Protein AF-A0A166TUG5-F1 (afdb_monomer_lite)

Sequence (1223 aa):
MSSGPMEVDVAVELSMPQHPARSSPQRRERKRQRLDSSEDNGPNDSEMSITVKRPPRLKFTTIPSIPPRRQSLILPLGNRSASSAAAESSRSRTREVFDCVELPQLDTLSWRSNSSGGGISSAASHPPSASESCSESVAQAKKRRHILSKKSDEGVSRGRSPGPQSTTAPGRGSRVGLRLRTVKAPAARDRSSPSRDASYRRTDASPTTDSDDSPGDVADSESEDSPKSTKKKKARSQGKGKKVTIEQPKTKTTRSVRPAFTLGDNLQRRHLPFPPESQSHGIELPFEFMDGYECPPRCEPHKCAVLSYFGMRFEPLLGCIVCCHHNGVVLPLGSFVGHAKGHTHEFHPHLTAELAKMCAHVSETSGFHIGQTVEDVNLPDHLPHPILVDRPTGDRALEYRFKCPLTDCSAWIYQDLPSWPKREIKHHIGANRKHPTKHEDDIRAAMGTVNSMVAVPIQKLAIANVGRGFRNHYVQLPQDFVLPKPDAPADPHALAPLPELSSSLSQVHLATDTASWMHGLGYTRYMEELGIEVSIPALQALIALASPVTISETTGEARDIESGLLLSHKDTPGYLKNANAYTGHYHATIRKAVTLSSTHRAVYGELASQRSYTKYAQALSRTEAMMVRYILAARTDKQDALGNFRLKGSEEQRMAALALYNLLIEYKGAPELTLLRQVKHHLYDALLRTTCLSDDAVACPTDQMLFLSSILPDGEYCMPSRLSSLYSFLTLSLRSIFMHTARLHVENVENYVPWVSPSPTHETEQDPDTDEGDEGDVDEDDEGDVDEDDEGDVDEDDETQSDTDSDTGAAIAVQGTYLTGSESIFLNPRPANGLSYPYSRVSRAKFLLKASTREQPSAKYFRMNKNGYEMEICHEGYTSPQILDMRQLAHQASVWNAEFKRAVKDLLPSPVLLEGFTAQTISDDNLSEGPHAQKQNSAVVEDLQDKLRKDFQSDPKHQLFSKDPKALKAWCKLDNHVLALLAVIFMLSCGFSFRRWQFGGLKFHATDGTRRNLWILADGRVLIANPKAKQQKPTVYETLLVFPLDIAAALIFYLFIIRPIACEAFDGTPGYDISVYQNEIWARGIPRKGRQVEPHRWTGTDVSRTVAKITGDALSISLTPFSTRQIAQAFLREKFPLLFEHGLCSRNTIIPPNISSELHAYSQQYQFDALQMPRTRAVGLLAISEIWQAALAIGPPCRAWEYLTLGLYACKKSGGSKIPGGI

Organism: NCBI:txid1759441

Foldseek 3Di:
DDDDDDDDDDDDDDDDDDDDDDDDDDYDDDDDDDDDDDDDDDDDDDDDDDDDDDDDDDDDDDDDDDDDDDDDDDDDDDDDDDDDDDDDDDDDDDDDDDDDDDDDDPDDDDDDDDDDDDDDDDDDDDDDDDDDDDDDDDDDDDDDDDDDDDDDDDDDDDDDDDDDDDDDDDDDDDDDDDDDDDDDDDDDDDDDDDDDDDDDDDDDDDDDDDDDDDDDDDDDDDDDDYDDDDDDDDDDDDDDDDDDDDDDDDDDDDDDDDDDDDDDDDPDDDDDDDDDDPDDPDPDAFDDADVGDTARPLDAQQRGVLQVVLCWGQDVQQLFIFHLVVPGATEQLLCQLVVSCVSPLLDDPVCSVRSVVSSVSSCVNSVHDNNGFPVNRPGDQAGQDDDDRPDCPPPPQKFFWFQQLDPPGRDTFGDPDPPPQLVRNVVVCVPDPVNPPPCVVSVVVSSVCSVVTDTFIWGWHWYDHDVPGTDIDIHTYDRPDDPPAPDDDDDPVPDDDDDDDDDPCVVVQVPQVPQVLCVVLPLVVVVVLLPDLAQLVVLLQQLDQQDPNQLVNDDDLSNLLSLLLNVVLVCQLVLLQLLQVLVVPDDVVLQVLLQVLDDPFDRLDDDPDSVVSSLLSSLLSSLLSNLLVVVVCVVVVVCSNRRSDDAAADPQLNVLSVVLSVQSNVCSSDHDPQVNQQSSLSNLCRQQPDFDFDPDSQHHSSSSSLSSVQADNVGTGDALLSSLVSLSSVLSSSSSSLSQVLVCVVVVNNTDDRDDPPDPPPPPPDPDDDDPDDPDDAPPPDPDPPPPPPPSPLDDDDDDDDDDDDDVCPVSVVVSCSSCVPSVLSCNLDHPPPTDGNSVSSSSSSVSSSVVCVVDQHQFHWADDPVLFWIFTDHNPDPGTDIFGLQLLLVVLVVLLVVLLVLLCVLALHCVLLVPFALLLFAFPLDQFFRLPDPVNVVVLVVLLVVRLVSCVPDPPQVLLDPDVVSVVVSLVSVVVSLLSVLLQQLQQFLQFDDQQQQLQAWNGDDDPGGHQWDAFNNSWIKGWQGPVQVPDPPRQTAITTGQNSNSSSLCCCLNRVQVSSLVSCPPPPQADSVSSNIHSAFTRHFQPSDPPRRGGDGSVNSQVSNQVVCCVRRSGRDGSVNSNSNSVNSCCVQAVLLVVQPLVHDPGDDDVVLVVLLVVVLVRGPCVSNVDPSSNNSSSVLSSQVSCVSSVSHDDDPNCVCVRCVVVVVVPVPDDDDDDDD

Secondary structure (DSSP, 8-state):
---PPPP----------------------------------------------------------------------------------------------PPPP-----PPP-------------------------------------------------------------------------------------------------------------------------------------------------------------PPPPPP-------PPPEEETTTEEEPTT--GGG-HHHHHTTEEEETTTTEEEETTTTTEEE-HHHHHHHHHHH-SS--TTHHHHHHHHHHHHHHHH---TT--TTT----SB-SS----SS--TT-SEEEEEEPSSTT--PEEE-SSTT-HHHHHHHHHHH-TTS-TT-HHHHHHHHHHGGGPPPEEEEEEEEE-TTS-EEEEEEEPPTT------PPPS-GGGSPPPP---SSTHHHHTTGGG-HHHHHTTHHHHHHHH-TT--HHHHHHHHSPP-HHHHHH--THHHHHHHHHHHHHHHHHHHHHHHHHHHHHS-HHHHHHHHHTS-SS---PPPSSHHHHHHHHHHHHHHHHHHHHHHHHHHTT--GGGTT----S-HHHHHHHHHHHHHHHHTTT---HHHHHHHHHHHHHHHHH--B--SSSS-SHHHHHHHHTTB-TTSPBPPHHHHHHHHHHHHHHHHHHHHHHHHHHHHT-SS--PPPPPP----------------PPP----------------------------STHHHHHHHHHHTTTTGGGGG-SS-GGG-B-HHHHHHHHHHHHHHHHHHSPPSEEEEE-TTSSEEEEEETT-SS-EEEEHHHHHHHHHHHHHHHHHHHHHTSS-THHHHT--GGGS-----SS-TTTSTTTHHHHHHHHHHHHHHHHH-TTT-TT-S-HHHHHHHHHHHHHHHHHHHHHHHHHSSSPPPGGGGGG-BSS--TT----EEE-TTS-EEEES-GGGSSSSS----EEE--HHHHHHHHHIIIIIHHHHHHHHTT-TT--HHHHTTBTTB-SS--TT--SSTTBPPHHHHHHHHHHHHHHHHSS---HHHHHHHHHHHHHHH-THHHHTTTTSSS----HHHHHHHHHHHTTT-GGGGTS-HHHHHHHHHHHHHHHHHTTSSPPPHHHHIIIIIHHHHHTTS--PPPP--

Radius of gyration: 41.52 Å; chains: 1; bounding box: 134×130×119 Å

pLDDT: mean 70.6, std 26.89, range [23.97, 98.69]

Structure (mmCIF, N/CA/C/O backbone):
data_AF-A0A166TUG5-F1
#
_entry.id   AF-A0A166TUG5-F1
#
loop_
_atom_site.group_PDB
_atom_site.id
_atom_site.type_symbol
_atom_site.label_atom_id
_atom_site.label_alt_id
_atom_site.label_comp_id
_atom_site.label_asym_id
_atom_site.label_entity_id
_atom_site.label_seq_id
_atom_site.pdbx_PDB_ins_code
_atom_site.Cartn_x
_atom_site.Cartn_y
_atom_site.Cartn_z
_atom_site.occupancy
_atom_site.B_iso_or_equiv
_atom_site.auth_seq_id
_atom_site.auth_comp_id
_atom_site.auth_asym_id
_atom_site.auth_atom_id
_atom_site.pdbx_PDB_model_num
ATOM 1 N N . MET A 1 1 ? -14.960 -13.153 -45.124 1.00 31.53 1 MET A N 1
ATOM 2 C CA . MET A 1 1 ? -14.706 -13.216 -46.586 1.00 31.53 1 MET A CA 1
ATOM 3 C C . MET A 1 1 ? -13.473 -14.082 -46.818 1.00 31.53 1 MET A C 1
ATOM 5 O O . MET A 1 1 ? -12.769 -14.343 -45.852 1.00 31.53 1 MET A O 1
ATOM 9 N N . SER A 1 2 ? -13.257 -14.593 -48.030 1.00 33.09 2 SER A N 1
ATOM 10 C CA . SER A 1 2 ? -12.315 -15.690 -48.309 1.00 33.09 2 SER A CA 1
ATOM 11 C C . SER A 1 2 ? -11.008 -15.253 -48.977 1.00 33.09 2 SER A C 1
ATOM 13 O O . SER A 1 2 ? -11.049 -14.550 -49.984 1.00 33.09 2 SER A O 1
ATOM 15 N N . SER A 1 3 ? -9.886 -15.806 -48.520 1.00 39.03 3 SER A N 1
ATOM 16 C CA . SER A 1 3 ? -8.640 -15.951 -49.286 1.00 39.03 3 SER A CA 1
ATOM 17 C C . SER A 1 3 ? -7.896 -17.206 -48.809 1.00 39.03 3 SER A C 1
ATOM 19 O O . SER A 1 3 ? -7.849 -17.475 -47.611 1.00 39.03 3 SER A O 1
ATOM 21 N N . GLY A 1 4 ? -7.385 -18.010 -49.746 1.00 28.36 4 GLY A N 1
ATOM 22 C CA . GLY A 1 4 ? -6.637 -19.242 -49.457 1.00 28.36 4 GLY A CA 1
ATOM 23 C C . GLY A 1 4 ? -5.117 -19.024 -49.403 1.00 28.36 4 GLY A C 1
ATOM 24 O O . GLY A 1 4 ? -4.653 -17.928 -49.727 1.00 28.36 4 GLY A O 1
ATOM 25 N N . PRO A 1 5 ? -4.338 -20.047 -49.009 1.00 40.53 5 PRO A N 1
ATOM 26 C CA . PRO A 1 5 ? -2.881 -19.976 -48.982 1.00 40.53 5 PRO A CA 1
ATOM 27 C C . PRO A 1 5 ? -2.269 -20.114 -50.386 1.00 40.53 5 PRO A C 1
ATOM 29 O O . PRO A 1 5 ? -2.803 -20.820 -51.240 1.00 40.53 5 PRO A O 1
ATOM 32 N N . MET A 1 6 ? -1.106 -19.492 -50.589 1.00 29.75 6 MET A N 1
ATOM 33 C CA . MET A 1 6 ? -0.145 -19.906 -51.614 1.00 29.75 6 MET A CA 1
ATOM 34 C C . MET A 1 6 ? 0.989 -20.656 -50.918 1.00 29.75 6 MET A C 1
ATOM 36 O O . MET A 1 6 ? 1.595 -20.124 -49.989 1.00 29.75 6 MET A O 1
ATOM 40 N N . GLU A 1 7 ? 1.276 -21.871 -51.371 1.00 28.20 7 GLU A N 1
ATOM 41 C CA . GLU A 1 7 ? 2.494 -22.592 -51.001 1.00 28.20 7 GLU A CA 1
ATOM 42 C C . GLU A 1 7 ? 3.656 -22.095 -51.875 1.00 28.20 7 GLU A C 1
ATOM 44 O O . GLU A 1 7 ? 3.473 -21.804 -53.060 1.00 28.20 7 GLU A O 1
ATOM 49 N N . VAL A 1 8 ? 4.847 -21.970 -51.287 1.00 29.38 8 VAL A N 1
ATOM 50 C CA . VAL A 1 8 ? 6.087 -21.629 -51.998 1.00 29.38 8 VAL A CA 1
ATOM 51 C C . VAL A 1 8 ? 7.193 -22.531 -51.466 1.00 29.38 8 VAL A C 1
ATOM 53 O O . VAL A 1 8 ? 7.701 -22.313 -50.366 1.00 29.38 8 VAL A O 1
ATOM 56 N N . ASP A 1 9 ? 7.561 -23.544 -52.247 1.00 27.95 9 ASP A N 1
ATOM 57 C CA . ASP A 1 9 ? 8.712 -24.393 -51.953 1.00 27.95 9 ASP A CA 1
ATOM 58 C C . ASP A 1 9 ? 10.016 -23.594 -52.054 1.00 27.95 9 ASP A C 1
ATOM 60 O O . ASP A 1 9 ? 10.299 -22.954 -53.070 1.00 27.95 9 ASP A O 1
ATOM 64 N N . VAL A 1 10 ? 10.853 -23.686 -51.019 1.00 28.89 10 VAL A N 1
ATOM 65 C CA . VAL A 1 10 ? 12.244 -23.218 -51.047 1.00 28.89 10 VAL A CA 1
ATOM 66 C C . VAL A 1 10 ? 13.134 -24.332 -50.509 1.00 28.89 10 VAL A C 1
ATOM 68 O O . VAL A 1 10 ? 13.124 -24.637 -49.317 1.00 28.89 10 VAL A O 1
ATOM 71 N N . ALA A 1 11 ? 13.908 -24.949 -51.400 1.00 27.58 11 ALA A N 1
ATOM 72 C CA . ALA A 1 11 ? 14.910 -25.937 -51.024 1.00 27.58 11 ALA A CA 1
ATOM 73 C C . ALA A 1 11 ? 16.089 -25.266 -50.298 1.00 27.58 11 ALA A C 1
ATOM 75 O O . ALA A 1 11 ? 16.539 -24.191 -50.694 1.00 27.58 11 ALA A O 1
ATOM 76 N N . VAL A 1 12 ? 16.610 -25.923 -49.260 1.00 28.98 12 VAL A N 1
ATOM 77 C CA . VAL A 1 12 ? 17.776 -25.462 -48.493 1.00 28.98 12 VAL A CA 1
ATOM 78 C C . VAL A 1 12 ? 18.894 -26.490 -48.623 1.00 28.98 12 VAL A C 1
ATOM 80 O O . VAL A 1 12 ? 18.776 -27.612 -48.129 1.00 28.98 12 VAL A O 1
ATOM 83 N N . GLU A 1 13 ? 19.990 -26.109 -49.277 1.00 25.89 13 GLU A N 1
ATOM 84 C CA . GLU A 1 13 ? 21.217 -26.906 -49.289 1.00 25.89 13 GLU A CA 1
ATOM 85 C C . GLU A 1 13 ? 21.951 -26.780 -47.946 1.00 25.89 13 GLU A C 1
ATOM 87 O O . GLU A 1 13 ? 22.139 -25.684 -47.416 1.00 25.89 13 GLU A O 1
ATOM 92 N N . LEU A 1 14 ? 22.395 -27.911 -47.394 1.00 27.28 14 LEU A N 1
ATOM 93 C CA . LEU A 1 14 ? 23.204 -27.958 -46.176 1.00 27.28 14 LEU A CA 1
ATOM 94 C C . LEU A 1 14 ? 24.690 -28.067 -46.529 1.00 27.28 14 LEU A C 1
ATOM 96 O O . LEU A 1 14 ? 25.094 -28.945 -47.288 1.00 27.28 14 LEU A O 1
ATOM 100 N N . SER A 1 15 ? 25.521 -27.219 -45.922 1.00 25.97 15 SER A N 1
ATOM 101 C CA . SER A 1 15 ? 26.984 -27.306 -45.992 1.00 25.97 15 SER A CA 1
ATOM 102 C C . SER A 1 15 ? 27.603 -27.039 -44.620 1.00 25.97 15 SER A C 1
ATOM 104 O O . SER A 1 15 ? 27.332 -26.016 -43.998 1.00 25.97 15 SER A O 1
ATOM 106 N N . MET A 1 16 ? 28.444 -27.965 -44.151 1.00 31.58 16 MET A N 1
ATOM 107 C CA . MET A 1 16 ? 29.173 -27.865 -42.880 1.00 31.58 16 MET A CA 1
ATOM 108 C C . MET A 1 16 ? 30.673 -27.628 -43.113 1.00 31.58 16 MET A C 1
ATOM 110 O O . MET A 1 16 ? 31.244 -28.251 -44.008 1.00 31.58 16 MET A O 1
ATOM 114 N N . PRO A 1 17 ? 31.347 -26.851 -42.247 1.00 37.97 17 PRO A N 1
ATOM 115 C CA . PRO A 1 17 ? 32.793 -26.942 -42.029 1.00 37.97 17 PRO A CA 1
ATOM 116 C C . PRO A 1 17 ? 33.151 -27.616 -40.686 1.00 37.97 17 PRO A C 1
ATOM 118 O O . PRO A 1 17 ? 32.289 -27.908 -39.860 1.00 37.97 17 PRO A O 1
ATOM 121 N N . GLN A 1 18 ? 34.443 -27.895 -40.482 1.00 28.25 18 GLN A N 1
ATOM 122 C CA . GLN A 1 18 ? 34.968 -28.802 -39.447 1.00 28.25 18 GLN A CA 1
ATOM 123 C C . GLN A 1 18 ? 35.805 -28.091 -38.359 1.00 28.25 18 GLN A C 1
ATOM 125 O O . GLN A 1 18 ? 36.337 -27.004 -38.572 1.00 28.25 18 GLN A O 1
ATOM 130 N N . HIS A 1 19 ? 35.992 -28.756 -37.211 1.00 32.16 19 HIS A N 1
ATOM 131 C CA . HIS A 1 19 ? 36.975 -28.386 -36.176 1.00 32.16 19 HIS A CA 1
ATOM 132 C C . HIS A 1 19 ? 38.436 -28.631 -36.607 1.00 32.16 19 HIS A C 1
ATOM 134 O O . HIS A 1 19 ? 38.722 -29.609 -37.298 1.00 32.16 19 HIS A O 1
ATOM 140 N N . PRO A 1 20 ? 39.383 -27.877 -36.018 1.00 45.88 20 PRO A N 1
ATOM 141 C CA . PRO A 1 20 ? 40.670 -28.421 -35.564 1.00 45.88 20 PRO A CA 1
ATOM 142 C C . PRO A 1 20 ? 40.923 -28.173 -34.053 1.00 45.88 20 PRO A C 1
ATOM 144 O O . PRO A 1 20 ? 40.107 -27.550 -33.374 1.00 45.88 20 PRO A O 1
ATOM 147 N N . ALA A 1 21 ? 42.023 -28.704 -33.489 1.00 29.23 21 ALA A N 1
ATOM 148 C CA . ALA A 1 21 ? 42.234 -28.783 -32.030 1.00 29.23 21 ALA A CA 1
ATOM 149 C C . ALA A 1 21 ? 43.714 -28.779 -31.563 1.00 29.23 21 ALA A C 1
ATOM 151 O O . ALA A 1 21 ? 44.600 -29.149 -32.328 1.00 29.23 21 ALA A O 1
ATOM 152 N N . ARG A 1 22 ? 43.924 -28.523 -30.249 1.00 33.19 22 ARG A N 1
ATOM 153 C CA . ARG A 1 22 ? 45.188 -28.617 -29.451 1.00 33.19 22 ARG A CA 1
ATOM 154 C C . ARG A 1 22 ? 46.269 -27.570 -29.828 1.00 33.19 22 ARG A C 1
ATOM 156 O O . ARG A 1 22 ? 46.369 -27.175 -30.974 1.00 33.19 22 ARG A O 1
ATOM 163 N N . SER A 1 23 ? 47.126 -27.068 -28.929 1.00 28.22 23 SER A N 1
ATOM 164 C CA . SER A 1 23 ? 47.954 -27.778 -27.931 1.00 28.22 23 SER A CA 1
ATOM 165 C C . SER A 1 23 ? 48.613 -26.826 -26.890 1.00 28.22 23 SER A C 1
ATOM 167 O O . SER A 1 23 ? 48.320 -25.635 -26.865 1.00 28.22 23 SER A O 1
ATOM 169 N N . SER A 1 24 ? 49.496 -27.343 -26.018 1.00 28.00 24 SER A N 1
ATOM 170 C CA . SER A 1 24 ? 50.317 -26.586 -25.042 1.00 28.00 24 SER A CA 1
ATOM 171 C C . SER A 1 24 ? 51.659 -27.296 -24.757 1.00 28.00 24 SER A C 1
ATOM 173 O O . SER A 1 24 ? 51.754 -28.503 -24.999 1.00 28.00 24 SER A O 1
ATOM 175 N N . PRO A 1 25 ? 52.711 -26.590 -24.273 1.00 45.84 25 PRO A N 1
ATOM 176 C CA . PRO A 1 25 ? 53.574 -27.172 -23.222 1.00 45.84 25 PRO A CA 1
ATOM 177 C C . PRO A 1 25 ? 54.220 -26.173 -22.211 1.00 45.84 25 PRO A C 1
ATOM 179 O O . PRO A 1 25 ? 53.920 -24.986 -22.175 1.00 45.84 25 PRO A O 1
ATOM 182 N N . GLN A 1 26 ? 55.086 -26.706 -21.334 1.00 30.31 26 GLN A N 1
ATOM 183 C CA . GLN A 1 26 ? 55.505 -26.199 -20.010 1.00 30.31 26 GLN A CA 1
ATOM 184 C C . GLN A 1 26 ? 56.902 -25.500 -19.913 1.00 30.31 26 GLN A C 1
ATOM 186 O O . GLN A 1 26 ? 57.803 -25.833 -20.675 1.00 30.31 26 GLN A O 1
ATOM 191 N N . ARG A 1 27 ? 57.128 -24.818 -18.759 1.00 29.81 27 ARG A N 1
ATOM 192 C CA . ARG A 1 27 ? 58.254 -24.986 -17.769 1.00 29.81 27 ARG A CA 1
ATOM 193 C C . ARG A 1 27 ? 59.522 -24.072 -17.732 1.00 29.81 27 ARG A C 1
ATOM 195 O O . ARG A 1 27 ? 60.209 -23.912 -18.727 1.00 29.81 27 ARG A O 1
ATOM 202 N N . ARG A 1 28 ? 59.947 -23.793 -16.467 1.00 29.66 28 ARG A N 1
ATOM 203 C CA . ARG A 1 28 ? 61.327 -23.565 -15.902 1.00 29.66 28 ARG A CA 1
ATOM 204 C C . ARG A 1 28 ? 62.047 -22.203 -16.111 1.00 29.66 28 ARG A C 1
ATOM 206 O O . ARG A 1 28 ? 61.796 -21.557 -17.108 1.00 29.66 28 ARG A O 1
ATOM 213 N N . GLU A 1 29 ? 63.019 -21.741 -15.282 1.00 27.44 29 GLU A N 1
ATOM 214 C CA . GLU A 1 29 ? 63.382 -21.891 -13.829 1.00 27.44 29 GLU A CA 1
ATOM 215 C C . GLU A 1 29 ? 64.585 -20.939 -13.450 1.00 27.44 29 GLU A C 1
ATOM 217 O O . GLU A 1 29 ? 65.446 -20.740 -14.296 1.00 27.44 29 GLU A O 1
ATOM 222 N N . ARG A 1 30 ? 64.735 -20.505 -12.167 1.00 28.55 30 ARG A N 1
ATOM 223 C CA . ARG A 1 30 ? 65.990 -20.098 -11.413 1.00 28.55 30 ARG A CA 1
ATOM 224 C C . ARG A 1 30 ? 66.549 -18.635 -11.285 1.00 28.55 30 ARG A C 1
ATOM 226 O O . ARG A 1 30 ? 67.179 -18.121 -12.191 1.00 28.55 30 ARG A O 1
ATOM 233 N N . LYS A 1 31 ? 66.627 -18.200 -9.998 1.00 28.42 31 LYS A N 1
ATOM 234 C CA . LYS A 1 31 ? 67.792 -17.690 -9.177 1.00 28.42 31 LYS A CA 1
ATOM 235 C C . LYS A 1 31 ? 68.446 -16.271 -9.306 1.00 28.42 31 LYS A C 1
ATOM 237 O O . LYS A 1 31 ? 69.200 -16.050 -10.238 1.00 28.42 31 LYS A O 1
ATOM 242 N N . ARG A 1 32 ? 68.482 -15.577 -8.132 1.00 27.70 32 ARG A N 1
ATOM 243 C CA . ARG A 1 32 ? 69.582 -14.755 -7.491 1.00 27.70 32 ARG A CA 1
ATOM 244 C C . ARG A 1 32 ? 70.043 -13.456 -8.211 1.00 27.70 32 ARG A C 1
ATOM 246 O O . ARG A 1 32 ? 69.749 -13.318 -9.382 1.00 27.70 32 ARG A O 1
ATOM 253 N N . GLN A 1 33 ? 70.723 -12.446 -7.622 1.00 26.56 33 GLN A N 1
ATOM 254 C CA . GLN A 1 33 ? 71.242 -12.033 -6.271 1.00 26.56 33 GLN A CA 1
ATOM 255 C C . GLN A 1 33 ? 70.791 -10.548 -6.028 1.00 26.56 33 GLN A C 1
ATOM 257 O O . GLN A 1 33 ? 70.396 -9.919 -6.999 1.00 26.56 33 GLN A O 1
ATOM 262 N N . ARG A 1 34 ? 70.635 -9.921 -4.841 1.00 26.31 34 ARG A N 1
ATOM 263 C CA . ARG A 1 34 ? 71.423 -9.693 -3.590 1.00 26.31 34 ARG A CA 1
ATOM 264 C C . ARG A 1 34 ? 72.540 -8.617 -3.679 1.00 26.31 34 ARG A C 1
ATOM 266 O O . ARG A 1 34 ? 73.524 -8.896 -4.350 1.00 26.31 34 ARG A O 1
ATOM 273 N N . LEU A 1 35 ? 72.358 -7.496 -2.948 1.00 27.00 35 LEU A N 1
ATOM 274 C CA . LEU A 1 35 ? 73.248 -6.446 -2.342 1.00 27.00 35 LEU A CA 1
ATOM 275 C C . LEU A 1 35 ? 72.299 -5.232 -2.038 1.00 27.00 35 LEU A C 1
ATOM 277 O O . LEU A 1 35 ? 71.347 -5.063 -2.798 1.00 27.00 35 LEU A O 1
ATOM 281 N N . ASP A 1 36 ? 72.248 -4.556 -0.875 1.00 26.22 36 ASP A N 1
ATOM 282 C CA . ASP A 1 36 ? 73.218 -3.696 -0.134 1.00 26.22 36 ASP A CA 1
ATOM 283 C C . ASP A 1 36 ? 73.468 -2.341 -0.869 1.00 26.22 36 ASP A C 1
ATOM 285 O O . ASP A 1 36 ? 73.594 -2.371 -2.090 1.00 26.22 36 ASP A O 1
ATOM 289 N N . SER A 1 37 ? 73.510 -1.128 -0.269 1.00 26.44 37 SER A N 1
ATOM 290 C CA . SER A 1 37 ? 73.571 -0.645 1.142 1.00 26.44 37 SER A CA 1
ATOM 291 C C . SER A 1 37 ? 72.978 0.807 1.310 1.00 26.44 37 SER A C 1
ATOM 293 O O . SER A 1 37 ? 72.691 1.441 0.303 1.00 26.44 37 SER A O 1
ATOM 295 N N . SER A 1 38 ? 72.521 1.263 2.500 1.00 26.83 38 SER A N 1
ATOM 296 C CA . SER A 1 38 ? 73.155 2.185 3.511 1.00 26.83 38 SER A CA 1
ATOM 297 C C . SER A 1 38 ? 72.924 3.721 3.386 1.00 26.83 38 SER A C 1
ATOM 299 O O . SER A 1 38 ? 73.237 4.274 2.342 1.00 26.83 38 SER A O 1
ATOM 301 N N . GLU A 1 39 ? 72.570 4.373 4.520 1.00 28.98 39 GLU A N 1
ATOM 302 C CA . GLU A 1 39 ? 72.978 5.753 4.956 1.00 28.98 39 GLU A CA 1
ATOM 303 C C . GLU A 1 39 ? 72.428 6.997 4.166 1.00 28.98 39 GLU A C 1
ATOM 305 O O . GLU A 1 39 ? 72.078 6.875 2.999 1.00 28.98 39 GLU A O 1
ATOM 310 N N . ASP A 1 40 ? 72.238 8.225 4.711 1.00 29.11 40 ASP A N 1
ATOM 311 C CA . ASP A 1 40 ? 72.437 8.781 6.077 1.00 29.11 40 ASP A CA 1
ATOM 312 C C . ASP A 1 40 ? 71.622 10.090 6.394 1.00 29.11 40 ASP A C 1
ATOM 314 O O . ASP A 1 40 ? 71.103 10.728 5.482 1.00 29.11 40 ASP A O 1
ATOM 318 N N . ASN A 1 41 ? 71.653 10.532 7.669 1.00 27.78 41 ASN A N 1
ATOM 319 C CA . ASN A 1 41 ? 71.484 11.901 8.246 1.00 27.78 41 ASN A CA 1
ATOM 320 C C . ASN A 1 41 ? 70.152 12.722 8.218 1.00 27.78 41 ASN A C 1
ATOM 322 O O . ASN A 1 41 ? 69.394 12.757 7.256 1.00 27.78 41 ASN A O 1
ATOM 326 N N . GLY A 1 42 ? 69.952 13.489 9.312 1.00 23.97 42 GLY A N 1
ATOM 327 C CA . GLY A 1 42 ? 69.065 14.674 9.483 1.00 23.97 42 GLY A CA 1
ATOM 328 C C . GLY A 1 42 ? 69.898 15.862 10.031 1.00 23.97 42 GLY A C 1
ATOM 329 O O . GLY A 1 42 ? 71.061 15.944 9.636 1.00 23.97 42 GLY A O 1
ATOM 330 N N . PRO A 1 43 ? 69.456 16.710 10.998 1.00 52.50 43 PRO A N 1
ATOM 331 C CA . PRO A 1 43 ? 68.110 17.079 11.494 1.00 52.50 43 PRO A CA 1
ATOM 332 C C . PRO A 1 43 ? 67.916 18.635 11.588 1.00 52.50 43 PRO A C 1
ATOM 334 O O . PRO A 1 43 ? 68.778 19.374 11.117 1.00 52.50 43 PRO A O 1
ATOM 337 N N . ASN A 1 44 ? 66.841 19.149 12.228 1.00 28.64 44 ASN A N 1
ATOM 338 C CA . ASN A 1 44 ? 66.876 20.345 13.121 1.00 28.64 44 ASN A CA 1
ATOM 339 C C . ASN A 1 44 ? 65.518 20.697 13.783 1.00 28.64 44 ASN A C 1
ATOM 341 O O . ASN A 1 44 ? 64.461 20.325 13.277 1.00 28.64 44 ASN A O 1
ATOM 345 N N . ASP A 1 45 ? 65.573 21.451 14.891 1.00 30.09 45 ASP A N 1
ATOM 346 C CA . ASP A 1 45 ? 64.444 21.832 15.767 1.00 30.09 45 ASP A CA 1
ATOM 347 C C . ASP A 1 45 ? 63.876 23.252 15.527 1.00 30.09 45 ASP A C 1
ATOM 349 O O . ASP A 1 45 ? 64.525 24.107 14.921 1.00 30.09 45 ASP A O 1
ATOM 353 N N . SER A 1 46 ? 62.704 23.558 16.111 1.00 27.83 46 SER A N 1
ATOM 354 C CA . SER A 1 46 ? 62.462 24.823 16.855 1.00 27.83 46 SER A CA 1
ATOM 355 C C . SER A 1 46 ? 61.115 24.845 17.605 1.00 27.83 46 SER A C 1
ATOM 357 O O . SER A 1 46 ? 60.085 24.433 17.078 1.00 27.83 46 SER A O 1
ATOM 359 N N . GLU A 1 47 ? 61.110 25.376 18.835 1.00 29.67 47 GLU A N 1
ATOM 360 C CA . GLU A 1 47 ? 59.900 25.671 19.626 1.00 29.67 47 GLU A CA 1
ATOM 361 C C . GLU A 1 47 ? 59.463 27.142 19.489 1.00 29.67 47 GLU A C 1
ATOM 363 O O . GLU A 1 47 ? 60.300 28.028 19.321 1.00 29.67 47 GLU A O 1
ATOM 368 N N . MET A 1 48 ? 58.176 27.436 19.724 1.00 24.95 48 MET A N 1
ATOM 369 C CA . MET A 1 48 ? 57.756 28.717 20.316 1.00 24.95 48 MET A CA 1
ATOM 370 C C . MET A 1 48 ? 56.394 28.612 21.028 1.00 24.95 48 MET A C 1
ATOM 372 O O . MET A 1 48 ? 55.623 27.687 20.791 1.00 24.95 48 MET A O 1
ATOM 376 N N . SER A 1 49 ? 56.096 29.556 21.928 1.00 27.38 49 SER A N 1
ATOM 377 C CA . SER A 1 49 ? 54.886 29.564 22.773 1.00 27.38 49 SER A CA 1
ATOM 378 C C . SER A 1 49 ? 54.410 30.992 23.088 1.00 27.38 49 SER A C 1
ATOM 380 O O . SER A 1 49 ? 55.211 31.915 22.960 1.00 27.38 49 SER A O 1
ATOM 382 N N . ILE A 1 50 ? 53.135 31.171 23.505 1.00 26.61 50 ILE A N 1
ATOM 383 C CA . ILE A 1 50 ? 52.635 32.085 24.578 1.00 26.61 50 ILE A CA 1
ATOM 384 C C . ILE A 1 50 ? 51.081 32.209 24.594 1.00 26.61 50 ILE A C 1
ATOM 386 O O . ILE A 1 50 ? 50.387 31.942 23.620 1.00 26.61 50 ILE A O 1
ATOM 390 N N . THR A 1 51 ? 50.543 32.562 25.769 1.00 26.53 51 THR A N 1
ATOM 391 C CA . THR A 1 51 ? 49.147 32.508 26.273 1.00 26.53 51 THR A CA 1
ATOM 392 C C . THR A 1 51 ? 48.106 33.509 25.728 1.00 26.53 51 THR A C 1
ATOM 394 O O . THR A 1 51 ? 48.456 34.660 25.469 1.00 26.53 51 THR A O 1
ATOM 397 N N . VAL A 1 52 ? 46.797 33.184 25.851 1.00 26.94 52 VAL A N 1
ATOM 398 C CA . VAL A 1 52 ? 45.695 34.176 26.019 1.00 26.94 52 VAL A CA 1
ATOM 399 C C . VAL A 1 52 ? 44.674 33.796 27.130 1.00 26.94 52 VAL A C 1
ATOM 401 O O . VAL A 1 52 ? 44.407 32.634 27.411 1.00 26.94 52 VAL A O 1
ATOM 404 N N . LYS A 1 53 ? 44.148 34.848 27.775 1.00 26.64 53 LYS A N 1
ATOM 405 C CA . LYS A 1 53 ? 43.346 35.036 29.012 1.00 26.64 53 LYS A CA 1
ATOM 406 C C . LYS A 1 53 ? 41.963 34.333 29.147 1.00 26.64 53 LYS A C 1
ATOM 408 O O . LYS A 1 53 ? 41.268 34.099 28.168 1.00 26.64 53 LYS A O 1
ATOM 413 N N . ARG A 1 54 ? 41.496 34.199 30.408 1.00 30.72 54 ARG A N 1
ATOM 414 C CA . ARG A 1 54 ? 40.072 34.140 30.876 1.00 30.72 54 ARG A CA 1
ATOM 415 C C . ARG A 1 54 ? 39.684 35.500 31.515 1.00 30.72 54 ARG A C 1
ATOM 417 O O . ARG A 1 54 ? 40.614 36.152 31.997 1.00 30.72 54 ARG A O 1
ATOM 424 N N . PRO A 1 55 ? 38.405 35.963 31.565 1.00 33.47 55 PRO A N 1
ATOM 425 C CA . PRO A 1 55 ? 37.406 35.587 32.613 1.00 33.47 55 PRO A CA 1
ATOM 426 C C . PRO A 1 55 ? 35.924 35.736 32.111 1.00 33.47 55 PRO A C 1
ATOM 428 O O . PRO A 1 55 ? 35.756 35.782 30.895 1.00 33.47 55 PRO A O 1
ATOM 431 N N . PRO A 1 56 ? 34.841 35.887 32.931 1.00 39.66 56 PRO A N 1
ATOM 432 C CA . PRO A 1 56 ? 34.581 35.595 34.357 1.00 39.66 56 PRO A CA 1
ATOM 433 C C . PRO A 1 56 ? 33.375 34.628 34.594 1.00 39.66 56 PRO A C 1
ATOM 435 O O . PRO A 1 56 ? 32.766 34.121 33.659 1.00 39.66 56 PRO A O 1
ATOM 438 N N . ARG A 1 57 ? 32.992 34.383 35.864 1.00 32.38 57 ARG A N 1
ATOM 439 C CA . ARG A 1 57 ? 31.756 33.667 36.282 1.00 32.38 57 ARG A CA 1
ATOM 440 C C . ARG A 1 57 ? 30.770 34.611 36.986 1.00 32.38 57 ARG A C 1
ATOM 442 O O . ARG A 1 57 ? 31.214 35.425 37.794 1.00 32.38 57 ARG A O 1
ATOM 449 N N . LEU A 1 58 ? 29.457 34.390 36.837 1.00 27.86 58 LEU A N 1
ATOM 450 C CA . LEU A 1 58 ? 28.432 34.930 37.748 1.00 27.86 58 LEU A CA 1
ATOM 451 C C . LEU A 1 58 ? 27.345 33.901 38.129 1.00 27.86 58 LEU A C 1
ATOM 453 O O . LEU A 1 58 ? 26.613 33.405 37.287 1.00 27.86 58 LEU A O 1
ATOM 457 N N . LYS A 1 59 ? 27.297 33.629 39.440 1.00 27.34 59 LYS A N 1
ATOM 458 C CA . LYS A 1 59 ? 26.143 33.402 40.340 1.00 27.34 59 LYS A CA 1
ATOM 459 C C . LYS A 1 59 ? 24.808 32.875 39.768 1.00 27.34 59 LYS A C 1
ATOM 461 O O . LYS A 1 59 ? 24.118 33.586 39.051 1.00 27.34 59 LYS A O 1
ATOM 466 N N . PHE A 1 60 ? 24.351 31.753 40.334 1.00 29.91 60 PHE A N 1
ATOM 467 C CA . PHE A 1 60 ? 22.926 31.451 40.553 1.00 29.91 60 PHE A CA 1
ATOM 468 C C . PHE A 1 60 ? 22.614 31.406 42.061 1.00 29.91 60 PHE A C 1
ATOM 470 O O . PHE A 1 60 ? 23.529 31.290 42.880 1.00 29.91 60 PHE A O 1
ATOM 477 N N . THR A 1 61 ? 21.342 31.577 42.426 1.00 30.62 61 THR A N 1
ATOM 478 C CA . THR A 1 61 ? 20.863 31.840 43.796 1.00 30.62 61 THR A CA 1
ATOM 479 C C . THR A 1 61 ? 20.329 30.608 44.530 1.00 30.62 61 THR A C 1
ATOM 481 O O . THR A 1 61 ? 19.801 29.677 43.930 1.00 30.62 61 THR A O 1
ATOM 484 N N . THR A 1 62 ? 20.439 30.633 45.861 1.00 30.08 62 THR A N 1
ATOM 485 C CA . THR A 1 62 ? 20.022 29.557 46.772 1.00 30.08 62 THR A CA 1
ATOM 486 C C . THR A 1 62 ? 18.605 29.771 47.313 1.00 30.08 62 THR A C 1
ATOM 488 O O . THR A 1 62 ? 18.310 30.837 47.849 1.00 30.08 62 THR A O 1
ATOM 491 N N . ILE A 1 63 ? 17.767 28.734 47.272 1.00 30.02 63 ILE A N 1
ATOM 492 C CA . ILE A 1 63 ? 16.572 28.552 48.126 1.00 30.02 63 ILE A CA 1
ATOM 493 C C . ILE A 1 63 ? 16.447 27.036 48.454 1.00 30.02 63 ILE A C 1
ATOM 495 O O . ILE A 1 63 ? 17.222 26.257 47.892 1.00 30.02 63 ILE A O 1
ATOM 499 N N . PRO A 1 64 ? 15.688 26.591 49.478 1.00 34.16 64 PRO A N 1
ATOM 500 C CA . PRO A 1 64 ? 16.341 25.905 50.593 1.00 34.16 64 PRO A CA 1
ATOM 501 C C . PRO A 1 64 ? 15.981 24.419 50.750 1.00 34.16 64 PRO A C 1
ATOM 503 O O . PRO A 1 64 ? 14.945 23.944 50.295 1.00 34.16 64 PRO A O 1
ATOM 506 N N . SER A 1 65 ? 16.839 23.693 51.469 1.00 29.97 65 SER A N 1
ATOM 507 C CA . SER A 1 65 ? 16.649 22.298 51.882 1.00 29.97 65 SER A CA 1
ATOM 508 C C . SER A 1 65 ? 16.172 22.190 53.336 1.00 29.97 65 SER A C 1
ATOM 510 O O . SER A 1 65 ? 16.541 23.039 54.142 1.00 29.97 65 SER A O 1
ATOM 512 N N . ILE A 1 66 ? 15.389 21.143 53.663 1.00 30.66 66 ILE A N 1
ATOM 513 C CA . ILE A 1 66 ? 15.132 20.540 55.003 1.00 30.66 66 ILE A CA 1
ATOM 514 C C . ILE A 1 66 ? 13.983 19.499 54.867 1.00 30.66 66 ILE A C 1
ATOM 516 O O . ILE A 1 66 ? 12.980 19.830 54.242 1.00 30.66 66 ILE A O 1
ATOM 520 N N . PRO A 1 67 ? 14.021 18.296 55.488 1.00 32.72 67 PRO A N 1
ATOM 521 C CA . PRO A 1 67 ? 15.170 17.418 55.753 1.00 32.72 67 PRO A CA 1
ATOM 522 C C . PRO A 1 67 ? 14.900 15.917 55.398 1.00 32.72 67 PRO A C 1
ATOM 524 O O . PRO A 1 67 ? 13.767 15.444 55.484 1.00 32.72 67 PRO A O 1
ATOM 527 N N . PRO A 1 68 ? 15.921 15.087 55.105 1.00 31.30 68 PRO A N 1
ATOM 528 C CA . PRO A 1 68 ? 15.731 13.638 54.969 1.00 31.30 68 PRO A CA 1
ATOM 529 C C . PRO A 1 68 ? 15.737 12.923 56.335 1.00 31.30 68 PRO A C 1
ATOM 531 O O . PRO A 1 68 ? 16.707 13.023 57.092 1.00 31.30 68 PRO A O 1
ATOM 534 N N . ARG A 1 69 ? 14.700 12.130 56.648 1.00 30.34 69 ARG A N 1
ATOM 535 C CA . ARG A 1 69 ? 14.710 11.228 57.818 1.00 30.34 69 ARG A CA 1
ATOM 536 C C . ARG A 1 69 ? 15.434 9.919 57.476 1.00 30.34 69 ARG A C 1
ATOM 538 O O . ARG A 1 69 ? 14.974 9.148 56.642 1.00 30.34 69 ARG A O 1
ATOM 545 N N . ARG A 1 70 ? 16.565 9.657 58.139 1.00 32.34 70 ARG A N 1
ATOM 546 C CA . ARG A 1 70 ? 17.269 8.360 58.104 1.00 32.34 70 ARG A CA 1
ATOM 547 C C . ARG A 1 70 ? 16.651 7.376 59.100 1.00 32.34 70 ARG A C 1
ATOM 549 O O . ARG A 1 70 ? 16.406 7.783 60.229 1.00 32.34 70 ARG A O 1
ATOM 556 N N . GLN A 1 71 ? 16.563 6.101 58.712 1.00 28.56 71 GLN A N 1
ATOM 557 C CA . GLN A 1 71 ? 17.117 4.903 59.391 1.00 28.56 71 GLN A CA 1
ATOM 558 C C . GLN A 1 71 ? 16.406 3.663 58.804 1.00 28.56 71 GLN A C 1
ATOM 560 O O . GLN A 1 71 ? 15.211 3.505 58.996 1.00 28.56 71 GLN A O 1
ATOM 565 N N . SER A 1 72 ? 16.987 2.873 57.895 1.00 27.80 72 SER A N 1
ATOM 566 C CA . SER A 1 72 ? 18.189 2.019 57.985 1.00 27.80 72 SER A CA 1
ATOM 567 C C . SER A 1 72 ? 18.007 0.752 58.831 1.00 27.80 72 SER A C 1
ATOM 569 O O . SER A 1 72 ? 18.138 0.802 60.051 1.00 27.80 72 SER A O 1
ATOM 571 N N . LEU A 1 73 ? 17.857 -0.397 58.167 1.00 25.81 73 LEU A N 1
ATOM 572 C CA . LEU A 1 73 ? 18.271 -1.700 58.694 1.00 25.81 73 LEU A CA 1
ATOM 573 C C . LEU A 1 73 ? 18.618 -2.634 57.524 1.00 25.81 73 LEU A C 1
ATOM 575 O O . LEU A 1 73 ? 17.771 -2.933 56.690 1.00 25.81 73 LEU A O 1
ATOM 579 N N . ILE A 1 74 ? 19.883 -3.056 57.451 1.00 29.19 74 ILE A N 1
ATOM 580 C CA . ILE A 1 74 ? 20.400 -4.026 56.475 1.00 29.19 74 ILE A CA 1
ATOM 581 C C . ILE A 1 74 ? 20.866 -5.246 57.266 1.00 29.19 74 ILE A C 1
ATOM 583 O O . ILE A 1 74 ? 21.751 -5.104 58.106 1.00 29.19 74 ILE A O 1
ATOM 587 N N . LEU A 1 75 ? 20.333 -6.432 56.963 1.00 29.50 75 LEU A N 1
ATOM 588 C CA . LEU A 1 75 ? 20.948 -7.724 57.294 1.00 29.50 75 LEU A CA 1
ATOM 589 C C . LEU A 1 75 ? 20.725 -8.730 56.137 1.00 29.50 75 LEU A C 1
ATOM 591 O O . LEU A 1 75 ? 19.845 -8.494 55.308 1.00 29.50 75 LEU A O 1
ATOM 595 N N . PRO A 1 76 ? 21.566 -9.778 55.995 1.00 38.91 76 PRO A N 1
ATOM 596 C CA . PRO A 1 76 ? 21.913 -10.287 54.665 1.00 38.91 76 PRO A CA 1
ATOM 597 C C . PRO A 1 76 ? 21.380 -11.684 54.295 1.00 38.91 76 PRO A C 1
ATOM 599 O O . PRO A 1 76 ? 21.033 -12.498 55.145 1.00 38.91 76 PRO A O 1
ATOM 602 N N . LEU A 1 77 ? 21.435 -11.942 52.982 1.00 29.61 77 LEU A N 1
ATOM 603 C CA . LEU A 1 77 ? 21.581 -13.222 52.263 1.00 29.61 77 LEU A CA 1
ATOM 604 C C . LEU A 1 77 ? 21.516 -14.535 53.076 1.00 29.61 77 LEU A C 1
ATOM 606 O O . LEU A 1 77 ? 22.431 -14.864 53.830 1.00 29.61 77 LEU A O 1
ATOM 610 N N . GLY A 1 78 ? 20.534 -15.381 52.741 1.00 26.25 78 GLY A N 1
ATOM 611 C CA . GLY A 1 78 ? 20.477 -16.790 53.145 1.00 26.25 78 GLY A CA 1
ATOM 612 C C . GLY A 1 78 ? 20.055 -17.710 51.994 1.00 26.25 78 GLY A C 1
ATOM 613 O O . GLY A 1 78 ? 18.870 -17.848 51.712 1.00 26.25 78 GLY A O 1
ATOM 614 N N . ASN A 1 79 ? 21.014 -18.376 51.343 1.00 31.14 79 ASN A N 1
ATOM 615 C CA . ASN A 1 79 ? 20.733 -19.398 50.325 1.00 31.14 79 ASN A CA 1
ATOM 616 C C . ASN A 1 79 ? 20.165 -20.681 50.955 1.00 31.14 79 ASN A C 1
ATOM 618 O O . ASN A 1 79 ? 20.827 -21.261 51.820 1.00 31.14 79 ASN A O 1
ATOM 622 N N . ARG A 1 80 ? 19.056 -21.219 50.418 1.00 29.55 80 ARG A N 1
ATOM 623 C CA . ARG A 1 80 ? 18.817 -22.678 50.324 1.00 29.55 80 ARG A CA 1
ATOM 624 C C . ARG A 1 80 ? 17.699 -23.054 49.348 1.00 29.55 80 ARG A C 1
ATOM 626 O O . ARG A 1 80 ? 16.892 -22.225 48.951 1.00 29.55 80 ARG A O 1
ATOM 633 N N . SER A 1 81 ? 17.715 -24.317 48.933 1.00 28.95 81 SER A N 1
ATOM 634 C CA . SER A 1 81 ? 16.973 -24.865 47.795 1.00 28.95 81 SER A CA 1
ATOM 635 C C . SER A 1 81 ? 15.854 -25.831 48.200 1.00 28.95 81 SER A C 1
ATOM 637 O O . SER A 1 81 ? 16.057 -26.634 49.104 1.00 28.95 81 SER A O 1
ATOM 639 N N . ALA A 1 82 ? 14.746 -25.782 47.450 1.00 32.12 82 ALA A N 1
ATOM 640 C CA . ALA A 1 82 ? 13.796 -26.855 47.107 1.00 32.12 82 ALA A CA 1
ATOM 641 C C . ALA A 1 82 ? 13.634 -28.081 48.044 1.00 32.12 82 ALA A C 1
ATOM 643 O O . ALA A 1 82 ? 14.556 -28.881 48.157 1.00 32.12 82 ALA A O 1
ATOM 644 N N . SER A 1 83 ? 12.399 -28.358 48.504 1.00 29.61 83 SER A N 1
ATOM 645 C CA . SER A 1 83 ? 11.506 -29.348 47.842 1.00 29.61 83 SER A CA 1
ATOM 646 C C . SER A 1 83 ? 10.281 -29.788 48.680 1.00 29.61 83 SER A C 1
ATOM 648 O O . SER A 1 83 ? 10.438 -30.221 49.814 1.00 29.61 83 SER A O 1
ATOM 650 N N . SER A 1 84 ? 9.107 -29.807 48.028 1.00 28.73 84 SER A N 1
ATOM 651 C CA . SER A 1 84 ? 7.931 -30.696 48.222 1.00 28.73 84 SER A CA 1
ATOM 652 C C . SER A 1 84 ? 7.152 -30.816 49.556 1.00 28.73 84 SER A C 1
ATOM 654 O O . SER A 1 84 ? 7.713 -31.124 50.598 1.00 28.73 84 SER A O 1
ATOM 656 N N . ALA A 1 85 ? 5.819 -30.860 49.374 1.00 29.84 85 ALA A N 1
ATOM 657 C CA . ALA A 1 85 ? 4.835 -31.771 49.999 1.00 29.84 85 ALA A CA 1
ATOM 658 C C . ALA A 1 85 ? 3.911 -31.282 51.151 1.00 29.84 85 ALA A C 1
ATOM 660 O O . ALA A 1 85 ? 4.288 -31.239 52.312 1.00 29.84 85 ALA A O 1
ATOM 661 N N . ALA A 1 86 ? 2.633 -31.131 50.767 1.00 30.30 86 ALA A N 1
ATOM 662 C CA . ALA A 1 86 ? 1.426 -31.681 51.410 1.00 30.30 86 ALA A CA 1
ATOM 663 C C . ALA A 1 86 ? 0.849 -31.114 52.739 1.00 30.30 86 ALA A C 1
ATOM 665 O O . ALA A 1 86 ? 1.373 -31.334 53.821 1.00 30.30 86 ALA A O 1
ATOM 666 N N . ALA A 1 87 ? -0.390 -30.615 52.591 1.00 31.16 87 ALA A N 1
ATOM 667 C CA . ALA A 1 87 ? -1.593 -30.957 53.374 1.00 31.16 87 ALA A CA 1
ATOM 668 C C . ALA A 1 87 ? -1.885 -30.341 54.773 1.00 31.16 87 ALA A C 1
ATOM 670 O O . ALA A 1 87 ? -1.182 -30.544 55.751 1.00 31.16 87 ALA A O 1
ATOM 671 N N . GLU A 1 88 ? -3.085 -29.738 54.825 1.00 29.23 88 GLU A N 1
ATOM 672 C CA . GLU A 1 88 ? -4.120 -29.825 55.879 1.00 29.23 88 GLU A CA 1
ATOM 673 C C . GLU A 1 88 ? -4.029 -29.092 57.250 1.00 29.23 88 GLU A C 1
ATOM 675 O O . GLU A 1 88 ? -3.207 -29.356 58.116 1.00 29.23 88 GLU A O 1
ATOM 680 N N . SER A 1 89 ? -5.109 -28.328 57.501 1.00 28.61 89 SER A N 1
ATOM 681 C CA . SER A 1 89 ? -5.893 -28.279 58.756 1.00 28.61 89 SER A CA 1
ATOM 682 C C . SER A 1 89 ? -5.534 -27.335 59.932 1.00 28.61 89 SER A C 1
ATOM 684 O O . SER A 1 89 ? -5.123 -27.755 61.011 1.00 28.61 89 SER A O 1
ATOM 686 N N . SER A 1 90 ? -6.072 -26.109 59.823 1.00 28.52 90 SER A N 1
ATOM 687 C CA . SER A 1 90 ? -7.024 -25.519 60.804 1.00 28.52 90 SER A CA 1
ATOM 688 C C . SER A 1 90 ? -6.561 -24.684 62.031 1.00 28.52 90 SER A C 1
ATOM 690 O O . SER A 1 90 ? -5.512 -24.887 62.624 1.00 28.52 90 SER A O 1
ATOM 692 N N . ARG A 1 91 ? -7.493 -23.800 62.457 1.00 29.33 91 ARG A N 1
ATOM 693 C CA . ARG A 1 91 ? -7.695 -23.182 63.798 1.00 29.33 91 ARG A CA 1
ATOM 694 C C . ARG A 1 91 ? -6.771 -22.049 64.311 1.00 29.33 91 ARG A C 1
ATOM 696 O O . ARG A 1 91 ? -5.966 -22.228 65.212 1.00 29.33 91 ARG A O 1
ATOM 703 N N . SER A 1 92 ? -7.146 -20.824 63.915 1.00 27.77 92 SER A N 1
ATOM 704 C CA . SER A 1 92 ? -7.560 -19.698 64.800 1.00 27.77 92 SER A CA 1
ATOM 705 C C . SER A 1 92 ? -6.664 -19.177 65.951 1.00 27.77 92 SER A C 1
ATOM 707 O O . SER A 1 92 ? -6.535 -19.859 66.968 1.00 27.77 92 SER A O 1
ATOM 709 N N . ARG A 1 93 ? -6.364 -17.858 65.944 1.00 28.00 93 ARG A N 1
ATOM 710 C CA . ARG A 1 93 ? -6.940 -16.875 66.912 1.00 28.00 93 ARG A CA 1
ATOM 711 C C . ARG A 1 93 ? -6.577 -15.386 66.655 1.00 28.00 93 ARG A C 1
ATOM 713 O O . ARG A 1 93 ? -5.424 -15.008 66.756 1.00 28.00 93 ARG A O 1
ATOM 720 N N . THR A 1 94 ? -7.621 -14.573 66.433 1.00 28.62 94 THR A N 1
ATOM 721 C CA . THR A 1 94 ? -7.883 -13.196 66.949 1.00 28.62 94 THR A CA 1
ATOM 722 C C . THR A 1 94 ? -6.818 -12.075 66.981 1.00 28.62 94 THR A C 1
ATOM 724 O O . THR A 1 94 ? -5.868 -12.178 67.749 1.00 28.62 94 THR A O 1
ATOM 727 N N . ARG A 1 95 ? -7.235 -10.901 66.443 1.00 28.58 95 ARG A N 1
ATOM 728 C CA . ARG A 1 95 ? -6.906 -9.503 66.860 1.00 28.58 95 ARG A CA 1
ATOM 729 C C . ARG A 1 95 ? -5.490 -8.969 66.495 1.00 28.58 95 ARG A C 1
ATOM 731 O O . ARG A 1 95 ? -4.554 -9.750 66.457 1.00 28.58 95 ARG A O 1
ATOM 738 N N . GLU A 1 96 ? -5.272 -7.682 66.159 1.00 28.03 96 GLU A N 1
ATOM 739 C CA . GLU A 1 96 ? -6.099 -6.451 66.276 1.00 28.03 96 GLU A CA 1
ATOM 740 C C . GLU A 1 96 ? -6.138 -5.548 65.010 1.00 28.03 96 GLU A C 1
ATOM 742 O O . GLU A 1 96 ? -5.144 -5.396 64.314 1.00 28.03 96 GLU A O 1
ATOM 747 N N . VAL A 1 97 ? -7.319 -4.951 64.775 1.00 26.92 97 VAL A N 1
ATOM 748 C CA . VAL A 1 97 ? -7.643 -3.550 64.384 1.00 26.92 97 VAL A CA 1
ATOM 749 C C . VAL A 1 97 ? -6.676 -2.714 63.512 1.00 26.92 97 VAL A C 1
ATOM 751 O O . VAL A 1 97 ? -5.624 -2.289 63.977 1.00 26.92 97 VAL A O 1
ATOM 754 N N . PHE A 1 98 ? -7.171 -2.287 62.339 1.00 27.78 98 PHE A N 1
ATOM 755 C CA . PHE A 1 98 ? -7.211 -0.875 61.896 1.00 27.78 98 PHE A CA 1
ATOM 756 C C . PHE A 1 98 ? -8.367 -0.686 60.886 1.00 27.78 98 PHE A C 1
ATOM 758 O O . PHE A 1 98 ? -8.715 -1.635 60.183 1.00 27.78 98 PHE A O 1
ATOM 765 N N . ASP A 1 99 ? -8.989 0.499 60.851 1.00 26.03 99 ASP A N 1
ATOM 766 C CA . ASP A 1 99 ? -10.327 0.698 60.262 1.00 26.03 99 ASP A CA 1
ATOM 767 C C . ASP A 1 99 ? -10.374 1.250 58.819 1.00 26.03 99 ASP A C 1
ATOM 769 O O . ASP A 1 99 ? -9.544 2.054 58.403 1.00 26.03 99 ASP A O 1
ATOM 773 N N . CYS A 1 100 ? -11.442 0.846 58.120 1.00 24.58 100 CYS A N 1
ATOM 774 C CA . CYS A 1 100 ? -12.211 1.541 57.074 1.00 24.58 100 CYS A CA 1
ATOM 775 C C . CYS A 1 100 ? -11.513 2.343 55.951 1.00 24.58 100 CYS A C 1
ATOM 777 O O . CYS A 1 100 ? -11.158 3.506 56.123 1.00 24.58 100 CYS A O 1
ATOM 779 N N . VAL A 1 101 ? -11.669 1.838 54.718 1.00 26.39 101 VAL A N 1
ATOM 780 C CA . VAL A 1 101 ? -12.596 2.471 53.750 1.00 26.39 101 VAL A CA 1
ATOM 781 C C . VAL A 1 101 ? -13.474 1.368 53.149 1.00 26.39 101 VAL A C 1
ATOM 783 O O . VAL A 1 101 ? -12.948 0.392 52.618 1.00 26.39 101 VAL A O 1
ATOM 786 N N . GLU A 1 102 ? -14.798 1.495 53.239 1.00 25.81 102 GLU A N 1
ATOM 787 C CA . GLU A 1 102 ? -15.735 0.534 52.639 1.00 25.81 102 GLU A CA 1
ATOM 788 C C . GLU A 1 102 ? -16.064 0.905 51.185 1.00 25.81 102 GLU A C 1
ATOM 790 O O . GLU A 1 102 ? -16.284 2.071 50.856 1.00 25.81 102 GLU A O 1
ATOM 795 N N . LEU A 1 103 ? -16.128 -0.105 50.312 1.00 30.70 103 LEU A N 1
ATOM 796 C CA . LEU A 1 103 ? -16.699 0.006 48.968 1.00 30.70 103 LEU A CA 1
ATOM 797 C C . LEU A 1 103 ? -18.175 -0.430 49.005 1.00 30.70 103 LEU A C 1
ATOM 799 O O . LEU A 1 103 ? -18.488 -1.379 49.729 1.00 30.70 103 LEU A O 1
ATOM 803 N N . PRO A 1 104 ? -19.073 0.172 48.199 1.00 31.31 104 PRO A N 1
ATOM 804 C CA . PRO A 1 104 ? -20.441 -0.319 48.062 1.00 31.31 104 PRO A CA 1
ATOM 805 C C . PRO A 1 104 ? -20.444 -1.766 47.554 1.00 31.31 104 PRO A C 1
ATOM 807 O O . PRO A 1 104 ? -19.934 -2.055 46.469 1.00 31.31 104 PRO A O 1
ATOM 810 N N . GLN A 1 105 ? -21.013 -2.685 48.334 1.00 29.08 105 GLN A N 1
ATOM 811 C CA . GLN A 1 105 ? -21.198 -4.067 47.899 1.00 29.08 105 GLN A CA 1
ATOM 812 C C . GLN A 1 105 ? -22.390 -4.135 46.938 1.00 29.08 105 GLN A C 1
ATOM 814 O O . GLN A 1 105 ? -23.510 -3.784 47.301 1.00 29.08 105 GLN A O 1
ATOM 819 N N . LEU A 1 106 ? -22.149 -4.591 45.706 1.00 31.02 106 LEU A N 1
ATOM 820 C CA . LEU A 1 106 ? -23.214 -4.927 44.760 1.00 31.02 106 LEU A CA 1
ATOM 821 C C . LEU A 1 106 ? -23.837 -6.262 45.178 1.00 31.02 106 LEU A C 1
ATOM 823 O O . LEU A 1 106 ? -23.254 -7.326 44.960 1.00 31.02 106 LEU A O 1
ATOM 827 N N . ASP A 1 107 ? -24.998 -6.180 45.821 1.00 27.31 107 ASP A N 1
ATOM 828 C CA . ASP A 1 107 ? -25.637 -7.318 46.476 1.00 27.31 107 ASP A CA 1
ATOM 829 C C . ASP A 1 107 ? -26.104 -8.398 45.485 1.00 27.31 107 ASP A C 1
ATOM 831 O O . ASP A 1 107 ? -26.723 -8.126 44.452 1.00 27.31 107 ASP A O 1
ATOM 835 N N . THR A 1 108 ? -25.837 -9.663 45.813 1.00 31.34 108 THR A N 1
ATOM 836 C CA . THR A 1 108 ? -26.178 -10.804 44.948 1.00 31.34 108 THR A CA 1
ATOM 837 C C . THR A 1 108 ? -27.554 -11.364 45.303 1.00 31.34 108 THR A C 1
ATOM 839 O O . THR A 1 108 ? -27.693 -12.294 46.099 1.00 31.34 108 THR A O 1
ATOM 842 N N . LEU A 1 109 ? -28.602 -10.808 44.685 1.00 27.69 109 LEU A N 1
ATOM 843 C CA . LEU A 1 109 ? -29.989 -11.243 44.886 1.00 27.69 109 LEU A CA 1
ATOM 844 C C . LEU A 1 109 ? -30.243 -12.683 44.401 1.00 27.69 109 LEU A C 1
ATOM 846 O O . LEU A 1 109 ? -30.654 -12.933 43.268 1.00 27.69 109 LEU A O 1
ATOM 850 N N . SER A 1 110 ? -30.057 -13.645 45.305 1.00 26.31 110 SER A N 1
ATOM 851 C CA . SER A 1 110 ? -30.438 -15.043 45.096 1.00 26.31 110 SER A CA 1
ATOM 852 C C . SER A 1 110 ? -31.961 -15.230 45.164 1.00 26.31 110 SER A C 1
ATOM 854 O O . SER A 1 110 ? -32.566 -15.251 46.236 1.00 26.31 110 SER A O 1
ATOM 856 N N . TRP A 1 111 ? -32.606 -15.404 44.009 1.00 25.80 111 TRP A N 1
ATOM 857 C CA . TRP A 1 111 ? -34.030 -15.744 43.956 1.00 25.80 111 TRP A CA 1
ATOM 858 C C . TRP A 1 111 ? -34.260 -17.252 44.086 1.00 25.80 111 TRP A C 1
ATOM 860 O O . TRP A 1 111 ? -33.747 -18.056 43.308 1.00 25.80 111 TRP A O 1
ATOM 870 N N . ARG A 1 112 ? -35.070 -17.641 45.077 1.00 26.41 112 ARG A N 1
ATOM 871 C CA . ARG A 1 112 ? -35.542 -19.021 45.248 1.00 26.41 112 ARG A CA 1
ATOM 872 C C . ARG A 1 112 ? -36.719 -19.287 44.314 1.00 26.41 112 ARG A C 1
ATOM 874 O O . ARG A 1 112 ? -37.739 -18.609 44.408 1.00 26.41 112 ARG A O 1
ATOM 881 N N . SER A 1 113 ? -36.626 -20.326 43.491 1.00 26.92 113 SER A N 1
ATOM 882 C CA . SER A 1 113 ? -37.780 -20.871 42.776 1.00 26.92 113 SER A CA 1
ATOM 883 C C . SER A 1 113 ? -38.712 -21.593 43.756 1.00 26.92 113 SER A C 1
ATOM 885 O O . SER A 1 113 ? -38.338 -22.587 44.375 1.00 26.92 113 SER A O 1
ATOM 887 N N . ASN A 1 114 ? -39.937 -21.085 43.904 1.00 28.67 114 ASN A N 1
ATOM 888 C CA . ASN A 1 114 ? -40.985 -21.693 44.723 1.00 28.67 114 ASN A CA 1
ATOM 889 C C . ASN A 1 114 ? -42.086 -22.252 43.808 1.00 28.67 114 ASN A C 1
ATOM 891 O O . ASN A 1 114 ? -42.435 -21.630 42.807 1.00 28.67 114 ASN A O 1
ATOM 895 N N . SER A 1 115 ? -42.612 -23.436 44.122 1.00 32.00 115 SER A N 1
ATOM 896 C CA . SER A 1 115 ? -43.443 -24.214 43.195 1.00 32.00 115 SER A CA 1
ATOM 897 C C . SER A 1 115 ? -44.950 -24.093 43.451 1.00 32.00 115 SER A C 1
ATOM 899 O O . SER A 1 115 ? -45.469 -24.685 44.398 1.00 32.00 115 SER A O 1
ATOM 901 N N . SER A 1 116 ? -45.660 -23.433 42.539 1.00 30.25 116 SER A N 1
ATOM 902 C CA . SER A 1 116 ? -47.099 -23.595 42.277 1.00 30.25 116 SER A CA 1
ATOM 903 C C . SER A 1 116 ? -47.422 -23.023 40.882 1.00 30.25 116 SER A C 1
ATOM 905 O O . SER A 1 116 ? -46.670 -22.209 40.361 1.00 30.25 116 SER A O 1
ATOM 907 N N . GLY A 1 117 ? -48.482 -23.426 40.180 1.00 29.09 117 GLY A N 1
ATOM 908 C CA . GLY A 1 117 ? -49.498 -24.421 40.534 1.00 29.09 117 GLY A CA 1
ATOM 909 C C . GLY A 1 117 ? -50.901 -23.957 40.142 1.00 29.09 117 GLY A C 1
ATOM 910 O O . GLY A 1 117 ? -51.712 -23.682 41.018 1.00 29.09 117 GLY A O 1
ATOM 911 N N . GLY A 1 118 ? -51.183 -23.858 38.840 1.00 26.95 118 GLY A N 1
ATOM 912 C CA . GLY A 1 118 ? -52.486 -23.451 38.309 1.00 26.95 118 GLY A CA 1
ATOM 913 C C . GLY A 1 118 ? -52.622 -23.816 36.830 1.00 26.95 118 GLY A C 1
ATOM 914 O O . GLY A 1 118 ? -51.674 -23.650 36.068 1.00 26.95 118 GLY A O 1
ATOM 915 N N . GLY A 1 119 ? -53.776 -24.365 36.447 1.00 29.31 119 GLY A N 1
ATOM 916 C CA . GLY A 1 119 ? -54.133 -24.692 35.060 1.00 29.31 119 GLY A CA 1
ATOM 917 C C . GLY A 1 119 ? -55.360 -23.900 34.600 1.00 29.31 119 GLY A C 1
ATOM 918 O O . GLY A 1 119 ? -55.603 -22.820 35.129 1.00 29.31 119 GLY A O 1
ATOM 919 N N . ILE A 1 120 ? -56.169 -24.502 33.710 1.00 29.33 120 ILE A N 1
ATOM 920 C CA . ILE A 1 120 ? -57.292 -23.897 32.949 1.00 29.33 120 ILE A CA 1
ATOM 921 C C . ILE A 1 120 ? -56.782 -23.109 31.719 1.00 29.33 120 ILE A C 1
ATOM 923 O O . ILE A 1 120 ? -55.812 -22.375 31.840 1.00 29.33 120 ILE A O 1
ATOM 927 N N . SER A 1 121 ? -57.399 -23.108 30.528 1.00 27.81 121 SER A N 1
ATOM 928 C CA . SER A 1 121 ? -58.141 -24.097 29.704 1.00 27.81 121 SER A CA 1
ATOM 929 C C . SER A 1 121 ? -58.799 -23.313 28.555 1.00 27.81 121 SER A C 1
ATOM 931 O O . SER A 1 121 ? -59.398 -22.282 28.842 1.00 27.81 121 SER A O 1
ATOM 933 N N . SER A 1 122 ? -58.864 -23.880 27.336 1.00 29.81 122 SER A N 1
ATOM 934 C CA . SER A 1 122 ? -59.820 -23.529 26.246 1.00 29.81 122 SER A CA 1
ATOM 935 C C . SER A 1 122 ? -59.796 -22.090 25.656 1.00 29.81 122 SER A C 1
ATOM 937 O O . SER A 1 122 ? -59.508 -21.131 26.351 1.00 29.81 122 SER A O 1
ATOM 939 N N . ALA A 1 123 ? -60.147 -21.841 24.383 1.00 28.58 123 ALA A N 1
ATOM 940 C CA . ALA A 1 123 ? -60.283 -22.727 23.214 1.00 28.58 123 ALA A CA 1
ATOM 941 C C . ALA A 1 123 ? -60.356 -21.933 21.879 1.00 28.58 123 ALA A C 1
ATOM 943 O O . ALA A 1 123 ? -60.794 -20.791 21.860 1.00 28.58 123 ALA A O 1
ATOM 944 N N . ALA A 1 124 ? -60.014 -22.629 20.785 1.00 29.00 124 ALA A N 1
ATOM 945 C CA . ALA A 1 124 ? -60.581 -22.567 19.423 1.00 29.00 124 ALA A CA 1
ATOM 946 C C . ALA A 1 124 ? -60.742 -21.238 18.636 1.00 29.00 124 ALA A C 1
ATOM 948 O O . ALA A 1 124 ? -61.550 -20.375 18.962 1.00 29.00 124 ALA A O 1
ATOM 949 N N . SER A 1 125 ? -60.190 -21.239 17.416 1.00 28.77 125 SER A N 1
ATOM 950 C CA . SER A 1 125 ? -60.966 -21.035 16.172 1.00 28.77 125 SER A CA 1
ATOM 951 C C . SER A 1 125 ? -60.255 -21.712 14.973 1.00 28.77 125 SER A C 1
ATOM 953 O O . SER A 1 125 ? -59.135 -22.201 15.125 1.00 28.77 125 SER A O 1
ATOM 955 N N . HIS A 1 126 ? -60.946 -21.890 13.836 1.00 30.16 126 HIS A N 1
ATOM 956 C CA . HIS A 1 126 ? -60.610 -22.885 12.792 1.00 30.16 126 HIS A CA 1
ATOM 957 C C . HIS A 1 126 ? -60.023 -22.309 11.478 1.00 30.16 126 HIS A C 1
ATOM 959 O O . HIS A 1 126 ? -60.291 -21.155 11.148 1.00 30.16 126 HIS A O 1
ATOM 965 N N . PRO A 1 127 ? -59.311 -23.137 10.678 1.00 54.03 127 PRO A N 1
ATOM 966 C CA . PRO A 1 127 ? -58.872 -22.829 9.313 1.00 54.03 127 PRO A CA 1
ATOM 967 C C . PRO A 1 127 ? -59.757 -23.482 8.223 1.00 54.03 127 PRO A C 1
ATOM 969 O O . PRO A 1 127 ? -60.532 -24.398 8.508 1.00 54.03 127 PRO A O 1
ATOM 972 N N . PRO A 1 128 ? -59.532 -23.111 6.952 1.00 45.62 128 PRO A N 1
ATOM 973 C CA . PRO A 1 128 ? -59.696 -23.983 5.781 1.00 45.62 128 PRO A CA 1
ATOM 974 C C . PRO A 1 128 ? -58.374 -24.069 4.967 1.00 45.62 128 PRO A C 1
ATOM 976 O O . PRO A 1 128 ? -57.576 -23.143 5.006 1.00 45.62 128 PRO A O 1
ATOM 979 N N . SER A 1 129 ? -58.034 -25.054 4.134 1.00 29.92 129 SER A N 1
ATOM 980 C CA . SER A 1 129 ? -58.482 -26.428 3.867 1.00 29.92 129 SER A CA 1
ATOM 981 C C . SER A 1 129 ? -57.773 -26.897 2.577 1.00 29.92 129 SER A C 1
ATOM 983 O O . SER A 1 129 ? -57.916 -26.209 1.573 1.00 29.92 129 SER A O 1
ATOM 985 N N . ALA A 1 130 ? -57.144 -28.083 2.602 1.00 32.38 130 ALA A N 1
ATOM 986 C CA . ALA A 1 130 ? -57.068 -29.080 1.507 1.00 32.38 130 ALA A CA 1
ATOM 987 C C . ALA A 1 130 ? -56.396 -28.695 0.150 1.00 32.38 130 ALA A C 1
ATOM 989 O O . ALA A 1 130 ? -56.248 -27.530 -0.186 1.00 32.38 130 ALA A O 1
ATOM 990 N N . SER A 1 131 ? -55.922 -29.621 -0.697 1.00 28.67 131 SER A N 1
ATOM 991 C CA . SER A 1 131 ? -56.061 -31.096 -0.776 1.00 28.67 131 SER A CA 1
ATOM 992 C C . SER A 1 131 ? -54.747 -31.716 -1.334 1.00 28.67 131 SER A C 1
ATOM 994 O O . SER A 1 131 ? -54.056 -31.052 -2.095 1.00 28.67 131 SER A O 1
ATOM 996 N N . GLU A 1 132 ? -54.229 -32.816 -0.761 1.00 31.81 132 GLU A N 1
ATOM 997 C CA . GLU A 1 132 ? -54.233 -34.210 -1.299 1.00 31.81 132 GLU A CA 1
ATOM 998 C C . GLU A 1 132 ? -53.114 -34.530 -2.332 1.00 31.81 132 GLU A C 1
ATOM 1000 O O . GLU A 1 132 ? -52.696 -33.658 -3.079 1.00 31.81 132 GLU A O 1
ATOM 1005 N N . SER A 1 133 ? -52.524 -35.739 -2.422 1.00 27.84 133 SER A N 1
ATOM 1006 C CA . SER A 1 133 ? -52.807 -37.051 -1.786 1.00 27.84 133 SER A CA 1
ATOM 1007 C C . SER A 1 133 ? -51.534 -37.916 -1.568 1.00 27.84 133 SER A C 1
ATOM 1009 O O . SER A 1 133 ? -50.557 -37.721 -2.277 1.00 27.84 133 SER A O 1
ATOM 1011 N N . CYS A 1 134 ? -51.600 -38.855 -0.597 1.00 26.80 134 CYS A N 1
ATOM 1012 C CA . CYS A 1 134 ? -51.017 -40.229 -0.499 1.00 26.80 134 CYS A CA 1
ATOM 1013 C C . CYS A 1 134 ? -49.602 -40.573 -1.061 1.00 26.80 134 CYS A C 1
ATOM 1015 O O . CYS A 1 134 ? -49.196 -40.083 -2.101 1.00 26.80 134 CYS A O 1
ATOM 1017 N N . SER A 1 135 ? -48.796 -41.513 -0.530 1.00 29.58 135 SER A N 1
ATOM 1018 C CA . SER A 1 135 ? -48.829 -42.488 0.603 1.00 29.58 135 SER A CA 1
ATOM 1019 C C . SER A 1 135 ? -47.450 -43.215 0.629 1.00 29.58 135 SER A C 1
ATOM 1021 O O . SER A 1 135 ? -46.816 -43.265 -0.420 1.00 29.58 135 SER A O 1
ATOM 1023 N N . GLU A 1 136 ? -46.890 -43.840 1.678 1.00 28.31 136 GLU A N 1
ATOM 1024 C CA . GLU A 1 136 ? -47.264 -44.134 3.082 1.00 28.31 136 GLU A CA 1
ATOM 1025 C C . GLU A 1 136 ? -45.954 -44.248 3.951 1.00 28.31 136 GLU A C 1
ATOM 1027 O O . GLU A 1 136 ? -44.886 -43.900 3.458 1.00 28.31 136 GLU A O 1
ATOM 1032 N N . SER A 1 137 ? -45.942 -44.424 5.289 1.00 30.89 137 SER A N 1
ATOM 1033 C CA . SER A 1 137 ? -45.826 -45.691 6.087 1.00 30.89 137 SER A CA 1
ATOM 1034 C C . SER A 1 137 ? -44.744 -46.720 5.631 1.00 30.89 137 SER A C 1
ATOM 1036 O O . SER A 1 137 ? -44.457 -46.810 4.445 1.00 30.89 137 SER A O 1
ATOM 1038 N N . VAL A 1 138 ? -44.066 -47.543 6.466 1.00 30.11 138 VAL A N 1
ATOM 1039 C CA . VAL A 1 138 ? -43.949 -47.751 7.945 1.00 30.11 138 VAL A CA 1
ATOM 1040 C C . VAL A 1 138 ? -42.730 -48.708 8.204 1.00 30.11 138 VAL A C 1
ATOM 1042 O O . VAL A 1 138 ? -42.358 -49.419 7.279 1.00 30.11 138 VAL A O 1
ATOM 1045 N N . ALA A 1 139 ? -42.021 -48.877 9.345 1.00 29.31 139 ALA A N 1
ATOM 1046 C CA . ALA A 1 139 ? -41.966 -48.274 10.694 1.00 29.31 139 ALA A CA 1
ATOM 1047 C C . ALA A 1 139 ? -40.615 -48.601 11.428 1.00 29.31 139 ALA A C 1
ATOM 1049 O O . ALA A 1 139 ? -39.774 -49.325 10.915 1.00 29.31 139 ALA A O 1
ATOM 1050 N N . GLN A 1 140 ? -40.508 -48.180 12.704 1.00 27.73 140 GLN A N 1
ATOM 1051 C CA . GLN A 1 140 ? -39.749 -48.787 13.834 1.00 27.73 140 GLN A CA 1
ATOM 1052 C C . GLN A 1 140 ? -38.190 -48.737 13.955 1.00 27.73 140 GLN A C 1
ATOM 1054 O O . GLN A 1 140 ? -37.462 -49.608 13.505 1.00 27.73 140 GLN A O 1
ATOM 1059 N N . ALA A 1 141 ? -37.752 -47.864 14.885 1.00 28.17 141 ALA A N 1
ATOM 1060 C CA . ALA A 1 141 ? -37.175 -48.233 16.205 1.00 28.17 141 ALA A CA 1
ATOM 1061 C C . ALA A 1 141 ? -35.639 -48.237 16.501 1.00 28.17 141 ALA A C 1
ATOM 1063 O O . ALA A 1 141 ? -34.944 -49.235 16.379 1.00 28.17 141 ALA A O 1
ATOM 1064 N N . LYS A 1 142 ? -35.239 -47.183 17.243 1.00 29.86 142 LYS A N 1
ATOM 1065 C CA . LYS A 1 142 ? -34.503 -47.192 18.543 1.00 29.86 142 LYS A CA 1
ATOM 1066 C C . LYS A 1 142 ? -33.018 -47.640 18.669 1.00 29.86 142 LYS A C 1
ATOM 1068 O O . LYS A 1 142 ? -32.691 -48.816 18.672 1.00 29.86 142 LYS A O 1
ATOM 1073 N N . LYS A 1 143 ? -32.265 -46.675 19.240 1.00 29.41 143 LYS A N 1
ATOM 1074 C CA . LYS A 1 143 ? -31.290 -46.753 20.369 1.00 29.41 143 LYS A CA 1
ATOM 1075 C C . LYS A 1 143 ? -29.786 -47.026 20.122 1.00 29.41 143 LYS A C 1
ATOM 1077 O O . LYS A 1 143 ? -29.368 -48.142 19.866 1.00 29.41 143 LYS A O 1
ATOM 1082 N N . ARG A 1 144 ? -29.012 -46.026 20.587 1.00 30.97 144 ARG A N 1
ATOM 1083 C CA . ARG A 1 144 ? -27.760 -46.088 21.386 1.00 30.97 144 ARG A CA 1
ATOM 1084 C C . ARG A 1 144 ? -26.511 -46.771 20.797 1.00 30.97 144 ARG A C 1
ATOM 1086 O O . ARG A 1 144 ? -26.444 -47.988 20.689 1.00 30.97 144 ARG A O 1
ATOM 1093 N N . ARG A 1 145 ? -25.408 -46.009 20.800 1.00 28.17 145 ARG A N 1
ATOM 1094 C CA . ARG A 1 145 ? -24.113 -46.486 21.325 1.00 28.17 145 ARG A CA 1
ATOM 1095 C C . ARG A 1 145 ? -23.522 -45.482 22.313 1.00 28.17 145 ARG A C 1
ATOM 1097 O O . ARG A 1 145 ? -23.625 -44.278 22.113 1.00 28.17 145 ARG A O 1
ATOM 1104 N N . HIS A 1 146 ? -22.926 -46.002 23.381 1.00 28.08 146 HIS A N 1
ATOM 1105 C CA . HIS A 1 146 ? -22.246 -45.236 24.422 1.00 28.08 146 HIS A CA 1
ATOM 1106 C C . HIS A 1 146 ? -21.183 -46.161 25.053 1.00 28.08 146 HIS A C 1
ATOM 1108 O O . HIS A 1 146 ? -21.562 -47.184 25.609 1.00 28.08 146 HIS A O 1
ATOM 1114 N N . ILE A 1 147 ? -19.905 -45.759 24.980 1.00 30.67 147 ILE A N 1
ATOM 1115 C CA . ILE A 1 147 ? -18.882 -45.901 26.046 1.00 30.67 147 ILE A CA 1
ATOM 1116 C C . ILE A 1 147 ? -18.285 -47.308 26.396 1.00 30.67 147 ILE A C 1
ATOM 1118 O O . ILE A 1 147 ? -18.998 -48.293 26.525 1.00 30.67 147 ILE A O 1
ATOM 1122 N N . LEU A 1 148 ? -16.953 -47.314 26.651 1.00 28.94 148 LEU A N 1
ATOM 1123 C CA . LEU A 1 148 ? -16.030 -48.380 27.160 1.00 28.94 148 LEU A CA 1
ATOM 1124 C C . LEU A 1 148 ? -15.780 -49.618 26.244 1.00 28.94 148 LEU A C 1
ATOM 1126 O O . LEU A 1 148 ? -16.693 -50.054 25.560 1.00 28.94 148 LEU A O 1
ATOM 1130 N N . SER A 1 149 ? -14.585 -50.227 26.073 1.00 29.27 149 SER A N 1
ATOM 1131 C CA . SER A 1 149 ? -13.249 -50.284 26.744 1.00 29.27 149 SER A CA 1
ATOM 1132 C C . SER A 1 149 ? -12.991 -51.520 27.640 1.00 29.27 149 SER A C 1
ATOM 1134 O O . SER A 1 149 ? -13.874 -51.908 28.396 1.00 29.27 149 SER A O 1
ATOM 1136 N N . LYS A 1 150 ? -11.731 -52.026 27.614 1.00 29.55 150 LYS A N 1
ATOM 1137 C CA . LYS A 1 150 ? -11.117 -53.197 28.324 1.00 29.55 150 LYS A CA 1
ATOM 1138 C C . LYS A 1 150 ? -11.407 -54.582 27.680 1.00 29.55 150 LYS A C 1
ATOM 1140 O O . LYS A 1 150 ? -12.495 -54.787 27.168 1.00 29.55 150 LYS A O 1
ATOM 1145 N N . LYS A 1 151 ? -10.368 -55.390 27.362 1.00 33.06 151 LYS A N 1
ATOM 1146 C CA . LYS A 1 151 ? -9.655 -56.454 28.150 1.00 33.06 151 LYS A CA 1
ATOM 1147 C C . LYS A 1 151 ? -10.576 -57.611 28.593 1.00 33.06 151 LYS A C 1
ATOM 1149 O O . LYS A 1 151 ? -11.660 -57.306 29.067 1.00 33.06 151 LYS A O 1
ATOM 1154 N N . SER A 1 152 ? -10.192 -58.894 28.555 1.00 34.69 152 SER A N 1
ATOM 1155 C CA . SER A 1 152 ? -8.984 -59.626 28.074 1.00 34.69 152 SER A CA 1
ATOM 1156 C C . SER A 1 152 ? -9.342 -61.122 27.883 1.00 34.69 152 SER A C 1
ATOM 1158 O O . SER A 1 152 ? -10.510 -61.445 28.070 1.00 34.69 152 SER A O 1
ATOM 1160 N N . ASP A 1 153 ? -8.398 -62.001 27.482 1.00 27.89 153 ASP A N 1
ATOM 1161 C CA . ASP A 1 153 ? -8.090 -63.318 28.120 1.00 27.89 153 ASP A CA 1
ATOM 1162 C C . ASP A 1 153 ? -7.149 -64.202 27.246 1.00 27.89 153 ASP A C 1
ATOM 1164 O O . ASP A 1 153 ? -6.553 -63.700 26.290 1.00 27.89 153 ASP A O 1
ATOM 1168 N N . GLU A 1 154 ? -6.884 -65.455 27.649 1.00 32.97 154 GLU A N 1
ATOM 1169 C CA . GLU A 1 154 ? -5.630 -66.209 27.401 1.00 32.97 154 GLU A CA 1
ATOM 1170 C C . GLU A 1 154 ? -5.757 -67.448 26.468 1.00 32.97 154 GLU A C 1
ATOM 1172 O O . GLU A 1 154 ? -6.861 -67.927 26.225 1.00 32.97 154 GLU A O 1
ATOM 1177 N N . GLY A 1 155 ? -4.626 -68.059 26.039 1.00 29.53 155 GLY A N 1
ATOM 1178 C CA . GLY A 1 155 ? -4.597 -69.525 25.781 1.00 29.53 155 GLY A CA 1
ATOM 1179 C C . GLY A 1 155 ? -3.788 -70.137 24.606 1.00 29.53 155 GLY A C 1
ATOM 1180 O O . GLY A 1 155 ? -4.370 -70.564 23.622 1.00 29.53 155 GLY A O 1
ATOM 1181 N N . VAL A 1 156 ? -2.471 -70.346 24.783 1.00 32.56 156 VAL A N 1
ATOM 1182 C CA . VAL A 1 156 ? -1.730 -71.612 24.471 1.00 32.56 156 VAL A CA 1
ATOM 1183 C C . VAL A 1 156 ? -1.817 -72.281 23.057 1.00 32.56 156 VAL A C 1
ATOM 1185 O O . VAL A 1 156 ? -2.736 -73.046 22.785 1.00 32.56 156 VAL A O 1
ATOM 1188 N N . SER A 1 157 ? -0.736 -72.227 22.237 1.00 31.31 157 SER A N 1
ATOM 1189 C CA . SER A 1 157 ? 0.200 -73.377 21.971 1.00 31.31 157 SER A CA 1
ATOM 1190 C C . SER A 1 157 ? 1.115 -73.327 20.701 1.00 31.31 157 SER A C 1
ATOM 1192 O O . SER A 1 157 ? 0.674 -73.003 19.611 1.00 31.31 157 SER A O 1
ATOM 1194 N N . ARG A 1 158 ? 2.384 -73.775 20.879 1.00 32.81 158 ARG A N 1
ATOM 1195 C CA . ARG A 1 158 ? 3.340 -74.501 19.968 1.00 32.81 158 ARG A CA 1
ATOM 1196 C C . ARG A 1 158 ? 3.596 -74.056 18.496 1.00 32.81 158 ARG A C 1
ATOM 1198 O O . ARG A 1 158 ? 2.681 -74.089 17.689 1.00 32.81 158 ARG A O 1
ATOM 1205 N N . GLY A 1 159 ? 4.879 -73.906 18.074 1.00 27.25 159 GLY A N 1
ATOM 1206 C CA . GLY A 1 159 ? 5.178 -73.730 16.624 1.00 27.25 159 GLY A CA 1
ATOM 1207 C C . GLY A 1 159 ? 6.596 -73.693 15.975 1.00 27.25 159 GLY A C 1
ATOM 1208 O O . GLY A 1 159 ? 6.641 -73.272 14.831 1.00 27.25 159 GLY A O 1
ATOM 1209 N N . ARG A 1 160 ? 7.709 -74.174 16.573 1.00 30.06 160 ARG A N 1
ATOM 1210 C CA . ARG A 1 160 ? 9.056 -74.410 15.930 1.00 30.06 160 ARG A CA 1
ATOM 1211 C C . ARG A 1 160 ? 9.930 -73.224 15.412 1.00 30.06 160 ARG A C 1
ATOM 1213 O O . ARG A 1 160 ? 9.462 -72.189 14.964 1.00 30.06 160 ARG A O 1
ATOM 1220 N N . SER A 1 161 ? 11.249 -73.466 15.479 1.00 33.22 161 SER A N 1
ATOM 1221 C CA . SER A 1 161 ? 12.427 -72.665 15.046 1.00 33.22 161 SER A CA 1
ATOM 1222 C C . SER A 1 161 ? 12.835 -72.956 13.565 1.00 33.22 161 SER A C 1
ATOM 1224 O O . SER A 1 161 ? 12.177 -73.832 12.995 1.00 33.22 161 SER A O 1
ATOM 1226 N N . PRO A 1 162 ? 13.873 -72.337 12.914 1.00 51.69 162 PRO A N 1
ATOM 1227 C CA . PRO A 1 162 ? 15.233 -72.014 13.426 1.00 51.69 162 PRO A CA 1
ATOM 1228 C C . PRO A 1 162 ? 15.844 -70.624 13.062 1.00 51.69 162 PRO A C 1
ATOM 1230 O O . PRO A 1 162 ? 15.256 -69.842 12.325 1.00 51.69 162 PRO A O 1
ATOM 1233 N N . GLY A 1 163 ? 17.044 -70.332 13.607 1.00 31.28 163 GLY A N 1
ATOM 1234 C CA . GLY A 1 163 ? 17.922 -69.183 13.261 1.00 31.28 163 GLY A CA 1
ATOM 1235 C C . GLY A 1 163 ? 19.011 -69.534 12.217 1.00 31.28 163 GLY A C 1
ATOM 1236 O O . GLY A 1 163 ? 18.780 -70.498 11.483 1.00 31.28 163 GLY A O 1
ATOM 1237 N N . PRO A 1 164 ? 20.189 -68.847 12.147 1.00 54.44 164 PRO A N 1
ATOM 1238 C CA . PRO A 1 164 ? 21.073 -68.601 13.315 1.00 54.44 164 PRO A CA 1
ATOM 1239 C C . PRO A 1 164 ? 21.921 -67.279 13.353 1.00 54.44 164 PRO A C 1
ATOM 1241 O O . PRO A 1 164 ? 22.006 -66.570 12.363 1.00 54.44 164 PRO A O 1
ATOM 1244 N N . GLN A 1 165 ? 22.624 -67.056 14.490 1.00 32.56 165 GLN A N 1
ATOM 1245 C CA . GLN A 1 165 ? 23.843 -66.216 14.742 1.00 32.56 165 GLN A CA 1
ATOM 1246 C C . GLN A 1 165 ? 23.759 -64.669 14.506 1.00 32.56 165 GLN A C 1
ATOM 1248 O O . GLN A 1 165 ? 23.275 -64.239 13.473 1.00 32.56 165 GLN A O 1
ATOM 1253 N N . SER A 1 166 ? 24.101 -63.710 15.402 1.00 34.25 166 SER A N 1
ATOM 1254 C CA . SER A 1 166 ? 25.118 -63.510 16.487 1.00 34.25 166 SER A CA 1
ATOM 1255 C C . SER A 1 166 ? 26.521 -63.101 15.978 1.00 34.25 166 SER A C 1
ATOM 1257 O O . SER A 1 166 ? 26.971 -63.736 15.035 1.00 34.25 166 SER A O 1
ATOM 1259 N N . THR A 1 167 ? 27.299 -62.142 16.527 1.00 30.02 167 THR A N 1
ATOM 1260 C CA . THR A 1 167 ? 27.401 -61.463 17.865 1.00 30.02 167 THR A CA 1
ATOM 1261 C C . THR A 1 167 ? 27.798 -59.947 17.711 1.00 30.02 167 THR A C 1
ATOM 1263 O O . THR A 1 167 ? 27.733 -59.470 16.586 1.00 30.02 167 THR A O 1
ATOM 1266 N N . THR A 1 168 ? 28.189 -59.058 18.667 1.00 30.59 168 THR A N 1
ATOM 1267 C CA . THR A 1 168 ? 28.463 -59.021 20.145 1.00 30.59 168 THR A CA 1
ATOM 1268 C C . THR A 1 168 ? 28.380 -57.559 20.706 1.00 30.59 168 THR A C 1
ATOM 1270 O O . THR A 1 168 ? 28.263 -56.622 19.926 1.00 30.59 168 THR A O 1
ATOM 1273 N N . ALA A 1 169 ? 28.530 -57.344 22.031 1.00 33.41 169 ALA A N 1
ATOM 1274 C CA . ALA A 1 169 ? 28.929 -56.068 22.705 1.00 33.41 169 ALA A CA 1
ATOM 1275 C C . ALA A 1 169 ? 30.273 -56.281 23.488 1.00 33.41 169 ALA A C 1
ATOM 1277 O O . ALA A 1 169 ? 30.757 -57.414 23.390 1.00 33.41 169 ALA A O 1
ATOM 1278 N N . PRO A 1 170 ? 30.934 -55.328 24.221 1.00 50.25 170 PRO A N 1
ATOM 1279 C CA . PRO A 1 170 ? 30.429 -54.526 25.371 1.00 50.25 170 PRO A CA 1
ATOM 1280 C C . PRO A 1 170 ? 31.013 -53.064 25.407 1.00 50.25 170 PRO A C 1
ATOM 1282 O O . PRO A 1 170 ? 31.481 -52.595 24.379 1.00 50.25 170 PRO A O 1
ATOM 1285 N N . GLY A 1 171 ? 31.028 -52.242 26.480 1.00 26.98 171 GLY A N 1
ATOM 1286 C CA . GLY A 1 171 ? 30.702 -52.419 27.910 1.00 26.98 171 GLY A CA 1
ATOM 1287 C C . GLY A 1 171 ? 30.743 -51.116 28.751 1.00 26.98 171 GLY A C 1
ATOM 1288 O O . GLY A 1 171 ? 30.887 -50.023 28.214 1.00 26.98 171 GLY A O 1
ATOM 1289 N N . ARG A 1 172 ? 30.595 -51.229 30.086 1.00 37.88 172 ARG A N 1
ATOM 1290 C CA . ARG A 1 172 ? 30.563 -50.104 31.061 1.00 37.88 172 ARG A CA 1
ATOM 1291 C C . ARG A 1 172 ? 31.950 -49.759 31.641 1.00 37.88 172 ARG A C 1
ATOM 1293 O O . ARG A 1 172 ? 32.769 -50.651 31.822 1.00 37.88 172 ARG A O 1
ATOM 1300 N N . GLY A 1 173 ? 32.134 -48.511 32.091 1.00 26.19 173 GLY A N 1
ATOM 1301 C CA . GLY A 1 173 ? 33.241 -48.057 32.956 1.00 26.19 173 GLY A CA 1
ATOM 1302 C C . GLY A 1 173 ? 32.790 -46.934 33.910 1.00 26.19 173 GLY A C 1
ATOM 1303 O O . GLY A 1 173 ? 31.747 -46.325 33.681 1.00 26.19 173 GLY A O 1
ATOM 1304 N N . SER A 1 174 ? 33.491 -46.679 35.024 1.00 30.45 174 SER A N 1
ATOM 1305 C CA . SER A 1 174 ? 33.039 -45.720 36.057 1.00 30.45 174 SER A CA 1
ATOM 1306 C C . SER A 1 174 ? 34.167 -45.056 36.860 1.00 30.45 174 SER A C 1
ATOM 1308 O O . SER A 1 174 ? 35.186 -45.687 37.108 1.00 30.45 174 SER A O 1
ATOM 1310 N N . ARG A 1 175 ? 33.842 -43.871 37.418 1.00 28.89 175 ARG A N 1
ATOM 1311 C CA . ARG A 1 175 ? 34.390 -43.219 38.639 1.00 28.89 175 ARG A CA 1
ATOM 1312 C C . ARG A 1 175 ? 35.765 -42.503 38.622 1.00 28.89 175 ARG A C 1
ATOM 1314 O O . ARG A 1 175 ? 36.784 -43.102 38.332 1.00 28.89 175 ARG A O 1
ATOM 1321 N N . VAL A 1 176 ? 35.732 -41.299 39.232 1.00 27.44 176 VAL A N 1
ATOM 1322 C CA . VAL A 1 176 ? 36.768 -40.626 40.072 1.00 27.44 176 VAL A CA 1
ATOM 1323 C C . VAL A 1 176 ? 38.029 -40.066 39.378 1.00 27.44 176 VAL A C 1
ATOM 1325 O O . VAL A 1 176 ? 38.694 -40.768 38.634 1.00 27.44 176 VAL A O 1
ATOM 1328 N N . GLY A 1 177 ? 38.423 -38.813 39.699 1.00 26.50 177 GLY A N 1
ATOM 1329 C CA . GLY A 1 177 ? 39.680 -38.228 39.175 1.00 26.50 177 GLY A CA 1
ATOM 1330 C C . GLY A 1 177 ? 40.022 -36.752 39.490 1.00 26.50 177 GLY A C 1
ATOM 1331 O O . GLY A 1 177 ? 40.382 -36.020 38.585 1.00 26.50 177 GLY A O 1
ATOM 1332 N N . LEU A 1 178 ? 39.889 -36.313 40.747 1.00 26.19 178 LEU A N 1
ATOM 1333 C CA . LEU A 1 178 ? 40.441 -35.090 41.391 1.00 26.19 178 LEU A CA 1
ATOM 1334 C C . LEU A 1 178 ? 41.440 -34.124 40.668 1.00 26.19 178 LEU A C 1
ATOM 1336 O O . LEU A 1 178 ? 42.423 -34.546 40.074 1.00 26.19 178 LEU A O 1
ATOM 1340 N N . ARG A 1 179 ? 41.330 -32.840 41.081 1.00 25.42 179 ARG A N 1
ATOM 1341 C CA . ARG A 1 179 ? 42.368 -31.773 41.247 1.00 25.42 179 ARG A CA 1
ATOM 1342 C C . ARG A 1 179 ? 42.714 -30.796 40.103 1.00 25.42 179 ARG A C 1
ATOM 1344 O O . ARG A 1 179 ? 43.562 -31.036 39.257 1.00 25.42 179 ARG A O 1
ATOM 1351 N N . LEU A 1 180 ? 42.214 -29.572 40.311 1.00 32.12 180 LEU A N 1
ATOM 1352 C CA . LEU A 1 180 ? 42.903 -28.279 40.144 1.00 32.12 180 LEU A CA 1
ATOM 1353 C C . LEU A 1 180 ? 44.447 -28.322 40.198 1.00 32.12 180 LEU A C 1
ATOM 1355 O O . LEU A 1 180 ? 45.009 -28.794 41.191 1.00 32.12 180 LEU A O 1
ATOM 1359 N N . ARG A 1 181 ? 45.098 -27.579 39.289 1.00 26.22 181 ARG A N 1
ATOM 1360 C CA . ARG A 1 181 ? 46.113 -26.573 39.668 1.00 26.22 181 ARG A CA 1
ATOM 1361 C C . ARG A 1 181 ? 46.300 -25.480 38.607 1.00 26.22 181 ARG A C 1
ATOM 1363 O O . ARG A 1 181 ? 46.068 -25.693 37.425 1.00 26.22 181 ARG A O 1
ATOM 1370 N N . THR A 1 182 ? 46.688 -24.303 39.085 1.00 32.84 182 THR A N 1
ATOM 1371 C CA . THR A 1 182 ? 46.992 -23.076 38.334 1.00 32.84 182 THR A CA 1
ATOM 1372 C C . THR A 1 182 ? 48.364 -23.117 37.655 1.00 32.84 182 THR A C 1
ATOM 1374 O O . THR A 1 182 ? 49.262 -23.785 38.162 1.00 32.84 182 THR A O 1
ATOM 1377 N N . VAL A 1 183 ? 48.570 -22.292 36.615 1.00 26.61 183 VAL A N 1
ATOM 1378 C CA . VAL A 1 183 ? 49.793 -21.474 36.425 1.00 26.61 183 VAL A CA 1
ATOM 1379 C C . VAL A 1 183 ? 49.552 -20.345 35.398 1.00 26.61 183 VAL A C 1
ATOM 1381 O O . VAL A 1 183 ? 48.531 -20.326 34.718 1.00 26.61 183 VAL A O 1
ATOM 1384 N N . LYS A 1 184 ? 50.446 -19.345 35.389 1.00 26.94 184 LYS A N 1
ATOM 1385 C CA . LYS A 1 184 ? 50.383 -18.077 34.633 1.00 26.94 184 LYS A CA 1
ATOM 1386 C C . LYS A 1 184 ? 50.657 -18.223 33.123 1.00 26.94 184 LYS A C 1
ATOM 1388 O O . LYS A 1 184 ? 51.275 -19.190 32.692 1.00 26.94 184 LYS A O 1
ATOM 1393 N N . ALA A 1 185 ? 50.315 -17.174 32.367 1.00 32.88 185 ALA A N 1
ATOM 1394 C CA . ALA A 1 185 ? 50.874 -16.883 31.040 1.00 32.88 185 ALA A CA 1
ATOM 1395 C C . ALA A 1 185 ? 52.403 -16.640 31.081 1.00 32.88 185 ALA A C 1
ATOM 1397 O O . ALA A 1 185 ? 52.957 -16.345 32.148 1.00 32.88 185 ALA A O 1
ATOM 1398 N N . PRO A 1 186 ? 53.078 -16.711 29.920 1.00 40.72 186 PRO A N 1
ATOM 1399 C CA . PRO A 1 186 ? 53.577 -15.465 29.317 1.00 40.72 186 PRO A CA 1
ATOM 1400 C C . PRO A 1 186 ? 53.342 -15.378 27.792 1.00 40.72 186 PRO A C 1
ATOM 1402 O O . PRO A 1 186 ? 52.832 -16.308 27.174 1.00 40.72 186 PRO A O 1
ATOM 1405 N N . ALA A 1 187 ? 53.717 -14.247 27.186 1.00 33.88 187 ALA A N 1
ATOM 1406 C CA . ALA A 1 187 ? 53.562 -13.974 25.755 1.00 33.88 187 ALA A CA 1
ATOM 1407 C C . ALA A 1 187 ? 54.856 -14.197 24.947 1.00 33.88 187 ALA A C 1
ATOM 1409 O O . ALA A 1 187 ? 55.950 -13.936 25.443 1.00 33.88 187 ALA A O 1
ATOM 1410 N N . ALA A 1 188 ? 54.710 -14.572 23.671 1.00 27.22 188 ALA A N 1
ATOM 1411 C CA . ALA A 1 188 ? 55.715 -14.407 22.618 1.00 27.22 188 ALA A CA 1
ATOM 1412 C C . ALA A 1 188 ? 55.034 -14.369 21.233 1.00 27.22 188 ALA A C 1
ATOM 1414 O O . ALA A 1 188 ? 53.981 -14.975 21.041 1.00 27.22 188 ALA A O 1
ATOM 1415 N N . ARG A 1 189 ? 55.635 -13.660 20.270 1.00 33.62 189 ARG A N 1
ATOM 1416 C CA . ARG A 1 189 ? 55.287 -13.721 18.836 1.00 33.62 189 ARG A CA 1
ATOM 1417 C C . ARG A 1 189 ? 56.135 -14.809 18.164 1.00 33.62 189 ARG A C 1
ATOM 1419 O O . ARG A 1 189 ? 57.287 -14.942 18.555 1.00 33.62 189 ARG A O 1
ATOM 1426 N N . ASP A 1 190 ? 55.652 -15.425 17.081 1.00 25.38 190 ASP A N 1
ATOM 1427 C CA . ASP A 1 190 ? 56.275 -15.182 15.765 1.00 25.38 190 ASP A CA 1
ATOM 1428 C C . ASP A 1 190 ? 55.367 -15.551 14.567 1.00 25.38 190 ASP A C 1
ATOM 1430 O O . ASP A 1 190 ? 54.229 -15.990 14.729 1.00 25.38 190 ASP A O 1
ATOM 1434 N N . ARG A 1 191 ? 55.860 -15.256 13.360 1.00 30.19 191 ARG A N 1
ATOM 1435 C CA . ARG A 1 191 ? 55.159 -15.156 12.071 1.00 30.19 191 ARG A CA 1
ATOM 1436 C C . ARG A 1 191 ? 55.119 -16.468 11.275 1.00 30.19 191 ARG A C 1
ATOM 1438 O O . ARG A 1 191 ? 56.063 -17.251 11.316 1.00 30.19 191 ARG A O 1
ATOM 1445 N N . SER A 1 192 ? 54.165 -16.578 10.344 1.00 26.08 192 SER A N 1
ATOM 1446 C CA . SER A 1 192 ? 54.501 -16.659 8.900 1.00 26.08 192 SER A CA 1
ATOM 1447 C C . SER A 1 192 ? 53.274 -16.574 7.975 1.00 26.08 192 SER A C 1
ATOM 1449 O O . SER A 1 192 ? 52.289 -17.281 8.149 1.00 26.08 192 SER A O 1
ATOM 1451 N N . SER A 1 193 ? 53.380 -15.728 6.946 1.00 39.75 193 SER A N 1
ATOM 1452 C CA . SER A 1 193 ? 52.522 -15.700 5.748 1.00 39.75 193 SER A CA 1
ATOM 1453 C C . SER A 1 193 ? 53.390 -15.973 4.511 1.00 39.75 193 SER A C 1
ATOM 1455 O O . SER A 1 193 ? 54.609 -15.786 4.569 1.00 39.75 193 SER A O 1
ATOM 1457 N N . PRO A 1 194 ? 52.790 -16.389 3.387 1.00 37.25 194 PRO A N 1
ATOM 1458 C CA . PRO A 1 194 ? 52.739 -15.514 2.200 1.00 37.25 194 PRO A CA 1
ATOM 1459 C C . PRO A 1 194 ? 51.324 -15.513 1.568 1.00 37.25 194 PRO A C 1
ATOM 1461 O O . PRO A 1 194 ? 50.606 -16.495 1.706 1.00 37.25 194 PRO A O 1
ATOM 1464 N N . SER A 1 195 ? 50.771 -14.435 0.994 1.00 32.94 195 SER A N 1
ATOM 1465 C CA . SER A 1 195 ? 51.281 -13.469 -0.009 1.00 32.94 195 SER A CA 1
ATOM 1466 C C . SER A 1 195 ? 51.462 -14.094 -1.415 1.00 32.94 195 SER A C 1
ATOM 1468 O O . SER A 1 195 ? 51.789 -15.271 -1.521 1.00 32.94 195 SER A O 1
ATOM 1470 N N . ARG A 1 196 ? 51.230 -13.386 -2.536 1.00 31.97 196 ARG A N 1
ATOM 1471 C CA . ARG A 1 196 ? 51.257 -11.923 -2.755 1.00 31.97 196 ARG A CA 1
ATOM 1472 C C . ARG A 1 196 ? 50.599 -11.511 -4.089 1.00 31.97 196 ARG A C 1
ATOM 1474 O O . ARG A 1 196 ? 50.569 -12.317 -5.014 1.00 31.97 196 ARG A O 1
ATOM 1481 N N . ASP A 1 197 ? 50.230 -10.239 -4.225 1.00 32.53 197 ASP A N 1
ATOM 1482 C CA . ASP A 1 197 ? 50.025 -9.546 -5.511 1.00 32.53 197 ASP A CA 1
ATOM 1483 C C . ASP A 1 197 ? 51.337 -9.338 -6.298 1.00 32.53 197 ASP A C 1
ATOM 1485 O O . ASP A 1 197 ? 52.419 -9.332 -5.700 1.00 32.53 197 ASP A O 1
ATOM 1489 N N . ALA A 1 198 ? 51.231 -9.050 -7.606 1.00 30.58 198 ALA A N 1
ATOM 1490 C CA . ALA A 1 198 ? 51.835 -7.856 -8.236 1.00 30.58 198 ALA A CA 1
ATOM 1491 C C . ALA A 1 198 ? 51.522 -7.738 -9.748 1.00 30.58 198 ALA A C 1
ATOM 1493 O O . ALA A 1 198 ? 51.380 -8.730 -10.460 1.00 30.58 198 ALA A O 1
ATOM 1494 N N . SER A 1 199 ? 51.473 -6.494 -10.231 1.00 33.75 199 SER A N 1
ATOM 1495 C CA . SER A 1 199 ? 51.321 -6.064 -11.632 1.00 33.75 199 SER A CA 1
ATOM 1496 C C . SER A 1 199 ? 52.645 -6.053 -12.420 1.00 33.75 199 SER A C 1
ATOM 1498 O O . SER A 1 199 ? 53.710 -6.174 -11.816 1.00 33.75 199 SER A O 1
ATOM 1500 N N . TYR A 1 200 ? 52.609 -5.803 -13.746 1.00 26.09 200 TYR A N 1
ATOM 1501 C CA . TYR A 1 200 ? 53.666 -5.021 -14.424 1.00 26.09 200 TYR A CA 1
ATOM 1502 C C . TYR A 1 200 ? 53.237 -4.336 -15.748 1.00 26.09 200 TYR A C 1
ATOM 1504 O O . TYR A 1 200 ? 52.136 -4.549 -16.246 1.00 26.09 200 TYR A O 1
ATOM 1512 N N . ARG A 1 201 ? 54.121 -3.466 -16.267 1.00 28.89 201 ARG A N 1
ATOM 1513 C CA . ARG A 1 201 ? 53.984 -2.498 -17.387 1.00 28.89 201 ARG A CA 1
ATOM 1514 C C . ARG A 1 201 ? 54.826 -2.865 -18.635 1.00 28.89 201 ARG A C 1
ATOM 1516 O O . ARG A 1 201 ? 55.733 -3.684 -18.510 1.00 28.89 201 ARG A O 1
ATOM 1523 N N . ARG A 1 202 ? 54.658 -2.052 -19.705 1.00 29.86 202 ARG A N 1
ATOM 1524 C CA . ARG A 1 202 ? 55.534 -1.754 -20.888 1.00 29.86 202 ARG A CA 1
ATOM 1525 C C . ARG A 1 202 ? 55.035 -2.330 -22.230 1.00 29.86 202 ARG A C 1
ATOM 1527 O O . ARG A 1 202 ? 54.308 -3.311 -22.214 1.00 29.86 202 ARG A O 1
ATOM 1534 N N . THR A 1 203 ? 55.332 -1.735 -23.396 1.00 28.56 203 THR A N 1
ATOM 1535 C CA . THR A 1 203 ? 56.480 -0.871 -23.797 1.00 28.56 203 THR A CA 1
ATOM 1536 C C . THR A 1 203 ? 56.135 0.361 -24.645 1.00 28.56 203 THR A C 1
ATOM 1538 O O . THR A 1 203 ? 55.230 0.307 -25.471 1.00 28.56 203 THR A O 1
ATOM 1541 N N . ASP A 1 204 ? 56.960 1.404 -24.530 1.00 37.38 204 ASP A N 1
ATOM 1542 C CA . ASP A 1 204 ? 57.071 2.528 -25.473 1.00 37.38 204 ASP A CA 1
ATOM 1543 C C . ASP A 1 204 ? 57.920 2.166 -26.712 1.00 37.38 204 ASP A C 1
ATOM 1545 O O . ASP A 1 204 ? 58.778 1.281 -26.637 1.00 37.38 204 ASP A O 1
ATOM 1549 N N . ALA A 1 205 ? 57.747 2.893 -27.823 1.00 30.11 205 ALA A N 1
ATOM 1550 C CA . ALA A 1 205 ? 58.679 2.893 -28.956 1.00 30.11 205 ALA A CA 1
ATOM 1551 C C . ALA A 1 205 ? 58.626 4.226 -29.729 1.00 30.11 205 ALA A C 1
ATOM 1553 O O . ALA A 1 205 ? 57.564 4.626 -30.201 1.00 30.11 205 ALA A O 1
ATOM 1554 N N . SER A 1 206 ? 59.786 4.863 -29.910 1.00 37.88 206 SER A N 1
ATOM 1555 C CA . SER A 1 206 ? 59.984 6.059 -30.746 1.00 37.88 206 SER A CA 1
ATOM 1556 C C . SER A 1 206 ? 61.130 5.822 -31.732 1.00 37.88 206 SER A C 1
ATOM 1558 O O . SER A 1 206 ? 62.039 5.043 -31.433 1.00 37.88 206 SER A O 1
ATOM 1560 N N . PRO A 1 207 ? 61.152 6.554 -32.854 1.00 50.50 207 PRO A N 1
ATOM 1561 C CA . PRO A 1 207 ? 62.418 7.080 -33.363 1.00 50.50 207 PRO A CA 1
ATOM 1562 C C . PRO A 1 207 ? 62.384 8.603 -33.606 1.00 50.50 207 PRO A C 1
ATOM 1564 O O . PRO A 1 207 ? 61.329 9.230 -33.680 1.00 50.50 207 PRO A O 1
ATOM 1567 N N . THR A 1 208 ? 63.578 9.183 -33.695 1.00 39.12 208 THR A N 1
ATOM 1568 C CA . THR A 1 208 ? 63.901 10.608 -33.901 1.00 39.12 208 THR A CA 1
ATOM 1569 C C . THR A 1 208 ? 64.030 10.988 -35.381 1.00 39.12 208 THR A C 1
ATOM 1571 O O . THR A 1 208 ? 64.369 10.105 -36.162 1.00 39.12 208 THR A O 1
ATOM 1574 N N . THR A 1 209 ? 63.891 12.284 -35.720 1.00 35.31 209 THR A N 1
ATOM 1575 C CA . THR A 1 209 ? 64.937 13.134 -36.371 1.00 35.31 209 THR A CA 1
ATOM 1576 C C . THR A 1 209 ? 64.428 14.556 -36.695 1.00 35.31 209 THR A C 1
ATOM 1578 O O . THR A 1 209 ? 63.548 14.696 -37.537 1.00 35.31 209 THR A O 1
ATOM 1581 N N . ASP A 1 210 ? 65.034 15.556 -36.044 1.00 30.62 210 ASP A N 1
ATOM 1582 C CA . ASP A 1 210 ? 65.755 16.732 -36.594 1.00 30.62 210 ASP A CA 1
ATOM 1583 C C . ASP A 1 210 ? 65.109 17.788 -37.538 1.00 30.62 210 ASP A C 1
ATOM 1585 O O . ASP A 1 210 ? 64.096 17.574 -38.197 1.00 30.62 210 ASP A O 1
ATOM 1589 N N . SER A 1 211 ? 65.808 18.938 -37.623 1.00 31.91 211 SER A N 1
ATOM 1590 C CA . SER A 1 211 ? 65.522 20.229 -38.302 1.00 31.91 211 SER A CA 1
ATOM 1591 C C . SER A 1 211 ? 64.329 21.027 -37.742 1.00 31.91 211 SER A C 1
ATOM 1593 O O . SER A 1 211 ? 63.210 20.531 -37.687 1.00 31.91 211 SER A O 1
ATOM 1595 N N . ASP A 1 212 ? 64.499 22.220 -37.157 1.00 33.16 212 ASP A N 1
ATOM 1596 C CA . ASP A 1 212 ? 65.185 23.462 -37.593 1.00 33.16 212 ASP A CA 1
ATOM 1597 C C . ASP A 1 212 ? 64.524 24.146 -38.799 1.00 33.16 212 ASP A C 1
ATOM 1599 O O . ASP A 1 212 ? 64.741 23.744 -39.938 1.00 33.16 212 ASP A O 1
ATOM 1603 N N . ASP A 1 213 ? 63.792 25.238 -38.540 1.00 32.62 213 ASP A N 1
ATOM 1604 C CA . ASP A 1 213 ? 64.276 26.564 -38.956 1.00 32.62 213 ASP A CA 1
ATOM 1605 C C . ASP A 1 213 ? 63.631 27.705 -38.130 1.00 32.62 213 ASP A C 1
ATOM 1607 O O . ASP A 1 213 ? 62.640 27.512 -37.423 1.00 32.62 213 ASP A O 1
ATOM 1611 N N . SER A 1 214 ? 64.222 28.898 -38.174 1.00 34.66 214 SER A N 1
ATOM 1612 C CA . SER A 1 214 ? 63.798 30.140 -37.480 1.00 34.66 214 SER A CA 1
ATOM 1613 C C . SER A 1 214 ? 64.035 31.351 -38.416 1.00 34.66 214 SER A C 1
ATOM 1615 O O . SER A 1 214 ? 64.413 31.128 -39.564 1.00 34.66 214 SER A O 1
ATOM 1617 N N . PRO A 1 215 ? 63.946 32.638 -38.004 1.00 55.56 215 PRO A N 1
ATOM 1618 C CA . PRO A 1 215 ? 63.160 33.309 -36.955 1.00 55.56 215 PRO A CA 1
ATOM 1619 C C . PRO A 1 215 ? 62.292 34.473 -37.526 1.00 55.56 215 PRO A C 1
ATOM 1621 O O . PRO A 1 215 ? 62.269 34.726 -38.729 1.00 55.56 215 PRO A O 1
ATOM 1624 N N . GLY A 1 216 ? 61.673 35.264 -36.635 1.00 28.06 216 GLY A N 1
ATOM 1625 C CA . GLY A 1 216 ? 61.587 36.726 -36.810 1.00 28.06 216 GLY A CA 1
ATOM 1626 C C . GLY A 1 216 ? 60.182 37.361 -36.807 1.00 28.06 216 GLY A C 1
ATOM 1627 O O . GLY A 1 216 ? 59.220 36.766 -37.279 1.00 28.06 216 GLY A O 1
ATOM 1628 N N . ASP A 1 217 ? 60.007 38.596 -36.321 1.00 31.97 217 ASP A N 1
ATOM 1629 C CA . ASP A 1 217 ? 60.914 39.402 -35.478 1.00 31.97 217 ASP A CA 1
ATOM 1630 C C . ASP A 1 217 ? 60.181 40.639 -34.904 1.00 31.97 217 ASP A C 1
ATOM 1632 O O . ASP A 1 217 ? 59.284 41.132 -35.581 1.00 31.97 217 ASP A O 1
ATOM 1636 N N . VAL A 1 218 ? 60.633 41.173 -33.748 1.00 33.06 218 VAL A N 1
ATOM 1637 C CA . VAL A 1 218 ? 60.501 42.601 -33.305 1.00 33.06 218 VAL A CA 1
ATOM 1638 C C . VAL A 1 218 ? 59.055 43.166 -33.109 1.00 33.06 218 VAL A C 1
ATOM 1640 O O . VAL A 1 218 ? 58.192 43.033 -33.965 1.00 33.06 218 VAL A O 1
ATOM 1643 N N . ALA A 1 219 ? 58.670 43.878 -32.036 1.00 31.05 219 ALA A N 1
ATOM 1644 C CA . ALA A 1 219 ? 59.357 44.390 -30.838 1.00 31.05 219 ALA A CA 1
ATOM 1645 C C . ALA A 1 219 ? 58.357 44.761 -29.701 1.00 31.05 219 ALA A C 1
ATOM 1647 O O . ALA A 1 219 ? 57.153 44.803 -29.938 1.00 31.05 219 ALA A O 1
ATOM 1648 N N . ASP A 1 220 ? 58.899 45.014 -28.498 1.00 30.95 220 ASP A N 1
ATOM 1649 C CA . ASP A 1 220 ? 58.673 46.139 -27.550 1.00 30.95 220 ASP A CA 1
ATOM 1650 C C . ASP A 1 220 ? 57.268 46.782 -27.354 1.00 30.95 220 ASP A C 1
ATOM 1652 O O . ASP A 1 220 ? 56.531 47.024 -28.303 1.00 30.95 220 ASP A O 1
ATOM 1656 N N . SER A 1 221 ? 56.872 47.233 -26.151 1.00 33.94 221 SER A N 1
ATOM 1657 C CA . SER A 1 221 ? 57.444 47.077 -24.795 1.00 33.94 221 SER A CA 1
ATOM 1658 C C . SER A 1 221 ? 56.445 47.506 -23.691 1.00 33.94 221 SER A C 1
ATOM 1660 O O . SER A 1 221 ? 55.503 48.243 -23.952 1.00 33.94 221 SER A O 1
ATOM 1662 N N . GLU A 1 222 ? 56.698 47.008 -22.472 1.00 34.03 222 GLU A N 1
ATOM 1663 C CA . GLU A 1 222 ? 56.449 47.563 -21.116 1.00 34.03 222 GLU A CA 1
ATOM 1664 C C . GLU A 1 222 ? 55.135 48.272 -20.662 1.00 34.03 222 GLU A C 1
ATOM 1666 O O . GLU A 1 222 ? 54.515 49.071 -21.348 1.00 34.03 222 GLU A O 1
ATOM 1671 N N . SER A 1 223 ? 54.862 48.019 -19.367 1.00 32.69 223 SER A N 1
ATOM 1672 C CA . SER A 1 223 ? 54.271 48.876 -18.310 1.00 32.69 223 SER A CA 1
ATOM 1673 C C . SER A 1 223 ? 52.746 49.114 -18.133 1.00 32.69 223 SER A C 1
ATOM 1675 O O . SER A 1 223 ? 52.051 49.756 -18.908 1.00 32.69 223 SER A O 1
ATOM 1677 N N . GLU A 1 224 ? 52.304 48.646 -16.953 1.00 34.59 224 GLU A N 1
ATOM 1678 C CA . GLU A 1 224 ? 51.460 49.299 -15.926 1.00 34.59 224 GLU A CA 1
ATOM 1679 C C . GLU A 1 224 ? 49.948 49.624 -16.109 1.00 34.59 224 GLU A C 1
ATOM 1681 O O . GLU A 1 224 ? 49.499 50.362 -16.975 1.00 34.59 224 GLU A O 1
ATOM 1686 N N . ASP A 1 225 ? 49.205 49.114 -15.113 1.00 32.66 225 ASP A N 1
ATOM 1687 C CA . ASP A 1 225 ? 48.003 49.616 -14.417 1.00 32.66 225 ASP A CA 1
ATOM 1688 C C . ASP A 1 225 ? 46.622 49.882 -15.090 1.00 32.66 225 ASP A C 1
ATOM 1690 O O . ASP A 1 225 ? 46.453 50.597 -16.068 1.00 32.66 225 ASP A O 1
ATOM 1694 N N . SER A 1 226 ? 45.594 49.318 -14.428 1.00 28.64 226 SER A N 1
ATOM 1695 C CA . SER A 1 226 ? 44.339 49.922 -13.910 1.00 28.64 226 SER A CA 1
ATOM 1696 C C . SER A 1 226 ? 43.641 51.149 -14.564 1.00 28.64 226 SER A C 1
ATOM 1698 O O . SER A 1 226 ? 44.299 52.081 -15.006 1.00 28.64 226 SER A O 1
ATOM 1700 N N . PRO A 1 227 ? 42.303 51.348 -14.365 1.00 48.25 227 PRO A N 1
ATOM 1701 C CA . PRO A 1 227 ? 41.237 50.397 -13.992 1.00 48.25 227 PRO A CA 1
ATOM 1702 C C . PRO A 1 227 ? 39.858 50.613 -14.700 1.00 48.25 227 PRO A C 1
ATOM 1704 O O . PRO A 1 227 ? 39.607 51.592 -15.389 1.00 48.25 227 PRO A O 1
ATOM 1707 N N . LYS A 1 228 ? 38.901 49.707 -14.421 1.00 31.91 228 LYS A N 1
ATOM 1708 C CA . LYS A 1 228 ? 37.423 49.900 -14.290 1.00 31.91 228 LYS A CA 1
ATOM 1709 C C . LYS A 1 228 ? 36.740 51.104 -15.013 1.00 31.91 228 LYS A C 1
ATOM 1711 O O . LYS A 1 228 ? 36.870 52.235 -14.558 1.00 31.91 228 LYS A O 1
ATOM 1716 N N . SER A 1 229 ? 35.711 50.847 -15.850 1.00 28.92 229 SER A N 1
ATOM 1717 C CA . SER A 1 229 ? 34.277 50.961 -15.426 1.00 28.92 229 SER A CA 1
ATOM 1718 C C . SER A 1 229 ? 33.175 51.044 -16.527 1.00 28.92 229 SER A C 1
ATOM 1720 O O . SER A 1 229 ? 33.291 51.695 -17.554 1.00 28.92 229 SER A O 1
ATOM 1722 N N . THR A 1 230 ? 32.020 50.436 -16.210 1.00 28.95 230 THR A N 1
ATOM 1723 C CA . THR A 1 230 ? 30.615 50.809 -16.550 1.00 28.95 230 THR A CA 1
ATOM 1724 C C . THR A 1 230 ? 30.096 51.106 -17.982 1.00 28.95 230 THR A C 1
ATOM 1726 O O . THR A 1 230 ? 30.231 52.198 -18.514 1.00 28.95 230 THR A O 1
ATOM 1729 N N . LYS A 1 231 ? 29.158 50.234 -18.406 1.00 36.47 231 LYS A N 1
ATOM 1730 C CA . LYS A 1 231 ? 27.782 50.533 -18.904 1.00 36.47 231 LYS A CA 1
ATOM 1731 C C . LYS A 1 231 ? 27.568 51.578 -20.033 1.00 36.47 231 LYS A C 1
ATOM 1733 O O . LYS A 1 231 ? 27.427 52.767 -19.743 1.00 36.47 231 LYS A O 1
ATOM 1738 N N . LYS A 1 232 ? 27.108 51.120 -21.217 1.00 29.89 232 LYS A N 1
ATOM 1739 C CA . LYS A 1 232 ? 25.880 51.678 -21.856 1.00 29.89 232 LYS A CA 1
ATOM 1740 C C . LYS A 1 232 ? 25.225 50.796 -22.936 1.00 29.89 232 LYS A C 1
ATOM 1742 O O . LYS A 1 232 ? 25.814 49.860 -23.454 1.00 29.89 232 LYS A O 1
ATOM 1747 N N . LYS A 1 233 ? 23.953 51.113 -23.221 1.00 37.22 233 LYS A N 1
ATOM 1748 C CA . LYS A 1 233 ? 23.019 50.429 -24.143 1.00 37.22 233 LYS A CA 1
ATOM 1749 C C . LYS A 1 233 ? 23.335 50.684 -25.628 1.00 37.22 233 LYS A C 1
ATOM 1751 O O . LYS A 1 233 ? 23.573 51.842 -25.964 1.00 37.22 233 LYS A O 1
ATOM 1756 N N . LYS A 1 234 ? 23.118 49.676 -26.493 1.00 29.52 234 LYS A N 1
ATOM 1757 C CA . LYS A 1 234 ? 22.478 49.694 -27.847 1.00 29.52 234 LYS A CA 1
ATOM 1758 C C . LYS A 1 234 ? 22.752 48.342 -28.561 1.00 29.52 234 LYS A C 1
ATOM 1760 O O . LYS A 1 234 ? 23.598 47.604 -28.084 1.00 29.52 234 LYS A O 1
ATOM 1765 N N . ALA A 1 235 ? 22.184 47.982 -29.720 1.00 31.36 235 ALA A N 1
ATOM 1766 C CA . ALA A 1 235 ? 20.783 47.964 -30.184 1.00 31.36 235 ALA A CA 1
ATOM 1767 C C . ALA A 1 235 ? 20.711 47.393 -31.630 1.00 31.36 235 ALA A C 1
ATOM 1769 O O . ALA A 1 235 ? 21.484 47.822 -32.475 1.00 31.36 235 ALA A O 1
ATOM 1770 N N . ARG A 1 236 ? 19.677 46.587 -31.937 1.00 34.81 236 ARG A N 1
ATOM 1771 C CA . ARG A 1 236 ? 18.990 46.493 -33.255 1.00 34.81 236 ARG A CA 1
ATOM 1772 C C . ARG A 1 236 ? 19.744 45.960 -34.507 1.00 34.81 236 ARG A C 1
ATOM 1774 O O . ARG A 1 236 ? 20.243 46.736 -35.313 1.00 34.81 236 ARG A O 1
ATOM 1781 N N . SER A 1 237 ? 19.497 44.688 -34.824 1.00 30.34 237 SER A N 1
ATOM 1782 C CA . SER A 1 237 ? 19.154 44.160 -36.170 1.00 30.34 237 SER A CA 1
ATOM 1783 C C . SER A 1 237 ? 18.187 42.974 -35.942 1.00 30.34 237 SER A C 1
ATOM 1785 O O . SER A 1 237 ? 18.310 42.292 -34.932 1.00 30.34 237 SER A O 1
ATOM 1787 N N . GLN A 1 238 ? 17.043 42.774 -36.610 1.00 37.34 238 GLN A N 1
ATOM 1788 C CA . GLN A 1 238 ? 16.640 42.778 -38.029 1.00 37.34 238 GLN A CA 1
ATOM 1789 C C . GLN A 1 238 ? 17.159 41.595 -38.869 1.00 37.34 238 GLN A C 1
ATOM 1791 O O . GLN A 1 238 ? 18.161 41.701 -39.560 1.00 37.34 238 GLN A O 1
ATOM 1796 N N . GLY A 1 239 ? 16.355 40.525 -38.892 1.00 29.70 239 GLY A N 1
ATOM 1797 C CA . GLY A 1 239 ? 16.253 39.527 -39.962 1.00 29.70 239 GLY A CA 1
ATOM 1798 C C . GLY A 1 239 ? 14.764 39.269 -40.253 1.00 29.70 239 GLY A C 1
ATOM 1799 O O . GLY A 1 239 ? 13.945 39.370 -39.339 1.00 29.70 239 GLY A O 1
ATOM 1800 N N . LYS A 1 240 ? 14.378 39.025 -41.514 1.00 38.28 240 LYS A N 1
ATOM 1801 C CA . LYS A 1 240 ? 12.965 38.911 -41.943 1.00 38.28 240 LYS A CA 1
ATOM 1802 C C . LYS A 1 240 ? 12.598 37.471 -42.313 1.00 38.28 240 LYS A C 1
ATOM 1804 O O . LYS A 1 240 ? 13.329 36.838 -43.063 1.00 38.28 240 LYS A O 1
ATOM 1809 N N . GLY A 1 241 ? 11.406 37.025 -41.914 1.00 30.09 241 GLY A N 1
ATOM 1810 C CA . GLY A 1 241 ? 10.747 35.821 -42.434 1.00 30.09 241 GLY A CA 1
ATOM 1811 C C . GLY A 1 241 ? 9.238 36.053 -42.547 1.00 30.09 241 GLY A C 1
ATOM 1812 O O . GLY A 1 241 ? 8.616 36.501 -41.586 1.00 30.09 241 GLY A O 1
ATOM 1813 N N . LYS A 1 242 ? 8.646 35.817 -43.726 1.00 36.72 242 LYS A N 1
ATOM 1814 C CA . LYS A 1 242 ? 7.198 35.987 -43.958 1.00 36.72 242 LYS A CA 1
ATOM 1815 C C . LYS A 1 242 ? 6.403 34.849 -43.305 1.00 36.72 242 LYS A C 1
ATOM 1817 O O . LYS A 1 242 ? 6.735 33.685 -43.508 1.00 36.72 242 LYS A O 1
ATOM 1822 N N . LYS A 1 243 ? 5.267 35.172 -42.681 1.00 32.50 243 LYS A N 1
ATOM 1823 C CA . LYS A 1 243 ? 4.106 34.268 -42.607 1.00 32.50 243 LYS A CA 1
ATOM 1824 C C . LYS A 1 243 ? 2.811 35.079 -42.747 1.00 32.50 243 LYS A C 1
ATOM 1826 O O . LYS A 1 243 ? 2.827 36.287 -42.529 1.00 32.50 243 LYS A O 1
ATOM 1831 N N . VAL A 1 244 ? 1.751 34.434 -43.228 1.00 29.84 244 VAL A N 1
ATOM 1832 C CA . VAL A 1 244 ? 0.520 35.083 -43.714 1.00 29.84 244 VAL A CA 1
ATOM 1833 C C . VAL A 1 244 ? -0.419 35.460 -42.564 1.00 29.84 244 VAL A C 1
ATOM 1835 O O . VAL A 1 244 ? -0.550 34.710 -41.599 1.00 29.84 244 VAL A O 1
ATOM 1838 N N . THR A 1 245 ? -1.075 36.614 -42.692 1.00 28.78 245 THR A N 1
ATOM 1839 C CA . THR A 1 245 ? -2.089 37.123 -41.759 1.00 28.78 245 THR A CA 1
ATOM 1840 C C . THR A 1 245 ? -3.485 36.638 -42.149 1.00 28.78 245 THR A C 1
ATOM 1842 O O . THR A 1 245 ? -3.853 36.716 -43.318 1.00 28.78 245 THR A O 1
ATOM 1845 N N . ILE A 1 246 ? -4.287 36.241 -41.161 1.00 31.19 246 ILE A N 1
ATOM 1846 C CA . ILE A 1 246 ? -5.752 36.355 -41.200 1.00 31.19 246 ILE A CA 1
ATOM 1847 C C . ILE A 1 246 ? -6.141 37.167 -39.960 1.00 31.19 246 ILE A C 1
ATOM 1849 O O . ILE A 1 246 ? -5.599 36.942 -38.876 1.00 31.19 246 ILE A O 1
ATOM 1853 N N . GLU A 1 247 ? -7.003 38.165 -40.134 1.00 31.70 247 GLU A N 1
ATOM 1854 C CA . GLU A 1 247 ? -7.312 39.166 -39.111 1.00 31.70 247 GLU A CA 1
ATOM 1855 C C . GLU A 1 247 ? -8.613 38.847 -38.368 1.00 31.70 247 GLU A C 1
ATOM 1857 O O . GLU A 1 247 ? -9.616 38.530 -39.000 1.00 31.70 247 GLU A O 1
ATOM 1862 N N . GLN A 1 248 ? -8.625 39.048 -37.046 1.00 30.70 248 GLN A N 1
ATOM 1863 C CA . GLN A 1 248 ? -9.814 39.485 -36.303 1.00 30.70 248 GLN A CA 1
ATOM 1864 C C . GLN A 1 248 ? -9.404 40.452 -35.167 1.00 30.70 248 GLN A C 1
ATOM 1866 O O . GLN A 1 248 ? -8.267 40.384 -34.682 1.00 30.70 248 GLN A O 1
ATOM 1871 N N . PRO A 1 249 ? -10.268 41.415 -34.787 1.00 34.16 249 PRO A N 1
ATOM 1872 C CA . PRO A 1 249 ? -9.845 42.619 -34.071 1.00 34.16 249 PRO A CA 1
ATOM 1873 C C . PRO A 1 249 ? -9.741 42.448 -32.549 1.00 34.16 249 PRO A C 1
ATOM 1875 O O . PRO A 1 249 ? -10.501 41.715 -31.924 1.00 34.16 249 PRO A O 1
ATOM 1878 N N . LYS A 1 250 ? -8.841 43.223 -31.927 1.00 28.23 250 LYS A N 1
ATOM 1879 C CA . LYS A 1 250 ? -8.762 43.391 -30.466 1.00 28.23 250 LYS A CA 1
ATOM 1880 C C . LYS A 1 250 ? -9.254 44.776 -30.056 1.00 28.23 250 LYS A C 1
ATOM 1882 O O . LYS A 1 250 ? -8.531 45.759 -30.219 1.00 28.23 250 LYS A O 1
ATOM 1887 N N . THR A 1 251 ? -10.441 44.853 -29.464 1.00 30.53 251 THR A N 1
ATOM 1888 C CA . THR A 1 251 ? -10.871 46.035 -28.709 1.00 30.53 251 THR A CA 1
ATOM 1889 C C . THR A 1 251 ? -10.079 46.133 -27.399 1.00 30.53 251 THR A C 1
ATOM 1891 O O . THR A 1 251 ? -9.811 45.136 -26.731 1.00 30.53 251 THR A O 1
ATOM 1894 N N . LYS A 1 252 ? -9.659 47.350 -27.033 1.00 32.97 252 LYS A N 1
ATOM 1895 C CA . LYS A 1 252 ? -9.062 47.653 -25.723 1.00 32.97 252 LYS A CA 1
ATOM 1896 C C . LYS A 1 252 ? -10.096 48.383 -24.878 1.00 32.97 252 LYS A C 1
ATOM 1898 O O . LYS A 1 252 ? -10.497 49.478 -25.260 1.00 32.97 252 LYS A O 1
ATOM 1903 N N . THR A 1 253 ? -10.429 47.850 -23.708 1.00 30.19 253 THR A N 1
ATOM 1904 C CA . THR A 1 253 ? -11.214 48.579 -22.703 1.00 30.19 253 THR A CA 1
ATOM 1905 C C . THR A 1 253 ? -10.279 49.106 -21.620 1.00 30.19 253 THR A C 1
ATOM 1907 O O . THR A 1 253 ? -9.480 48.362 -21.052 1.00 30.19 253 THR A O 1
ATOM 1910 N N . THR A 1 254 ? -10.328 50.411 -21.362 1.00 27.80 254 THR A N 1
ATOM 1911 C CA . THR A 1 254 ? -9.495 51.085 -20.360 1.00 27.80 254 THR A CA 1
ATOM 1912 C C . THR A 1 254 ? -10.033 50.869 -18.945 1.00 27.80 254 THR A C 1
ATOM 1914 O O . THR A 1 254 ? -11.231 50.960 -18.690 1.00 27.80 254 THR A O 1
ATOM 1917 N N . ARG A 1 255 ? -9.128 50.607 -17.995 1.00 28.94 255 ARG A N 1
ATOM 1918 C CA . ARG A 1 255 ? -9.461 50.406 -16.578 1.00 28.94 255 ARG A CA 1
ATOM 1919 C C . ARG A 1 255 ? -9.802 51.750 -15.925 1.00 28.94 255 ARG A C 1
ATOM 1921 O O . ARG A 1 255 ? -8.903 52.519 -15.601 1.00 28.94 255 ARG A O 1
ATOM 1928 N N . SER A 1 256 ? -11.093 52.026 -15.754 1.00 25.73 256 SER A N 1
ATOM 1929 C CA . SER A 1 256 ? -11.580 53.210 -15.035 1.00 25.73 256 SER A CA 1
ATOM 1930 C C . SER A 1 256 ? -11.485 53.017 -13.516 1.00 25.73 256 SER A C 1
ATOM 1932 O O . SER A 1 256 ? -11.659 51.905 -13.018 1.00 25.73 256 SER A O 1
ATOM 1934 N N . VAL A 1 257 ? -11.220 54.099 -12.780 1.00 35.59 257 VAL A N 1
ATOM 1935 C CA . VAL A 1 257 ? -11.169 54.137 -11.308 1.00 35.59 257 VAL A CA 1
ATOM 1936 C C . VAL A 1 257 ? -12.186 55.164 -10.825 1.00 35.59 257 VAL A C 1
ATOM 1938 O O . VAL A 1 257 ? -12.077 56.329 -11.199 1.00 35.59 257 VAL A O 1
ATOM 1941 N N . ARG A 1 258 ? -13.149 54.750 -9.992 1.00 29.64 258 ARG A N 1
ATOM 1942 C CA . ARG A 1 258 ? -14.102 55.605 -9.251 1.00 29.64 258 ARG A CA 1
ATOM 1943 C C . ARG A 1 258 ? -14.564 54.884 -7.958 1.00 29.64 258 ARG A C 1
ATOM 1945 O O . ARG A 1 258 ? -14.156 53.739 -7.770 1.00 29.64 258 ARG A O 1
ATOM 1952 N N . PRO A 1 259 ? -15.210 55.574 -6.996 1.00 30.89 259 PRO A N 1
ATOM 1953 C CA . PRO A 1 259 ? -14.690 55.586 -5.628 1.00 30.89 259 PRO A CA 1
ATOM 1954 C C . PRO A 1 259 ? -15.554 54.823 -4.614 1.00 30.89 259 PRO A C 1
ATOM 1956 O O . PRO A 1 259 ? -16.624 54.315 -4.936 1.00 30.89 259 PRO A O 1
ATOM 1959 N N . ALA A 1 260 ? -15.081 54.800 -3.366 1.00 33.97 260 ALA A N 1
ATOM 1960 C CA . ALA A 1 260 ? -15.816 54.271 -2.225 1.00 33.97 260 ALA A CA 1
ATOM 1961 C C . ALA A 1 260 ? -17.153 55.000 -1.990 1.00 33.97 260 ALA A C 1
ATOM 1963 O O . ALA A 1 260 ? -17.248 56.220 -2.142 1.00 33.97 260 ALA A O 1
ATOM 1964 N N . PHE A 1 261 ? -18.145 54.233 -1.545 1.00 25.72 261 PHE A N 1
ATOM 1965 C CA . PHE A 1 261 ? -19.397 54.701 -0.954 1.00 25.72 261 PHE A CA 1
ATOM 1966 C C . PHE A 1 261 ? -19.553 54.061 0.430 1.00 25.72 261 PHE A C 1
ATOM 1968 O O . PHE A 1 261 ? -19.092 52.943 0.656 1.00 25.72 261 PHE A O 1
ATOM 1975 N N . THR A 1 262 ? -20.195 54.779 1.346 1.00 36.75 262 THR A N 1
ATOM 1976 C CA . THR A 1 262 ? -20.551 54.325 2.698 1.00 36.75 262 THR A CA 1
ATOM 1977 C C . THR A 1 262 ? -22.067 54.427 2.907 1.00 36.75 262 THR A C 1
ATOM 1979 O O . THR A 1 262 ? -22.767 54.976 2.056 1.00 36.75 262 THR A O 1
ATOM 1982 N N . LEU A 1 263 ? -22.548 53.914 4.052 1.00 31.05 263 LEU A N 1
ATOM 1983 C CA . LEU A 1 263 ? -23.944 53.538 4.343 1.00 31.05 263 LEU A CA 1
ATOM 1984 C C . LEU A 1 263 ? -24.403 52.300 3.537 1.00 31.05 263 LEU A C 1
ATOM 1986 O O . LEU A 1 263 ? -23.966 52.080 2.413 1.00 31.05 263 LEU A O 1
ATOM 1990 N N . GLY A 1 264 ? -25.279 51.445 4.065 1.00 27.98 264 GLY A N 1
ATOM 1991 C CA . GLY A 1 264 ? -25.904 51.424 5.397 1.00 27.98 264 GLY A CA 1
ATOM 1992 C C . GLY A 1 264 ? -26.906 50.265 5.496 1.00 27.98 264 GLY A C 1
ATOM 1993 O O . GLY A 1 264 ? -27.148 49.586 4.497 1.00 27.98 264 GLY A O 1
ATOM 1994 N N . ASP A 1 265 ? -27.478 50.023 6.676 1.00 38.81 265 ASP A N 1
ATOM 1995 C CA . ASP A 1 265 ? -28.390 48.894 6.909 1.00 38.81 265 ASP A CA 1
ATOM 1996 C C . ASP A 1 265 ? -29.605 48.886 5.971 1.00 38.81 265 ASP A C 1
ATOM 1998 O O . ASP A 1 265 ? -30.325 49.881 5.887 1.00 38.81 265 ASP A O 1
ATOM 2002 N N . ASN A 1 266 ? -29.866 47.741 5.321 1.00 29.52 266 ASN A N 1
ATOM 2003 C CA . ASN A 1 266 ? -31.209 47.226 5.004 1.00 29.52 266 ASN A CA 1
ATOM 2004 C C . ASN A 1 266 ? -31.137 45.826 4.353 1.00 29.52 266 ASN A C 1
ATOM 2006 O O . ASN A 1 266 ? -30.836 45.689 3.166 1.00 29.52 266 ASN A O 1
ATOM 2010 N N . LEU A 1 267 ? -31.484 44.777 5.106 1.00 36.19 267 LEU A N 1
ATOM 2011 C CA . LEU A 1 267 ? -31.682 43.422 4.574 1.00 36.19 267 LEU A CA 1
ATOM 2012 C C . LEU A 1 267 ? -33.078 43.289 3.936 1.00 36.19 267 LEU A C 1
ATOM 2014 O O . LEU A 1 267 ? -34.003 42.733 4.526 1.00 36.19 267 LEU A O 1
ATOM 2018 N N . GLN A 1 268 ? -33.235 43.785 2.706 1.00 32.09 268 GLN A N 1
ATOM 2019 C CA . GLN A 1 268 ? -34.389 43.458 1.859 1.00 32.09 268 GLN A CA 1
ATOM 2020 C C . GLN A 1 268 ? -34.017 42.425 0.789 1.00 32.09 268 GLN A C 1
ATOM 2022 O O . GLN A 1 268 ? -32.976 42.519 0.137 1.00 32.09 268 GLN A O 1
ATOM 2027 N N . ARG A 1 269 ? -34.892 41.425 0.609 1.00 39.81 269 ARG A N 1
ATOM 2028 C CA . ARG A 1 269 ? -34.698 40.303 -0.322 1.00 39.81 269 ARG A CA 1
ATOM 2029 C C . ARG A 1 269 ? -34.571 40.801 -1.764 1.00 39.81 269 ARG A C 1
ATOM 2031 O O . ARG A 1 269 ? -35.567 41.170 -2.383 1.00 39.81 269 ARG A O 1
ATOM 2038 N N . ARG A 1 270 ? -33.368 40.726 -2.336 1.00 31.73 270 ARG A N 1
ATOM 2039 C CA . ARG A 1 270 ? -33.185 40.819 -3.790 1.00 31.73 270 ARG A CA 1
ATOM 2040 C C . ARG A 1 270 ? -33.568 39.488 -4.429 1.00 31.73 270 ARG A C 1
ATOM 2042 O O . ARG A 1 270 ? -32.727 38.606 -4.566 1.00 31.73 270 ARG A O 1
ATOM 2049 N N . HIS A 1 271 ? -34.826 39.358 -4.846 1.00 34.75 271 HIS A N 1
ATOM 2050 C CA . HIS A 1 271 ? -35.140 38.416 -5.919 1.00 34.75 271 HIS A CA 1
ATOM 2051 C C . HIS A 1 271 ? -34.354 38.842 -7.164 1.00 34.75 271 HIS A C 1
ATOM 2053 O O . HIS A 1 271 ? -34.414 40.007 -7.566 1.00 34.75 271 HIS A O 1
ATOM 2059 N N . LEU A 1 272 ? -33.609 37.913 -7.762 1.00 39.44 272 LEU A N 1
ATOM 2060 C CA . LEU A 1 272 ? -33.084 38.111 -9.109 1.00 39.44 272 LEU A CA 1
ATOM 2061 C C . LEU A 1 272 ? -34.277 38.150 -10.079 1.00 39.44 272 LEU A C 1
ATOM 2063 O O . LEU A 1 272 ? -35.189 37.330 -9.935 1.00 39.44 272 LEU A O 1
ATOM 2067 N N . PRO A 1 273 ? -34.319 39.090 -11.038 1.00 35.44 273 PRO A N 1
ATOM 2068 C CA . PRO A 1 273 ? -35.367 39.099 -12.044 1.00 35.44 273 PRO A CA 1
ATOM 2069 C C . PRO A 1 273 ? -35.173 37.898 -12.975 1.00 35.44 273 PRO A C 1
ATOM 2071 O O . PRO A 1 273 ? -34.158 37.802 -13.666 1.00 35.44 273 PRO A O 1
ATOM 2074 N N . PHE A 1 274 ? -36.154 36.996 -13.002 1.00 41.75 274 PHE A N 1
ATOM 2075 C CA . PHE A 1 274 ? -36.246 35.980 -14.049 1.00 41.75 274 PHE A CA 1
ATOM 2076 C C . PHE A 1 274 ? -36.362 36.658 -15.430 1.00 41.75 274 PHE A C 1
ATOM 2078 O O . PHE A 1 274 ? -36.922 37.758 -15.523 1.00 41.75 274 PHE A O 1
ATOM 2085 N N . PRO A 1 275 ? -35.846 36.036 -16.508 1.00 40.00 275 PRO A N 1
ATOM 2086 C CA . PRO A 1 275 ? -36.062 36.539 -17.860 1.00 40.00 275 PRO A CA 1
ATOM 2087 C C . PRO A 1 275 ? -37.567 36.566 -18.192 1.00 40.00 275 PRO A C 1
ATOM 2089 O O . PRO A 1 275 ? -38.319 35.729 -17.686 1.00 40.00 275 PRO A O 1
ATOM 2092 N N . PRO A 1 276 ? -38.033 37.517 -19.022 1.00 38.53 276 PRO A N 1
ATOM 2093 C CA . PRO A 1 276 ? -39.449 37.633 -19.359 1.00 38.53 276 PRO A CA 1
ATOM 2094 C C . PRO A 1 276 ? -39.941 36.399 -20.124 1.00 38.53 276 PRO A C 1
ATOM 2096 O O . PRO A 1 276 ? -39.264 35.912 -21.029 1.00 38.53 276 PRO A O 1
ATOM 2099 N N . GLU A 1 277 ? -41.139 35.920 -19.786 1.00 40.53 277 GLU A N 1
ATOM 2100 C CA . GLU A 1 277 ? -41.743 34.739 -20.407 1.00 40.53 277 GLU A CA 1
ATOM 2101 C C . GLU A 1 277 ? -41.986 34.947 -21.911 1.00 40.53 277 GLU A C 1
ATOM 2103 O O . GLU A 1 277 ? -42.949 35.601 -22.321 1.00 40.53 277 GLU A O 1
ATOM 2108 N N . SER A 1 278 ? -41.161 34.338 -22.766 1.00 40.12 278 SER A N 1
ATOM 2109 C CA . SER A 1 278 ? -41.509 34.169 -24.176 1.00 40.12 278 SER A CA 1
ATOM 2110 C C . SER A 1 278 ? -42.563 33.069 -24.298 1.00 40.12 278 SER A C 1
ATOM 2112 O O . SER A 1 278 ? -42.247 31.880 -24.256 1.00 40.12 278 SER A O 1
ATOM 2114 N N . GLN A 1 279 ? -43.826 33.474 -24.427 1.00 43.38 279 GLN A N 1
ATOM 2115 C CA . GLN A 1 279 ? -44.965 32.570 -24.580 1.00 43.38 279 GLN A CA 1
ATOM 2116 C C . GLN A 1 279 ? -44.984 31.916 -25.972 1.00 43.38 279 GLN A C 1
ATOM 2118 O O . GLN A 1 279 ? -45.633 32.398 -26.900 1.00 43.38 279 GLN A O 1
ATOM 2123 N N . SER A 1 280 ? -44.302 30.780 -26.110 1.00 43.12 280 SER A N 1
ATOM 2124 C CA . SER A 1 280 ? -44.567 29.795 -27.159 1.00 43.12 280 SER A CA 1
ATOM 2125 C C . SER A 1 280 ? -45.092 28.510 -26.515 1.00 43.12 280 SER A C 1
ATOM 2127 O O . SER A 1 280 ? -44.420 27.885 -25.702 1.00 43.12 280 SER A O 1
ATOM 2129 N N . HIS A 1 281 ? -46.308 28.093 -26.877 1.00 46.81 281 HIS A N 1
ATOM 2130 C CA . HIS A 1 281 ? -46.928 26.860 -26.369 1.00 46.81 281 HIS A CA 1
ATOM 2131 C C . HIS A 1 281 ? -46.389 25.600 -27.075 1.00 46.81 281 HIS A C 1
ATOM 2133 O O . HIS A 1 281 ? -47.151 24.759 -27.549 1.00 46.81 281 HIS A O 1
ATOM 2139 N N . GLY A 1 282 ? -45.063 25.485 -27.176 1.00 59.78 282 GLY A N 1
ATOM 2140 C CA . GLY A 1 282 ? -44.415 24.218 -27.493 1.00 59.78 282 GLY A CA 1
ATOM 2141 C C . GLY A 1 282 ? -44.483 23.287 -26.284 1.00 59.78 282 GLY A C 1
ATOM 2142 O O . GLY A 1 282 ? -44.366 23.739 -25.146 1.00 59.78 282 GLY A O 1
ATOM 2143 N N . ILE A 1 283 ? -44.660 21.988 -26.523 1.00 69.50 283 ILE A N 1
ATOM 2144 C CA . ILE A 1 283 ? -44.415 20.981 -25.487 1.00 69.50 283 ILE A CA 1
ATOM 2145 C C . ILE A 1 283 ? -42.895 20.876 -25.356 1.00 69.50 283 ILE A C 1
ATOM 2147 O O . ILE A 1 283 ? -42.236 20.309 -26.226 1.00 69.50 283 ILE A O 1
ATOM 2151 N N . GLU A 1 284 ? -42.339 21.480 -24.309 1.00 81.00 284 GLU A N 1
ATOM 2152 C CA . GLU A 1 284 ? -40.928 21.312 -23.973 1.00 81.00 284 GLU A CA 1
ATOM 2153 C C . GLU A 1 284 ? -40.701 19.864 -23.530 1.00 81.00 284 GLU A C 1
ATOM 2155 O O . GLU A 1 284 ? -41.353 19.372 -22.608 1.00 81.00 284 GLU A O 1
ATOM 2160 N N . LEU A 1 285 ? -39.808 19.170 -24.233 1.00 87.81 285 LEU A N 1
ATOM 2161 C CA . LEU A 1 285 ? -39.393 17.814 -23.889 1.00 87.81 285 LEU A CA 1
ATOM 2162 C C . LEU A 1 285 ? -38.416 17.853 -22.699 1.00 87.81 285 LEU A C 1
ATOM 2164 O O . LEU A 1 285 ? -37.725 18.862 -22.516 1.00 87.81 285 LEU A O 1
ATOM 2168 N N . PRO A 1 286 ? -38.334 16.780 -21.892 1.00 92.00 286 PRO A N 1
ATOM 2169 C CA . PRO A 1 286 ? -37.286 16.649 -20.888 1.00 92.00 286 PRO A CA 1
ATOM 2170 C C . PRO A 1 286 ? -35.894 16.711 -21.526 1.00 92.00 286 PRO A C 1
ATOM 2172 O O . PRO A 1 286 ? -35.683 16.339 -22.681 1.00 92.00 286 PRO A O 1
ATOM 2175 N N . PHE A 1 287 ? -34.923 17.187 -20.753 1.00 95.75 287 PHE A N 1
ATOM 2176 C CA . PHE A 1 287 ? -33.521 17.140 -21.134 1.00 95.75 287 PHE A CA 1
ATOM 2177 C C . PHE A 1 287 ? -32.981 15.731 -20.856 1.00 95.75 287 PHE A C 1
ATOM 2179 O O . PHE A 1 287 ? -32.706 15.387 -19.707 1.00 95.75 287 PHE A O 1
ATOM 2186 N N . GLU A 1 288 ? -32.864 14.921 -21.907 1.00 93.75 288 GLU A N 1
ATOM 2187 C CA . GLU A 1 288 ? -32.249 13.589 -21.878 1.00 93.75 288 GLU A CA 1
ATOM 2188 C C . GLU A 1 288 ? -30.714 13.674 -21.732 1.00 93.75 288 GLU A C 1
ATOM 2190 O O . GLU A 1 288 ? -30.057 14.489 -22.392 1.00 93.75 288 GLU A O 1
ATOM 2195 N N . PHE A 1 289 ? -30.135 12.818 -20.884 1.00 91.75 289 PHE A N 1
ATOM 2196 C CA . PHE A 1 289 ? -28.691 12.698 -20.657 1.00 91.75 289 PHE A CA 1
ATOM 2197 C C . PHE A 1 289 ? -28.262 11.283 -20.226 1.00 91.75 289 PHE A C 1
ATOM 2199 O O . PHE A 1 289 ? -29.044 10.526 -19.652 1.00 91.75 289 PHE A O 1
ATOM 2206 N N . MET A 1 290 ? -26.987 10.952 -20.460 1.00 81.69 290 MET A N 1
ATOM 2207 C CA . MET A 1 290 ? -26.288 9.751 -19.973 1.00 81.69 290 MET A CA 1
ATOM 2208 C C . MET A 1 290 ? -27.052 8.442 -20.261 1.00 81.69 290 MET A C 1
ATOM 2210 O O . MET A 1 290 ? -27.298 7.648 -19.355 1.00 81.69 290 MET A O 1
ATOM 2214 N N . ASP A 1 291 ? -27.450 8.249 -21.524 1.00 76.06 291 ASP A N 1
ATOM 2215 C CA . ASP A 1 291 ? -28.115 7.042 -22.051 1.00 76.06 291 ASP A CA 1
ATOM 2216 C C . ASP A 1 291 ? -29.363 6.561 -21.268 1.00 76.06 291 ASP A C 1
ATOM 2218 O O . ASP A 1 291 ? -29.633 5.362 -21.174 1.00 76.06 291 ASP A O 1
ATOM 2222 N N . GLY A 1 292 ? -30.173 7.495 -20.751 1.00 79.25 292 GLY A N 1
ATOM 2223 C CA . GLY A 1 292 ? -31.530 7.187 -20.268 1.00 79.25 292 GLY A CA 1
ATOM 2224 C C . GLY A 1 292 ? -32.033 7.973 -19.056 1.00 79.25 292 GLY A C 1
ATOM 2225 O O . GLY A 1 292 ? -33.092 7.640 -18.529 1.00 79.25 292 GLY A O 1
ATOM 2226 N N . TYR A 1 293 ? -31.308 8.993 -18.592 1.00 87.50 293 TYR A N 1
ATOM 2227 C CA . TYR A 1 293 ? -31.783 9.883 -17.532 1.00 87.50 293 TYR A CA 1
ATOM 2228 C C . TYR A 1 293 ? -32.478 11.108 -18.127 1.00 87.50 293 TYR A C 1
ATOM 2230 O O . TYR A 1 293 ? -32.012 11.695 -19.100 1.00 87.50 293 TYR A O 1
ATOM 2238 N N . GLU A 1 294 ? -33.575 11.532 -17.506 1.00 94.81 294 GLU A N 1
ATOM 2239 C CA . GLU A 1 294 ? -34.344 12.710 -17.907 1.00 94.81 294 GLU A CA 1
ATOM 2240 C C . GLU A 1 294 ? -34.298 13.779 -16.811 1.00 94.81 294 GLU A C 1
ATOM 2242 O O . GLU A 1 294 ? -34.552 13.503 -15.636 1.00 94.81 294 GLU A O 1
ATOM 2247 N N . CYS A 1 295 ? -34.015 15.026 -17.188 1.00 94.69 295 CYS A N 1
ATOM 2248 C CA . CYS A 1 295 ? -34.245 16.187 -16.335 1.00 94.69 295 CYS A CA 1
ATOM 2249 C C . CYS A 1 295 ? -35.511 16.924 -16.805 1.00 94.69 295 CYS A C 1
ATOM 2251 O O . CYS A 1 295 ? -35.586 17.274 -17.988 1.00 94.69 295 CYS A O 1
ATOM 2253 N N . PRO A 1 296 ? -36.501 17.198 -15.932 1.00 91.00 296 PRO A N 1
ATOM 2254 C CA . PRO A 1 296 ? -37.709 17.918 -16.329 1.00 91.00 296 PRO A CA 1
ATOM 2255 C C . PRO A 1 296 ? -37.402 19.287 -16.966 1.00 91.00 296 PRO A C 1
ATOM 2257 O O . PRO A 1 296 ? -36.500 19.992 -16.494 1.00 91.00 296 PRO A O 1
ATOM 2260 N N . PRO A 1 297 ? -38.154 19.708 -18.001 1.00 86.19 297 PRO A N 1
ATOM 2261 C CA . PRO A 1 297 ? -37.972 21.024 -18.601 1.00 86.19 297 PRO A CA 1
ATOM 2262 C C . PRO A 1 297 ? -38.221 22.113 -17.550 1.00 86.19 297 PRO A C 1
ATOM 2264 O O . PRO A 1 297 ? -39.141 22.010 -16.736 1.00 86.19 297 PRO A O 1
ATOM 2267 N N . ARG A 1 298 ? -37.375 23.151 -17.550 1.00 85.00 298 ARG A N 1
ATOM 2268 C CA . ARG A 1 298 ? -37.403 24.257 -16.572 1.00 85.00 298 ARG A CA 1
ATOM 2269 C C . ARG A 1 298 ? -37.376 23.803 -15.101 1.00 85.00 298 ARG A C 1
ATOM 2271 O O . ARG A 1 298 ? -37.971 24.460 -14.246 1.00 85.00 298 ARG A O 1
ATOM 2278 N N . CYS A 1 299 ? -36.695 22.696 -14.781 1.00 90.12 299 CYS A N 1
ATOM 2279 C CA . CYS A 1 299 ? -36.527 22.265 -13.393 1.00 90.12 299 CYS A CA 1
ATOM 2280 C C . CYS A 1 299 ? -35.910 23.382 -12.527 1.00 90.12 299 CYS A C 1
ATOM 2282 O O . CYS A 1 299 ? -34.979 24.075 -12.948 1.00 90.12 299 CYS A O 1
ATOM 2284 N N . GLU A 1 300 ? -36.382 23.533 -11.289 1.00 91.12 300 GLU A N 1
ATOM 2285 C CA . GLU A 1 300 ? -35.765 24.471 -10.348 1.00 91.12 300 GLU A CA 1
ATOM 2286 C C . GLU A 1 300 ? -34.306 24.058 -10.056 1.00 91.12 300 GLU A C 1
ATOM 2288 O O . GLU A 1 300 ? -34.019 22.859 -10.000 1.00 91.12 300 GLU A O 1
ATOM 2293 N N . PRO A 1 301 ? -33.374 25.000 -9.799 1.00 90.12 301 PRO A N 1
ATOM 2294 C CA . PRO A 1 301 ? -31.944 24.690 -9.673 1.00 90.12 301 PRO A CA 1
ATOM 2295 C C . PRO A 1 301 ? -31.623 23.600 -8.636 1.00 90.12 301 PRO A C 1
ATOM 2297 O O . PRO A 1 301 ? -30.719 22.790 -8.822 1.00 90.12 301 PRO A O 1
ATOM 2300 N N . HIS A 1 302 ? -32.394 23.567 -7.546 1.00 89.12 302 HIS A N 1
ATOM 2301 C CA . HIS A 1 302 ? -32.258 22.621 -6.436 1.00 89.12 302 HIS A CA 1
ATOM 2302 C C . HIS A 1 302 ? -32.934 21.253 -6.688 1.00 89.12 302 HIS A C 1
ATOM 2304 O O . HIS A 1 302 ? -32.870 20.378 -5.831 1.00 89.12 302 HIS A O 1
ATOM 2310 N N . LYS A 1 303 ? -33.572 21.070 -7.854 1.00 90.00 303 LYS A N 1
ATOM 2311 C CA . LYS A 1 303 ? -34.232 19.839 -8.334 1.00 90.00 303 LYS A CA 1
ATOM 2312 C C . LYS A 1 303 ? -33.662 19.352 -9.676 1.00 90.00 303 LYS A C 1
ATOM 2314 O O . LYS A 1 303 ? -34.247 18.485 -10.319 1.00 90.00 303 LYS A O 1
ATOM 2319 N N . CYS A 1 304 ? -32.545 19.923 -10.126 1.00 95.31 304 CYS A N 1
ATOM 2320 C CA . CYS A 1 304 ? -31.921 19.571 -11.396 1.00 95.31 304 CYS A CA 1
ATOM 2321 C C . CYS A 1 304 ? -31.293 18.169 -11.317 1.00 95.31 304 CYS A C 1
ATOM 2323 O O . CYS A 1 304 ? -30.261 17.983 -10.669 1.00 95.31 304 CYS A O 1
ATOM 2325 N N . ALA A 1 305 ? -31.897 17.191 -12.001 1.00 91.25 305 ALA A N 1
ATOM 2326 C CA . ALA A 1 305 ? -31.464 15.792 -11.998 1.00 91.25 305 ALA A CA 1
ATOM 2327 C C . ALA A 1 305 ? -30.004 15.619 -12.456 1.00 91.25 305 ALA A C 1
ATOM 2329 O O . ALA A 1 305 ? -29.291 14.770 -11.929 1.00 91.25 305 ALA A O 1
ATOM 2330 N N . VAL A 1 306 ? -29.530 16.482 -13.364 1.00 94.50 306 VAL A N 1
ATOM 2331 C CA . VAL A 1 306 ? -28.125 16.555 -13.807 1.00 94.50 306 VAL A CA 1
ATOM 2332 C C . VAL A 1 306 ? -27.153 16.835 -12.653 1.00 94.50 306 VAL A C 1
ATOM 2334 O O . VAL A 1 306 ? -26.040 16.312 -12.653 1.00 94.50 306 VAL A O 1
ATOM 2337 N N . LEU A 1 307 ? -27.547 17.646 -11.663 1.00 94.19 307 LEU A N 1
ATOM 2338 C CA . LEU A 1 307 ? -26.731 17.881 -10.467 1.00 94.19 307 LEU A CA 1
ATOM 2339 C C . LEU A 1 307 ? -26.805 16.676 -9.523 1.00 94.19 307 LEU A C 1
ATOM 2341 O O . LEU A 1 307 ? -25.765 16.161 -9.108 1.00 94.19 307 LEU A O 1
ATOM 2345 N N . SER A 1 308 ? -28.018 16.190 -9.244 1.00 88.75 308 SER A N 1
ATOM 2346 C CA . SER A 1 308 ? -28.250 15.052 -8.345 1.00 88.75 308 SER A CA 1
ATOM 2347 C C . SER A 1 308 ? -27.531 13.777 -8.798 1.00 88.75 308 SER A C 1
ATOM 2349 O O . SER A 1 308 ? -26.988 13.063 -7.959 1.00 88.75 308 SER A O 1
ATOM 2351 N N . TYR A 1 309 ? -27.457 13.532 -10.110 1.00 88.69 309 TYR A N 1
ATOM 2352 C CA . TYR A 1 309 ? -26.744 12.404 -10.721 1.00 88.69 309 TYR A CA 1
ATOM 2353 C C . TYR A 1 309 ? -25.252 12.349 -10.339 1.00 88.69 309 TYR A C 1
ATOM 2355 O O . TYR A 1 309 ? -24.720 11.272 -10.090 1.00 88.69 309 TYR A O 1
ATOM 2363 N N . PHE A 1 310 ? -24.586 13.502 -10.215 1.00 87.62 310 PHE A N 1
ATOM 2364 C CA . PHE A 1 310 ? -23.184 13.600 -9.781 1.00 87.62 310 PHE A CA 1
ATOM 2365 C C . PHE A 1 310 ? -23.027 13.881 -8.274 1.00 87.62 310 PHE A C 1
ATOM 2367 O O . PHE A 1 310 ? -22.006 14.423 -7.845 1.00 87.62 310 PHE A O 1
ATOM 2374 N N . GLY A 1 311 ? -24.054 13.623 -7.455 1.00 85.50 311 GLY A N 1
ATOM 2375 C CA . GLY A 1 311 ? -24.013 13.956 -6.027 1.00 85.50 311 GLY A CA 1
ATOM 2376 C C . GLY A 1 311 ? -23.737 15.444 -5.767 1.00 85.50 311 GLY A C 1
ATOM 2377 O O . GLY A 1 311 ? -23.037 15.793 -4.812 1.00 85.50 311 GLY A O 1
ATOM 2378 N N . MET A 1 312 ? -24.219 16.319 -6.654 1.00 94.00 312 MET A N 1
ATOM 2379 C CA . MET A 1 312 ? -24.148 17.773 -6.530 1.00 94.00 312 MET A CA 1
ATOM 2380 C C . MET A 1 312 ? -25.537 18.344 -6.235 1.00 94.00 312 MET A C 1
ATOM 2382 O O . MET A 1 312 ? -26.560 17.770 -6.608 1.00 94.00 312 MET A O 1
ATOM 2386 N N . ARG A 1 313 ? -25.585 19.529 -5.627 1.00 93.56 313 ARG A N 1
ATOM 2387 C CA . ARG A 1 313 ? -26.816 20.314 -5.490 1.00 93.56 313 ARG A CA 1
ATOM 2388 C C . ARG A 1 313 ? -26.546 21.802 -5.665 1.00 93.56 313 ARG A C 1
ATOM 2390 O O . ARG A 1 313 ? -25.446 22.281 -5.396 1.00 93.56 313 ARG A O 1
ATOM 2397 N N . PHE A 1 314 ? -27.556 22.546 -6.095 1.00 94.44 314 PHE A N 1
ATOM 2398 C CA . PHE A 1 314 ? -27.557 24.000 -5.967 1.00 94.44 314 PHE A CA 1
ATOM 2399 C C . PHE A 1 314 ? -27.797 24.365 -4.497 1.00 94.44 314 PHE A C 1
ATOM 2401 O O . PHE A 1 314 ? -28.730 23.842 -3.891 1.00 94.44 314 PHE A O 1
ATOM 2408 N N . GLU A 1 315 ? -26.982 25.255 -3.933 1.00 94.00 315 GLU A N 1
ATOM 2409 C CA . GLU A 1 315 ? -27.090 25.703 -2.542 1.00 94.00 315 GLU A CA 1
ATOM 2410 C C . GLU A 1 315 ? -27.602 27.157 -2.489 1.00 94.00 315 GLU A C 1
ATOM 2412 O O . GLU A 1 315 ? -26.824 28.089 -2.737 1.00 94.00 315 GLU A O 1
ATOM 2417 N N . PRO A 1 316 ? -28.898 27.396 -2.188 1.00 90.00 316 PRO A N 1
ATOM 2418 C CA . PRO A 1 316 ? -29.497 28.728 -2.268 1.00 90.00 316 PRO A CA 1
ATOM 2419 C C . PRO A 1 316 ? -28.873 29.764 -1.330 1.00 90.00 316 PRO A C 1
ATOM 2421 O O . PRO A 1 316 ? -28.900 30.950 -1.652 1.00 90.00 316 PRO A O 1
ATOM 2424 N N . LEU A 1 317 ? -28.301 29.342 -0.195 1.00 86.88 317 LEU A N 1
ATOM 2425 C CA . LEU A 1 317 ? -27.647 30.254 0.751 1.00 86.88 317 LEU A CA 1
ATOM 2426 C C . LEU A 1 317 ? -26.288 30.770 0.253 1.00 86.88 317 LEU A C 1
ATOM 2428 O O . LEU A 1 317 ? -25.848 31.838 0.675 1.00 86.88 317 LEU A O 1
ATOM 2432 N N . LEU A 1 318 ? -25.628 30.027 -0.641 1.00 89.44 318 LEU A N 1
ATOM 2433 C CA . LEU A 1 318 ? -24.359 30.421 -1.259 1.00 89.44 318 LEU A CA 1
ATOM 2434 C C . LEU A 1 318 ? -24.529 31.012 -2.662 1.00 89.44 318 LEU A C 1
ATOM 2436 O O . LEU A 1 318 ? -23.622 31.689 -3.142 1.00 89.44 318 LEU A O 1
ATOM 2440 N N . GLY A 1 319 ? -25.646 30.725 -3.338 1.00 89.81 319 GLY A N 1
ATOM 2441 C CA . GLY A 1 319 ? -25.831 31.078 -4.745 1.00 89.81 319 GLY A CA 1
ATOM 2442 C C . GLY A 1 319 ? -24.810 30.383 -5.649 1.00 89.81 319 GLY A C 1
ATOM 2443 O O . GLY A 1 319 ? -24.247 31.018 -6.538 1.00 89.81 319 GLY A O 1
ATOM 2444 N N . CYS A 1 320 ? -24.532 29.097 -5.407 1.00 93.94 320 CYS A N 1
ATOM 2445 C CA . CYS A 1 320 ? -23.568 28.304 -6.176 1.00 93.94 320 CYS A CA 1
ATOM 2446 C C . CYS A 1 320 ? -23.952 26.813 -6.241 1.00 93.94 320 CYS A C 1
ATOM 2448 O O . CYS A 1 320 ? -24.929 26.378 -5.628 1.00 93.94 320 CYS A O 1
ATOM 2450 N N . ILE A 1 321 ? -23.171 26.022 -6.983 1.00 95.31 321 ILE A N 1
ATOM 2451 C CA . ILE A 1 321 ? -23.266 24.555 -6.998 1.00 95.31 321 ILE A CA 1
ATOM 2452 C C . ILE A 1 321 ? -22.280 23.990 -5.967 1.00 95.31 321 ILE A C 1
ATOM 2454 O O . ILE A 1 321 ? -21.114 24.389 -5.935 1.00 95.31 321 ILE A O 1
ATOM 2458 N N . VAL A 1 322 ? -22.739 23.042 -5.152 1.00 93.31 322 VAL A N 1
ATOM 2459 C CA . VAL A 1 322 ? -21.963 22.345 -4.119 1.00 93.31 322 VAL A CA 1
ATOM 2460 C C . VAL A 1 322 ? -21.919 20.850 -4.435 1.00 93.31 322 VAL A C 1
ATOM 2462 O O . VAL A 1 322 ? -22.939 20.237 -4.740 1.00 93.31 322 VAL A O 1
ATOM 2465 N N . CYS A 1 323 ? -20.731 20.254 -4.356 1.00 92.56 323 CYS A N 1
ATOM 2466 C CA . CYS A 1 323 ? -20.493 18.828 -4.540 1.00 92.56 323 CYS A CA 1
ATOM 2467 C C . CYS A 1 323 ? -20.422 18.100 -3.189 1.00 92.56 323 CYS A C 1
ATOM 2469 O O . CYS A 1 323 ? -19.507 18.333 -2.395 1.00 92.56 323 CYS A O 1
ATOM 2471 N N . CYS A 1 324 ? -21.338 17.162 -2.950 1.00 83.81 324 CYS A N 1
ATOM 2472 C CA . CYS A 1 324 ? -21.424 16.440 -1.681 1.00 83.81 324 CYS A CA 1
ATOM 2473 C C . CYS A 1 324 ? -20.424 15.276 -1.572 1.00 83.81 324 CYS A C 1
ATOM 2475 O O . CYS A 1 324 ? -20.029 14.915 -0.467 1.00 83.81 324 CYS A O 1
ATOM 2477 N N . HIS A 1 325 ? -19.967 14.708 -2.695 1.00 77.81 325 HIS A N 1
ATOM 2478 C CA . HIS A 1 325 ? -18.940 13.651 -2.700 1.00 77.81 325 HIS A CA 1
ATOM 2479 C C . HIS A 1 325 ? -17.541 14.169 -2.332 1.00 77.81 325 HIS A C 1
ATOM 2481 O O . HIS A 1 325 ? -16.798 13.475 -1.645 1.00 77.81 325 HIS A O 1
ATOM 2487 N N . HIS A 1 326 ? -17.206 15.400 -2.732 1.00 79.56 326 HIS A N 1
ATOM 2488 C CA . HIS A 1 326 ? -15.936 16.063 -2.424 1.00 79.56 326 HIS A CA 1
ATOM 2489 C C . HIS A 1 326 ? -16.101 17.068 -1.270 1.00 79.56 326 HIS A C 1
ATOM 2491 O O . HIS A 1 326 ? -15.763 18.240 -1.402 1.00 79.56 326 HIS A O 1
ATOM 2497 N N . ASN A 1 327 ? -16.650 16.616 -0.140 1.00 75.88 327 ASN A N 1
ATOM 2498 C CA . ASN A 1 327 ? -16.688 17.341 1.141 1.00 75.88 327 ASN A CA 1
ATOM 2499 C C . ASN A 1 327 ? -17.290 18.768 1.078 1.00 75.88 327 ASN A C 1
ATOM 2501 O O . ASN A 1 327 ? -16.845 19.661 1.798 1.00 75.88 327 ASN A O 1
ATOM 2505 N N . GLY A 1 328 ? -18.282 19.010 0.214 1.00 77.69 328 GLY A N 1
ATOM 2506 C CA . GLY A 1 328 ? -18.905 20.330 0.066 1.00 77.69 328 GLY A CA 1
ATOM 2507 C C . GLY A 1 328 ? -18.116 21.300 -0.820 1.00 77.69 328 GLY A C 1
ATOM 2508 O O . GLY A 1 328 ? -18.228 22.515 -0.654 1.00 77.69 328 GLY A O 1
ATOM 2509 N N . VAL A 1 329 ? -17.304 20.788 -1.753 1.00 86.00 329 VAL A N 1
ATOM 2510 C CA . VAL A 1 329 ? -16.589 21.606 -2.743 1.00 86.00 329 VAL A CA 1
ATOM 2511 C C . VAL A 1 329 ? -17.564 22.482 -3.534 1.00 86.00 329 VAL A C 1
ATOM 2513 O O . VAL A 1 329 ? -18.529 21.995 -4.121 1.00 86.00 329 VAL A O 1
ATOM 2516 N N . VAL A 1 330 ? -17.271 23.779 -3.591 1.00 88.62 330 VAL A N 1
ATOM 2517 C CA . VAL A 1 330 ? -17.993 24.768 -4.395 1.00 88.62 330 VAL A CA 1
ATOM 2518 C C . VAL A 1 330 ? -17.484 24.728 -5.833 1.00 88.62 330 VAL A C 1
ATOM 2520 O O . VAL A 1 330 ? -16.277 24.779 -6.086 1.00 88.62 330 VAL A O 1
ATOM 2523 N N . LEU A 1 331 ? -18.411 24.689 -6.786 1.00 89.44 331 LEU A N 1
ATOM 2524 C CA . LEU A 1 331 ? -18.127 24.604 -8.212 1.00 89.44 331 LEU A CA 1
ATOM 2525 C C . LEU A 1 331 ? -18.547 25.894 -8.934 1.00 89.44 331 LEU A C 1
ATOM 2527 O O . LEU A 1 331 ? -19.745 26.150 -9.069 1.00 89.44 331 LEU A O 1
ATOM 2531 N N . PRO A 1 332 ? -17.589 26.683 -9.457 1.00 92.94 332 PRO A N 1
ATOM 2532 C CA . PRO A 1 332 ? -17.862 27.581 -10.574 1.00 92.94 332 PRO A CA 1
ATOM 2533 C C . PRO A 1 332 ? -18.363 26.755 -11.764 1.00 92.94 332 PRO A C 1
ATOM 2535 O O . PRO A 1 332 ? -17.814 25.682 -12.031 1.00 92.94 332 PRO A O 1
ATOM 2538 N N . LEU A 1 333 ? -19.351 27.239 -12.521 1.00 93.31 333 LEU A N 1
ATOM 2539 C CA . LEU A 1 333 ? -19.899 26.465 -13.641 1.00 93.31 333 LEU A CA 1
ATOM 2540 C C . LEU A 1 333 ? -18.847 26.178 -14.735 1.00 93.31 333 LEU A C 1
ATOM 2542 O O . LEU A 1 333 ? -18.848 25.091 -15.311 1.00 93.31 333 LEU A O 1
ATOM 2546 N N . GLY A 1 334 ? -17.857 27.059 -14.926 1.00 91.12 334 GLY A N 1
ATOM 2547 C CA . GLY A 1 334 ? -16.708 26.801 -15.807 1.00 91.12 334 GLY A CA 1
ATOM 2548 C C . GLY A 1 334 ? -15.811 25.638 -15.356 1.00 91.12 334 GLY A C 1
ATOM 2549 O O . GLY A 1 334 ? -15.098 25.055 -16.175 1.00 91.12 334 GLY A O 1
ATOM 2550 N N . SER A 1 335 ? -15.879 25.247 -14.079 1.00 92.12 335 SER A N 1
ATOM 2551 C CA . SER A 1 335 ? -15.222 24.050 -13.539 1.00 92.12 335 SER A CA 1
ATOM 2552 C C . SER A 1 335 ? -16.076 22.780 -13.663 1.00 92.12 335 SER A C 1
ATOM 2554 O O . SER A 1 335 ? -15.518 21.693 -13.526 1.00 92.12 335 SER A O 1
ATOM 2556 N N . PHE A 1 336 ? -17.387 22.864 -13.943 1.00 93.81 336 PHE A N 1
ATOM 2557 C CA . PHE A 1 336 ? -18.316 21.720 -13.891 1.00 93.81 336 PHE A CA 1
ATOM 2558 C C . PHE A 1 336 ? -17.871 20.545 -14.768 1.00 93.81 336 PHE A C 1
ATOM 2560 O O . PHE A 1 336 ? -17.689 19.442 -14.262 1.00 93.81 336 PHE A O 1
ATOM 2567 N N . VAL A 1 337 ? -17.600 20.780 -16.058 1.00 92.75 337 VAL A N 1
ATOM 2568 C CA . VAL A 1 337 ? -17.168 19.717 -16.992 1.00 92.75 337 VAL A CA 1
ATOM 2569 C C . VAL A 1 337 ? -15.829 19.104 -16.566 1.00 92.75 337 VAL A C 1
ATOM 2571 O O . VAL A 1 337 ? -15.619 17.907 -16.737 1.00 92.75 337 VAL A O 1
ATOM 2574 N N . GLY A 1 338 ? -14.924 19.904 -15.993 1.00 89.25 338 GLY A N 1
ATOM 2575 C CA . GLY A 1 338 ? -13.643 19.428 -15.463 1.00 89.25 338 GLY A CA 1
ATOM 2576 C C . GLY A 1 338 ? -13.782 18.615 -14.173 1.00 89.25 338 GLY A C 1
ATOM 2577 O O . GLY A 1 338 ? -13.009 17.690 -13.954 1.00 89.25 338 GLY A O 1
ATOM 2578 N N . HIS A 1 339 ? -14.773 18.939 -13.341 1.00 89.62 339 HIS A N 1
ATOM 2579 C CA . HIS A 1 339 ? -15.016 18.285 -12.059 1.00 89.62 339 HIS A CA 1
ATOM 2580 C C . HIS A 1 339 ? -15.879 17.021 -12.192 1.00 89.62 339 HIS A C 1
ATOM 2582 O O . HIS A 1 339 ? -15.544 16.008 -11.591 1.00 89.62 339 HIS A O 1
ATOM 2588 N N . ALA A 1 340 ? -16.930 17.026 -13.020 1.00 89.62 340 ALA A N 1
ATOM 2589 C CA . ALA A 1 340 ? -17.780 15.856 -13.276 1.00 89.62 340 ALA A CA 1
ATOM 2590 C C . ALA A 1 340 ? -16.995 14.678 -13.897 1.00 89.62 340 ALA A C 1
ATOM 2592 O O . ALA A 1 340 ? -17.226 13.522 -13.541 1.00 89.62 340 ALA A O 1
ATOM 2593 N N . LYS A 1 341 ? -15.973 14.972 -14.720 1.00 86.00 341 LYS A N 1
ATOM 2594 C CA . LYS A 1 341 ? -14.947 14.004 -15.173 1.00 86.00 341 LYS A CA 1
ATOM 2595 C C . LYS A 1 341 ? -14.214 13.283 -14.029 1.00 86.00 341 LYS A C 1
ATOM 2597 O O . LYS A 1 341 ? -13.654 12.224 -14.257 1.00 86.00 341 LYS A O 1
ATOM 2602 N N . GLY A 1 342 ? -14.168 13.870 -12.832 1.00 81.62 342 GLY A N 1
ATOM 2603 C CA . GLY A 1 342 ? -13.556 13.284 -11.635 1.00 81.62 342 GLY A CA 1
ATOM 2604 C C . GLY A 1 342 ? -14.512 12.453 -10.774 1.00 81.62 342 GLY A C 1
ATOM 2605 O O . GLY A 1 342 ? -14.046 11.693 -9.937 1.00 81.62 342 GLY A O 1
ATOM 2606 N N . HIS A 1 343 ? -15.830 12.566 -10.982 1.00 75.62 343 HIS A N 1
ATOM 2607 C CA . HIS A 1 343 ? -16.825 11.655 -10.387 1.00 75.62 343 HIS A CA 1
ATOM 2608 C C . HIS A 1 343 ? -16.980 10.371 -11.204 1.00 75.62 343 HIS A C 1
ATOM 2610 O O . HIS A 1 343 ? -17.257 9.303 -10.669 1.00 75.62 343 HIS A O 1
ATOM 2616 N N . THR A 1 344 ? -16.800 10.480 -12.519 1.00 62.41 344 THR A N 1
ATOM 2617 C CA . THR A 1 344 ? -16.897 9.375 -13.475 1.00 62.41 344 THR A CA 1
ATOM 2618 C C . THR A 1 344 ? -15.520 8.750 -13.686 1.00 62.41 344 THR A C 1
ATOM 2620 O O . THR A 1 344 ? -14.754 9.191 -14.536 1.00 62.41 344 THR A O 1
ATOM 2623 N N . HIS A 1 345 ? -15.187 7.713 -12.910 1.00 41.00 345 HIS A N 1
ATOM 2624 C CA . HIS A 1 345 ? -13.885 7.039 -13.030 1.00 41.00 345 HIS A CA 1
ATOM 2625 C C . HIS A 1 345 ? -13.622 6.460 -14.436 1.00 41.00 345 HIS A C 1
ATOM 2627 O O . HIS A 1 345 ? -12.474 6.432 -14.871 1.00 41.00 345 HIS A O 1
ATOM 2633 N N . GLU A 1 346 ? -14.671 6.071 -15.168 1.00 43.78 346 GLU A N 1
ATOM 2634 C CA . GLU A 1 346 ? -14.604 5.589 -16.554 1.00 43.78 346 GLU A CA 1
ATOM 2635 C C . GLU A 1 346 ? -15.024 6.698 -17.538 1.00 43.78 346 GLU A C 1
ATOM 2637 O O . GLU A 1 346 ? -16.082 6.663 -18.165 1.00 43.78 346 GLU A O 1
ATOM 2642 N N . PHE A 1 347 ? -14.204 7.746 -17.656 1.00 51.25 347 PHE A N 1
ATOM 2643 C CA . PHE A 1 347 ? -14.545 8.888 -18.505 1.00 51.25 347 PHE A CA 1
ATOM 2644 C C . PHE A 1 347 ? -14.231 8.652 -19.999 1.00 51.25 347 PHE A C 1
ATOM 2646 O O . PHE A 1 347 ? -13.114 8.887 -20.471 1.00 51.25 347 PHE A O 1
ATOM 2653 N N . HIS A 1 348 ? -15.233 8.253 -20.785 1.00 59.53 348 HIS A N 1
ATOM 2654 C CA . HIS A 1 348 ? -15.106 8.142 -22.242 1.00 59.53 348 HIS A CA 1
ATOM 2655 C C . HIS A 1 348 ? -15.087 9.511 -22.964 1.00 59.53 348 HIS A C 1
ATOM 2657 O O . HIS A 1 348 ? -15.810 10.432 -22.579 1.00 59.53 348 HIS A O 1
ATOM 2663 N N . PRO A 1 349 ? -14.351 9.671 -24.088 1.00 65.19 349 PRO A N 1
ATOM 2664 C CA . PRO A 1 349 ? -14.263 10.949 -24.804 1.00 65.19 349 PRO A CA 1
ATOM 2665 C C . PRO A 1 349 ? -15.609 11.545 -25.247 1.00 65.19 349 PRO A C 1
ATOM 2667 O O . PRO A 1 349 ? -15.777 12.766 -25.159 1.00 65.19 349 PRO A O 1
ATOM 2670 N N . HIS A 1 350 ? -16.565 10.708 -25.679 1.00 71.06 350 HIS A N 1
ATOM 2671 C CA . HIS A 1 350 ? -17.886 11.144 -26.156 1.00 71.06 350 HIS A CA 1
ATOM 2672 C C . HIS A 1 350 ? -18.692 11.872 -25.067 1.00 71.06 350 HIS A C 1
ATOM 2674 O O . HIS A 1 350 ? -19.313 12.898 -25.355 1.00 71.06 350 HIS A O 1
ATOM 2680 N N . LEU A 1 351 ? -18.544 11.456 -23.802 1.00 78.50 351 LEU A N 1
ATOM 2681 C CA . LEU A 1 351 ? -19.155 12.104 -22.640 1.00 78.50 351 LEU A CA 1
ATOM 2682 C C . LEU A 1 351 ? -18.689 13.562 -22.464 1.00 78.50 351 LEU A C 1
ATOM 2684 O O . LEU A 1 351 ? -19.286 14.309 -21.701 1.00 78.50 351 LEU A O 1
ATOM 2688 N N . THR A 1 352 ? -17.647 14.035 -23.166 1.00 84.38 352 THR A N 1
ATOM 2689 C CA . THR A 1 352 ? -17.245 15.457 -23.092 1.00 84.38 352 THR A CA 1
ATOM 2690 C C . THR A 1 352 ? -18.244 16.357 -23.810 1.00 84.38 352 THR A C 1
ATOM 2692 O O . THR A 1 352 ? -18.513 17.460 -23.340 1.00 84.38 352 THR A O 1
ATOM 2695 N N . ALA A 1 353 ? -18.804 15.894 -24.932 1.00 87.25 353 ALA A N 1
ATOM 2696 C CA . ALA A 1 353 ? -19.852 16.623 -25.639 1.00 87.25 353 ALA A CA 1
ATOM 2697 C C . ALA A 1 353 ? -21.158 16.614 -24.832 1.00 87.25 353 ALA A C 1
ATOM 2699 O O . ALA A 1 353 ? -21.881 17.606 -24.811 1.00 87.25 353 ALA A O 1
ATOM 2700 N N . GLU A 1 354 ? -21.429 15.520 -24.124 1.00 91.69 354 GLU A N 1
ATOM 2701 C CA . GLU A 1 354 ? -22.600 15.376 -23.266 1.00 91.69 354 GLU A CA 1
ATOM 2702 C C . GLU A 1 354 ? -22.499 16.189 -21.974 1.00 91.69 354 GLU A C 1
ATOM 2704 O O . GLU A 1 354 ? -23.377 17.008 -21.721 1.00 91.69 354 GLU A O 1
ATOM 2709 N N . LEU A 1 355 ? -21.386 16.111 -21.237 1.00 93.31 355 LEU A N 1
ATOM 2710 C CA . LEU A 1 355 ? -21.117 16.998 -20.100 1.00 93.31 355 LEU A CA 1
ATOM 2711 C C . LEU A 1 355 ? -21.204 18.482 -20.489 1.00 93.31 355 LEU A C 1
ATOM 2713 O O . LEU A 1 355 ? -21.599 19.299 -19.662 1.00 93.31 355 LEU A O 1
ATOM 2717 N N . ALA A 1 356 ? -20.862 18.851 -21.729 1.00 93.75 356 ALA A N 1
ATOM 2718 C CA . ALA A 1 356 ? -21.043 20.216 -22.220 1.00 93.75 356 ALA A CA 1
ATOM 2719 C C . ALA A 1 356 ? -22.529 20.584 -22.414 1.00 93.75 356 ALA A C 1
ATOM 2721 O O . ALA A 1 356 ? -22.916 21.691 -22.036 1.00 93.75 356 ALA A O 1
ATOM 2722 N N . LYS A 1 357 ? -23.377 19.668 -22.915 1.00 94.62 357 LYS A N 1
ATOM 2723 C CA . LYS A 1 357 ? -24.845 19.845 -22.927 1.00 94.62 357 LYS A CA 1
ATOM 2724 C C . LYS A 1 357 ? -25.401 19.949 -21.504 1.00 94.62 357 LYS A C 1
ATOM 2726 O O . LYS A 1 357 ? -26.165 20.859 -21.220 1.00 94.62 357 LYS A O 1
ATOM 2731 N N . MET A 1 358 ? -24.983 19.055 -20.605 1.00 95.44 358 MET A N 1
ATOM 2732 C CA . MET A 1 358 ? -25.397 19.028 -19.196 1.00 95.44 358 MET A CA 1
ATOM 2733 C C . MET A 1 358 ? -25.006 20.328 -18.479 1.00 95.44 358 MET A C 1
ATOM 2735 O O . MET A 1 358 ? -25.815 20.907 -17.763 1.00 95.44 358 MET A O 1
ATOM 2739 N N . CYS A 1 359 ? -23.802 20.844 -18.738 1.00 96.00 359 CYS A N 1
ATOM 2740 C CA . CYS A 1 359 ? -23.343 22.145 -18.253 1.00 96.00 359 CYS A CA 1
ATOM 2741 C C . CYS A 1 359 ? -24.194 23.307 -18.799 1.00 96.00 359 CYS A C 1
ATOM 2743 O O . CYS A 1 359 ? -24.510 24.234 -18.059 1.00 96.00 359 CYS A O 1
ATOM 2745 N N . ALA A 1 360 ? -24.605 23.251 -20.072 1.00 95.69 360 ALA A N 1
ATOM 2746 C CA . ALA A 1 360 ? -25.499 24.245 -20.667 1.00 95.69 360 ALA A CA 1
ATOM 2747 C C . ALA A 1 360 ? -26.928 24.174 -20.095 1.00 95.69 360 ALA A C 1
ATOM 2749 O O . ALA A 1 360 ? -27.492 25.214 -19.774 1.00 95.69 360 ALA A O 1
ATOM 2750 N N . HIS A 1 361 ? -27.474 22.977 -19.873 1.00 95.56 361 HIS A N 1
ATOM 2751 C CA . HIS A 1 361 ? -28.752 22.791 -19.182 1.00 95.56 361 HIS A CA 1
ATOM 2752 C C . HIS A 1 361 ? -28.693 23.341 -17.748 1.00 95.56 361 HIS A C 1
ATOM 2754 O O . HIS A 1 361 ? -29.550 24.124 -17.355 1.00 95.56 361 HIS A O 1
ATOM 2760 N N . VAL A 1 362 ? -27.627 23.037 -16.996 1.00 95.38 362 VAL A N 1
ATOM 2761 C CA . VAL A 1 362 ? -27.390 23.623 -15.666 1.00 95.38 362 VAL A CA 1
ATOM 2762 C C . VAL A 1 362 ? -27.236 25.147 -15.742 1.00 95.38 362 VAL A C 1
ATOM 2764 O O . VAL A 1 362 ? -27.733 25.842 -14.861 1.00 95.38 362 VAL A O 1
ATOM 2767 N N . SER A 1 363 ? -26.594 25.693 -16.780 1.00 95.12 363 SER A N 1
ATOM 2768 C CA . SER A 1 363 ? -26.494 27.144 -17.018 1.00 95.12 363 SER A CA 1
ATOM 2769 C C . SER A 1 363 ? -27.869 27.794 -17.166 1.00 95.12 363 SER A C 1
ATOM 2771 O O . SER A 1 363 ? -28.151 28.798 -16.516 1.00 95.12 363 SER A O 1
ATOM 2773 N N . GLU A 1 364 ? -28.733 27.188 -17.978 1.00 93.75 364 GLU A N 1
ATOM 2774 C CA . GLU A 1 364 ? -30.089 27.651 -18.260 1.00 93.75 364 GLU A CA 1
ATOM 2775 C C . GLU A 1 364 ? -31.001 27.557 -17.028 1.00 93.75 364 GLU A C 1
ATOM 2777 O O . GLU A 1 364 ? -31.682 28.525 -16.692 1.00 93.75 364 GLU A O 1
ATOM 2782 N N . THR A 1 365 ? -30.966 26.439 -16.295 1.00 91.88 365 THR A N 1
ATOM 2783 C CA . THR A 1 365 ? -31.832 26.223 -15.125 1.00 91.88 365 THR A CA 1
ATOM 2784 C C . THR A 1 365 ? -31.364 26.964 -13.873 1.00 91.88 365 THR A C 1
ATOM 2786 O O . THR A 1 365 ? -32.195 27.342 -13.053 1.00 91.88 365 THR A O 1
ATOM 2789 N N . SER A 1 366 ? -30.053 27.182 -13.693 1.00 89.25 366 SER A N 1
ATOM 2790 C CA . SER A 1 366 ? -29.493 27.911 -12.535 1.00 89.25 366 SER A CA 1
ATOM 2791 C C . SER A 1 366 ? -29.283 29.410 -12.764 1.00 89.25 366 SER A C 1
ATOM 2793 O O . SER A 1 366 ? -29.122 30.155 -11.797 1.00 89.25 366 SER A O 1
ATOM 2795 N N . GLY A 1 367 ? -29.246 29.859 -14.021 1.00 90.75 367 GLY A N 1
ATOM 2796 C CA . GLY A 1 367 ? -28.880 31.226 -14.395 1.00 90.75 367 GLY A CA 1
ATOM 2797 C C . GLY A 1 367 ? -27.379 31.543 -14.293 1.00 90.75 367 GLY A C 1
ATOM 2798 O O . GLY A 1 367 ? -26.986 32.684 -14.545 1.00 90.75 367 GLY A O 1
ATOM 2799 N N . PHE A 1 368 ? -26.516 30.581 -13.935 1.00 91.69 368 PHE A N 1
ATOM 2800 C CA . PHE A 1 368 ? -25.064 30.787 -13.946 1.00 91.69 368 PHE A CA 1
ATOM 2801 C C . PHE A 1 368 ? -24.512 30.763 -15.370 1.00 91.69 368 PHE A C 1
ATOM 2803 O O . PHE A 1 368 ? -24.871 29.912 -16.174 1.00 91.69 368 PHE A O 1
ATOM 2810 N N . HIS A 1 369 ? -23.573 31.652 -15.683 1.00 92.19 369 HIS A N 1
ATOM 2811 C CA . HIS A 1 369 ? -22.901 31.676 -16.982 1.00 92.19 369 HIS A CA 1
ATOM 2812 C C . HIS A 1 369 ? -21.889 30.519 -17.111 1.00 92.19 369 HIS A C 1
ATOM 2814 O O . HIS A 1 369 ? -21.047 30.352 -16.232 1.00 92.19 369 HIS A O 1
ATOM 2820 N N . ILE A 1 370 ? -21.898 29.769 -18.224 1.00 91.06 370 ILE A N 1
ATOM 2821 C CA . ILE A 1 370 ? -20.976 28.630 -18.467 1.00 91.06 370 ILE A CA 1
ATOM 2822 C C . ILE A 1 370 ? -19.498 29.013 -18.257 1.00 91.06 370 ILE A C 1
ATOM 2824 O O . ILE A 1 370 ? -18.702 28.204 -17.797 1.00 91.06 370 ILE A O 1
ATOM 2828 N N . GLY A 1 371 ? -19.118 30.257 -18.565 1.00 89.00 371 GLY A N 1
ATOM 2829 C CA . GLY A 1 371 ? -17.750 30.755 -18.388 1.00 89.00 371 GLY A CA 1
ATOM 2830 C C . GLY A 1 371 ? -17.359 31.186 -16.966 1.00 89.00 371 GLY A C 1
ATOM 2831 O O . GLY A 1 371 ? -16.282 31.754 -16.824 1.00 89.00 371 GLY A O 1
ATOM 2832 N N . GLN A 1 372 ? -18.209 30.985 -15.949 1.00 92.19 372 GLN A N 1
ATOM 2833 C CA . GLN A 1 372 ? -17.978 31.433 -14.566 1.00 92.19 372 GLN A CA 1
ATOM 2834 C C . GLN A 1 372 ? -16.668 30.866 -13.989 1.00 92.19 372 GLN A C 1
ATOM 2836 O O . GLN A 1 372 ? -16.517 29.645 -13.877 1.00 92.19 372 GLN A O 1
ATOM 2841 N N . THR A 1 373 ? -15.744 31.741 -13.583 1.00 91.19 373 THR A N 1
ATOM 2842 C CA . THR A 1 373 ? -14.469 31.368 -12.944 1.00 91.19 373 THR A CA 1
ATOM 2843 C C . THR A 1 373 ? -14.547 31.419 -11.413 1.00 91.19 373 THR A C 1
ATOM 2845 O O . THR A 1 373 ? -15.552 31.820 -10.830 1.00 91.19 373 THR A O 1
ATOM 2848 N N . VAL A 1 374 ? -13.459 31.040 -10.732 1.00 88.69 374 VAL A N 1
ATOM 2849 C CA . VAL A 1 374 ? -13.313 31.147 -9.264 1.00 88.69 374 VAL A CA 1
ATOM 2850 C C . VAL A 1 374 ? -13.425 32.597 -8.765 1.00 88.69 374 VAL A C 1
ATOM 2852 O O . VAL A 1 374 ? -13.748 32.829 -7.603 1.00 88.69 374 VAL A O 1
ATOM 2855 N N . GLU A 1 375 ? -13.159 33.578 -9.625 1.00 90.56 375 GLU A N 1
ATOM 2856 C CA . GLU A 1 375 ? -13.279 35.008 -9.337 1.00 90.56 375 GLU A CA 1
ATOM 2857 C C . GLU A 1 375 ? -14.723 35.524 -9.466 1.00 90.56 375 GLU A C 1
ATOM 2859 O O . GLU A 1 375 ? -15.062 36.517 -8.826 1.00 90.56 375 GLU A O 1
ATOM 2864 N N . ASP A 1 376 ? -15.575 34.838 -10.236 1.00 88.81 376 ASP A N 1
ATOM 2865 C CA . ASP A 1 376 ? -16.989 35.190 -10.429 1.00 88.81 376 ASP A CA 1
ATOM 2866 C C . ASP A 1 376 ? -17.909 34.613 -9.329 1.00 88.81 376 ASP A C 1
ATOM 2868 O O . ASP A 1 376 ? -19.058 35.044 -9.176 1.00 88.81 376 ASP A O 1
ATOM 2872 N N . VAL A 1 377 ? -17.432 33.629 -8.552 1.00 89.94 377 VAL A N 1
ATOM 2873 C CA . VAL A 1 377 ? -18.194 33.018 -7.449 1.00 89.94 377 VAL A CA 1
ATOM 2874 C C . VAL A 1 377 ? -18.138 33.916 -6.208 1.00 89.94 377 VAL A C 1
ATOM 2876 O O . VAL A 1 377 ? -17.245 33.817 -5.365 1.00 89.94 377 VAL A O 1
ATOM 2879 N N . ASN A 1 378 ? -19.133 34.792 -6.090 1.00 90.62 378 ASN A N 1
ATOM 2880 C CA . ASN A 1 378 ? -19.308 35.707 -4.963 1.00 90.62 378 ASN A CA 1
ATOM 2881 C C . ASN A 1 378 ? -19.950 34.989 -3.762 1.00 90.62 378 ASN A C 1
ATOM 2883 O O . ASN A 1 378 ? -21.134 35.170 -3.485 1.00 90.62 378 ASN A O 1
ATOM 2887 N N . LEU A 1 379 ? -19.170 34.162 -3.057 1.00 92.56 379 LEU A N 1
ATOM 2888 C CA . LEU A 1 379 ? -19.606 33.561 -1.791 1.00 92.56 379 LEU A CA 1
ATOM 2889 C C . LEU A 1 379 ? -19.750 34.633 -0.695 1.00 92.56 379 LEU A C 1
ATOM 2891 O O . LEU A 1 379 ? -18.942 35.564 -0.652 1.00 92.56 379 LEU A O 1
ATOM 2895 N N . PRO A 1 380 ? -20.723 34.502 0.222 1.00 93.94 380 PRO A N 1
ATOM 2896 C CA . PRO A 1 380 ? -20.854 35.425 1.339 1.00 93.94 380 PRO A CA 1
ATOM 2897 C C . PRO A 1 380 ? -19.710 35.247 2.352 1.00 93.94 380 PRO A C 1
ATOM 2899 O O . PRO A 1 380 ? -19.184 34.149 2.542 1.00 93.94 380 PRO A O 1
ATOM 2902 N N . ASP A 1 381 ? -19.358 36.328 3.053 1.00 92.75 381 ASP A N 1
ATOM 2903 C CA . ASP A 1 381 ? -18.451 36.280 4.213 1.00 92.75 381 ASP A CA 1
ATOM 2904 C C . ASP A 1 381 ? -19.147 35.739 5.477 1.00 92.75 381 ASP A C 1
ATOM 2906 O O . ASP A 1 381 ? -18.471 35.319 6.414 1.00 92.75 381 ASP A O 1
ATOM 2910 N N . HIS A 1 382 ? -20.487 35.720 5.498 1.00 94.06 382 HIS A N 1
ATOM 2911 C CA . HIS A 1 382 ? -21.311 35.271 6.623 1.00 94.06 382 HIS A CA 1
ATOM 2912 C C . HIS A 1 382 ? -22.438 34.330 6.169 1.00 94.06 382 HIS A C 1
ATOM 2914 O O . HIS A 1 382 ? -23.115 34.608 5.181 1.00 94.06 382 HIS A O 1
ATOM 2920 N N . LEU A 1 383 ? -22.694 33.265 6.928 1.00 93.06 383 LEU A N 1
ATOM 2921 C CA . LEU A 1 383 ? -23.857 32.381 6.775 1.00 93.06 383 LEU A CA 1
ATOM 2922 C C . LEU A 1 383 ? -24.695 32.403 8.065 1.00 93.06 383 LEU A C 1
ATOM 2924 O O . LEU A 1 383 ? -24.114 32.519 9.141 1.00 93.06 383 LEU A O 1
ATOM 2928 N N . PRO A 1 384 ? -26.033 32.253 8.001 1.00 90.25 384 PRO A N 1
ATOM 2929 C CA . PRO A 1 384 ? -26.875 32.153 9.198 1.00 90.25 384 PRO A CA 1
ATOM 2930 C C . PRO A 1 384 ? -26.773 30.780 9.885 1.00 90.25 384 PRO A C 1
ATOM 2932 O O . PRO A 1 384 ? -27.014 30.664 11.081 1.00 90.25 384 PRO A O 1
ATOM 2935 N N . HIS A 1 385 ? -26.418 29.736 9.136 1.00 88.00 385 HIS A N 1
ATOM 2936 C CA . HIS A 1 385 ? -26.196 28.366 9.603 1.00 88.00 385 HIS A CA 1
ATOM 2937 C C . HIS A 1 385 ? -25.295 27.648 8.581 1.00 88.00 385 HIS A C 1
ATOM 2939 O O . HIS A 1 385 ? -25.276 28.053 7.413 1.00 88.00 385 HIS A O 1
ATOM 2945 N N . PRO A 1 386 ? -24.530 26.616 8.982 1.00 89.06 386 PRO A N 1
ATOM 2946 C CA . PRO A 1 386 ? -23.615 25.930 8.081 1.00 89.06 386 PRO A CA 1
ATOM 2947 C C . PRO A 1 386 ? -24.353 25.151 6.992 1.00 89.06 386 PRO A C 1
ATOM 2949 O O . PRO A 1 386 ? -25.439 24.611 7.199 1.00 89.06 386 PRO A O 1
ATOM 2952 N N . ILE A 1 387 ? -23.705 25.037 5.838 1.00 87.06 387 ILE A N 1
ATOM 2953 C CA . ILE A 1 387 ? -24.139 24.182 4.740 1.00 87.06 387 ILE A CA 1
ATOM 2954 C C . ILE A 1 387 ? -23.890 22.727 5.138 1.00 87.06 387 ILE A C 1
ATOM 2956 O O . ILE A 1 387 ? -22.740 22.292 5.223 1.00 87.06 387 ILE A O 1
ATOM 2960 N N . LEU A 1 388 ? -24.962 21.979 5.394 1.00 80.94 388 LEU A N 1
ATOM 2961 C CA . LEU A 1 388 ? -24.890 20.547 5.687 1.00 80.94 388 LEU A CA 1
ATOM 2962 C C . LEU A 1 388 ? -24.438 19.782 4.437 1.00 80.94 388 LEU A C 1
ATOM 2964 O O . LEU A 1 388 ? -25.000 19.985 3.360 1.00 80.94 388 LEU A O 1
ATOM 2968 N N . VAL A 1 389 ? -23.442 18.907 4.579 1.00 75.81 389 VAL A N 1
ATOM 2969 C CA . VAL A 1 389 ? -22.914 18.059 3.500 1.00 75.81 389 VAL A CA 1
ATOM 2970 C C . VAL A 1 389 ? -23.235 16.606 3.830 1.00 75.81 389 VAL A C 1
ATOM 2972 O O . VAL A 1 389 ? -22.951 16.147 4.933 1.00 75.81 389 VAL A O 1
ATOM 2975 N N . ASP A 1 390 ? -23.800 15.879 2.867 1.00 58.28 390 ASP A N 1
ATOM 2976 C CA . ASP A 1 390 ? -24.499 14.605 3.113 1.00 58.28 390 ASP A CA 1
ATOM 2977 C C . ASP A 1 390 ? -23.568 13.430 3.489 1.00 58.28 390 ASP A C 1
ATOM 2979 O O . ASP A 1 390 ? -24.024 12.345 3.845 1.00 58.28 390 ASP A O 1
ATOM 2983 N N . ARG A 1 391 ? -22.246 13.649 3.459 1.00 54.84 391 ARG A N 1
ATOM 2984 C CA . ARG A 1 391 ? -21.246 12.815 4.137 1.00 54.84 391 ARG A CA 1
ATOM 2985 C C . ARG A 1 391 ? -20.550 13.652 5.220 1.00 54.84 391 ARG A C 1
ATOM 2987 O O . ARG A 1 391 ? -19.816 14.576 4.861 1.00 54.84 391 ARG A O 1
ATOM 2994 N N . PRO A 1 392 ? -20.700 13.328 6.521 1.00 41.75 392 PRO A N 1
ATOM 2995 C CA . PRO A 1 392 ? -19.990 14.013 7.597 1.00 41.75 392 PRO A CA 1
ATOM 2996 C C . PRO A 1 392 ? -18.509 13.606 7.601 1.00 41.75 392 PRO A C 1
ATOM 2998 O O . PRO A 1 392 ? -18.076 12.707 8.320 1.00 41.75 392 PRO A O 1
ATOM 3001 N N . THR A 1 393 ? -17.706 14.266 6.768 1.00 41.22 393 THR A N 1
ATOM 3002 C CA . THR A 1 393 ? -16.249 14.093 6.757 1.00 41.22 393 THR A CA 1
ATOM 3003 C C . THR A 1 393 ? -15.671 14.702 8.033 1.00 41.22 393 THR A C 1
ATOM 3005 O O . THR A 1 393 ? -15.640 15.927 8.169 1.00 41.22 393 THR A O 1
ATOM 3008 N N . GLY A 1 394 ? -15.270 13.832 8.967 1.00 45.97 394 GLY A N 1
ATOM 3009 C CA . GLY A 1 394 ? -15.088 14.147 10.388 1.00 45.97 394 GLY A CA 1
ATOM 3010 C C . GLY A 1 394 ? -14.361 15.458 10.702 1.00 45.97 394 GLY A C 1
ATOM 3011 O O . GLY A 1 394 ? -13.274 15.719 10.184 1.00 45.97 394 GLY A O 1
ATOM 3012 N N . ASP A 1 395 ? -14.986 16.246 11.578 1.00 49.47 395 ASP A N 1
ATOM 3013 C CA . ASP A 1 395 ? -14.487 17.397 12.350 1.00 49.47 395 ASP A CA 1
ATOM 3014 C C . ASP A 1 395 ? -13.785 18.548 11.590 1.00 49.47 395 ASP A C 1
ATOM 3016 O O . ASP A 1 395 ? -13.355 19.511 12.215 1.00 49.47 395 ASP A O 1
ATOM 3020 N N . ARG A 1 396 ? -13.646 18.492 10.256 1.00 54.69 396 ARG A N 1
ATOM 3021 C CA . ARG A 1 396 ? -12.762 19.401 9.484 1.00 54.69 396 ARG A CA 1
ATOM 3022 C C . ARG A 1 396 ? -13.459 20.391 8.545 1.00 54.69 396 ARG A C 1
ATOM 3024 O O . ARG A 1 396 ? -12.780 21.192 7.906 1.00 54.69 396 ARG A O 1
ATOM 3031 N N . ALA A 1 397 ? -14.786 20.340 8.431 1.00 69.50 397 ALA A N 1
ATOM 3032 C CA . ALA A 1 397 ? -15.558 21.320 7.655 1.00 69.50 397 ALA A CA 1
ATOM 3033 C C . ALA A 1 397 ? -15.909 22.578 8.474 1.00 69.50 397 ALA A C 1
ATOM 3035 O O . ALA A 1 397 ? -16.013 23.673 7.916 1.00 69.50 397 ALA A O 1
ATOM 3036 N N . LEU A 1 398 ? -16.072 22.412 9.790 1.00 81.44 398 LEU A N 1
ATOM 3037 C CA . LEU A 1 398 ? -16.352 23.466 10.760 1.00 81.44 398 LEU A CA 1
ATOM 3038 C C . LEU A 1 398 ? -15.129 23.626 11.660 1.00 81.44 398 LEU A C 1
ATOM 3040 O O . LEU A 1 398 ? -14.702 22.674 12.304 1.00 81.44 398 LEU A O 1
ATOM 3044 N N . GLU A 1 399 ? -14.554 24.821 11.686 1.00 86.50 399 GLU A N 1
ATOM 3045 C CA . GLU A 1 399 ? -13.331 25.121 12.429 1.00 86.50 399 GLU A CA 1
ATOM 3046 C C . GLU A 1 399 ? -13.553 26.391 13.270 1.00 86.50 399 GLU A C 1
ATOM 3048 O O . GLU A 1 399 ? -14.241 27.312 12.832 1.00 86.50 399 GLU A O 1
ATOM 3053 N N . TYR A 1 400 ? -12.945 26.492 14.454 1.00 86.12 400 TYR A N 1
ATOM 3054 C CA . TYR A 1 400 ? -12.863 27.766 15.178 1.00 86.12 400 TYR A CA 1
ATOM 3055 C C . TYR A 1 400 ? -11.578 28.488 14.765 1.00 86.12 400 TYR A C 1
ATOM 3057 O O . TYR A 1 400 ? -10.487 27.914 14.824 1.00 86.12 400 TYR A O 1
ATOM 3065 N N . ARG A 1 401 ? -11.693 29.741 14.307 1.00 88.56 401 ARG A N 1
ATOM 3066 C CA . ARG A 1 401 ? -10.545 30.535 13.839 1.00 88.56 401 ARG A CA 1
ATOM 3067 C C . ARG A 1 401 ? -10.571 31.975 14.332 1.00 88.56 401 ARG A C 1
ATOM 3069 O O . ARG A 1 401 ? -11.621 32.558 14.597 1.00 88.56 401 ARG A O 1
ATOM 3076 N N . PHE A 1 402 ? -9.385 32.573 14.371 1.00 88.88 402 PHE A N 1
ATOM 3077 C CA . PHE A 1 402 ? -9.195 34.005 14.575 1.00 88.88 402 PHE A CA 1
ATOM 3078 C C . PHE A 1 402 ? -8.940 34.677 13.226 1.00 88.88 402 PHE A C 1
ATOM 3080 O O . PHE A 1 402 ? -8.048 34.263 12.484 1.00 88.88 402 PHE A O 1
ATOM 3087 N N . LYS A 1 403 ? -9.678 35.738 12.900 1.00 88.81 403 LYS A N 1
ATOM 3088 C CA . LYS A 1 403 ? -9.288 36.641 11.808 1.00 88.81 403 LYS A CA 1
ATOM 3089 C C . LYS A 1 403 ? -8.000 37.363 12.217 1.00 88.81 403 LYS A C 1
ATOM 3091 O O . LYS A 1 403 ? -7.842 37.682 13.394 1.00 88.81 403 LYS A O 1
ATOM 3096 N N . CYS A 1 404 ? -7.068 37.604 11.296 1.00 87.88 404 CYS A N 1
ATOM 3097 C CA . CYS A 1 404 ? -5.845 38.332 11.636 1.00 87.88 404 CYS A CA 1
ATOM 3098 C C . CYS A 1 404 ? -6.189 39.746 12.167 1.00 87.88 404 CYS A C 1
ATOM 3100 O O . CYS A 1 404 ? -7.009 40.429 11.555 1.00 87.88 404 CYS A O 1
ATOM 3102 N N . PRO A 1 405 ? -5.593 40.206 13.286 1.00 86.25 405 PRO A N 1
ATOM 3103 C CA . PRO A 1 405 ? -5.856 41.544 13.834 1.00 86.25 405 PRO A CA 1
ATOM 3104 C C . PRO A 1 405 ? -5.251 42.703 13.020 1.00 86.25 405 PRO A C 1
ATOM 3106 O O . PRO A 1 405 ? -5.557 43.859 13.304 1.00 86.25 405 PRO A O 1
ATOM 3109 N N . LEU A 1 406 ? -4.392 42.419 12.035 1.00 86.56 406 LEU A N 1
ATOM 3110 C CA . LEU A 1 406 ? -3.815 43.423 11.136 1.00 86.56 406 LEU A CA 1
ATOM 3111 C C . LEU A 1 406 ? -4.799 43.727 9.997 1.00 86.56 406 LEU A C 1
ATOM 3113 O O . LEU A 1 406 ? -5.293 42.815 9.334 1.00 86.56 406 LEU A O 1
ATOM 3117 N N . THR A 1 407 ? -5.104 45.008 9.782 1.00 82.19 407 THR A N 1
ATOM 3118 C CA . THR A 1 407 ? -6.229 45.468 8.941 1.00 82.19 407 THR A CA 1
ATOM 3119 C C . THR A 1 407 ? -6.056 45.215 7.442 1.00 82.19 407 THR A C 1
ATOM 3121 O O . THR A 1 407 ? -7.042 45.229 6.706 1.00 82.19 407 THR A O 1
ATOM 3124 N N . ASP A 1 408 ? -4.832 44.954 6.988 1.00 83.56 408 ASP A N 1
ATOM 3125 C CA . ASP A 1 408 ? -4.480 44.563 5.622 1.00 83.56 408 ASP A CA 1
ATOM 3126 C C . ASP A 1 408 ? -4.449 43.034 5.412 1.00 83.56 408 ASP A C 1
ATOM 3128 O O . ASP A 1 408 ? -4.393 42.567 4.270 1.00 83.56 408 ASP A O 1
ATOM 3132 N N . CYS A 1 409 ? -4.540 42.238 6.483 1.00 84.62 409 CYS A N 1
ATOM 3133 C CA . CYS A 1 409 ? -4.462 40.783 6.427 1.00 84.62 409 CYS A CA 1
ATOM 3134 C C . CYS A 1 409 ? -5.837 40.108 6.568 1.00 84.62 409 CYS A C 1
ATOM 3136 O O . CYS A 1 409 ? -6.389 39.963 7.656 1.00 84.62 409 CYS A O 1
ATOM 3138 N N . SER A 1 410 ? -6.364 39.575 5.465 1.00 84.25 410 SER A N 1
ATOM 3139 C CA . SER A 1 410 ? -7.608 38.788 5.448 1.00 84.25 410 SER A CA 1
ATOM 3140 C C . SER A 1 410 ? -7.447 37.316 5.873 1.00 84.25 410 SER A C 1
ATOM 3142 O O . SER A 1 410 ? -8.365 36.518 5.686 1.00 84.25 410 SER A O 1
ATOM 3144 N N . ALA A 1 411 ? -6.293 36.919 6.422 1.00 86.88 411 ALA A N 1
ATOM 3145 C CA . ALA A 1 411 ? -6.030 35.527 6.776 1.00 86.88 411 ALA A CA 1
ATOM 3146 C C . ALA A 1 411 ? -6.803 35.075 8.026 1.00 86.88 411 ALA A C 1
ATOM 3148 O O . ALA A 1 411 ? -6.849 35.776 9.039 1.00 86.88 411 ALA A O 1
ATOM 3149 N N . TRP A 1 412 ? -7.333 33.852 7.971 1.00 89.69 412 TRP A N 1
ATOM 3150 C CA . TRP A 1 412 ? -7.937 33.164 9.109 1.00 89.69 412 TRP A CA 1
ATOM 3151 C C . TRP A 1 412 ? -6.942 32.182 9.731 1.00 89.69 412 TRP A C 1
ATOM 3153 O O . TRP A 1 412 ? -6.487 31.238 9.081 1.00 89.69 412 TRP A O 1
ATOM 3163 N N . ILE A 1 413 ? -6.617 32.400 10.998 1.00 86.25 413 ILE A N 1
ATOM 3164 C CA . ILE A 1 413 ? -5.590 31.698 11.769 1.00 86.25 413 ILE A CA 1
ATOM 3165 C C . ILE A 1 413 ? -6.270 30.581 12.570 1.00 86.25 413 ILE A C 1
ATOM 3167 O O . ILE A 1 413 ? -7.277 30.817 13.239 1.00 86.25 413 ILE A O 1
ATOM 3171 N N . TYR A 1 414 ? -5.756 29.359 12.431 1.00 81.25 414 TYR A N 1
ATOM 3172 C CA . TYR A 1 414 ? -6.338 28.144 13.007 1.00 81.25 414 TYR A CA 1
ATOM 3173 C C . TYR A 1 414 ? -6.152 28.072 14.532 1.00 81.25 414 TYR A C 1
ATOM 3175 O O . TYR A 1 414 ? -5.212 28.660 15.071 1.00 81.25 414 TYR A O 1
ATOM 3183 N N . GLN A 1 415 ? -7.045 27.356 15.220 1.00 75.12 415 GLN A N 1
ATOM 3184 C CA . GLN A 1 415 ? -6.986 27.146 16.665 1.00 75.12 415 GLN A CA 1
ATOM 3185 C C . GLN A 1 415 ? -6.882 25.652 17.012 1.00 75.12 415 GLN A C 1
ATOM 3187 O O . GLN A 1 415 ? -7.889 24.988 17.232 1.00 75.12 415 GLN A O 1
ATOM 3192 N N . ASP A 1 416 ? -5.656 25.142 17.152 1.00 59.06 416 ASP A N 1
ATOM 3193 C CA . ASP A 1 416 ? -5.412 23.770 17.635 1.00 59.06 416 ASP A CA 1
ATOM 3194 C C . ASP A 1 416 ? -5.840 23.542 19.096 1.00 59.06 416 ASP A C 1
ATOM 3196 O O . ASP A 1 416 ? -6.156 22.419 19.488 1.00 59.06 416 ASP A O 1
ATOM 3200 N N . LEU A 1 417 ? -5.820 24.592 19.931 1.00 58.75 417 LEU A N 1
ATOM 3201 C CA . LEU A 1 417 ? -6.127 24.504 21.363 1.00 58.75 417 LEU A CA 1
ATOM 3202 C C . LEU A 1 417 ? -6.918 25.729 21.869 1.00 58.75 417 LEU A C 1
ATOM 3204 O O . LEU A 1 417 ? -6.565 26.864 21.528 1.00 58.75 417 LEU A O 1
ATOM 3208 N N . PRO A 1 418 ? -7.915 25.546 22.764 1.00 56.53 418 PRO A N 1
ATOM 3209 C CA . PRO A 1 418 ? -8.766 26.630 23.275 1.00 56.53 418 PRO A CA 1
ATOM 3210 C C . PRO A 1 418 ? -8.048 27.835 23.911 1.00 56.53 418 PRO A C 1
ATOM 3212 O O . PRO A 1 418 ? -8.626 28.914 23.980 1.00 56.53 418 PRO A O 1
ATOM 3215 N N . SER A 1 419 ? -6.809 27.678 24.388 1.00 55.06 419 SER A N 1
ATOM 3216 C CA . SER A 1 419 ? -6.172 28.613 25.330 1.00 55.06 419 SER A CA 1
ATOM 3217 C C . SER A 1 419 ? -4.948 29.396 24.817 1.00 55.06 419 SER A C 1
ATOM 3219 O O . SER A 1 419 ? -4.409 30.199 25.577 1.00 55.06 419 SER A O 1
ATOM 3221 N N . TRP A 1 420 ? -4.497 29.220 23.563 1.00 66.88 420 TRP A N 1
ATOM 3222 C CA . TRP A 1 420 ? -3.207 29.781 23.086 1.00 66.88 420 TRP A CA 1
ATOM 3223 C C . TRP A 1 420 ? -3.235 30.624 21.779 1.00 66.88 420 TRP A C 1
ATOM 3225 O O . TRP A 1 420 ? -2.288 30.534 20.992 1.00 66.88 420 TRP A O 1
ATOM 3235 N N . PRO A 1 421 ? -4.211 31.531 21.537 1.00 73.69 421 PRO A N 1
ATOM 3236 C CA . PRO A 1 421 ? -4.250 32.354 20.312 1.00 73.69 421 PRO A CA 1
ATOM 3237 C C . PRO A 1 421 ? -2.970 33.167 20.057 1.00 73.69 421 PRO A C 1
ATOM 3239 O O . PRO A 1 421 ? -2.563 33.368 18.914 1.00 73.69 421 PRO A O 1
ATOM 3242 N N . LYS A 1 422 ? -2.278 33.597 21.123 1.00 77.81 422 LYS A N 1
ATOM 3243 C CA . LYS A 1 422 ? -1.010 34.339 21.029 1.00 77.81 422 LYS A CA 1
ATOM 3244 C C . LYS A 1 422 ? 0.119 33.568 20.351 1.00 77.81 422 LYS A C 1
ATOM 3246 O O . LYS A 1 422 ? 0.995 34.217 19.782 1.00 77.81 422 LYS A O 1
ATOM 3251 N N . ARG A 1 423 ? 0.134 32.231 20.413 1.00 79.38 423 ARG A N 1
ATOM 3252 C CA . ARG A 1 423 ? 1.171 31.429 19.750 1.00 79.38 423 ARG A CA 1
ATOM 3253 C C . ARG A 1 423 ? 0.955 31.450 18.241 1.00 79.38 423 ARG A C 1
ATOM 3255 O O . ARG A 1 423 ? 1.843 31.897 17.521 1.00 79.38 423 ARG A O 1
ATOM 3262 N N . GLU A 1 424 ? -0.243 31.089 17.794 1.00 79.50 424 GLU A N 1
ATOM 3263 C CA . GLU A 1 424 ? -0.544 30.958 16.365 1.00 79.50 424 GLU A CA 1
ATOM 3264 C C . GLU A 1 424 ? -0.623 32.305 15.647 1.00 79.50 424 GLU A C 1
ATOM 3266 O O . GLU A 1 424 ? -0.169 32.419 14.511 1.00 79.50 424 GLU A O 1
ATOM 3271 N N . ILE A 1 425 ? -1.080 33.367 16.320 1.00 80.38 425 ILE A N 1
ATOM 3272 C CA . ILE A 1 425 ? -1.039 34.721 15.750 1.00 80.38 425 ILE A CA 1
ATOM 3273 C C . ILE A 1 425 ? 0.408 35.227 15.640 1.00 80.38 425 ILE A C 1
ATOM 3275 O O . ILE A 1 425 ? 0.784 35.754 14.592 1.00 80.38 425 ILE A O 1
ATOM 3279 N N . LYS A 1 426 ? 1.263 34.999 16.651 1.00 80.44 426 LYS A N 1
ATOM 3280 C CA . LYS A 1 426 ? 2.694 35.344 16.559 1.00 80.44 426 LYS A CA 1
ATOM 3281 C C . LYS A 1 426 ? 3.409 34.522 15.481 1.00 80.44 426 LYS A C 1
ATOM 3283 O O . LYS A 1 426 ? 4.229 35.077 14.754 1.00 80.44 426 LYS A O 1
ATOM 3288 N N . HIS A 1 427 ? 3.096 33.232 15.360 1.00 81.12 427 HIS A N 1
ATOM 3289 C CA . HIS A 1 427 ? 3.657 32.360 14.330 1.00 81.12 427 HIS A CA 1
ATOM 3290 C C . HIS A 1 427 ? 3.222 32.803 12.928 1.00 81.12 427 HIS A C 1
ATOM 3292 O O . HIS A 1 427 ? 4.071 33.024 12.070 1.00 81.12 427 HIS A O 1
ATOM 3298 N N . HIS A 1 428 ? 1.926 33.056 12.717 1.00 83.88 428 HIS A N 1
ATOM 3299 C CA . HIS A 1 428 ? 1.400 33.582 11.459 1.00 83.88 428 HIS A CA 1
ATOM 3300 C C . HIS A 1 428 ? 2.073 34.901 11.048 1.00 83.88 428 HIS A C 1
ATOM 3302 O O . HIS A 1 428 ? 2.467 35.038 9.889 1.00 83.88 428 HIS A O 1
ATOM 3308 N N . ILE A 1 429 ? 2.214 35.852 11.982 1.00 81.56 429 ILE A N 1
ATOM 3309 C CA . ILE A 1 429 ? 2.852 37.153 11.726 1.00 81.56 429 ILE A CA 1
ATOM 3310 C C . ILE A 1 429 ? 4.349 36.986 11.418 1.00 81.56 429 ILE A C 1
ATOM 3312 O O . ILE A 1 429 ? 4.846 37.615 10.489 1.00 81.56 429 ILE A O 1
ATOM 3316 N N . GLY A 1 430 ? 5.060 36.118 12.146 1.00 77.69 430 GLY A N 1
ATOM 3317 C CA . GLY A 1 430 ? 6.492 35.873 11.936 1.00 77.69 430 GLY A CA 1
ATOM 3318 C C . GLY A 1 430 ? 6.825 35.093 10.657 1.00 77.69 430 GLY A C 1
ATOM 3319 O O . GLY A 1 430 ? 7.824 35.388 10.008 1.00 77.69 430 GLY A O 1
ATOM 3320 N N . ALA A 1 431 ? 5.993 34.119 10.275 1.00 75.56 431 ALA A N 1
ATOM 3321 C CA . ALA A 1 431 ? 6.234 33.258 9.116 1.00 75.56 431 ALA A CA 1
ATOM 3322 C C . ALA A 1 431 ? 5.792 33.894 7.783 1.00 75.56 431 ALA A C 1
ATOM 3324 O O . ALA A 1 431 ? 6.434 33.695 6.747 1.00 75.56 431 ALA A O 1
ATOM 3325 N N . ASN A 1 432 ? 4.709 34.685 7.765 1.00 70.19 432 ASN A N 1
ATOM 3326 C CA . ASN A 1 432 ? 4.261 35.325 6.527 1.00 70.19 432 ASN A CA 1
ATOM 3327 C C . ASN A 1 432 ? 5.137 36.529 6.160 1.00 70.19 432 ASN A C 1
ATOM 3329 O O . ASN A 1 432 ? 4.863 37.655 6.566 1.00 70.19 432 ASN A O 1
ATOM 3333 N N . ARG A 1 433 ? 6.054 36.326 5.203 1.00 61.38 433 ARG A N 1
ATOM 3334 C CA . ARG A 1 433 ? 6.770 37.390 4.455 1.00 61.38 433 ARG A CA 1
ATOM 3335 C C . ARG A 1 433 ? 5.853 38.418 3.750 1.00 61.38 433 ARG A C 1
ATOM 3337 O O . ARG A 1 433 ? 6.350 39.327 3.092 1.00 61.38 433 ARG A O 1
ATOM 3344 N N . LYS A 1 434 ? 4.528 38.244 3.829 1.00 64.31 434 LYS A N 1
ATOM 3345 C CA . LYS A 1 434 ? 3.499 39.176 3.345 1.00 64.31 434 LYS A CA 1
ATOM 3346 C C . LYS A 1 434 ? 3.208 40.314 4.325 1.00 64.31 434 LYS A C 1
ATOM 3348 O O . LYS A 1 434 ? 2.757 41.353 3.863 1.00 64.31 434 LYS A O 1
ATOM 3353 N N . HIS A 1 435 ? 3.490 40.143 5.619 1.00 74.19 435 HIS A N 1
ATOM 3354 C CA . HIS A 1 435 ? 3.460 41.236 6.593 1.00 74.19 435 HIS A CA 1
ATOM 3355 C C . HIS A 1 435 ? 4.712 42.098 6.384 1.00 74.19 435 HIS A C 1
ATOM 3357 O O . HIS A 1 435 ? 5.823 41.609 6.612 1.00 74.19 435 HIS A O 1
ATOM 3363 N N . PRO A 1 436 ? 4.601 43.350 5.905 1.00 59.34 436 PRO A N 1
ATOM 3364 C CA . PRO A 1 436 ? 5.776 44.180 5.687 1.00 59.34 436 PRO A CA 1
ATOM 3365 C C . PRO A 1 436 ? 6.408 44.551 7.033 1.00 59.34 436 PRO A C 1
ATOM 3367 O O . PRO A 1 436 ? 5.744 45.084 7.919 1.00 59.34 436 PRO A O 1
ATOM 3370 N N . THR A 1 437 ? 7.723 44.361 7.163 1.00 58.62 437 THR A N 1
ATOM 3371 C CA . THR A 1 437 ? 8.527 44.586 8.387 1.00 58.62 437 THR A CA 1
ATOM 3372 C C . THR A 1 437 ? 8.648 46.055 8.836 1.00 58.62 437 THR A C 1
ATOM 3374 O O . THR A 1 437 ? 9.577 46.426 9.545 1.00 58.62 437 THR A O 1
ATOM 3377 N N . LYS A 1 438 ? 7.722 46.921 8.413 1.00 54.81 438 LYS A N 1
ATOM 3378 C CA . LYS A 1 438 ? 7.688 48.364 8.700 1.00 54.81 438 LYS A CA 1
ATOM 3379 C C . LYS A 1 438 ? 6.763 48.745 9.860 1.00 54.81 438 LYS A C 1
ATOM 3381 O O . LYS A 1 438 ? 6.700 49.918 10.204 1.00 54.81 438 LYS A O 1
ATOM 3386 N N . HIS A 1 439 ? 6.052 47.773 10.430 1.00 69.19 439 HIS A N 1
ATOM 3387 C CA . HIS A 1 439 ? 4.915 47.988 11.327 1.00 69.19 439 HIS A CA 1
ATOM 3388 C C . HIS A 1 439 ? 5.051 47.203 12.646 1.00 69.19 439 HIS A C 1
ATOM 3390 O O . HIS A 1 439 ? 4.114 46.546 13.095 1.00 69.19 439 HIS A O 1
ATOM 3396 N N . GLU A 1 440 ? 6.226 47.258 13.292 1.00 72.00 440 GLU A N 1
ATOM 3397 C CA . GLU A 1 440 ? 6.407 46.659 14.628 1.00 72.00 440 GLU A CA 1
ATOM 3398 C C . GLU A 1 440 ? 5.406 47.201 15.656 1.00 72.00 440 GLU A C 1
ATOM 3400 O O . GLU A 1 440 ? 4.962 46.454 16.525 1.00 72.00 440 GLU A O 1
ATOM 3405 N N . ASP A 1 441 ? 5.042 48.482 15.561 1.00 77.50 441 ASP A N 1
ATOM 3406 C CA . ASP A 1 441 ? 4.109 49.118 16.490 1.00 77.50 441 ASP A CA 1
ATOM 3407 C C . ASP A 1 441 ? 2.669 48.620 16.290 1.00 77.50 441 ASP A C 1
ATOM 3409 O O . ASP A 1 441 ? 1.999 48.323 17.280 1.00 77.50 441 ASP A O 1
ATOM 3413 N N . ASP A 1 442 ? 2.220 48.410 15.046 1.00 76.25 442 ASP A N 1
ATOM 3414 C CA . ASP A 1 442 ? 0.908 47.809 14.766 1.00 76.25 442 ASP A CA 1
ATOM 3415 C C . ASP A 1 442 ? 0.881 46.321 15.146 1.00 76.25 442 ASP A C 1
ATOM 3417 O O . ASP A 1 442 ? -0.100 45.852 15.719 1.00 76.25 442 ASP A O 1
ATOM 3421 N N . ILE A 1 443 ? 1.982 45.584 14.939 1.00 74.56 443 ILE A N 1
ATOM 3422 C CA . ILE A 1 443 ? 2.141 44.214 15.455 1.00 74.56 443 ILE A CA 1
ATOM 3423 C C . ILE A 1 443 ? 2.079 44.209 16.992 1.00 74.56 443 ILE A C 1
ATOM 3425 O O . ILE A 1 443 ? 1.443 43.333 17.580 1.00 74.56 443 ILE A O 1
ATOM 3429 N N . ARG A 1 444 ? 2.693 45.188 17.669 1.00 81.00 444 ARG A N 1
ATOM 3430 C CA . ARG A 1 444 ? 2.669 45.306 19.137 1.00 81.00 444 ARG A CA 1
ATOM 3431 C C . ARG A 1 444 ? 1.273 45.664 19.655 1.00 81.00 444 ARG A C 1
ATOM 3433 O O . ARG A 1 444 ? 0.838 45.077 20.645 1.00 81.00 444 ARG A O 1
ATOM 3440 N N . ALA A 1 445 ? 0.560 46.561 18.974 1.00 81.06 445 ALA A N 1
ATOM 3441 C CA . ALA A 1 445 ? -0.825 46.917 19.277 1.00 81.06 445 ALA A CA 1
ATOM 3442 C C . ALA A 1 445 ? -1.773 45.722 19.070 1.00 81.06 445 ALA A C 1
ATOM 3444 O O . ALA A 1 445 ? -2.533 45.369 19.974 1.00 81.06 445 ALA A O 1
ATOM 3445 N N . ALA A 1 446 ? -1.654 45.033 17.933 1.00 77.88 446 ALA A N 1
ATOM 3446 C CA . ALA A 1 446 ? -2.395 43.819 17.614 1.00 77.88 446 ALA A CA 1
ATOM 3447 C C . ALA A 1 446 ? -2.142 42.698 18.637 1.00 77.88 446 ALA A C 1
ATOM 3449 O O . ALA A 1 446 ? -3.083 42.111 19.163 1.00 77.88 446 ALA A O 1
ATOM 3450 N N . MET A 1 447 ? -0.885 42.439 19.016 1.00 79.44 447 MET A N 1
ATOM 3451 C CA . MET A 1 447 ? -0.551 41.461 20.065 1.00 79.44 447 MET A CA 1
ATOM 3452 C C . MET A 1 447 ? -1.081 41.847 21.459 1.00 79.44 447 MET A C 1
ATOM 3454 O O . MET A 1 447 ? -1.223 40.973 22.324 1.00 79.44 447 MET A O 1
ATOM 3458 N N . GLY A 1 448 ? -1.410 43.126 21.674 1.00 82.19 448 GLY A N 1
ATOM 3459 C CA . GLY A 1 448 ? -2.180 43.603 22.821 1.00 82.19 448 GLY A CA 1
ATOM 3460 C C . GLY A 1 448 ? -3.645 43.157 22.775 1.00 82.19 448 GLY A C 1
ATOM 3461 O O . GLY A 1 448 ? -4.147 42.625 23.767 1.00 82.19 448 GLY A O 1
ATOM 3462 N N . THR A 1 449 ? -4.314 43.295 21.624 1.00 81.25 449 THR A N 1
ATOM 3463 C CA . THR A 1 449 ? -5.735 42.933 21.459 1.00 81.25 449 THR A CA 1
ATOM 3464 C C . THR A 1 449 ? -5.991 41.430 21.339 1.00 81.25 449 THR A C 1
ATOM 3466 O O . THR A 1 449 ? -7.109 41.004 21.616 1.00 81.25 449 THR A O 1
ATOM 3469 N N . VAL A 1 450 ? -4.983 40.593 21.039 1.00 80.69 450 VAL A N 1
ATOM 3470 C CA . VAL A 1 450 ? -5.145 39.118 20.980 1.00 80.69 450 VAL A CA 1
ATOM 3471 C C . VAL A 1 450 ? -5.800 38.528 22.240 1.00 80.69 450 VAL A C 1
ATOM 3473 O O . VAL A 1 450 ? -6.569 37.577 22.135 1.00 80.69 450 VAL A O 1
ATOM 3476 N N . ASN A 1 451 ? -5.551 39.092 23.428 1.00 77.62 451 ASN A N 1
ATOM 3477 C CA . ASN A 1 451 ? -6.175 38.622 24.678 1.00 77.62 451 ASN A CA 1
ATOM 3478 C C . ASN A 1 451 ? -7.710 38.768 24.709 1.00 77.62 451 ASN A C 1
ATOM 3480 O O . ASN A 1 451 ? -8.351 38.103 25.516 1.00 77.62 451 ASN A O 1
ATOM 3484 N N . SER A 1 452 ? -8.283 39.644 23.882 1.00 79.06 452 SER A N 1
ATOM 3485 C CA . SER A 1 452 ? -9.725 39.892 23.776 1.00 79.06 452 SER A CA 1
ATOM 3486 C C . SER A 1 452 ? -10.312 39.437 22.436 1.00 79.06 452 SER A C 1
ATOM 3488 O O . SER A 1 452 ? -11.459 39.757 22.134 1.00 79.06 452 SER A O 1
ATOM 3490 N N . MET A 1 453 ? -9.546 38.718 21.609 1.00 84.06 453 MET A N 1
ATOM 3491 C CA . MET A 1 453 ? -10.074 38.120 20.384 1.00 84.06 453 MET A CA 1
ATOM 3492 C C . MET A 1 453 ? -10.822 36.836 20.733 1.00 84.06 453 MET A C 1
ATOM 3494 O O . MET A 1 453 ? -10.251 35.914 21.312 1.00 84.06 453 MET A O 1
ATOM 3498 N N . VAL A 1 454 ? -12.098 36.771 20.361 1.00 82.69 454 VAL A N 1
ATOM 3499 C CA . VAL A 1 454 ? -12.904 35.551 20.458 1.00 82.69 454 VAL A CA 1
ATOM 3500 C C . VAL A 1 454 ? -12.723 34.759 19.164 1.00 82.69 454 VAL A C 1
ATOM 3502 O O . VAL A 1 454 ? -12.768 35.339 18.079 1.00 82.69 454 VAL A O 1
ATOM 3505 N N . ALA A 1 455 ? -12.502 33.448 19.269 1.00 85.38 455 ALA A N 1
ATOM 3506 C CA . ALA A 1 455 ? -12.503 32.575 18.101 1.00 85.38 455 ALA A CA 1
ATOM 3507 C C . ALA A 1 455 ? -13.925 32.485 17.551 1.00 85.38 455 ALA A C 1
ATOM 3509 O O . ALA A 1 455 ? -14.865 32.251 18.311 1.00 85.38 455 ALA A O 1
ATOM 3510 N N . VAL A 1 456 ? -14.089 32.665 16.245 1.00 89.62 456 VAL A N 1
ATOM 3511 C CA . VAL A 1 456 ? -15.408 32.610 15.613 1.00 89.62 456 VAL A CA 1
ATOM 3512 C C . VAL A 1 456 ? -15.566 31.243 14.945 1.00 89.62 456 VAL A C 1
ATOM 3514 O O . VAL A 1 456 ? -14.605 30.788 14.313 1.00 89.62 456 VAL A O 1
ATOM 3517 N N . PRO A 1 457 ? -16.725 30.567 15.073 1.00 89.31 457 PRO A N 1
ATOM 3518 C CA . PRO A 1 457 ? -17.008 29.397 14.256 1.00 89.31 457 PRO A CA 1
ATOM 3519 C C . PRO A 1 457 ? -17.032 29.813 12.782 1.00 89.31 457 PRO A C 1
ATOM 3521 O O . PRO A 1 457 ? -17.690 30.786 12.401 1.00 89.31 457 PRO A O 1
ATOM 3524 N N . ILE A 1 458 ? -16.305 29.078 11.949 1.00 91.50 458 ILE A N 1
ATOM 3525 C CA . ILE A 1 458 ? -16.289 29.266 10.502 1.00 91.50 458 ILE A CA 1
ATOM 3526 C C . ILE A 1 458 ? -16.553 27.941 9.788 1.00 91.50 458 ILE A C 1
ATOM 3528 O O . ILE A 1 458 ? -16.159 26.874 10.261 1.00 91.50 458 ILE A O 1
ATOM 3532 N N . GLN A 1 459 ? -17.169 28.013 8.610 1.00 90.56 459 GLN A N 1
ATOM 3533 C CA . GLN A 1 459 ? -17.201 26.906 7.664 1.00 90.56 459 GLN A CA 1
ATOM 3534 C C . GLN A 1 459 ? -16.159 27.123 6.566 1.00 90.56 459 GLN A C 1
ATOM 3536 O O . GLN A 1 459 ? -16.064 28.196 5.966 1.00 90.56 459 GLN A O 1
ATOM 3541 N N . LYS A 1 460 ? -15.377 26.083 6.290 1.00 90.31 460 LYS A N 1
ATOM 3542 C CA . LYS A 1 460 ? -14.364 26.069 5.237 1.00 90.31 460 LYS A CA 1
ATOM 3543 C C . LYS A 1 460 ? -14.952 25.472 3.963 1.00 90.31 460 LYS A C 1
ATOM 3545 O O . LYS A 1 460 ? -15.299 24.296 3.932 1.00 90.31 460 LYS A O 1
ATOM 3550 N N . LEU A 1 461 ? -15.032 26.279 2.908 1.00 90.44 461 LEU A N 1
ATOM 3551 C CA . LEU A 1 461 ? -15.556 25.878 1.602 1.00 90.44 461 LEU A CA 1
ATOM 3552 C C . LEU A 1 461 ? -14.414 25.826 0.583 1.00 90.44 461 LEU A C 1
ATOM 3554 O O . LEU A 1 461 ? -13.740 26.826 0.338 1.00 90.44 461 LEU A O 1
ATOM 3558 N N . ALA A 1 462 ? -14.185 24.665 -0.025 1.00 90.88 462 ALA A N 1
ATOM 3559 C CA . ALA A 1 462 ? -13.144 24.487 -1.034 1.00 90.88 462 ALA A CA 1
ATOM 3560 C C . ALA A 1 462 ? -13.701 24.785 -2.438 1.00 90.88 462 ALA A C 1
ATOM 3562 O O . ALA A 1 462 ? -14.521 24.033 -2.949 1.00 90.88 462 ALA A O 1
ATOM 3563 N N . ILE A 1 463 ? -13.264 25.868 -3.084 1.00 92.00 463 ILE A N 1
ATOM 3564 C CA . ILE A 1 463 ? -13.692 26.229 -4.445 1.00 92.00 463 ILE A CA 1
ATOM 3565 C C . ILE A 1 463 ? -12.792 25.528 -5.474 1.00 92.00 463 ILE A C 1
ATOM 3567 O O . ILE A 1 463 ? -11.569 25.695 -5.437 1.00 92.00 463 ILE A O 1
ATOM 3571 N N . ALA A 1 464 ? -13.373 24.774 -6.409 1.00 89.31 464 ALA A N 1
ATOM 3572 C CA . ALA A 1 464 ? -12.632 24.058 -7.451 1.00 89.31 464 ALA A CA 1
ATOM 3573 C C . ALA A 1 464 ? -12.102 24.995 -8.554 1.00 89.31 464 ALA A C 1
ATOM 3575 O O . ALA A 1 464 ? -12.884 25.636 -9.263 1.00 89.31 464 ALA A O 1
ATOM 3576 N N . ASN A 1 465 ? -10.778 25.029 -8.748 1.00 86.25 465 ASN A N 1
ATOM 3577 C CA . ASN A 1 465 ? -10.119 25.823 -9.788 1.00 86.25 465 ASN A CA 1
ATOM 3578 C C . ASN A 1 465 ? -9.639 24.944 -10.955 1.00 86.25 465 ASN A C 1
ATOM 3580 O O . ASN A 1 465 ? -8.957 23.938 -10.745 1.00 86.25 465 ASN A O 1
ATOM 3584 N N . VAL A 1 466 ? -9.948 25.343 -12.193 1.00 76.12 466 VAL A N 1
ATOM 3585 C CA . VAL A 1 466 ? -9.627 24.585 -13.414 1.00 76.12 466 VAL A CA 1
ATOM 3586 C C . VAL A 1 466 ? -8.111 24.385 -13.547 1.00 76.12 466 VAL A C 1
ATOM 3588 O O . VAL A 1 466 ? -7.365 25.297 -13.905 1.00 76.12 466 VAL A O 1
ATOM 3591 N N . GLY A 1 467 ? -7.649 23.168 -13.247 1.00 68.69 467 GLY A N 1
ATOM 3592 C CA . GLY A 1 467 ? -6.241 22.773 -13.347 1.00 68.69 467 GLY A CA 1
ATOM 3593 C C . GLY A 1 467 ? -5.296 23.429 -12.330 1.00 68.69 467 GLY A C 1
ATOM 3594 O O . GLY A 1 467 ? -4.095 23.479 -12.589 1.00 68.69 467 GLY A O 1
ATOM 3595 N N . ARG A 1 468 ? -5.803 23.969 -11.207 1.00 62.53 468 ARG A N 1
ATOM 3596 C CA . ARG A 1 468 ? -4.986 24.658 -10.177 1.00 62.53 468 ARG A CA 1
ATOM 3597 C C . ARG A 1 468 ? -5.385 24.340 -8.726 1.00 62.53 468 ARG A C 1
ATOM 3599 O O . ARG A 1 468 ? -5.221 25.180 -7.844 1.00 62.53 468 ARG A O 1
ATOM 3606 N N . GLY A 1 469 ? -5.905 23.138 -8.479 1.00 78.81 469 GLY A N 1
ATOM 3607 C CA . GLY A 1 469 ? -6.307 22.689 -7.141 1.00 78.81 469 GLY A CA 1
ATOM 3608 C C . GLY A 1 469 ? -7.516 23.447 -6.581 1.00 78.81 469 GLY A C 1
ATOM 3609 O O . GLY A 1 469 ? -8.368 23.928 -7.331 1.00 78.81 469 GLY A O 1
ATOM 3610 N N . PHE A 1 470 ? -7.596 23.551 -5.253 1.00 83.12 470 PHE A N 1
ATOM 3611 C CA . PHE A 1 470 ? -8.717 24.179 -4.550 1.00 83.12 470 PHE A CA 1
ATOM 3612 C C . PHE A 1 470 ? -8.323 25.512 -3.905 1.00 83.12 470 PHE A C 1
ATOM 3614 O O . PHE A 1 470 ? -7.293 25.616 -3.239 1.00 83.12 470 PHE A O 1
ATOM 3621 N N . ARG A 1 471 ? -9.185 26.526 -4.034 1.00 87.88 471 ARG A N 1
ATOM 3622 C CA . ARG A 1 471 ? -9.098 27.773 -3.261 1.00 87.88 471 ARG A CA 1
ATOM 3623 C C . ARG A 1 471 ? -10.039 27.675 -2.064 1.00 87.88 471 ARG A C 1
ATOM 3625 O O . ARG A 1 471 ? -11.249 27.647 -2.247 1.00 87.88 471 ARG A O 1
ATOM 3632 N N . ASN A 1 472 ? -9.502 27.679 -0.847 1.00 89.62 472 ASN A N 1
ATOM 3633 C CA . ASN A 1 472 ? -10.333 27.759 0.356 1.00 89.62 472 ASN A CA 1
ATOM 3634 C C . ASN A 1 472 ? -10.958 29.160 0.488 1.00 89.62 472 ASN A C 1
ATOM 3636 O O . ASN A 1 472 ? -10.240 30.164 0.472 1.00 89.62 472 ASN A O 1
ATOM 3640 N N . HIS A 1 473 ? -12.277 29.206 0.655 1.00 90.69 473 HIS A N 1
ATOM 3641 C CA . HIS A 1 473 ? -13.023 30.321 1.235 1.00 90.69 473 HIS A CA 1
ATOM 3642 C C . HIS A 1 473 ? -13.432 29.954 2.665 1.00 90.69 473 HIS A C 1
ATOM 3644 O O . HIS A 1 473 ? -13.566 28.776 3.001 1.00 90.69 473 HIS A O 1
ATOM 3650 N N . TYR A 1 474 ? -13.604 30.961 3.512 1.00 91.81 474 TYR A N 1
ATOM 3651 C CA . TYR A 1 474 ? -13.873 30.791 4.936 1.00 91.81 474 TYR A CA 1
ATOM 3652 C C . TYR A 1 474 ? -15.060 31.673 5.306 1.00 91.81 474 TYR A C 1
ATOM 3654 O O . TYR A 1 474 ? -14.933 32.896 5.325 1.00 91.81 474 TYR A O 1
ATOM 3662 N N . VAL A 1 475 ? -16.206 31.046 5.563 1.00 91.94 475 VAL A N 1
ATOM 3663 C CA . VAL A 1 475 ? -17.465 31.736 5.850 1.00 91.94 475 VAL A CA 1
ATOM 3664 C C . VAL A 1 475 ? -17.691 31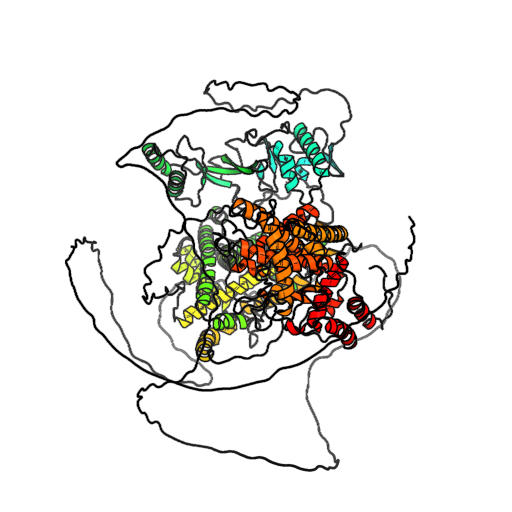.777 7.351 1.00 91.94 475 VAL A C 1
ATOM 3666 O O . VAL A 1 475 ? -17.641 30.744 8.015 1.00 91.94 475 VAL A O 1
ATOM 3669 N N . GLN A 1 476 ? -17.953 32.959 7.892 1.00 93.50 476 GLN A N 1
ATOM 3670 C CA . GLN A 1 476 ? -18.212 33.153 9.308 1.00 93.50 476 GLN A CA 1
ATOM 3671 C C . GLN A 1 476 ? -19.646 32.736 9.667 1.00 93.50 476 GLN A C 1
ATOM 3673 O O . GLN A 1 476 ? -20.605 33.152 9.018 1.00 93.50 476 GLN A O 1
ATOM 3678 N N . LEU A 1 477 ? -19.796 31.938 10.721 1.00 92.88 477 LEU A N 1
ATOM 3679 C CA . LEU A 1 477 ? -21.093 31.570 11.293 1.00 92.88 477 LEU A CA 1
ATOM 3680 C C . LEU A 1 477 ? -21.470 32.550 12.428 1.00 92.88 477 LEU A C 1
ATOM 3682 O O . LEU A 1 477 ? -20.625 33.353 12.848 1.00 92.88 477 LEU A O 1
ATOM 3686 N N . PRO A 1 478 ? -22.725 32.544 12.920 1.00 92.69 478 PRO A N 1
ATOM 3687 C CA . PRO A 1 478 ? -23.125 33.385 14.047 1.00 92.69 478 PRO A CA 1
ATOM 3688 C C . PRO A 1 478 ? -22.253 33.124 15.282 1.00 92.69 478 PRO A C 1
ATOM 3690 O O . PRO A 1 478 ? -21.779 32.011 15.497 1.00 92.69 478 PRO A O 1
ATOM 3693 N N . GLN A 1 479 ? -22.011 34.138 16.114 1.00 85.94 479 GLN A N 1
ATOM 3694 C CA . GLN A 1 479 ? -21.138 33.972 17.287 1.00 85.94 479 GLN A CA 1
ATOM 3695 C C . GLN A 1 479 ? -21.805 33.142 18.402 1.00 85.94 479 GLN A C 1
ATOM 3697 O O . GLN A 1 479 ? -21.127 32.542 19.232 1.00 85.94 479 GLN A O 1
ATOM 3702 N N . ASP A 1 480 ? -23.133 33.086 18.374 1.00 85.75 480 ASP A N 1
ATOM 3703 C CA . ASP A 1 480 ? -24.034 32.221 19.130 1.00 85.75 480 ASP A CA 1
ATOM 3704 C C . ASP A 1 480 ? -24.272 30.850 18.462 1.00 85.75 480 ASP A C 1
ATOM 3706 O O . ASP A 1 480 ? -24.990 30.020 19.020 1.00 85.75 480 ASP A O 1
ATOM 3710 N N . PHE A 1 481 ? -23.641 30.564 17.312 1.00 82.00 481 PHE A N 1
ATOM 3711 C CA . PHE A 1 481 ? -23.669 29.233 16.706 1.00 82.00 481 PHE A CA 1
ATOM 3712 C C . PHE A 1 481 ? -22.846 28.240 17.534 1.00 82.00 481 PHE A C 1
ATOM 3714 O O . PHE A 1 481 ? -21.647 28.025 17.332 1.00 82.00 481 PHE A O 1
ATOM 3721 N N . VAL A 1 482 ? -23.538 27.599 18.469 1.00 71.50 482 VAL A N 1
ATOM 3722 C CA . VAL A 1 482 ? -23.167 26.281 18.974 1.00 71.50 482 VAL A CA 1
ATOM 3723 C C . VAL A 1 482 ? -23.325 25.303 17.808 1.00 71.50 482 VAL A C 1
ATOM 3725 O O . VAL A 1 482 ? -24.364 25.320 17.145 1.00 71.50 482 VAL A O 1
ATOM 3728 N N . LEU A 1 483 ? -22.330 24.441 17.552 1.00 65.06 483 LEU A N 1
ATOM 3729 C CA . LEU A 1 483 ? -22.556 23.297 16.663 1.00 65.06 483 LEU A CA 1
ATOM 3730 C C . LEU A 1 483 ? -23.790 22.536 17.176 1.00 65.06 483 LEU A C 1
ATOM 3732 O O . LEU A 1 483 ? -23.855 22.283 18.384 1.00 65.06 483 LEU A O 1
ATOM 3736 N N . PRO A 1 484 ? -24.759 22.167 16.316 1.00 53.78 484 PRO A N 1
ATOM 3737 C CA . PRO A 1 484 ? -25.845 21.304 16.743 1.00 53.78 484 PRO A CA 1
ATOM 3738 C C . PRO A 1 484 ? -25.213 20.016 17.262 1.00 53.78 484 PRO A C 1
ATOM 3740 O O . PRO A 1 484 ? -24.530 19.308 16.519 1.00 53.78 484 PRO A O 1
ATOM 3743 N N . LYS A 1 485 ? -25.394 19.757 18.557 1.00 45.28 485 LYS A N 1
ATOM 3744 C CA . LYS A 1 485 ? -24.969 18.500 19.161 1.00 45.28 485 LYS A CA 1
ATOM 3745 C C . LYS A 1 485 ? -25.640 17.347 18.410 1.00 45.28 485 LYS A C 1
ATOM 3747 O O . LYS A 1 485 ? -26.790 17.509 17.990 1.00 45.28 485 LYS A O 1
ATOM 3752 N N . PRO A 1 486 ? -25.004 16.170 18.315 1.00 44.16 486 PRO A N 1
ATOM 3753 C CA . PRO A 1 486 ? -25.670 14.931 17.934 1.00 44.16 486 PRO A CA 1
ATOM 3754 C C . PRO A 1 486 ? -26.567 14.427 19.084 1.00 44.16 486 PRO A C 1
ATOM 3756 O O . PRO A 1 486 ? -26.471 13.281 19.520 1.00 44.16 486 PRO A O 1
ATOM 3759 N N . ASP A 1 487 ? -27.439 15.304 19.592 1.00 35.53 487 ASP A N 1
ATOM 3760 C CA . ASP A 1 487 ? -28.568 14.915 20.427 1.00 35.53 487 ASP A CA 1
ATOM 3761 C C . ASP A 1 487 ? -29.525 14.053 19.571 1.00 35.53 487 ASP A C 1
ATOM 3763 O O . ASP A 1 487 ? -29.579 14.182 18.345 1.00 35.53 487 ASP A O 1
ATOM 3767 N N . ALA A 1 488 ? -30.230 13.116 20.212 1.00 39.28 488 ALA A N 1
ATOM 3768 C CA . ALA A 1 488 ? -30.920 12.009 19.541 1.00 39.28 488 ALA A CA 1
ATOM 3769 C C . ALA A 1 488 ? -31.900 12.451 18.424 1.00 39.28 488 ALA A C 1
ATOM 3771 O O . ALA A 1 488 ? -32.546 13.494 18.556 1.00 39.28 488 ALA A O 1
ATOM 3772 N N . PRO A 1 489 ? -32.063 11.651 17.345 1.00 39.59 489 PRO A N 1
ATOM 3773 C CA . PRO A 1 489 ? -32.889 12.021 16.199 1.00 39.59 489 PRO A CA 1
ATOM 3774 C C . PRO A 1 489 ? -34.336 12.315 16.609 1.00 39.59 489 PRO A C 1
ATOM 3776 O O . PRO A 1 489 ? -35.035 11.461 17.157 1.00 39.59 489 PRO A O 1
ATOM 3779 N N . ALA A 1 490 ? -34.789 13.531 16.304 1.00 39.66 490 ALA A N 1
ATOM 3780 C CA . ALA A 1 490 ? -36.173 13.935 16.483 1.00 39.66 490 ALA A CA 1
ATOM 3781 C C . ALA A 1 490 ? -37.062 13.231 15.443 1.00 39.66 490 ALA A C 1
ATOM 3783 O O . ALA A 1 490 ? -37.000 13.563 14.265 1.00 39.66 490 ALA A O 1
ATOM 3784 N N . ASP A 1 491 ? -37.867 12.279 15.922 1.00 37.03 491 ASP A N 1
ATOM 3785 C CA . ASP A 1 491 ? -38.902 11.515 15.207 1.00 37.03 491 ASP A CA 1
ATOM 3786 C C . ASP A 1 491 ? -38.495 10.937 13.822 1.00 37.03 491 ASP A C 1
ATOM 3788 O O . ASP A 1 491 ? -38.592 11.621 12.796 1.00 37.03 491 ASP A O 1
ATOM 3792 N N . PRO A 1 492 ? -38.113 9.644 13.739 1.00 40.38 492 PRO A N 1
ATOM 3793 C CA . PRO A 1 492 ? -37.725 9.016 12.474 1.00 40.38 492 PRO A CA 1
ATOM 3794 C C . PRO A 1 492 ? -38.866 8.906 11.443 1.00 40.38 492 PRO A C 1
ATOM 3796 O O . PRO A 1 492 ? -38.603 8.523 10.304 1.00 40.38 492 PRO A O 1
ATOM 3799 N N . HIS A 1 493 ? -40.114 9.248 11.786 1.00 36.19 493 HIS A N 1
ATOM 3800 C CA . HIS A 1 493 ? -41.248 9.217 10.856 1.00 36.19 493 HIS A CA 1
ATOM 3801 C C . HIS A 1 493 ? -41.428 10.501 10.021 1.00 36.19 493 HIS A C 1
ATOM 3803 O O . HIS A 1 493 ? -42.322 10.551 9.176 1.00 36.19 493 HIS A O 1
ATOM 3809 N N . ALA A 1 494 ? -40.593 11.530 10.217 1.00 31.00 494 ALA A N 1
ATOM 3810 C CA . ALA A 1 494 ? -40.734 12.831 9.548 1.00 31.00 494 ALA A CA 1
ATOM 3811 C C . ALA A 1 494 ? -39.965 12.987 8.212 1.00 31.00 494 ALA A C 1
ATOM 3813 O O . ALA A 1 494 ? -40.084 14.027 7.559 1.00 31.00 494 ALA A O 1
ATOM 3814 N N . LEU A 1 495 ? -39.181 11.991 7.781 1.00 33.62 495 LEU A N 1
ATOM 3815 C CA . LEU A 1 495 ? -38.486 12.026 6.486 1.00 33.62 495 LEU A CA 1
ATOM 3816 C C . LEU A 1 495 ? -39.405 11.558 5.348 1.00 33.62 495 LEU A C 1
ATOM 3818 O O . LEU A 1 495 ? -39.988 10.476 5.402 1.00 33.62 495 LEU A O 1
ATOM 3822 N N . ALA A 1 496 ? -39.505 12.366 4.289 1.00 31.75 496 ALA A N 1
ATOM 3823 C CA . ALA A 1 496 ? -40.220 11.988 3.072 1.00 31.75 496 ALA A CA 1
ATOM 3824 C C . ALA A 1 496 ? -39.551 10.767 2.401 1.00 31.75 496 ALA A C 1
ATOM 3826 O O . ALA A 1 496 ? -38.319 10.679 2.407 1.00 31.75 496 ALA A O 1
ATOM 3827 N N . PRO A 1 497 ? -40.324 9.835 1.810 1.00 29.91 497 PRO A N 1
ATOM 3828 C CA . PRO A 1 497 ? -39.776 8.598 1.265 1.00 29.91 497 PRO A CA 1
ATOM 3829 C C . PRO A 1 497 ? -38.811 8.875 0.107 1.00 29.91 497 PRO A C 1
ATOM 3831 O O . PRO A 1 497 ? -39.170 9.511 -0.886 1.00 29.91 497 PRO A O 1
ATOM 3834 N N . LEU A 1 498 ? -37.585 8.365 0.236 1.00 28.41 498 LEU A N 1
ATOM 3835 C CA . LEU A 1 498 ? -36.625 8.305 -0.864 1.00 28.41 498 LEU A CA 1
ATOM 3836 C C . LEU A 1 498 ? -37.114 7.307 -1.934 1.00 28.41 498 LEU A C 1
ATOM 3838 O O . LEU A 1 498 ? -37.741 6.308 -1.577 1.00 28.41 498 LEU A O 1
ATOM 3842 N N . PRO A 1 499 ? -36.825 7.533 -3.231 1.00 29.88 499 PRO A N 1
ATOM 3843 C CA . PRO A 1 499 ? -37.175 6.582 -4.284 1.00 29.88 499 PRO A CA 1
ATOM 3844 C C . PRO A 1 499 ? -36.491 5.224 -4.083 1.00 29.88 499 PRO A C 1
ATOM 3846 O O . PRO A 1 499 ? -35.319 5.163 -3.707 1.00 29.88 499 PRO A O 1
ATOM 3849 N N . GLU A 1 500 ? -37.206 4.138 -4.378 1.00 29.39 500 GLU A N 1
ATOM 3850 C CA . GLU A 1 500 ? -36.701 2.767 -4.255 1.00 29.39 500 GLU A CA 1
ATOM 3851 C C . GLU A 1 500 ? -35.562 2.498 -5.257 1.00 29.39 500 GLU A C 1
ATOM 3853 O O . GLU A 1 500 ? -35.786 2.223 -6.436 1.00 29.39 500 GLU A O 1
ATOM 3858 N N . LEU A 1 501 ? -34.313 2.564 -4.786 1.00 30.48 501 LEU A N 1
ATOM 3859 C CA . LEU A 1 501 ? -33.136 2.175 -5.566 1.00 30.48 501 LEU A CA 1
ATOM 3860 C C . LEU A 1 501 ? -33.049 0.643 -5.681 1.00 30.48 501 LEU A C 1
ATOM 3862 O O . LEU A 1 501 ? -33.142 -0.098 -4.703 1.00 30.48 501 LEU A O 1
ATOM 3866 N N . SER A 1 502 ? -32.910 0.164 -6.914 1.00 31.91 502 SER A N 1
ATOM 3867 C CA . SER A 1 502 ? -33.372 -1.167 -7.309 1.00 31.91 502 SER A CA 1
ATOM 3868 C C . SER A 1 502 ? -32.411 -2.323 -6.999 1.00 31.91 502 SER A C 1
ATOM 3870 O O . SER A 1 502 ? -31.386 -2.472 -7.663 1.00 31.91 502 SER A O 1
ATOM 3872 N N . SER A 1 503 ? -32.838 -3.223 -6.105 1.00 29.70 503 SER A N 1
ATOM 3873 C CA . SER A 1 503 ? -32.686 -4.701 -6.141 1.00 29.70 503 SER A CA 1
ATOM 3874 C C . SER A 1 503 ? -31.310 -5.389 -6.300 1.00 29.70 503 SER A C 1
ATOM 3876 O O . SER A 1 503 ? -31.244 -6.606 -6.132 1.00 29.70 503 SER A O 1
ATOM 3878 N N . SER A 1 504 ? -30.215 -4.697 -6.620 1.00 35.03 504 SER A N 1
ATOM 3879 C CA . SER A 1 504 ? -28.890 -5.308 -6.835 1.00 35.03 504 SER A CA 1
ATOM 3880 C C . SER A 1 504 ? -28.117 -5.506 -5.527 1.00 35.03 504 SER A C 1
ATOM 3882 O O . SER A 1 504 ? -27.600 -6.594 -5.270 1.00 35.03 504 SER A O 1
ATOM 3884 N N . LEU A 1 505 ? -28.110 -4.488 -4.658 1.00 37.97 505 LEU A N 1
ATOM 3885 C CA . LEU A 1 505 ? -27.483 -4.525 -3.328 1.00 37.97 505 LEU A CA 1
ATOM 3886 C C . LEU A 1 505 ? -28.058 -5.639 -2.436 1.00 37.97 505 LEU A C 1
ATOM 3888 O O . LEU A 1 505 ? -27.335 -6.234 -1.638 1.00 37.97 505 LEU A O 1
ATOM 3892 N N . SER A 1 506 ? -29.336 -5.983 -2.622 1.00 32.84 506 SER A N 1
ATOM 3893 C CA . SER A 1 506 ? -30.055 -7.002 -1.848 1.00 32.84 506 SER A CA 1
ATOM 3894 C C . SER A 1 506 ? -29.379 -8.381 -1.844 1.00 32.84 506 SER A C 1
ATOM 3896 O O . SER A 1 506 ? -29.570 -9.140 -0.899 1.00 32.84 506 SER A O 1
ATOM 3898 N N . GLN A 1 507 ? -28.571 -8.720 -2.858 1.00 35.78 507 GLN A N 1
ATOM 3899 C CA . GLN A 1 507 ? -27.854 -10.004 -2.906 1.00 35.78 507 GLN A CA 1
ATOM 3900 C C . GLN A 1 507 ? -26.580 -10.050 -2.045 1.00 35.78 507 GLN A C 1
ATOM 3902 O O . GLN A 1 507 ? -26.068 -11.140 -1.801 1.00 35.78 507 GLN A O 1
ATOM 3907 N N . VAL A 1 508 ? -26.081 -8.907 -1.560 1.00 42.84 508 VAL A N 1
ATOM 3908 C CA . VAL A 1 508 ? -24.959 -8.853 -0.604 1.00 42.84 508 VAL A CA 1
ATOM 3909 C C . VAL A 1 508 ? -25.483 -8.894 0.836 1.00 42.84 508 VAL A C 1
ATOM 3911 O O . VAL A 1 508 ? -25.006 -9.700 1.633 1.00 42.84 508 VAL A O 1
ATOM 3914 N N . HIS A 1 509 ? -26.518 -8.105 1.144 1.00 40.53 509 HIS A N 1
ATOM 3915 C CA . HIS A 1 509 ? -27.109 -8.015 2.490 1.00 40.53 509 HIS A CA 1
ATOM 3916 C C . HIS A 1 509 ? -27.786 -9.313 2.976 1.00 40.53 509 HIS A C 1
ATOM 3918 O O . HIS A 1 509 ? -27.892 -9.541 4.172 1.00 40.53 509 HIS A O 1
ATOM 3924 N N . LEU A 1 510 ? -28.204 -10.213 2.078 1.00 37.50 510 LEU A N 1
ATOM 3925 C CA . LEU A 1 510 ? -28.809 -11.505 2.450 1.00 37.50 510 LEU A CA 1
ATOM 3926 C C . LEU A 1 510 ? -27.796 -12.613 2.817 1.00 37.50 510 LEU A C 1
ATOM 3928 O O . LEU A 1 510 ? -28.201 -13.746 3.076 1.00 37.50 510 LEU A O 1
ATOM 3932 N N . ALA A 1 511 ? -26.489 -12.321 2.831 1.00 41.31 511 ALA A N 1
ATOM 3933 C CA . ALA A 1 511 ? -25.435 -13.302 3.121 1.00 41.31 511 ALA A CA 1
ATOM 3934 C C . ALA A 1 511 ? -24.822 -13.191 4.534 1.00 41.31 511 ALA A C 1
ATOM 3936 O O . ALA A 1 511 ? -24.133 -14.114 4.975 1.00 41.31 511 ALA A O 1
ATOM 3937 N N . THR A 1 512 ? -25.041 -12.084 5.248 1.00 50.00 512 THR A N 1
ATOM 3938 C CA . THR A 1 512 ? -24.369 -11.758 6.520 1.00 50.00 512 THR A CA 1
ATOM 3939 C C . THR A 1 512 ? -24.810 -12.652 7.681 1.00 50.00 512 THR A C 1
ATOM 3941 O O . THR A 1 512 ? -23.944 -13.197 8.365 1.00 50.00 512 THR A O 1
ATOM 3944 N N . ASP A 1 513 ? -26.111 -12.910 7.849 1.00 48.69 513 ASP A N 1
ATOM 3945 C CA . ASP A 1 513 ? -26.687 -13.670 8.981 1.00 48.69 513 ASP A CA 1
ATOM 3946 C C . ASP A 1 513 ? -26.176 -15.117 9.149 1.00 48.69 513 ASP A C 1
ATOM 3948 O O . ASP A 1 513 ? -26.357 -15.727 10.203 1.00 48.69 513 ASP A O 1
ATOM 3952 N N . THR A 1 514 ? -25.531 -15.693 8.129 1.00 57.69 514 THR A N 1
ATOM 3953 C CA . THR A 1 514 ? -25.104 -17.109 8.119 1.00 57.69 514 THR A CA 1
ATOM 3954 C C . THR A 1 514 ? -23.590 -17.308 8.004 1.00 57.69 514 THR A C 1
ATOM 3956 O O . THR A 1 514 ? -23.115 -18.433 7.827 1.00 57.69 514 THR A O 1
ATOM 3959 N N . ALA A 1 515 ? -22.799 -16.236 8.118 1.00 69.38 515 ALA A N 1
ATOM 3960 C CA . ALA A 1 515 ? -21.356 -16.303 7.914 1.00 69.38 515 ALA A CA 1
ATOM 3961 C C . ALA A 1 515 ? -20.650 -17.176 8.980 1.00 69.38 515 ALA A C 1
ATOM 3963 O O . ALA A 1 515 ? -20.562 -16.834 10.161 1.00 69.38 515 ALA A O 1
ATOM 3964 N N . SER A 1 516 ? -20.103 -18.315 8.541 1.00 81.62 516 SER A N 1
ATOM 3965 C CA . SER A 1 516 ? -19.605 -19.417 9.388 1.00 81.62 516 SER A CA 1
ATOM 3966 C C . SER A 1 516 ? -18.564 -19.012 10.442 1.00 81.62 516 SER A C 1
ATOM 3968 O O . SER A 1 516 ? -18.537 -19.573 11.543 1.00 81.62 516 SER A O 1
ATOM 3970 N N . TRP A 1 517 ? -17.730 -18.013 10.142 1.00 87.62 517 TRP A N 1
ATOM 3971 C CA . TRP A 1 517 ? -16.747 -17.464 11.076 1.00 87.62 517 TRP A CA 1
ATOM 3972 C C . TRP A 1 517 ? -17.396 -16.864 12.330 1.00 87.62 517 TRP A C 1
ATOM 3974 O O . TRP A 1 517 ? -16.818 -16.990 13.406 1.00 87.62 517 TRP A O 1
ATOM 3984 N N . MET A 1 518 ? -18.597 -16.280 12.240 1.00 90.12 518 MET A N 1
ATOM 3985 C CA . MET A 1 518 ? -19.284 -15.662 13.384 1.00 90.12 518 MET A CA 1
ATOM 3986 C C . MET A 1 518 ? -19.656 -16.710 14.429 1.00 90.12 518 MET A C 1
ATOM 3988 O O . MET A 1 518 ? -19.390 -16.529 15.617 1.00 90.12 518 MET A O 1
ATOM 3992 N N . HIS A 1 519 ? -20.187 -17.852 13.986 1.00 89.94 519 HIS A N 1
ATOM 3993 C CA . HIS A 1 519 ? -20.424 -19.008 14.848 1.00 89.94 519 HIS A CA 1
ATOM 3994 C C . HIS A 1 519 ? -19.101 -19.595 15.375 1.00 89.94 519 HIS A C 1
ATOM 3996 O O . HIS A 1 519 ? -19.012 -19.960 16.546 1.00 89.94 519 HIS A O 1
ATOM 4002 N N . GLY A 1 520 ? -18.044 -19.624 14.552 1.00 89.81 520 GLY A N 1
ATOM 4003 C CA . GLY A 1 520 ? -16.699 -20.063 14.952 1.00 89.81 520 GLY A CA 1
ATOM 4004 C C . GLY A 1 520 ? -16.028 -19.184 16.022 1.00 89.81 520 GLY A C 1
ATOM 4005 O O . GLY A 1 520 ? -15.261 -19.700 16.839 1.00 89.81 520 GLY A O 1
ATOM 4006 N N . LEU A 1 521 ? -16.344 -17.884 16.047 1.00 93.31 521 LEU A N 1
ATOM 4007 C CA . LEU A 1 521 ? -15.982 -16.927 17.102 1.00 93.31 521 LEU A CA 1
ATOM 4008 C C . LEU A 1 521 ? -17.039 -16.833 18.221 1.00 93.31 521 LEU A C 1
ATOM 4010 O O . LEU A 1 521 ? -16.854 -16.078 19.171 1.00 93.31 521 LEU A O 1
ATOM 4014 N N . GLY A 1 522 ? -18.152 -17.567 18.119 1.00 94.88 522 GLY A N 1
ATOM 4015 C CA . GLY A 1 522 ? -19.290 -17.507 19.044 1.00 94.88 522 GLY A CA 1
ATOM 4016 C C . GLY A 1 522 ? -19.979 -16.141 19.139 1.00 94.88 522 GLY A C 1
ATOM 4017 O O . GLY A 1 522 ? -20.688 -15.890 20.112 1.00 94.88 522 GLY A O 1
ATOM 4018 N N . TYR A 1 523 ? -19.790 -15.265 18.149 1.00 95.19 523 TYR A N 1
ATOM 4019 C CA . TYR A 1 523 ? -20.319 -13.899 18.138 1.00 95.19 523 TYR A CA 1
ATOM 4020 C C . TYR A 1 523 ? -21.851 -13.872 18.124 1.00 95.19 523 TYR A C 1
ATOM 4022 O O . TYR A 1 523 ? -22.432 -13.087 18.863 1.00 95.19 523 TYR A O 1
ATOM 4030 N N . THR A 1 524 ? -22.505 -14.776 17.388 1.00 92.56 524 THR A N 1
ATOM 4031 C CA . THR A 1 524 ? -23.975 -14.902 17.371 1.00 92.56 524 THR A CA 1
ATOM 4032 C C . THR A 1 524 ? -24.531 -15.166 18.774 1.00 92.56 524 THR A C 1
ATOM 4034 O O . THR A 1 524 ? -25.345 -14.394 19.270 1.00 92.56 524 THR A O 1
ATOM 4037 N N . ARG A 1 525 ? -23.991 -16.176 19.477 1.00 94.56 525 ARG A N 1
ATOM 4038 C CA . ARG A 1 525 ? -24.358 -16.471 20.872 1.00 94.56 525 ARG A CA 1
ATOM 4039 C C . ARG A 1 525 ? -24.039 -15.298 21.801 1.00 94.56 525 ARG A C 1
ATOM 4041 O O . ARG A 1 525 ? -24.795 -15.037 22.727 1.00 94.56 525 ARG A O 1
ATOM 4048 N N . TYR A 1 526 ? -22.923 -14.596 21.599 1.00 96.00 526 TYR A N 1
ATOM 4049 C CA . TYR A 1 526 ? -22.616 -13.449 22.453 1.00 96.00 526 TYR A CA 1
ATOM 4050 C C . TYR A 1 526 ? -23.567 -12.267 22.209 1.00 96.00 526 TYR A C 1
ATOM 4052 O O . TYR A 1 526 ? -23.909 -11.581 23.162 1.00 96.00 526 TYR A O 1
ATOM 4060 N N . MET A 1 527 ? -24.068 -12.078 20.985 1.00 94.19 527 MET A N 1
ATOM 4061 C CA . MET A 1 527 ? -25.133 -11.116 20.688 1.00 94.19 527 MET A CA 1
ATOM 4062 C C . MET A 1 527 ? -26.461 -11.513 21.356 1.00 94.19 527 MET A C 1
ATOM 4064 O O . MET A 1 527 ? -27.102 -10.674 21.983 1.00 94.19 527 MET A O 1
ATOM 4068 N N . GLU A 1 528 ? -26.830 -12.799 21.323 1.00 94.12 528 GLU A N 1
ATOM 4069 C CA . GLU A 1 528 ? -27.973 -13.338 22.083 1.00 94.12 528 GLU A CA 1
ATOM 4070 C C . GLU A 1 528 ? -27.819 -13.097 23.601 1.00 94.12 528 GLU A C 1
ATOM 4072 O O . GLU A 1 528 ? -28.780 -12.708 24.266 1.00 94.12 528 GLU A O 1
ATOM 4077 N N . GLU A 1 529 ? -26.606 -13.260 24.152 1.00 95.50 529 GLU A N 1
ATOM 4078 C CA . GLU A 1 529 ? -26.283 -12.980 25.563 1.00 95.50 529 GLU A CA 1
ATOM 4079 C C . GLU A 1 529 ? -26.453 -11.497 25.954 1.00 95.50 529 GLU A C 1
ATOM 4081 O O . GLU A 1 529 ? -26.599 -11.219 27.145 1.00 95.50 529 GLU A O 1
ATOM 4086 N N . LEU A 1 530 ? -26.467 -10.547 25.005 1.00 95.44 530 LEU A N 1
ATOM 4087 C CA . LEU A 1 530 ? -26.733 -9.124 25.284 1.00 95.44 530 LEU A CA 1
ATOM 4088 C C . LEU A 1 530 ? -28.231 -8.804 25.429 1.00 95.44 530 LEU A C 1
ATOM 4090 O O . LEU A 1 530 ? -28.584 -7.838 26.109 1.00 95.44 530 LEU A O 1
ATOM 4094 N N . GLY A 1 531 ? -29.116 -9.647 24.894 1.00 94.06 531 GLY A N 1
ATOM 4095 C CA . GLY A 1 531 ? -30.568 -9.457 24.937 1.00 94.06 531 GLY A CA 1
ATOM 4096 C C . GLY A 1 531 ? -31.108 -8.459 23.904 1.00 94.06 531 GLY A C 1
ATOM 4097 O O . GLY A 1 531 ? -30.367 -7.738 23.247 1.00 94.06 531 GLY A O 1
ATOM 4098 N N . ILE A 1 532 ? -32.436 -8.436 23.759 1.00 90.06 532 ILE A N 1
ATOM 4099 C CA . ILE A 1 532 ? -33.150 -7.725 22.678 1.00 90.06 532 ILE A CA 1
ATOM 4100 C C . ILE A 1 532 ? -33.153 -6.195 22.874 1.00 90.06 532 ILE A C 1
ATOM 4102 O O . ILE A 1 532 ? -33.272 -5.446 21.912 1.00 90.06 532 ILE A O 1
ATOM 4106 N N . GLU A 1 533 ? -33.000 -5.722 24.111 1.00 91.88 533 GLU A N 1
ATOM 4107 C CA . GLU A 1 533 ? -33.115 -4.302 24.491 1.00 91.88 533 GLU A CA 1
ATOM 4108 C C . GLU A 1 533 ? -31.820 -3.492 24.259 1.00 91.88 533 GLU A C 1
ATOM 4110 O O . GLU A 1 533 ? -31.758 -2.306 24.581 1.00 91.88 533 GLU A O 1
ATOM 4115 N N . VAL A 1 534 ? -30.766 -4.112 23.714 1.00 94.44 534 VAL A N 1
ATOM 4116 C CA . VAL A 1 534 ? -29.445 -3.486 23.581 1.00 94.44 534 VAL A CA 1
ATOM 4117 C C . VAL A 1 534 ? -29.368 -2.474 22.430 1.00 94.44 534 VAL A C 1
ATOM 4119 O O . VAL A 1 534 ? -29.675 -2.776 21.278 1.00 94.44 534 VAL A O 1
ATOM 4122 N N . SER A 1 535 ? -28.885 -1.263 22.718 1.00 96.12 535 SER A N 1
ATOM 4123 C CA . SER A 1 535 ? -28.682 -0.220 21.710 1.00 96.12 535 SER A CA 1
ATOM 4124 C C . SER A 1 535 ? -27.318 -0.369 21.029 1.00 96.12 535 SER A C 1
ATOM 4126 O O . SER A 1 535 ? -26.274 -0.120 21.638 1.00 96.12 535 SER A O 1
ATOM 4128 N N . ILE A 1 536 ? -27.312 -0.737 19.741 1.00 94.88 536 ILE A N 1
ATOM 4129 C CA . ILE A 1 536 ? -26.081 -0.858 18.936 1.00 94.88 536 ILE A CA 1
ATOM 4130 C C . ILE A 1 536 ? -25.253 0.446 18.937 1.00 94.88 536 ILE A C 1
ATOM 4132 O O . ILE A 1 536 ? -24.047 0.362 19.195 1.00 94.88 536 ILE A O 1
ATOM 4136 N N . PRO A 1 537 ? -25.838 1.654 18.771 1.00 95.94 537 PRO A N 1
ATOM 4137 C CA . PRO A 1 537 ? -25.094 2.905 18.925 1.00 95.94 537 PRO A CA 1
ATOM 4138 C C . PRO A 1 537 ? -24.460 3.087 20.312 1.00 95.94 537 PRO A C 1
ATOM 4140 O O . PRO A 1 537 ? -23.334 3.575 20.405 1.00 95.94 537 PRO A O 1
ATOM 4143 N N . ALA A 1 538 ? -25.126 2.664 21.395 1.00 96.12 538 ALA A N 1
ATOM 4144 C CA . ALA A 1 538 ? -24.570 2.763 22.748 1.00 96.12 538 ALA A CA 1
ATOM 4145 C C . ALA A 1 538 ? -23.395 1.791 22.962 1.00 96.12 538 ALA A C 1
ATOM 4147 O O . ALA A 1 538 ? -22.381 2.166 23.555 1.00 96.12 538 ALA A O 1
ATOM 4148 N N . LEU A 1 539 ? -23.478 0.574 22.414 1.00 96.69 539 LEU A N 1
ATOM 4149 C CA . LEU A 1 539 ? -22.353 -0.364 22.384 1.00 96.69 539 LEU A CA 1
ATOM 4150 C C . LEU A 1 539 ? -21.168 0.182 21.571 1.00 96.69 539 LEU A C 1
ATOM 4152 O O . LEU A 1 539 ? -20.023 0.108 22.019 1.00 96.69 539 LEU A O 1
ATOM 4156 N N . GLN A 1 540 ? -21.418 0.763 20.394 1.00 96.44 540 GLN A N 1
ATOM 4157 C CA . GLN A 1 540 ? -20.368 1.394 19.588 1.00 96.44 540 GLN A CA 1
ATOM 4158 C C . GLN A 1 540 ? -19.746 2.607 20.297 1.00 96.44 540 GLN A C 1
ATOM 4160 O O . GLN A 1 540 ? -18.531 2.797 20.227 1.00 96.44 540 GLN A O 1
ATOM 4165 N N . ALA A 1 541 ? -20.532 3.379 21.053 1.00 96.06 541 ALA A N 1
ATOM 4166 C CA . ALA A 1 541 ? -20.025 4.476 21.875 1.00 96.06 541 ALA A CA 1
ATOM 4167 C C . ALA A 1 541 ? -19.046 4.003 22.970 1.00 96.06 541 ALA A C 1
ATOM 4169 O O . ALA A 1 541 ? -18.144 4.756 23.335 1.00 96.06 541 ALA A O 1
ATOM 4170 N N . LEU A 1 542 ? -19.119 2.750 23.445 1.00 98.00 542 LEU A N 1
ATOM 4171 C CA . LEU A 1 542 ? -18.085 2.198 24.332 1.00 98.00 542 LEU A CA 1
ATOM 4172 C C . LEU A 1 542 ? -16.718 2.126 23.628 1.00 98.00 542 LEU A C 1
ATOM 4174 O O . LEU A 1 542 ? -15.724 2.578 24.189 1.00 98.00 542 LEU A O 1
ATOM 4178 N N . ILE A 1 543 ? -16.660 1.620 22.391 1.00 97.81 543 ILE A N 1
ATOM 4179 C CA . ILE A 1 543 ? -15.405 1.420 21.635 1.00 97.81 543 ILE A CA 1
ATOM 4180 C C . ILE A 1 543 ? -14.986 2.598 20.740 1.00 97.81 543 ILE A C 1
ATOM 4182 O O . ILE A 1 543 ? -13.950 2.512 20.081 1.00 97.81 543 ILE A O 1
ATOM 4186 N N . ALA A 1 544 ? -15.750 3.690 20.674 1.00 96.12 544 ALA A N 1
ATOM 4187 C CA . ALA A 1 544 ? -15.374 4.871 19.895 1.00 96.12 544 ALA A CA 1
ATOM 4188 C C . ALA A 1 544 ? -14.012 5.441 20.351 1.00 96.12 544 ALA A C 1
ATOM 4190 O O . ALA A 1 544 ? -13.685 5.421 21.538 1.00 96.12 544 ALA A O 1
ATOM 4191 N N . LEU A 1 545 ? -13.204 5.990 19.443 1.00 96.38 545 LEU A N 1
ATOM 4192 C CA . LEU A 1 545 ? -12.003 6.724 19.859 1.00 96.38 545 LEU A CA 1
ATOM 4193 C C . LEU A 1 545 ? -12.431 8.090 20.413 1.00 96.38 545 LEU A C 1
ATOM 4195 O O . LEU A 1 545 ? -13.198 8.793 19.761 1.00 96.38 545 LEU A O 1
ATOM 4199 N N . ALA A 1 546 ? -11.954 8.453 21.607 1.00 95.44 546 ALA A N 1
ATOM 4200 C CA . ALA A 1 546 ? -12.217 9.769 22.191 1.00 95.44 546 ALA A CA 1
ATOM 4201 C C . ALA A 1 546 ? -11.685 10.885 21.274 1.00 95.44 546 ALA A C 1
ATOM 4203 O O . ALA A 1 546 ? -10.598 10.755 20.701 1.00 95.44 546 ALA A O 1
ATOM 4204 N N . SER A 1 547 ? -12.437 11.978 21.142 1.00 95.25 547 SER A N 1
ATOM 4205 C CA . SER A 1 547 ? -12.132 13.093 20.240 1.00 95.25 547 SER A CA 1
ATOM 4206 C C . SER A 1 547 ? -12.375 14.449 20.923 1.00 95.25 547 SER A C 1
ATOM 4208 O O . SER A 1 547 ? -12.994 14.509 21.986 1.00 95.25 547 SER A O 1
ATOM 4210 N N . PRO A 1 548 ? -11.916 15.575 20.342 1.00 90.00 548 PRO A N 1
ATOM 4211 C CA . PRO A 1 548 ? -12.284 16.905 20.834 1.00 90.00 548 PRO A CA 1
ATOM 4212 C C . PRO A 1 548 ? -13.805 17.133 20.869 1.00 90.00 548 PRO A C 1
ATOM 4214 O O . PRO A 1 548 ? -14.289 17.863 21.732 1.00 90.00 548 PRO A O 1
ATOM 4217 N N . VAL A 1 549 ? -14.545 16.480 19.966 1.00 87.81 549 VAL A N 1
ATOM 4218 C CA . VAL A 1 549 ? -16.008 16.547 19.876 1.00 87.81 549 VAL A CA 1
ATOM 4219 C C . VAL A 1 549 ? -16.666 15.783 21.030 1.00 87.81 549 VAL A C 1
ATOM 4221 O O . VAL A 1 549 ? -17.433 16.405 21.768 1.00 87.81 549 VAL A O 1
ATOM 4224 N N . THR A 1 550 ? -16.270 14.532 21.319 1.00 86.56 550 THR A N 1
ATOM 4225 C CA . THR A 1 550 ? -16.837 13.778 22.463 1.00 86.56 550 THR A CA 1
ATOM 4226 C C . THR A 1 550 ? -16.556 14.459 23.810 1.00 86.56 550 THR A C 1
ATOM 4228 O O . THR A 1 550 ? -17.397 14.443 24.709 1.00 86.56 550 THR A O 1
ATOM 4231 N N . ILE A 1 551 ? -15.418 15.152 23.943 1.00 91.38 551 ILE A N 1
ATOM 4232 C CA . ILE A 1 551 ? -15.077 16.001 25.105 1.00 91.38 551 ILE A CA 1
ATOM 4233 C C . ILE A 1 551 ? -15.966 17.255 25.205 1.00 91.38 551 ILE A C 1
ATOM 4235 O O . ILE A 1 551 ? -16.200 17.760 26.303 1.00 91.38 551 ILE A O 1
ATOM 4239 N N . SER A 1 552 ? -16.430 17.799 24.077 1.00 90.31 552 SER A N 1
ATOM 4240 C CA . SER A 1 552 ? -17.276 19.002 24.045 1.00 90.31 552 SER A CA 1
ATOM 4241 C C . SER A 1 552 ? -18.754 18.710 24.330 1.00 90.31 552 SER A C 1
ATOM 4243 O O . SER A 1 552 ? -19.458 19.552 24.888 1.00 90.31 552 SER A O 1
ATOM 4245 N N . GLU A 1 553 ? -19.207 17.503 23.990 1.00 91.00 553 GLU A N 1
ATOM 4246 C CA . GLU A 1 553 ? -20.574 17.021 24.203 1.00 91.00 553 GLU A CA 1
ATOM 4247 C C . GLU A 1 553 ? -20.805 16.550 25.645 1.00 91.00 553 GLU A C 1
ATOM 4249 O O . GLU A 1 553 ? -21.895 16.729 26.196 1.00 91.00 553 GLU A O 1
ATOM 4254 N N . THR A 1 554 ? -19.769 15.980 26.269 1.00 92.88 554 THR A N 1
ATOM 4255 C CA . THR A 1 554 ? -19.808 15.437 27.632 1.00 92.88 554 THR A CA 1
ATOM 4256 C C . THR A 1 554 ? -19.593 16.498 28.720 1.00 92.88 554 THR A C 1
ATOM 4258 O O . THR A 1 554 ? -19.009 17.563 28.515 1.00 92.88 554 THR A O 1
ATOM 4261 N N . THR A 1 555 ? -20.071 16.204 29.934 1.00 96.25 555 THR A N 1
ATOM 4262 C CA . THR A 1 555 ? -19.999 17.103 31.102 1.00 96.25 555 THR A CA 1
ATOM 4263 C C . THR A 1 555 ? -19.718 16.335 32.393 1.00 96.25 555 THR A C 1
ATOM 4265 O O . THR A 1 555 ? -20.163 15.196 32.534 1.00 96.25 555 THR A O 1
ATOM 4268 N N . GLY A 1 556 ? -19.054 16.969 33.366 1.00 96.69 556 GLY A N 1
ATOM 4269 C CA . GLY A 1 556 ? -18.702 16.331 34.644 1.00 96.69 556 GLY A CA 1
ATOM 4270 C C . GLY A 1 556 ? -17.704 15.185 34.456 1.00 96.69 556 GLY A C 1
ATOM 4271 O O . GLY A 1 556 ? -16.881 15.248 33.545 1.00 96.69 556 GLY A O 1
ATOM 4272 N N . GLU A 1 557 ? -17.821 14.121 35.260 1.00 97.06 557 GLU A N 1
ATOM 4273 C CA . GLU A 1 557 ? -16.937 12.940 35.188 1.00 97.06 557 GLU A CA 1
ATOM 4274 C C . GLU A 1 557 ? -16.795 12.387 33.759 1.00 97.06 557 GLU A C 1
ATOM 4276 O O . GLU A 1 557 ? -15.699 12.020 33.353 1.00 97.06 557 GLU A O 1
ATOM 4281 N N . ALA A 1 558 ? -17.861 12.407 32.949 1.00 97.38 558 ALA A N 1
ATOM 4282 C CA . ALA A 1 558 ? -17.804 11.957 31.557 1.00 97.38 558 ALA A CA 1
ATOM 4283 C C . ALA A 1 558 ? -16.797 12.748 30.703 1.00 97.38 558 ALA A C 1
ATOM 4285 O O . ALA A 1 558 ? -16.083 12.163 29.893 1.00 97.38 558 ALA A O 1
ATOM 4286 N N . ARG A 1 559 ? -16.698 14.065 30.915 1.00 97.31 559 ARG A N 1
ATOM 4287 C CA . ARG A 1 559 ? -15.757 14.932 30.195 1.00 97.31 559 ARG A CA 1
ATOM 4288 C C . ARG A 1 559 ? -14.319 14.721 30.645 1.00 97.31 559 ARG A C 1
ATOM 4290 O O . ARG A 1 559 ? -13.404 14.776 29.821 1.00 97.31 559 ARG A O 1
ATOM 4297 N N . ASP A 1 560 ? -14.130 14.471 31.934 1.00 97.94 560 ASP A N 1
ATOM 4298 C CA . ASP A 1 560 ? -12.826 14.165 32.516 1.00 97.94 560 ASP A CA 1
ATOM 4299 C C . ASP A 1 560 ? -12.326 12.802 31.991 1.00 97.94 560 ASP A C 1
ATOM 4301 O O . ASP A 1 560 ? -11.188 12.696 31.526 1.00 97.94 560 ASP A O 1
ATOM 4305 N N . ILE A 1 561 ? -13.205 11.793 31.919 1.00 98.44 561 ILE A N 1
ATOM 4306 C CA . ILE A 1 561 ? -12.929 10.505 31.264 1.00 98.44 561 ILE A CA 1
ATOM 4307 C C . ILE A 1 561 ? -12.573 10.685 29.779 1.00 98.44 561 ILE A C 1
ATOM 4309 O O . ILE A 1 561 ? -11.509 10.225 29.367 1.00 98.44 561 ILE A O 1
ATOM 4313 N N . GLU A 1 562 ? -13.389 11.376 28.974 1.00 98.31 562 GLU A N 1
ATOM 4314 C CA . GLU A 1 562 ? -13.095 11.569 27.541 1.00 98.31 562 GLU A CA 1
ATOM 4315 C C . GLU A 1 562 ? -11.780 12.329 27.305 1.00 98.31 562 GLU A C 1
ATOM 4317 O O . GLU A 1 562 ? -11.004 11.979 26.411 1.00 98.31 562 GLU A O 1
ATOM 4322 N N . SER A 1 563 ? -11.479 13.328 28.140 1.00 97.38 563 SER A N 1
ATOM 4323 C CA . SER A 1 563 ? -10.231 14.098 28.059 1.00 97.38 563 SER A CA 1
ATOM 4324 C C . SER A 1 563 ? -9.011 13.222 28.361 1.00 97.38 563 SER A C 1
ATOM 4326 O O . SER A 1 563 ? -8.022 13.251 27.621 1.00 97.38 563 SER A O 1
ATOM 4328 N N . GLY A 1 564 ? -9.112 12.376 29.389 1.00 98.31 564 GLY A N 1
ATOM 4329 C CA . GLY A 1 564 ? -8.074 11.416 29.749 1.00 98.31 564 GLY A CA 1
ATOM 4330 C C . GLY A 1 564 ? -7.894 10.291 28.727 1.00 98.31 564 GLY A C 1
ATOM 4331 O O . GLY A 1 564 ? -6.763 9.897 28.438 1.00 98.31 564 GLY A O 1
ATOM 4332 N N . LEU A 1 565 ? -8.981 9.815 28.112 1.00 98.44 565 LEU A N 1
ATOM 4333 C CA . LEU A 1 565 ? -8.939 8.834 27.024 1.00 98.44 565 LEU A CA 1
ATOM 4334 C C . LEU A 1 565 ? -8.314 9.419 25.747 1.00 98.44 565 LEU A C 1
ATOM 4336 O O . LEU A 1 565 ? -7.514 8.738 25.105 1.00 98.44 565 LEU A O 1
ATOM 4340 N N . LEU A 1 566 ? -8.584 10.685 25.402 1.00 98.00 566 LEU A N 1
ATOM 4341 C CA . LEU A 1 566 ? -7.907 11.363 24.287 1.00 98.00 566 LEU A CA 1
ATOM 4342 C C . LEU A 1 566 ? -6.403 11.535 24.557 1.00 98.00 566 LEU A C 1
ATOM 4344 O O . LEU A 1 566 ? -5.587 11.343 23.650 1.00 98.00 566 LEU A O 1
ATOM 4348 N N . LEU A 1 567 ? -6.020 11.870 25.795 1.00 98.00 567 LEU A N 1
ATOM 4349 C CA . LEU A 1 567 ? -4.615 11.944 26.205 1.00 98.00 567 LEU A CA 1
ATOM 4350 C C . LEU A 1 567 ? -3.940 10.565 26.126 1.00 98.00 567 LEU A C 1
ATOM 4352 O O . LEU A 1 567 ? -2.846 10.451 25.569 1.00 98.00 567 LEU A O 1
ATOM 4356 N N . SER A 1 568 ? -4.617 9.509 26.594 1.00 98.12 568 SER A N 1
ATOM 4357 C CA . SER A 1 568 ? -4.141 8.129 26.460 1.00 98.12 568 SER A CA 1
ATOM 4358 C C . SER A 1 568 ? -3.936 7.740 24.996 1.00 98.12 568 SER A C 1
ATOM 4360 O O . SER A 1 568 ? -2.857 7.261 24.634 1.00 98.12 568 SER A O 1
ATOM 4362 N N . HIS A 1 569 ? -4.933 7.992 24.142 1.00 97.19 569 HIS A N 1
ATOM 4363 C CA . HIS A 1 569 ? -4.894 7.641 22.726 1.00 97.19 569 HIS A CA 1
ATOM 4364 C C . HIS A 1 569 ? -3.730 8.320 21.991 1.00 97.19 569 HIS A C 1
ATOM 4366 O O . HIS A 1 569 ? -3.033 7.661 21.220 1.00 97.19 569 HIS A O 1
ATOM 4372 N N . LYS A 1 570 ? -3.457 9.600 22.278 1.00 96.50 570 LYS A N 1
ATOM 4373 C CA . LYS A 1 570 ? -2.314 10.340 21.709 1.00 96.50 570 LYS A CA 1
ATOM 4374 C C . LYS A 1 570 ? -0.950 9.788 22.146 1.00 96.50 570 LYS A C 1
ATOM 4376 O O . LYS A 1 570 ? 0.011 9.879 21.387 1.00 96.50 570 LYS A O 1
ATOM 4381 N N . ASP A 1 571 ? -0.858 9.202 23.338 1.00 97.81 571 ASP A N 1
ATOM 4382 C CA . ASP A 1 571 ? 0.379 8.636 23.889 1.00 97.81 571 ASP A CA 1
ATOM 4383 C C . ASP A 1 571 ? 0.670 7.193 23.414 1.00 97.81 571 ASP A C 1
ATOM 4385 O O . ASP A 1 571 ? 1.828 6.820 23.209 1.00 97.81 571 ASP A O 1
ATOM 4389 N N . THR A 1 572 ? -0.362 6.377 23.173 1.00 97.81 572 THR A N 1
ATOM 4390 C CA . THR A 1 572 ? -0.214 4.950 22.815 1.00 97.81 572 THR A CA 1
ATOM 4391 C C . THR A 1 572 ? 0.655 4.662 21.569 1.00 97.81 572 THR A C 1
ATOM 4393 O O . THR A 1 572 ? 1.431 3.703 21.618 1.00 97.81 572 THR A O 1
ATOM 4396 N N . PRO A 1 573 ? 0.654 5.466 20.483 1.00 97.81 573 PRO A N 1
ATOM 4397 C CA . PRO A 1 573 ? 1.608 5.306 19.380 1.00 97.81 573 PRO A CA 1
ATOM 4398 C C . PRO A 1 573 ? 3.074 5.418 19.831 1.00 97.81 573 PRO A C 1
ATOM 4400 O O . PRO A 1 573 ? 3.934 4.702 19.318 1.00 97.81 573 PRO A O 1
ATOM 4403 N N . GLY A 1 574 ? 3.361 6.276 20.817 1.00 96.75 574 GLY A N 1
ATOM 4404 C CA . GLY A 1 574 ? 4.684 6.416 21.427 1.00 96.75 574 GLY A CA 1
ATOM 4405 C C . GLY A 1 574 ? 5.088 5.183 22.237 1.00 96.75 574 GLY A C 1
ATOM 4406 O O . GLY A 1 574 ? 6.214 4.712 22.104 1.00 96.75 574 GLY A O 1
ATOM 4407 N N . TYR A 1 575 ? 4.157 4.605 23.002 1.00 97.81 575 TYR A N 1
ATOM 4408 C CA . TYR A 1 575 ? 4.359 3.344 23.730 1.00 97.81 575 TYR A CA 1
ATOM 4409 C C . TYR A 1 575 ? 4.715 2.175 22.787 1.00 97.81 575 TYR A C 1
ATOM 4411 O O . TYR A 1 575 ? 5.686 1.452 23.033 1.00 97.81 575 TYR A O 1
ATOM 4419 N N . LEU A 1 576 ? 3.994 2.029 21.665 1.00 96.75 576 LEU A N 1
ATOM 4420 C CA . LEU A 1 576 ? 4.281 1.004 20.649 1.00 96.75 576 LEU A CA 1
ATOM 4421 C C . LEU A 1 576 ? 5.625 1.250 19.935 1.00 96.75 576 LEU A C 1
ATOM 4423 O O . LEU A 1 576 ? 6.416 0.321 19.765 1.00 96.75 576 LEU A O 1
ATOM 4427 N N . LYS A 1 577 ? 5.927 2.505 19.570 1.00 95.69 577 LYS A N 1
ATOM 4428 C CA . LYS A 1 577 ? 7.221 2.884 18.977 1.00 95.69 577 LYS A CA 1
ATOM 4429 C C . LYS A 1 577 ? 8.388 2.613 19.929 1.00 95.69 577 LYS A C 1
ATOM 4431 O O . LYS A 1 577 ? 9.433 2.146 19.489 1.00 95.69 577 LYS A O 1
ATOM 4436 N N . ASN A 1 578 ? 8.201 2.832 21.231 1.00 95.50 578 ASN A N 1
ATOM 4437 C CA . ASN A 1 578 ? 9.222 2.576 22.244 1.00 95.50 578 ASN A CA 1
ATOM 4438 C C . ASN A 1 578 ? 9.543 1.077 22.398 1.00 95.50 578 ASN A C 1
ATOM 4440 O O . ASN A 1 578 ? 10.712 0.727 22.537 1.00 95.50 578 ASN A O 1
ATOM 4444 N N . ALA A 1 579 ? 8.546 0.190 22.269 1.00 94.00 579 ALA A N 1
ATOM 4445 C CA . ALA A 1 579 ? 8.789 -1.255 22.211 1.00 94.00 579 ALA A CA 1
ATOM 4446 C C . ALA A 1 579 ? 9.635 -1.633 20.983 1.00 94.00 579 ALA A C 1
ATOM 4448 O O . ALA A 1 579 ? 10.590 -2.397 21.097 1.00 94.00 579 ALA A O 1
ATOM 4449 N N . ASN A 1 580 ? 9.318 -1.082 19.805 1.00 91.75 580 ASN A N 1
ATOM 4450 C CA . ASN A 1 580 ? 10.087 -1.346 18.585 1.00 91.75 580 ASN A CA 1
ATOM 4451 C C . ASN A 1 580 ? 11.519 -0.805 18.644 1.00 91.75 580 ASN A C 1
ATOM 4453 O O . ASN A 1 580 ? 12.433 -1.522 18.242 1.00 91.75 580 ASN A O 1
ATOM 4457 N N . ALA A 1 581 ? 11.722 0.389 19.204 1.00 91.38 581 ALA A N 1
ATOM 4458 C CA . ALA A 1 581 ? 13.051 0.952 19.429 1.00 91.38 581 ALA A CA 1
ATOM 4459 C C . ALA A 1 581 ? 13.896 0.043 20.345 1.00 91.38 581 ALA A C 1
ATOM 4461 O O . ALA A 1 581 ? 15.009 -0.333 19.978 1.00 91.38 581 ALA A O 1
ATOM 4462 N N . TYR A 1 582 ? 13.321 -0.420 21.463 1.00 89.88 582 TYR A N 1
ATOM 4463 C CA . TYR A 1 582 ? 13.959 -1.399 22.348 1.00 89.88 582 TYR A CA 1
ATOM 4464 C C . TYR A 1 582 ? 14.315 -2.702 21.608 1.00 89.88 582 TYR A C 1
ATOM 4466 O O . TYR A 1 582 ? 15.451 -3.161 21.697 1.00 89.88 582 TYR A O 1
ATOM 4474 N N . THR A 1 583 ? 13.412 -3.278 20.796 1.00 86.06 583 THR A N 1
ATOM 4475 C CA . THR A 1 583 ? 13.747 -4.492 20.011 1.00 86.06 583 THR A CA 1
ATOM 4476 C C . THR A 1 583 ? 14.741 -4.258 18.873 1.00 86.06 583 THR A C 1
ATOM 4478 O O . THR A 1 583 ? 15.274 -5.234 18.346 1.00 86.06 583 THR A O 1
ATOM 4481 N N . GLY A 1 584 ? 14.968 -3.008 18.461 1.00 83.75 584 GLY A N 1
ATOM 4482 C CA . GLY A 1 584 ? 15.986 -2.632 17.476 1.00 83.75 584 GLY A CA 1
ATOM 4483 C C . GLY A 1 584 ? 17.402 -2.631 18.049 1.00 83.75 584 GLY A C 1
ATOM 4484 O O . GLY A 1 584 ? 18.355 -2.865 17.313 1.00 83.75 584 GLY A O 1
ATOM 4485 N N . HIS A 1 585 ? 17.539 -2.445 19.364 1.00 83.12 585 HIS A N 1
ATOM 4486 C CA . HIS A 1 585 ? 18.826 -2.460 20.061 1.00 83.12 585 HIS A CA 1
ATOM 4487 C C . HIS A 1 585 ? 19.413 -3.875 20.240 1.00 83.12 585 HIS A C 1
ATOM 4489 O O . HIS A 1 585 ? 20.619 -4.029 20.422 1.00 83.12 585 HIS A O 1
ATOM 4495 N N . TYR A 1 586 ? 18.587 -4.927 20.180 1.00 77.38 586 TYR A N 1
ATOM 4496 C CA . TYR A 1 586 ? 19.044 -6.308 20.371 1.00 77.38 586 TYR A CA 1
ATOM 4497 C C . TYR A 1 586 ? 19.429 -7.011 19.073 1.00 77.38 586 TYR A C 1
ATOM 4499 O O . TYR A 1 586 ? 18.817 -6.834 18.020 1.00 77.38 586 TYR A O 1
ATOM 4507 N N . HIS A 1 587 ? 20.393 -7.929 19.192 1.00 66.50 587 HIS A N 1
ATOM 4508 C CA . HIS A 1 587 ? 20.792 -8.821 18.109 1.00 66.50 587 HIS A CA 1
ATOM 4509 C C . HIS A 1 587 ? 19.588 -9.553 17.492 1.00 66.50 587 HIS A C 1
ATOM 4511 O O . HIS A 1 587 ? 18.680 -10.002 18.200 1.00 66.50 587 HIS A O 1
ATOM 4517 N N . ALA A 1 588 ? 19.623 -9.754 16.171 1.00 67.81 588 ALA A N 1
ATOM 4518 C CA . ALA A 1 588 ? 18.510 -10.295 15.388 1.00 67.81 588 ALA A CA 1
ATOM 4519 C C . ALA A 1 588 ? 17.959 -11.642 15.903 1.00 67.81 588 ALA A C 1
ATOM 4521 O O . ALA A 1 588 ? 16.798 -11.958 15.658 1.00 67.81 588 ALA A O 1
ATOM 4522 N N . THR A 1 589 ? 18.747 -12.428 16.646 1.00 64.50 589 THR A N 1
ATOM 4523 C CA . THR A 1 589 ? 18.300 -13.662 17.322 1.00 64.50 589 THR A CA 1
ATOM 4524 C C . THR A 1 589 ? 17.188 -13.419 18.350 1.00 64.50 589 THR A C 1
ATOM 4526 O O . THR A 1 589 ? 16.278 -14.235 18.447 1.00 64.50 589 THR A O 1
ATOM 4529 N N . ILE A 1 590 ? 17.205 -12.302 19.085 1.00 67.88 590 ILE A N 1
ATOM 4530 C CA . ILE A 1 590 ? 16.174 -11.978 20.088 1.00 67.88 590 ILE A CA 1
ATOM 4531 C C . ILE A 1 590 ? 14.893 -11.498 19.386 1.00 67.88 590 ILE A C 1
ATOM 4533 O O . ILE A 1 590 ? 13.813 -12.016 19.665 1.00 67.88 590 ILE A O 1
ATOM 4537 N N . ARG A 1 591 ? 15.009 -10.623 18.373 1.00 68.81 591 ARG A N 1
ATOM 4538 C CA . ARG A 1 591 ? 13.882 -10.231 17.495 1.00 68.81 591 ARG A CA 1
ATOM 4539 C C . ARG A 1 591 ? 13.277 -11.450 16.762 1.00 68.81 591 ARG A C 1
ATOM 4541 O O . ARG A 1 591 ? 12.058 -11.525 16.585 1.00 68.81 591 ARG A O 1
ATOM 4548 N N . LYS A 1 592 ? 14.100 -12.454 16.413 1.00 67.94 592 LYS A N 1
ATOM 4549 C CA . LYS A 1 592 ? 13.652 -13.781 15.946 1.00 67.94 592 LYS A CA 1
ATOM 4550 C C . LYS A 1 592 ? 12.934 -14.570 17.044 1.00 67.94 592 LYS A C 1
ATOM 4552 O O . LYS A 1 592 ? 11.843 -15.043 16.770 1.00 67.94 592 LYS A O 1
ATOM 4557 N N . ALA A 1 593 ? 13.463 -14.692 18.263 1.00 68.88 593 ALA A N 1
ATOM 4558 C CA . ALA A 1 593 ? 12.821 -15.450 19.349 1.00 68.88 593 ALA A CA 1
ATOM 4559 C C . ALA A 1 593 ? 11.399 -14.940 19.670 1.00 68.88 593 ALA A C 1
ATOM 4561 O O . ALA A 1 593 ? 10.459 -15.728 19.732 1.00 68.88 593 ALA A O 1
ATOM 4562 N N . VAL A 1 594 ? 11.226 -13.615 19.743 1.00 66.31 594 VAL A N 1
ATOM 4563 C CA . VAL A 1 594 ? 9.926 -12.930 19.930 1.00 66.31 594 VAL A CA 1
ATOM 4564 C C . VAL A 1 594 ? 8.959 -13.163 18.754 1.00 66.31 594 VAL A C 1
ATOM 4566 O O . VAL A 1 594 ? 7.743 -13.080 18.906 1.00 66.31 594 VAL A O 1
ATOM 4569 N N . THR A 1 595 ? 9.488 -13.478 17.569 1.00 64.31 595 THR A N 1
ATOM 4570 C CA . THR A 1 595 ? 8.708 -13.828 16.373 1.00 64.31 595 THR A CA 1
ATOM 4571 C C . THR A 1 595 ? 8.370 -15.327 16.310 1.00 64.31 595 THR A C 1
ATOM 4573 O O . THR A 1 595 ? 7.256 -15.685 15.924 1.00 64.31 595 THR A O 1
ATOM 4576 N N . LEU A 1 596 ? 9.314 -16.197 16.685 1.00 53.00 596 LEU A N 1
ATOM 4577 C CA . LEU A 1 596 ? 9.281 -17.658 16.511 1.00 53.00 596 LEU A CA 1
ATOM 4578 C C . LEU A 1 596 ? 8.273 -18.380 17.415 1.00 53.00 596 LEU A C 1
ATOM 4580 O O . LEU A 1 596 ? 7.841 -19.476 17.069 1.00 53.00 596 LEU A O 1
ATOM 4584 N N . SER A 1 597 ? 7.857 -17.775 18.532 1.00 52.41 597 SER A N 1
ATOM 4585 C CA . SER A 1 597 ? 6.728 -18.277 19.335 1.00 52.41 597 SER A CA 1
ATOM 4586 C C . SER A 1 597 ? 5.406 -18.276 18.557 1.00 52.41 597 SER A C 1
ATOM 4588 O O . SER A 1 597 ? 4.499 -19.046 18.867 1.00 52.41 597 SER A O 1
ATOM 4590 N N . SER A 1 598 ? 5.297 -17.448 17.512 1.00 46.69 598 SER A N 1
ATOM 4591 C CA . SER A 1 598 ? 4.181 -17.460 16.570 1.00 46.69 598 SER A CA 1
ATOM 4592 C C . SER A 1 598 ? 4.500 -18.276 15.318 1.00 46.69 598 SER A C 1
ATOM 4594 O O . SER A 1 598 ? 5.627 -18.290 14.830 1.00 46.69 598 SER A O 1
ATOM 4596 N N . THR A 1 599 ? 3.486 -18.930 14.750 1.00 46.34 599 THR A N 1
ATOM 4597 C CA . THR A 1 599 ? 3.626 -19.823 13.590 1.00 46.34 599 THR A CA 1
ATOM 4598 C C . THR A 1 599 ? 3.993 -19.067 12.301 1.00 46.34 599 THR A C 1
ATOM 4600 O O . THR A 1 599 ? 3.114 -18.730 11.508 1.00 46.34 599 THR A O 1
ATOM 4603 N N . HIS A 1 600 ? 5.294 -18.814 12.107 1.00 45.94 600 HIS A N 1
ATOM 4604 C CA . HIS A 1 600 ? 6.033 -18.377 10.900 1.00 45.94 600 HIS A CA 1
ATOM 4605 C C . HIS A 1 600 ? 5.590 -17.110 10.129 1.00 45.94 600 HIS A C 1
ATOM 4607 O O . HIS A 1 600 ? 6.340 -16.654 9.262 1.00 45.94 600 HIS A O 1
ATOM 4613 N N . ARG A 1 601 ? 4.403 -16.549 10.389 1.00 50.28 601 ARG A N 1
ATOM 4614 C CA . ARG A 1 601 ? 3.706 -15.660 9.435 1.00 50.28 601 ARG A CA 1
ATOM 4615 C C . ARG A 1 601 ? 3.699 -14.186 9.849 1.00 50.28 601 ARG A C 1
ATOM 4617 O O . ARG A 1 601 ? 4.078 -13.334 9.057 1.00 50.28 601 ARG A O 1
ATOM 4624 N N . ALA A 1 602 ? 3.406 -13.880 11.113 1.00 55.53 602 ALA A N 1
ATOM 4625 C CA . ALA A 1 602 ? 3.508 -12.516 11.636 1.00 55.53 602 ALA A CA 1
ATOM 4626 C C . ALA A 1 602 ? 4.892 -12.267 12.262 1.00 55.53 602 ALA A C 1
ATOM 4628 O O . ALA A 1 602 ? 5.133 -12.655 13.407 1.00 55.53 602 ALA A O 1
ATOM 4629 N N . VAL A 1 603 ? 5.794 -11.593 11.544 1.00 63.44 603 VAL A N 1
ATOM 4630 C CA . VAL A 1 603 ? 7.060 -11.090 12.115 1.00 63.44 603 VAL A CA 1
ATOM 4631 C C . VAL A 1 603 ? 6.766 -9.920 13.056 1.00 63.44 603 VAL A C 1
ATOM 4633 O O . VAL A 1 603 ? 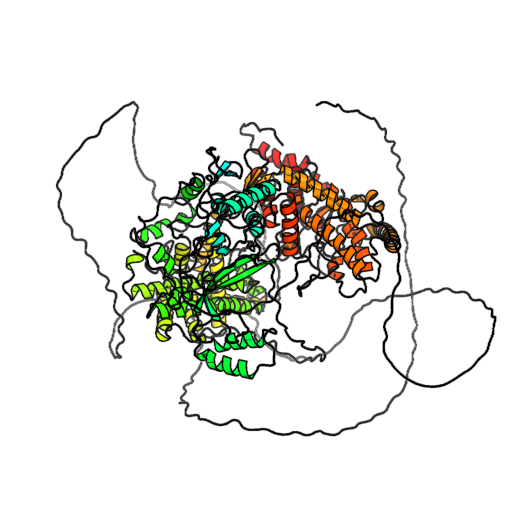5.948 -9.064 12.726 1.00 63.44 603 VAL A O 1
ATOM 4636 N N . TYR A 1 604 ? 7.418 -9.852 14.223 1.00 77.12 604 TYR A N 1
ATOM 4637 C CA . TYR A 1 604 ? 7.404 -8.622 15.027 1.00 77.12 604 TYR A CA 1
ATOM 4638 C C . TYR A 1 604 ? 8.358 -7.603 14.385 1.00 77.12 604 TYR A C 1
ATOM 4640 O O . TYR A 1 604 ? 9.544 -7.531 14.709 1.00 77.12 604 TYR A O 1
ATOM 4648 N N . GLY A 1 605 ? 7.839 -6.923 13.363 1.00 74.75 605 GLY A N 1
ATOM 4649 C CA . GLY A 1 605 ? 8.565 -5.972 12.534 1.00 74.75 605 GLY A CA 1
ATOM 4650 C C . GLY A 1 605 ? 8.479 -4.540 13.049 1.00 74.75 605 GLY A C 1
ATOM 4651 O O . GLY A 1 605 ? 7.543 -4.141 13.743 1.00 74.75 605 GLY A O 1
ATOM 4652 N N . GLU A 1 606 ? 9.464 -3.749 12.650 1.00 81.69 606 GLU A N 1
ATOM 4653 C CA . GLU A 1 606 ? 9.447 -2.308 12.841 1.00 81.69 606 GLU A CA 1
ATOM 4654 C C . GLU A 1 606 ? 8.464 -1.663 11.856 1.00 81.69 606 GLU A C 1
ATOM 4656 O O . GLU A 1 606 ? 8.520 -1.930 10.655 1.00 81.69 606 GLU A O 1
ATOM 4661 N N . LEU A 1 607 ? 7.531 -0.845 12.353 1.00 83.06 607 LEU A N 1
ATOM 4662 C CA . LEU A 1 607 ? 6.564 -0.166 11.491 1.00 83.06 607 LEU A CA 1
ATOM 4663 C C . LEU A 1 607 ? 7.230 1.048 10.835 1.00 83.06 607 LEU A C 1
ATOM 4665 O O . LEU A 1 607 ? 7.733 1.930 11.528 1.00 83.06 607 LEU A O 1
ATOM 4669 N N . ALA A 1 608 ? 7.181 1.105 9.503 1.00 76.31 608 ALA A N 1
ATOM 4670 C CA . ALA A 1 608 ? 7.932 2.067 8.695 1.00 76.31 608 ALA A CA 1
ATOM 4671 C C . ALA A 1 608 ? 7.490 3.542 8.822 1.00 76.31 608 ALA A C 1
ATOM 4673 O O . ALA A 1 608 ? 8.165 4.418 8.291 1.00 76.31 608 ALA A O 1
ATOM 4674 N N . SER A 1 609 ? 6.365 3.848 9.481 1.00 83.00 609 SER A N 1
ATOM 4675 C CA . SER A 1 609 ? 5.866 5.225 9.603 1.00 83.00 609 SER A CA 1
ATOM 4676 C C . SER A 1 609 ? 5.104 5.481 10.904 1.00 83.00 609 SER A C 1
ATOM 4678 O O . SER A 1 609 ? 4.506 4.580 11.501 1.00 83.00 609 SER A O 1
ATOM 4680 N N . GLN A 1 610 ? 5.062 6.750 11.325 1.00 86.00 610 GLN A N 1
ATOM 4681 C CA . GLN A 1 610 ? 4.268 7.187 12.478 1.00 86.00 610 GLN A CA 1
ATOM 4682 C C . GLN A 1 610 ? 2.759 6.957 12.254 1.00 86.00 610 GLN A C 1
ATOM 4684 O O . GLN A 1 610 ? 2.062 6.557 13.185 1.00 86.00 610 GLN A O 1
ATOM 4689 N N . ARG A 1 611 ? 2.271 7.109 11.009 1.00 84.69 611 ARG A N 1
ATOM 4690 C CA . ARG A 1 611 ? 0.888 6.796 10.590 1.00 84.69 611 ARG A CA 1
ATOM 4691 C C . ARG A 1 611 ? 0.536 5.334 10.891 1.00 84.69 611 ARG A C 1
ATOM 4693 O O . ARG A 1 611 ? -0.557 5.066 11.387 1.00 84.69 611 ARG A O 1
ATOM 4700 N N . SER A 1 612 ? 1.473 4.404 10.689 1.00 87.12 612 SER A N 1
ATOM 4701 C CA . SER A 1 612 ? 1.295 2.991 11.045 1.00 87.12 612 SER A CA 1
ATOM 4702 C C . SER A 1 612 ? 1.231 2.768 12.560 1.00 87.12 612 SER A C 1
ATOM 4704 O O . SER A 1 612 ? 0.307 2.100 13.016 1.00 87.12 612 SER A O 1
ATOM 4706 N N . TYR A 1 613 ? 2.113 3.371 13.369 1.00 92.75 613 TYR A N 1
ATOM 4707 C CA . TYR A 1 613 ? 1.984 3.289 14.837 1.00 92.75 613 TYR A CA 1
ATOM 4708 C C . TYR A 1 613 ? 0.629 3.827 15.329 1.00 92.75 613 TYR A C 1
ATOM 4710 O O . TYR A 1 613 ? 0.022 3.227 16.216 1.00 92.75 613 TYR A O 1
ATOM 4718 N N . THR A 1 614 ? 0.108 4.894 14.714 1.00 93.56 614 THR A N 1
ATOM 4719 C CA . THR A 1 614 ? -1.222 5.444 15.025 1.00 93.56 614 THR A CA 1
ATOM 4720 C C . THR A 1 614 ? -2.371 4.522 14.598 1.00 93.56 614 THR A C 1
ATOM 4722 O O . THR A 1 614 ? -3.299 4.343 15.384 1.00 93.56 614 THR A O 1
ATOM 4725 N N . LYS A 1 615 ? -2.310 3.877 13.418 1.00 91.38 615 LYS A N 1
ATOM 4726 C CA . LYS A 1 615 ? -3.275 2.828 13.008 1.00 91.38 615 LYS A CA 1
ATOM 4727 C C . LYS A 1 615 ? -3.320 1.690 14.038 1.00 91.38 615 LYS A C 1
ATOM 4729 O O . LYS A 1 615 ? -4.388 1.337 14.531 1.00 91.38 615 LYS A O 1
ATOM 4734 N N . TYR A 1 616 ? -2.155 1.154 14.401 1.00 93.50 616 TYR A N 1
ATOM 4735 C CA . TYR A 1 616 ? -2.040 -0.002 15.295 1.00 93.50 616 TYR A CA 1
ATOM 4736 C C . TYR A 1 616 ? -2.435 0.320 16.750 1.00 93.50 616 TYR A C 1
ATOM 4738 O O . TYR A 1 616 ? -3.037 -0.516 17.422 1.00 93.50 616 TYR A O 1
ATOM 4746 N N . ALA A 1 617 ? -2.177 1.543 17.226 1.00 95.69 617 ALA A N 1
ATOM 4747 C CA . ALA A 1 617 ? -2.573 2.004 18.561 1.00 95.69 617 ALA A CA 1
ATOM 4748 C C . ALA A 1 617 ? -4.093 1.985 18.808 1.00 95.69 617 ALA A C 1
ATOM 4750 O O . ALA A 1 617 ? -4.514 1.882 19.962 1.00 95.69 617 ALA A O 1
ATOM 4751 N N . GLN A 1 618 ? -4.919 2.046 17.754 1.00 96.00 618 GLN A N 1
ATOM 4752 C CA . GLN A 1 618 ? -6.377 2.086 17.895 1.00 96.00 618 GLN A CA 1
ATOM 4753 C C . GLN A 1 618 ? -6.931 0.869 18.647 1.00 96.00 618 GLN A C 1
ATOM 4755 O O . GLN A 1 618 ? -7.816 1.040 19.475 1.00 96.00 618 GLN A O 1
ATOM 4760 N N . ALA A 1 619 ? -6.402 -0.340 18.419 1.00 95.88 619 ALA A N 1
ATOM 4761 C CA . ALA A 1 619 ? -6.909 -1.555 19.065 1.00 95.88 619 ALA A CA 1
ATOM 4762 C C . ALA A 1 619 ? -6.826 -1.486 20.604 1.00 95.88 619 ALA A C 1
ATOM 4764 O O . ALA A 1 619 ? -7.790 -1.813 21.298 1.00 95.88 619 ALA A O 1
ATOM 4765 N N . LEU A 1 620 ? -5.703 -0.995 21.144 1.00 97.44 620 LEU A N 1
ATOM 4766 C CA . LEU A 1 620 ? -5.568 -0.760 22.583 1.00 97.44 620 LEU A CA 1
ATOM 4767 C C . LEU A 1 620 ? -6.4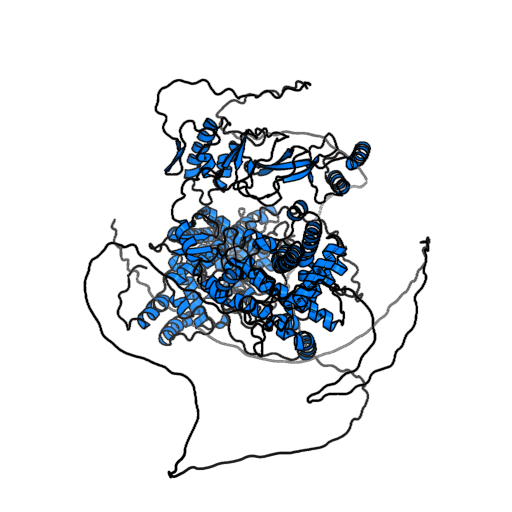73 0.384 23.042 1.00 97.44 620 LEU A C 1
ATOM 4769 O O . LEU A 1 620 ? -7.245 0.191 23.974 1.00 97.44 620 LEU A O 1
ATOM 4773 N N . SER A 1 621 ? -6.458 1.532 22.356 1.00 98.12 621 SER A N 1
ATOM 4774 C CA . SER A 1 621 ? -7.254 2.704 22.753 1.00 98.12 621 SER A CA 1
ATOM 4775 C C . SER A 1 621 ? -8.767 2.449 22.769 1.00 98.12 621 SER A C 1
ATOM 4777 O O . SER A 1 621 ? -9.454 2.965 23.645 1.00 98.12 621 SER A O 1
ATOM 4779 N N . ARG A 1 622 ? -9.298 1.618 21.860 1.00 98.25 622 ARG A N 1
ATOM 4780 C CA . ARG A 1 622 ? -10.706 1.179 21.905 1.00 98.25 622 ARG A CA 1
ATOM 4781 C C . ARG A 1 622 ? -10.987 0.227 23.068 1.00 98.25 622 ARG A C 1
ATOM 4783 O O . ARG A 1 622 ? -12.075 0.270 23.629 1.00 98.25 622 ARG A O 1
ATOM 4790 N N . THR A 1 623 ? -10.017 -0.612 23.439 1.00 98.56 623 THR A N 1
ATOM 4791 C CA . THR A 1 623 ? -10.142 -1.516 24.595 1.00 98.56 623 THR A CA 1
ATOM 4792 C C . THR A 1 623 ? -10.130 -0.715 25.903 1.00 98.56 623 THR A C 1
ATOM 4794 O O . THR A 1 623 ? -11.003 -0.921 26.740 1.00 98.56 623 THR A O 1
ATOM 4797 N N . GLU A 1 624 ? -9.216 0.255 26.046 1.00 98.38 624 GLU A N 1
ATOM 4798 C CA . GLU A 1 624 ? -9.196 1.216 27.163 1.00 98.38 624 GLU A CA 1
ATOM 4799 C C . GLU A 1 624 ? -10.532 1.963 27.279 1.00 98.38 624 GLU A C 1
ATOM 4801 O O . GLU A 1 624 ? -11.162 1.940 28.337 1.00 98.38 624 GLU A O 1
ATOM 4806 N N . ALA A 1 625 ? -10.985 2.584 26.183 1.00 98.50 625 ALA A N 1
ATOM 4807 C CA . ALA A 1 625 ? -12.218 3.366 26.157 1.00 98.50 625 ALA A CA 1
ATOM 4808 C C . ALA A 1 625 ? -13.440 2.527 26.555 1.00 98.50 625 ALA A C 1
ATOM 4810 O O . ALA A 1 625 ? -14.208 2.947 27.417 1.00 98.50 625 ALA A O 1
ATOM 4811 N N . MET A 1 626 ? -13.566 1.308 26.021 1.00 98.69 626 MET A N 1
ATOM 4812 C CA . MET A 1 626 ? -14.662 0.396 26.351 1.00 98.69 626 MET A CA 1
ATOM 4813 C C . MET A 1 626 ? -14.693 0.048 27.843 1.00 98.69 626 MET A C 1
ATOM 4815 O O . MET A 1 626 ? -15.755 0.091 28.461 1.00 98.69 626 MET A O 1
ATOM 4819 N N . MET A 1 627 ? -13.537 -0.266 28.438 1.00 98.69 627 MET A N 1
ATOM 4820 C CA . MET A 1 627 ? -13.452 -0.608 29.861 1.00 98.69 627 MET A CA 1
ATOM 4821 C C . MET A 1 627 ? -13.782 0.592 30.756 1.00 98.69 627 MET A C 1
ATOM 4823 O O . MET A 1 627 ? -14.584 0.467 31.680 1.00 98.69 627 MET A O 1
ATOM 4827 N N . VAL A 1 628 ? -13.204 1.762 30.473 1.00 98.69 628 VAL A N 1
ATOM 4828 C CA . VAL A 1 628 ? -13.377 2.964 31.304 1.00 98.69 628 VAL A CA 1
ATOM 4829 C C . VAL A 1 628 ? -14.787 3.555 31.157 1.00 98.69 628 VAL A C 1
ATOM 4831 O O . VAL A 1 628 ? -15.400 3.909 32.164 1.00 98.69 628 VAL A O 1
ATOM 4834 N N . ARG A 1 629 ? -15.359 3.593 29.943 1.00 98.56 629 ARG A N 1
ATOM 4835 C CA . ARG A 1 629 ? -16.751 4.034 29.722 1.00 98.56 629 ARG A CA 1
ATOM 4836 C C . ARG A 1 629 ? -17.775 3.069 30.312 1.00 98.56 629 ARG A C 1
ATOM 4838 O O . ARG A 1 629 ? -18.788 3.528 30.829 1.00 98.56 629 ARG A O 1
ATOM 4845 N N . TYR A 1 630 ? -17.514 1.760 30.304 1.00 98.44 630 TYR A N 1
ATOM 4846 C CA . TYR A 1 630 ? -18.380 0.807 31.004 1.00 98.44 630 TYR A CA 1
ATOM 4847 C C . TYR A 1 630 ? -18.381 1.051 32.523 1.00 98.44 630 TYR A C 1
ATOM 4849 O O . TYR A 1 630 ? -19.445 1.034 33.139 1.00 98.44 630 TYR A O 1
ATOM 4857 N N . ILE A 1 631 ? -17.221 1.346 33.128 1.00 98.50 631 ILE A N 1
ATOM 4858 C CA . ILE A 1 631 ? -17.137 1.720 34.554 1.00 98.50 631 ILE A CA 1
ATOM 4859 C C . ILE A 1 631 ? -17.904 3.027 34.822 1.00 98.50 631 ILE A C 1
ATOM 4861 O O . ILE A 1 631 ? -18.638 3.101 35.804 1.00 98.50 631 ILE A O 1
ATOM 4865 N N . LEU A 1 632 ? -17.808 4.024 33.935 1.00 98.00 632 LEU A N 1
ATOM 4866 C CA . LEU A 1 632 ? -18.593 5.263 34.027 1.00 98.00 632 LEU A CA 1
ATOM 4867 C C . LEU A 1 632 ? -20.107 4.995 33.967 1.00 98.00 632 LEU A C 1
ATOM 4869 O O . LEU A 1 632 ? -20.855 5.500 34.803 1.00 98.00 632 LEU A O 1
ATOM 4873 N N . ALA A 1 633 ? -20.565 4.184 33.010 1.00 97.38 633 ALA A N 1
ATOM 4874 C CA . ALA A 1 633 ? -21.974 3.821 32.864 1.00 97.38 633 ALA A CA 1
ATOM 4875 C C . ALA A 1 633 ? -22.498 3.051 34.090 1.00 97.38 633 ALA A C 1
ATOM 4877 O O . ALA A 1 633 ? -23.589 3.342 34.575 1.00 97.38 633 ALA A O 1
ATOM 4878 N N . ALA A 1 634 ? -21.691 2.135 34.638 1.00 96.88 634 ALA A N 1
ATOM 4879 C CA . ALA A 1 634 ? -21.996 1.386 35.858 1.00 96.88 634 ALA A CA 1
ATOM 4880 C C . ALA A 1 634 ? -22.031 2.254 37.130 1.00 96.88 634 ALA A C 1
ATOM 4882 O O . ALA A 1 634 ? -22.729 1.913 38.076 1.00 96.88 634 ALA A O 1
ATOM 4883 N N . ARG A 1 635 ? -21.284 3.366 37.174 1.00 97.00 635 ARG A N 1
ATOM 4884 C CA . ARG A 1 635 ? -21.266 4.314 38.307 1.00 97.00 635 ARG A CA 1
ATOM 4885 C C . ARG A 1 635 ? -22.290 5.446 38.199 1.00 97.00 635 ARG A C 1
ATOM 4887 O O . ARG A 1 635 ? -22.399 6.241 39.128 1.00 97.00 635 ARG A O 1
ATOM 4894 N N . THR A 1 636 ? -22.994 5.553 37.074 1.00 96.44 636 THR A N 1
ATOM 4895 C CA . THR A 1 636 ? -23.979 6.616 36.805 1.00 96.44 636 THR A CA 1
ATOM 4896 C C . THR A 1 636 ? -25.374 6.075 36.487 1.00 96.44 636 THR A C 1
ATOM 4898 O O . THR A 1 636 ? -26.217 6.836 36.019 1.00 96.44 636 THR A O 1
ATOM 4901 N N . ASP A 1 637 ? -25.602 4.778 36.727 1.00 95.00 637 ASP A N 1
ATOM 4902 C CA . ASP A 1 637 ? -26.842 4.044 36.439 1.00 95.00 637 ASP A CA 1
ATOM 4903 C C . ASP A 1 637 ? -27.320 4.191 34.980 1.00 95.00 637 ASP A C 1
ATOM 4905 O O . ASP A 1 637 ? -28.508 4.242 34.681 1.00 95.00 637 ASP A O 1
ATOM 4909 N N . LYS A 1 638 ? -26.368 4.249 34.036 1.00 94.19 638 LYS A N 1
ATOM 4910 C CA . LYS A 1 638 ? -26.615 4.353 32.583 1.00 94.19 638 LYS A CA 1
ATOM 4911 C C . LYS A 1 638 ? -26.366 3.034 31.853 1.00 94.19 638 LYS A C 1
ATOM 4913 O O . LYS A 1 638 ? -25.888 3.028 30.719 1.00 94.19 638 LYS A O 1
ATOM 4918 N N . GLN A 1 639 ? -26.633 1.911 32.518 1.00 95.38 639 GLN A N 1
ATOM 4919 C CA . GLN A 1 639 ? -26.405 0.583 31.942 1.00 95.38 639 GLN A CA 1
ATOM 4920 C C . GLN A 1 639 ? -27.545 0.116 31.030 1.00 95.38 639 GLN A C 1
ATOM 4922 O O . GLN A 1 639 ? -27.278 -0.665 30.126 1.00 95.38 639 GLN A O 1
ATOM 4927 N N . ASP A 1 640 ? -28.767 0.628 31.204 1.00 94.69 640 ASP A N 1
ATOM 4928 C CA . ASP A 1 640 ? -29.983 0.167 30.511 1.00 94.69 640 ASP A CA 1
ATOM 4929 C C . ASP A 1 640 ? -29.821 0.096 28.982 1.00 94.69 640 ASP A C 1
ATOM 4931 O O . ASP A 1 640 ? -30.110 -0.923 28.361 1.00 94.69 640 ASP A O 1
ATOM 4935 N N . ALA A 1 641 ? -29.252 1.141 28.367 1.00 94.12 641 ALA A N 1
ATOM 4936 C CA . ALA A 1 641 ? -29.008 1.194 26.921 1.00 94.12 641 ALA A CA 1
ATOM 4937 C C . ALA A 1 641 ? -27.967 0.168 26.418 1.00 94.12 641 ALA A C 1
ATOM 4939 O O . ALA A 1 641 ? -27.854 -0.060 25.214 1.00 94.12 641 ALA A O 1
ATOM 4940 N N . LEU A 1 642 ? -27.198 -0.447 27.319 1.00 96.44 642 LEU A N 1
ATOM 4941 C CA . LEU A 1 642 ? -26.218 -1.496 27.027 1.00 96.44 642 LEU A CA 1
ATOM 4942 C C . LEU A 1 642 ? -26.811 -2.912 27.200 1.00 96.44 642 LEU A C 1
ATOM 4944 O O . LEU A 1 642 ? -26.103 -3.895 26.968 1.00 96.44 642 LEU A O 1
ATOM 4948 N N . GLY A 1 643 ? -28.087 -3.037 27.586 1.00 95.44 643 GLY A N 1
ATOM 4949 C CA . GLY A 1 643 ? -28.753 -4.319 27.812 1.00 95.44 643 GLY A CA 1
ATOM 4950 C C . GLY A 1 643 ? -28.009 -5.187 28.832 1.00 95.44 643 GLY A C 1
ATOM 4951 O O . GLY A 1 643 ? -27.551 -4.715 29.871 1.00 95.44 643 GLY A O 1
ATOM 4952 N N . ASN A 1 644 ? -27.823 -6.471 28.521 1.00 96.81 644 ASN A N 1
ATOM 4953 C CA . ASN A 1 644 ? -27.060 -7.393 29.369 1.00 96.81 644 ASN A CA 1
ATOM 4954 C C . ASN A 1 644 ? -25.530 -7.286 29.196 1.00 96.81 644 ASN A C 1
ATOM 4956 O O . ASN A 1 644 ? -24.806 -8.161 29.686 1.00 96.81 644 ASN A O 1
ATOM 4960 N N . PHE A 1 645 ? -24.999 -6.250 28.530 1.00 97.62 645 PHE A N 1
ATOM 4961 C CA . PHE A 1 645 ? -23.550 -6.081 28.399 1.00 97.62 645 PHE A CA 1
ATOM 4962 C C . PHE A 1 645 ? -22.887 -5.959 29.773 1.00 97.62 645 PHE A C 1
ATOM 4964 O O . PHE A 1 645 ? -23.144 -5.040 30.547 1.00 97.62 645 PHE A O 1
ATOM 4971 N N . ARG A 1 646 ? -21.966 -6.882 30.052 1.00 96.81 646 ARG A N 1
ATOM 4972 C CA . ARG A 1 646 ? -21.107 -6.873 31.239 1.00 96.81 646 ARG A CA 1
ATOM 4973 C C . ARG A 1 646 ? -19.668 -7.006 30.783 1.00 96.81 646 ARG A C 1
ATOM 4975 O O . ARG A 1 646 ? -19.373 -7.836 29.925 1.00 96.81 646 ARG A O 1
ATOM 4982 N N . LEU A 1 647 ? -18.762 -6.226 31.364 1.00 97.00 647 LEU A N 1
ATOM 4983 C CA . LEU A 1 647 ? -17.333 -6.345 31.083 1.00 97.00 647 LEU A CA 1
ATOM 4984 C C . LEU A 1 647 ? -16.830 -7.739 31.512 1.00 97.00 647 LEU A C 1
ATOM 4986 O O . LEU A 1 647 ? -16.806 -8.049 32.703 1.00 97.00 647 LEU A O 1
ATOM 4990 N N . LYS A 1 648 ? -16.456 -8.580 30.540 1.00 96.81 648 LYS A N 1
ATOM 4991 C CA . LYS A 1 648 ? -15.903 -9.925 30.751 1.00 96.81 648 LYS A CA 1
ATOM 4992 C C . LYS A 1 648 ? -14.380 -9.818 30.838 1.00 96.81 648 LYS A C 1
ATOM 4994 O O . LYS A 1 648 ? -13.756 -9.196 29.983 1.00 96.81 648 LYS A O 1
ATOM 4999 N N . GLY A 1 649 ? -13.781 -10.424 31.856 1.00 94.44 649 GLY A N 1
ATOM 5000 C CA . GLY A 1 649 ? -12.339 -10.397 32.097 1.00 94.44 649 GLY A CA 1
ATOM 5001 C C . GLY A 1 649 ? -11.988 -10.909 33.491 1.00 94.44 649 GLY A C 1
ATOM 5002 O O . GLY A 1 649 ? -12.866 -11.331 34.244 1.00 94.44 649 GLY A O 1
ATOM 5003 N N . SER A 1 650 ? -10.703 -10.871 33.839 1.00 95.38 650 SER A N 1
ATOM 5004 C CA . SER A 1 650 ? -10.237 -11.180 35.196 1.00 95.38 650 SER A CA 1
ATOM 5005 C C . SER A 1 650 ? -10.466 -10.026 36.172 1.00 95.38 650 SER A C 1
ATOM 5007 O O . SER A 1 650 ? -10.628 -8.867 35.781 1.00 95.38 650 SER A O 1
ATOM 5009 N N . GLU A 1 651 ? -10.387 -10.332 37.468 1.00 95.25 651 GLU A N 1
ATOM 5010 C CA . GLU A 1 651 ? -10.344 -9.305 38.513 1.00 95.25 651 GLU A CA 1
ATOM 5011 C C . GLU A 1 651 ? -9.144 -8.360 38.328 1.00 95.25 651 GLU A C 1
ATOM 5013 O O . GLU A 1 651 ? -9.274 -7.156 38.507 1.00 95.25 651 GLU A O 1
ATOM 5018 N N . GLU A 1 652 ? -7.998 -8.880 37.878 1.00 95.62 652 GLU A N 1
ATOM 5019 C CA . GLU A 1 652 ? -6.791 -8.103 37.560 1.00 95.62 652 GLU A CA 1
ATOM 5020 C C . GLU A 1 652 ? -7.073 -7.049 36.475 1.00 95.62 652 GLU A C 1
ATOM 5022 O O . GLU A 1 652 ? -6.752 -5.872 36.644 1.00 95.62 652 GLU A O 1
ATOM 5027 N N . GLN A 1 653 ? -7.738 -7.452 35.386 1.00 96.81 653 GLN A N 1
ATOM 5028 C CA . GLN A 1 653 ? -8.148 -6.559 34.298 1.00 96.81 653 GLN A CA 1
ATOM 5029 C C . GLN A 1 653 ? -9.167 -5.516 34.777 1.00 96.81 653 GLN A C 1
ATOM 5031 O O . GLN A 1 653 ? -9.056 -4.340 34.425 1.00 96.81 653 GLN A O 1
ATOM 5036 N N . ARG A 1 654 ? -10.133 -5.921 35.615 1.00 96.81 654 ARG A N 1
ATOM 5037 C CA . ARG A 1 654 ? -11.126 -5.012 36.209 1.00 96.81 654 ARG A CA 1
ATOM 5038 C C . ARG A 1 654 ? -10.469 -3.972 37.119 1.00 96.81 654 ARG A C 1
ATOM 5040 O O . ARG A 1 654 ? -10.745 -2.783 36.977 1.00 96.81 654 ARG A O 1
ATOM 5047 N N . MET A 1 655 ? -9.580 -4.402 38.010 1.00 97.62 655 MET A N 1
ATOM 5048 C CA . MET A 1 655 ? -8.885 -3.532 38.959 1.00 97.62 655 MET A CA 1
ATOM 5049 C C . MET A 1 655 ? -7.914 -2.576 38.265 1.00 97.62 655 MET A C 1
ATOM 5051 O O . MET A 1 655 ? -7.864 -1.404 38.632 1.00 97.62 655 MET A O 1
ATOM 5055 N N . ALA A 1 656 ? -7.200 -3.016 37.226 1.00 97.94 656 ALA A N 1
ATOM 5056 C CA . ALA A 1 656 ? -6.322 -2.134 36.460 1.00 97.94 656 ALA A CA 1
ATOM 5057 C C . ALA A 1 656 ? -7.105 -1.080 35.648 1.00 97.94 656 ALA A C 1
ATOM 5059 O O . ALA A 1 656 ? -6.687 0.076 35.567 1.00 97.94 656 ALA A O 1
ATOM 5060 N N . ALA A 1 657 ? -8.279 -1.428 35.108 1.00 98.25 657 ALA A N 1
ATOM 5061 C CA . ALA A 1 657 ? -9.156 -0.455 34.452 1.00 98.25 657 ALA A CA 1
ATOM 5062 C C . ALA A 1 657 ? -9.826 0.507 35.448 1.00 98.25 657 ALA A C 1
ATOM 5064 O O . ALA A 1 657 ? -9.996 1.684 35.135 1.00 98.25 657 ALA A O 1
ATOM 5065 N N . LEU A 1 658 ? -10.152 0.045 36.660 1.00 98.25 658 LEU A N 1
ATOM 5066 C CA . LEU A 1 658 ? -10.631 0.903 37.746 1.00 98.25 658 LEU A CA 1
ATOM 5067 C C . LEU A 1 658 ? -9.532 1.851 38.255 1.00 98.25 658 LEU A C 1
ATOM 5069 O O . LEU A 1 658 ? -9.821 3.007 38.551 1.00 98.25 658 LEU A O 1
ATOM 5073 N N . ALA A 1 659 ? -8.271 1.409 38.295 1.00 98.44 659 ALA A N 1
ATOM 5074 C CA . ALA A 1 659 ? -7.132 2.279 38.582 1.00 98.44 659 ALA A CA 1
ATOM 5075 C C . ALA A 1 659 ? -6.974 3.375 37.512 1.00 98.44 659 ALA A C 1
ATOM 5077 O O . ALA A 1 659 ? -6.780 4.538 37.863 1.00 98.44 659 ALA A O 1
ATOM 5078 N N . LEU A 1 660 ? -7.141 3.037 36.224 1.00 98.56 660 LEU A N 1
ATOM 5079 C CA . LEU A 1 660 ? -7.161 4.033 35.148 1.00 98.56 660 LEU A CA 1
ATOM 5080 C C . LEU A 1 660 ? -8.353 4.995 35.283 1.00 98.56 660 LEU A C 1
ATOM 5082 O O . LEU A 1 660 ? -8.144 6.202 35.231 1.00 98.56 660 LEU A O 1
ATOM 5086 N N . TYR A 1 661 ? -9.572 4.495 35.525 1.00 98.69 661 TYR A N 1
ATOM 5087 C CA . TYR A 1 661 ? -10.754 5.334 35.784 1.00 98.69 661 TYR A CA 1
ATOM 5088 C C . TYR A 1 661 ? -10.491 6.336 36.915 1.00 98.69 661 TYR A C 1
ATOM 5090 O O . TYR A 1 661 ? -10.667 7.539 36.733 1.00 98.69 661 TYR A O 1
ATOM 5098 N N . ASN A 1 662 ? -10.027 5.848 38.069 1.00 98.50 662 ASN A N 1
ATOM 5099 C CA . ASN A 1 662 ? -9.783 6.679 39.244 1.00 98.50 662 ASN A CA 1
ATOM 5100 C C . ASN A 1 662 ? -8.710 7.743 38.968 1.00 98.50 662 ASN A C 1
ATOM 5102 O O . ASN A 1 662 ? -8.925 8.898 39.323 1.00 98.50 662 ASN A O 1
ATOM 5106 N N . LEU A 1 663 ? -7.623 7.394 38.265 1.00 98.50 663 LEU A N 1
ATOM 5107 C CA . LEU A 1 663 ? -6.597 8.352 37.840 1.00 98.50 663 LEU A CA 1
ATOM 5108 C C . LEU A 1 663 ? -7.179 9.460 36.944 1.00 98.50 663 LEU A C 1
ATOM 5110 O O . LEU A 1 663 ? -6.847 10.634 37.113 1.00 98.50 663 LEU A O 1
ATOM 5114 N N . LEU A 1 664 ? -8.041 9.104 35.984 1.00 98.50 664 LEU A N 1
ATOM 5115 C CA . LEU A 1 664 ? -8.652 10.087 35.088 1.00 98.50 664 LEU A CA 1
ATOM 5116 C C . LEU A 1 664 ? -9.619 11.024 35.830 1.00 98.50 664 LEU A C 1
ATOM 5118 O O . LEU A 1 664 ? -9.638 12.212 35.520 1.00 98.50 664 LEU A O 1
ATOM 5122 N N . ILE A 1 665 ? -10.365 10.538 36.827 1.00 98.38 665 ILE A N 1
ATOM 5123 C CA . ILE A 1 665 ? -11.236 11.386 37.661 1.00 98.38 665 ILE A CA 1
ATOM 5124 C C . ILE A 1 665 ? -10.425 12.272 38.619 1.00 98.38 665 ILE A C 1
ATOM 5126 O O . ILE A 1 665 ? -10.665 13.477 38.684 1.00 98.38 665 ILE A O 1
ATOM 5130 N N . GLU A 1 666 ? -9.435 11.717 39.325 1.00 98.06 666 GLU A N 1
ATOM 5131 C CA . GLU A 1 666 ? -8.588 12.451 40.280 1.00 98.06 666 GLU A CA 1
ATOM 5132 C C . GLU A 1 666 ? -7.894 13.654 39.621 1.00 98.06 666 GLU A C 1
ATOM 5134 O O . GLU A 1 666 ? -7.907 14.764 40.158 1.00 98.06 666 GLU A O 1
ATOM 5139 N N . TYR A 1 667 ? -7.363 13.454 38.412 1.00 98.31 667 TYR A N 1
ATOM 5140 C CA . TYR A 1 667 ? -6.662 14.482 37.642 1.00 98.31 667 TYR A CA 1
ATOM 5141 C C . TYR A 1 667 ? -7.548 15.204 36.609 1.00 98.31 667 TYR A C 1
ATOM 5143 O O . TYR A 1 667 ? -7.023 15.935 35.766 1.00 98.31 667 TYR A O 1
ATOM 5151 N N . LYS A 1 668 ? -8.876 15.024 36.650 1.00 97.94 668 LYS A N 1
ATOM 5152 C CA . LYS A 1 668 ? -9.858 15.687 35.763 1.00 97.94 668 LYS A CA 1
ATOM 5153 C C . LYS A 1 668 ? -9.494 15.606 34.274 1.00 97.94 668 LYS A C 1
ATOM 5155 O O . LYS A 1 668 ? -9.419 16.605 33.560 1.00 97.94 668 LYS A O 1
ATOM 5160 N N . GLY A 1 669 ? -9.152 14.399 33.832 1.00 96.81 669 GLY A N 1
ATOM 5161 C CA . GLY A 1 669 ? -8.737 14.094 32.465 1.00 96.81 669 GLY A CA 1
ATOM 5162 C C . GLY A 1 669 ? -7.348 14.587 32.053 1.00 96.81 669 GLY A C 1
ATOM 5163 O O . GLY A 1 669 ? -6.949 14.359 30.913 1.00 96.81 669 GLY A O 1
ATOM 5164 N N . ALA A 1 670 ? -6.589 15.219 32.953 1.00 97.62 670 ALA A N 1
ATOM 5165 C CA . ALA A 1 670 ? -5.246 15.739 32.693 1.00 97.62 670 ALA A CA 1
ATOM 5166 C C . ALA A 1 670 ? -4.164 15.176 33.652 1.00 97.62 670 ALA A C 1
ATOM 5168 O O . ALA A 1 670 ? -3.425 15.957 34.259 1.00 97.62 670 ALA A O 1
ATOM 5169 N N . PRO A 1 671 ? -4.035 13.840 33.816 1.00 97.88 671 PRO A N 1
ATOM 5170 C CA . PRO A 1 671 ? -2.970 13.247 34.624 1.00 97.88 671 PRO A CA 1
ATOM 5171 C C . PRO A 1 671 ? -1.579 13.514 34.046 1.00 97.88 671 PRO A C 1
ATOM 5173 O O . PRO A 1 671 ? -1.402 13.693 32.838 1.00 97.88 671 PRO A O 1
ATOM 5176 N N . GLU A 1 672 ? -0.563 13.478 34.910 1.00 97.88 672 GLU A N 1
ATOM 5177 C CA . GLU A 1 672 ? 0.827 13.550 34.463 1.00 97.88 672 GLU A CA 1
ATOM 5178 C C . GLU A 1 672 ? 1.149 12.361 33.541 1.00 97.88 672 GLU A C 1
ATOM 5180 O O . GLU A 1 672 ? 0.856 11.210 33.872 1.00 97.88 672 GLU A O 1
ATOM 5185 N N . LEU A 1 673 ? 1.794 12.619 32.397 1.00 96.75 673 LEU A N 1
ATOM 5186 C CA . LEU A 1 673 ? 2.110 11.585 31.403 1.00 96.75 673 LEU A CA 1
ATOM 5187 C C . LEU A 1 673 ? 2.921 10.414 31.980 1.00 96.75 673 LEU A C 1
ATOM 5189 O O . LEU A 1 673 ? 2.745 9.286 31.525 1.00 96.75 673 LEU A O 1
ATOM 5193 N N . THR A 1 674 ? 3.785 10.646 32.972 1.00 97.25 674 THR A N 1
ATOM 5194 C CA . THR A 1 674 ? 4.551 9.579 33.638 1.00 97.25 674 THR A CA 1
ATOM 5195 C C . THR A 1 674 ? 3.623 8.612 34.375 1.00 97.25 674 THR A C 1
ATOM 5197 O O . THR A 1 674 ? 3.679 7.406 34.139 1.00 97.25 674 THR A O 1
ATOM 5200 N N . LEU A 1 675 ? 2.716 9.144 35.199 1.00 97.94 675 LEU A N 1
ATOM 5201 C CA . LEU A 1 675 ? 1.758 8.366 35.984 1.00 97.94 675 LEU A CA 1
ATOM 5202 C C . LEU A 1 675 ? 0.702 7.693 35.092 1.00 97.94 675 LEU A C 1
ATOM 5204 O O . LEU A 1 675 ? 0.398 6.514 35.269 1.00 97.94 675 LEU A O 1
ATOM 5208 N N . LEU A 1 676 ? 0.217 8.397 34.062 1.00 98.25 676 LEU A N 1
ATOM 5209 C CA . LEU A 1 676 ? -0.674 7.827 33.049 1.00 98.25 676 LEU A CA 1
ATOM 5210 C C . LEU A 1 676 ? -0.030 6.617 32.357 1.00 98.25 676 LEU A C 1
ATOM 5212 O O . LEU A 1 676 ? -0.661 5.571 32.247 1.00 98.25 676 LEU A O 1
ATOM 5216 N N . ARG A 1 677 ? 1.237 6.716 31.935 1.00 97.75 677 ARG A N 1
ATOM 5217 C CA . ARG A 1 677 ? 1.967 5.596 31.314 1.00 97.75 677 ARG A CA 1
ATOM 5218 C C . ARG A 1 677 ? 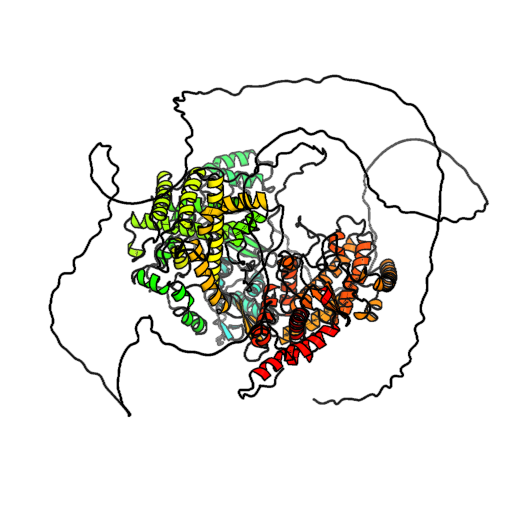2.156 4.413 32.260 1.00 97.75 677 ARG A C 1
ATOM 5220 O O . ARG A 1 677 ? 2.049 3.274 31.812 1.00 97.75 677 ARG A O 1
ATOM 5227 N N . GLN A 1 678 ? 2.404 4.664 33.545 1.00 98.19 678 GLN A N 1
ATOM 5228 C CA . GLN A 1 678 ? 2.518 3.613 34.560 1.00 98.19 678 GLN A CA 1
ATOM 5229 C C . GLN A 1 678 ? 1.200 2.847 34.713 1.00 98.19 678 GLN A C 1
ATOM 5231 O O . GLN A 1 678 ? 1.194 1.625 34.563 1.00 98.19 678 GLN A O 1
ATOM 5236 N N . VAL A 1 679 ? 0.078 3.542 34.925 1.00 98.44 679 VAL A N 1
ATOM 5237 C CA . VAL A 1 679 ? -1.239 2.901 35.095 1.00 98.44 679 VAL A CA 1
ATOM 5238 C C . VAL A 1 679 ? -1.714 2.224 33.801 1.00 98.44 679 VAL A C 1
ATOM 5240 O O . VAL A 1 679 ? -2.189 1.089 33.847 1.00 98.44 679 VAL A O 1
ATOM 5243 N N . LYS A 1 680 ? -1.491 2.842 32.631 1.00 97.94 680 LYS A N 1
ATOM 5244 C CA . LYS A 1 680 ? -1.738 2.205 31.324 1.00 97.94 680 LYS A CA 1
ATOM 5245 C C . LYS A 1 680 ? -0.940 0.919 31.141 1.00 97.94 680 LYS A C 1
ATOM 5247 O O . LYS A 1 680 ? -1.501 -0.067 30.680 1.00 97.94 680 LYS A O 1
ATOM 5252 N N . HIS A 1 681 ? 0.347 0.896 31.500 1.00 98.19 681 HIS A N 1
ATOM 5253 C CA . HIS A 1 681 ? 1.150 -0.320 31.363 1.00 98.19 681 HIS A CA 1
ATOM 5254 C C . HIS A 1 681 ? 0.641 -1.452 32.267 1.00 98.19 681 HIS A C 1
ATOM 5256 O O . HIS A 1 681 ? 0.575 -2.587 31.808 1.00 98.19 681 HIS A O 1
ATOM 5262 N N . HIS A 1 682 ? 0.191 -1.154 33.492 1.00 97.94 682 HIS A N 1
ATOM 5263 C CA . HIS A 1 682 ? -0.440 -2.156 34.361 1.00 97.94 682 HIS A CA 1
ATOM 5264 C C . HIS A 1 682 ? -1.738 -2.720 33.751 1.00 97.94 682 HIS A C 1
ATOM 5266 O O . HIS A 1 682 ? -1.939 -3.935 33.749 1.00 97.94 682 HIS A O 1
ATOM 5272 N N . LEU A 1 683 ? -2.593 -1.868 33.168 1.00 98.38 683 LEU A N 1
ATOM 5273 C CA . LEU A 1 683 ? -3.780 -2.313 32.424 1.00 98.38 683 LEU A CA 1
ATOM 5274 C C . LEU A 1 683 ? -3.404 -3.166 31.206 1.00 98.38 683 LEU A C 1
ATOM 5276 O O . LEU A 1 683 ? -3.995 -4.218 30.974 1.00 98.38 683 LEU A O 1
ATOM 5280 N N . TYR A 1 684 ? -2.400 -2.746 30.445 1.00 98.31 684 TYR A N 1
ATOM 5281 C CA . TYR A 1 684 ? -1.902 -3.482 29.292 1.00 98.31 684 TYR A CA 1
ATOM 5282 C C . TYR A 1 684 ? -1.313 -4.850 29.664 1.00 98.31 684 TYR A C 1
ATOM 5284 O O . TYR A 1 684 ? -1.601 -5.826 28.973 1.00 98.31 684 TYR A O 1
ATOM 5292 N N . ASP A 1 685 ? -0.543 -4.951 30.749 1.00 97.06 685 ASP A N 1
ATOM 5293 C CA . ASP A 1 685 ? -0.002 -6.228 31.220 1.00 97.06 685 ASP A CA 1
ATOM 5294 C C . ASP A 1 685 ? -1.126 -7.173 31.669 1.00 97.06 685 ASP A C 1
ATOM 5296 O O . ASP A 1 685 ? -1.144 -8.332 31.260 1.00 97.06 685 ASP A O 1
ATOM 5300 N N . ALA A 1 686 ? -2.142 -6.672 32.382 1.00 97.12 686 ALA A N 1
ATOM 5301 C CA . ALA A 1 686 ? -3.342 -7.449 32.711 1.00 97.12 686 ALA A CA 1
ATOM 5302 C C . ALA A 1 686 ? -4.116 -7.903 31.450 1.00 97.12 686 ALA A C 1
ATOM 5304 O O . ALA A 1 686 ? -4.598 -9.036 31.379 1.00 97.12 686 ALA A O 1
ATOM 5305 N N . LEU A 1 687 ? -4.188 -7.066 30.407 1.00 97.06 687 LEU A N 1
ATOM 5306 C CA . LEU A 1 687 ? -4.763 -7.414 29.096 1.00 97.06 687 LEU A CA 1
ATOM 5307 C C . LEU A 1 687 ? -3.925 -8.426 28.284 1.00 97.06 687 LEU A C 1
ATOM 5309 O O . LEU A 1 687 ? -4.405 -8.906 27.254 1.00 97.06 687 LEU A O 1
ATOM 5313 N N . LEU A 1 688 ? -2.717 -8.784 28.734 1.00 95.69 688 LEU A N 1
ATOM 5314 C CA . LEU A 1 688 ? -1.866 -9.816 28.131 1.00 95.69 688 LEU A CA 1
ATOM 5315 C C . LEU A 1 688 ? -1.749 -11.079 29.002 1.00 95.69 688 LEU A C 1
ATOM 5317 O O . LEU A 1 688 ? -1.922 -12.185 28.487 1.00 95.69 688 LEU A O 1
ATOM 5321 N N . ARG A 1 689 ? -1.412 -10.922 30.289 1.00 93.12 689 ARG A N 1
ATOM 5322 C CA . ARG A 1 689 ? -0.888 -11.990 31.159 1.00 93.12 689 ARG A CA 1
ATOM 5323 C C . ARG A 1 689 ? -1.906 -12.646 32.094 1.00 93.12 689 ARG A C 1
ATOM 5325 O O . ARG A 1 689 ? -1.551 -13.559 32.835 1.00 93.12 689 ARG A O 1
ATOM 5332 N N . THR A 1 690 ? -3.181 -12.265 32.030 1.00 90.69 690 THR A N 1
ATOM 5333 C CA . THR A 1 690 ? -4.246 -13.016 32.713 1.00 90.69 690 THR A CA 1
ATOM 5334 C C . THR A 1 690 ? -4.282 -14.475 32.231 1.00 90.69 690 THR A C 1
ATOM 5336 O O . THR A 1 690 ? -4.426 -14.756 31.039 1.00 90.69 690 THR A O 1
ATOM 5339 N N . THR A 1 691 ? -4.177 -15.409 33.179 1.00 82.75 691 THR A N 1
ATOM 5340 C CA . THR A 1 691 ? -4.095 -16.864 32.944 1.00 82.75 691 THR A CA 1
ATOM 5341 C C . THR A 1 691 ? -5.428 -17.608 33.077 1.00 82.75 691 THR A C 1
ATOM 5343 O O . THR A 1 691 ? -5.525 -18.752 32.636 1.00 82.75 691 THR A O 1
ATOM 5346 N N . CYS A 1 692 ? -6.449 -16.969 33.659 1.00 81.06 692 CYS A N 1
ATOM 5347 C CA . CYS A 1 692 ? -7.703 -17.597 34.096 1.00 81.06 692 CYS A CA 1
ATOM 5348 C C . CYS A 1 692 ? -8.939 -17.078 33.332 1.00 81.06 692 CYS A C 1
ATOM 5350 O O . CYS A 1 692 ? -9.919 -16.663 33.949 1.00 81.06 692 CYS A O 1
ATOM 5352 N N . LEU A 1 693 ? -8.896 -17.059 31.995 1.00 89.81 693 LEU A N 1
ATOM 5353 C CA . LEU A 1 693 ? -10.082 -16.761 31.176 1.00 89.81 693 LEU A CA 1
ATOM 5354 C C . LEU A 1 693 ? -11.016 -17.975 31.075 1.00 89.81 693 LEU A C 1
ATOM 5356 O O . LEU A 1 693 ? -10.552 -19.114 31.130 1.00 89.81 693 LEU A O 1
ATOM 5360 N N . SER A 1 694 ? -12.318 -17.740 30.883 1.00 90.56 694 SER A N 1
ATOM 5361 C CA . SER A 1 694 ? -13.281 -18.822 30.649 1.00 90.56 694 SER A CA 1
ATOM 5362 C C . SER A 1 694 ? -13.161 -19.429 29.244 1.00 90.56 694 SER A C 1
ATOM 5364 O O . SER A 1 694 ? -12.652 -18.812 28.299 1.00 90.56 694 SER A O 1
ATOM 5366 N N . ASP A 1 695 ? -13.685 -20.648 29.103 1.00 86.75 695 ASP A N 1
ATOM 5367 C CA . ASP A 1 695 ? -13.803 -21.368 27.827 1.00 86.75 695 ASP A CA 1
ATOM 5368 C C . ASP A 1 695 ? -14.865 -20.772 26.878 1.00 86.75 695 ASP A C 1
ATOM 5370 O O . ASP A 1 695 ? -15.014 -21.240 25.746 1.00 86.75 695 ASP A O 1
ATOM 5374 N N . ASP A 1 696 ? -15.596 -19.733 27.301 1.00 91.19 696 ASP A N 1
ATOM 5375 C CA . ASP A 1 696 ? -16.521 -19.000 26.434 1.00 91.19 696 ASP A CA 1
ATOM 5376 C C . ASP A 1 696 ? -15.789 -18.392 25.234 1.00 91.19 696 ASP A C 1
ATOM 5378 O O . ASP A 1 696 ? -14.606 -18.051 25.295 1.00 91.19 696 ASP A O 1
ATOM 5382 N N . ALA A 1 697 ? -16.507 -18.204 24.127 1.00 89.88 697 ALA A N 1
ATOM 5383 C CA . ALA A 1 697 ? -15.928 -17.680 22.891 1.00 89.88 697 ALA A CA 1
ATOM 5384 C C . ALA A 1 697 ? -15.568 -16.179 22.970 1.00 89.88 697 ALA A C 1
ATOM 5386 O O . ALA A 1 697 ? -14.624 -15.737 22.322 1.00 89.88 697 ALA A O 1
ATOM 5387 N N . VAL A 1 698 ? -16.244 -15.432 23.851 1.00 96.25 698 VAL A N 1
ATOM 5388 C CA . VAL A 1 698 ? -15.907 -14.059 24.259 1.00 96.25 698 VAL A CA 1
ATOM 5389 C C . VAL A 1 698 ? -15.758 -14.062 25.782 1.00 96.25 698 VAL A C 1
ATOM 5391 O O . VAL A 1 698 ? -16.756 -14.239 26.484 1.00 96.25 698 VAL A O 1
ATOM 5394 N N . ALA A 1 699 ? -14.526 -13.911 26.286 1.00 96.12 699 ALA A N 1
ATOM 5395 C CA . ALA A 1 699 ? -14.191 -14.099 27.706 1.00 96.12 699 ALA A CA 1
ATOM 5396 C C . ALA A 1 699 ? -13.314 -12.988 28.319 1.00 96.12 699 ALA A C 1
ATOM 5398 O O . ALA A 1 699 ? -13.128 -12.965 29.535 1.00 96.12 699 ALA A O 1
ATOM 5399 N N . CYS A 1 700 ? -12.765 -12.075 27.512 1.00 97.00 700 CYS A N 1
ATOM 5400 C CA . CYS A 1 700 ? -11.920 -10.974 27.984 1.00 97.00 700 CYS A CA 1
ATOM 5401 C C . CYS A 1 700 ? -12.206 -9.646 27.248 1.00 97.00 700 CYS A C 1
ATOM 5403 O O . CYS A 1 700 ? -12.865 -9.657 26.201 1.00 97.00 700 CYS A O 1
ATOM 5405 N N . PRO A 1 701 ? -11.693 -8.496 27.735 1.00 98.25 701 PRO A N 1
ATOM 5406 C CA . PRO A 1 701 ? -12.056 -7.184 27.195 1.00 98.25 701 PRO A CA 1
ATOM 5407 C C . PRO A 1 701 ? -11.615 -6.981 25.742 1.00 98.25 701 PRO A C 1
ATOM 5409 O O . PRO A 1 701 ? -12.264 -6.266 24.982 1.00 98.25 701 PRO A O 1
ATOM 5412 N N . THR A 1 702 ? -10.527 -7.634 25.328 1.00 97.75 702 THR A N 1
ATOM 5413 C CA . THR A 1 702 ? -10.063 -7.614 23.939 1.00 97.75 702 THR A CA 1
ATOM 5414 C C . THR A 1 702 ? -10.997 -8.382 23.007 1.00 97.75 702 THR A C 1
ATOM 5416 O O . THR A 1 702 ? -11.297 -7.867 21.932 1.00 97.75 702 THR A O 1
ATOM 5419 N N . ASP A 1 703 ? -11.521 -9.546 23.415 1.00 97.75 703 ASP A N 1
ATOM 5420 C CA . ASP A 1 703 ? -12.556 -10.258 22.648 1.00 97.75 703 ASP A CA 1
ATOM 5421 C C . ASP A 1 703 ? -13.812 -9.382 22.488 1.00 97.75 703 ASP A C 1
ATOM 5423 O O . ASP A 1 703 ? -14.384 -9.308 21.403 1.00 97.75 703 ASP A O 1
ATOM 5427 N N . GLN A 1 704 ? -14.228 -8.687 23.555 1.00 98.06 704 GLN A N 1
ATOM 5428 C CA . GLN A 1 704 ? -15.392 -7.795 23.527 1.00 98.06 704 GLN A CA 1
ATOM 5429 C C . GLN A 1 704 ? -15.173 -6.588 22.606 1.00 98.06 704 GLN A C 1
ATOM 5431 O O . GLN A 1 704 ? -16.044 -6.280 21.799 1.00 98.06 704 GLN A O 1
ATOM 5436 N N . MET A 1 705 ? -14.003 -5.943 22.658 1.00 97.94 705 MET A N 1
ATOM 5437 C CA . MET A 1 705 ? -13.652 -4.839 21.755 1.00 97.94 705 MET A CA 1
ATOM 5438 C C . MET A 1 705 ? -13.645 -5.287 20.285 1.00 97.94 705 MET A C 1
ATOM 5440 O O . MET A 1 705 ? -14.114 -4.548 19.415 1.00 97.94 705 MET A O 1
ATOM 5444 N N . LEU A 1 706 ? -13.162 -6.503 20.004 1.00 97.25 706 LEU A N 1
ATOM 5445 C CA . LEU A 1 706 ? -13.164 -7.104 18.667 1.00 97.25 706 LEU A CA 1
ATOM 5446 C C . LEU A 1 706 ? -14.580 -7.460 18.190 1.00 97.25 706 LEU A C 1
ATOM 5448 O O . LEU A 1 706 ? -14.898 -7.213 17.028 1.00 97.25 706 LEU A O 1
ATOM 5452 N N . PHE A 1 707 ? -15.435 -7.985 19.071 1.00 97.19 707 PHE A N 1
ATOM 5453 C CA . PHE A 1 707 ? -16.851 -8.237 18.795 1.00 97.19 707 PHE A CA 1
ATOM 5454 C C . PHE A 1 707 ? -17.603 -6.937 18.496 1.00 97.19 707 PHE A C 1
ATOM 5456 O O . PHE A 1 707 ? -18.216 -6.814 17.438 1.00 97.19 707 PHE A O 1
ATOM 5463 N N . LEU A 1 708 ? -17.486 -5.925 19.357 1.00 96.81 708 LEU A N 1
ATOM 5464 C CA . LEU A 1 708 ? -18.128 -4.627 19.144 1.00 96.81 708 LEU A CA 1
ATOM 5465 C C . LEU A 1 708 ? -17.594 -3.922 17.890 1.00 96.81 708 LEU A C 1
ATOM 5467 O O . LEU A 1 708 ? -18.360 -3.308 17.157 1.00 96.81 708 LEU A O 1
ATOM 5471 N N . SER A 1 709 ? -16.300 -4.069 17.582 1.00 95.88 709 SER A N 1
ATOM 5472 C CA . SER A 1 709 ? -15.712 -3.546 16.340 1.00 95.88 709 SER A CA 1
ATOM 5473 C C . SER A 1 709 ? -16.121 -4.332 15.089 1.00 95.88 709 SER A C 1
ATOM 5475 O O . SER A 1 709 ? -15.809 -3.885 13.983 1.00 95.88 709 SER A O 1
ATOM 5477 N N . SER A 1 710 ? -16.776 -5.488 15.250 1.00 94.38 710 SER A N 1
ATOM 5478 C CA . SER A 1 710 ? -17.338 -6.263 14.143 1.00 94.38 710 SER A CA 1
ATOM 5479 C C . SER A 1 710 ? -18.756 -5.836 13.760 1.00 94.38 710 SER A C 1
ATOM 5481 O O . SER A 1 710 ? -19.152 -6.131 12.641 1.00 94.38 710 SER A O 1
ATOM 5483 N N . ILE A 1 711 ? -19.479 -5.114 14.625 1.00 92.38 711 ILE A N 1
ATOM 5484 C CA . ILE A 1 711 ? -20.863 -4.672 14.393 1.00 92.38 711 ILE A CA 1
ATOM 5485 C C . ILE A 1 711 ? -20.885 -3.257 13.786 1.00 92.38 711 ILE A C 1
ATOM 5487 O O . ILE A 1 711 ? -20.153 -2.363 14.225 1.00 92.38 711 ILE A O 1
ATOM 5491 N N . LEU A 1 712 ? -21.724 -3.052 12.773 1.00 88.69 712 LEU A N 1
ATOM 5492 C CA . LEU A 1 712 ? -21.994 -1.790 12.079 1.00 88.69 712 LEU A CA 1
ATOM 5493 C C . LEU A 1 712 ? -23.178 -1.031 12.727 1.00 88.69 712 LEU A C 1
ATOM 5495 O O . LEU A 1 712 ? -23.892 -1.607 13.544 1.00 88.69 712 LEU A O 1
ATOM 5499 N N . PRO A 1 713 ? -23.367 0.282 12.467 1.00 84.81 713 PRO A N 1
ATOM 5500 C CA . PRO A 1 713 ? -24.355 1.099 13.196 1.00 84.81 713 PRO A CA 1
ATOM 5501 C C . PRO A 1 713 ? -25.822 0.683 12.988 1.00 84.81 713 PRO A C 1
ATOM 5503 O O . PRO A 1 713 ? -26.675 1.000 13.812 1.00 84.81 713 PRO A O 1
ATOM 5506 N N . ASP A 1 714 ? -26.089 -0.019 11.889 1.00 83.38 714 ASP A N 1
ATOM 5507 C CA . ASP A 1 714 ? -27.352 -0.661 11.501 1.00 83.38 714 ASP A CA 1
ATOM 5508 C C . ASP A 1 714 ? -27.595 -2.015 12.204 1.00 83.38 714 ASP A C 1
ATOM 5510 O O . ASP A 1 714 ? -28.717 -2.518 12.196 1.00 83.38 714 ASP A O 1
ATOM 5514 N N . GLY A 1 715 ? -26.568 -2.586 12.841 1.00 85.38 715 GLY A N 1
ATOM 5515 C CA . GLY A 1 715 ? -26.584 -3.913 13.458 1.00 85.38 715 GLY A CA 1
ATOM 5516 C C . GLY A 1 715 ? -25.977 -5.027 12.598 1.00 85.38 715 GLY A C 1
ATOM 5517 O O . GLY A 1 715 ? -25.785 -6.126 13.118 1.00 85.38 715 GLY A O 1
ATOM 5518 N N . GLU A 1 716 ? -25.620 -4.777 11.332 1.00 86.25 716 GLU A N 1
ATOM 5519 C CA . GLU A 1 716 ? -24.975 -5.785 10.481 1.00 86.25 716 GLU A CA 1
ATOM 5520 C C . GLU A 1 716 ? -23.531 -6.083 10.927 1.00 86.25 716 GLU A C 1
ATOM 5522 O O . GLU A 1 716 ? -22.862 -5.277 11.578 1.00 86.25 716 GLU A O 1
ATOM 5527 N N . TYR A 1 717 ? -22.998 -7.244 10.537 1.00 87.31 717 TYR A N 1
ATOM 5528 C CA . TYR A 1 717 ? -21.594 -7.587 10.771 1.00 87.31 717 TYR A CA 1
ATOM 5529 C C . TYR A 1 717 ? -20.701 -7.157 9.602 1.00 87.31 717 TYR A C 1
ATOM 5531 O O . TYR A 1 717 ? -20.943 -7.493 8.444 1.00 87.31 717 TYR A O 1
ATOM 5539 N N . CYS A 1 718 ? -19.610 -6.456 9.910 1.00 86.00 718 CYS A N 1
ATOM 5540 C CA . CYS A 1 718 ? -18.626 -6.028 8.922 1.00 86.00 718 CYS A CA 1
ATOM 5541 C C . CYS A 1 718 ? -17.719 -7.173 8.438 1.00 86.00 718 CYS A C 1
ATOM 5543 O O . CYS A 1 718 ? -17.584 -8.227 9.064 1.00 86.00 718 CYS A O 1
ATOM 5545 N N . MET A 1 719 ? -17.044 -6.932 7.313 1.00 81.81 719 MET A N 1
ATOM 5546 C CA . MET A 1 719 ? -16.258 -7.943 6.610 1.00 81.81 719 MET A CA 1
ATOM 5547 C C . MET A 1 719 ? -15.075 -8.494 7.445 1.00 81.81 719 MET A C 1
ATOM 5549 O O . MET A 1 719 ? -14.267 -7.717 7.970 1.00 81.81 719 MET A O 1
ATOM 5553 N N . PRO A 1 720 ? -14.873 -9.828 7.487 1.00 86.62 720 PRO A N 1
ATOM 5554 C CA . PRO A 1 720 ? -13.648 -10.493 7.928 1.00 86.62 720 PRO A CA 1
ATOM 5555 C C . PRO A 1 720 ? -12.325 -9.866 7.488 1.00 86.62 720 PRO A C 1
ATOM 5557 O O . PRO A 1 720 ? -11.363 -9.955 8.244 1.00 86.62 720 PRO A O 1
ATOM 5560 N N . SER A 1 721 ? -12.247 -9.221 6.318 1.00 79.56 721 SER A N 1
ATOM 5561 C CA . SER A 1 721 ? -11.079 -8.434 5.885 1.00 79.56 721 SER A CA 1
ATOM 5562 C C . SER A 1 721 ? -10.734 -7.326 6.895 1.00 79.56 721 SER A C 1
ATOM 5564 O O . SER A 1 721 ? -9.661 -7.334 7.504 1.00 79.56 721 SER A O 1
ATOM 5566 N N . ARG A 1 722 ? -11.683 -6.415 7.133 1.00 83.38 722 ARG A N 1
ATOM 5567 C CA . ARG A 1 722 ? -11.611 -5.301 8.089 1.00 83.38 722 ARG A CA 1
ATOM 5568 C C . ARG A 1 722 ? -11.344 -5.789 9.513 1.00 83.38 722 ARG A C 1
ATOM 5570 O O . ARG A 1 722 ? -10.509 -5.215 10.216 1.00 83.38 722 ARG A O 1
ATOM 5577 N N . LEU A 1 723 ? -11.999 -6.874 9.925 1.00 90.50 723 LEU A N 1
ATOM 5578 C CA . LEU A 1 723 ? -11.809 -7.459 11.252 1.00 90.50 723 LEU A CA 1
ATOM 5579 C C . LEU A 1 723 ? -10.421 -8.122 11.401 1.00 90.50 723 LEU A C 1
ATOM 5581 O O . LEU A 1 723 ? -9.750 -7.913 12.410 1.00 90.50 723 LEU A O 1
ATOM 5585 N N . SER A 1 724 ? -9.932 -8.844 10.388 1.00 89.38 724 SER A N 1
ATOM 5586 C CA . SER A 1 724 ? -8.598 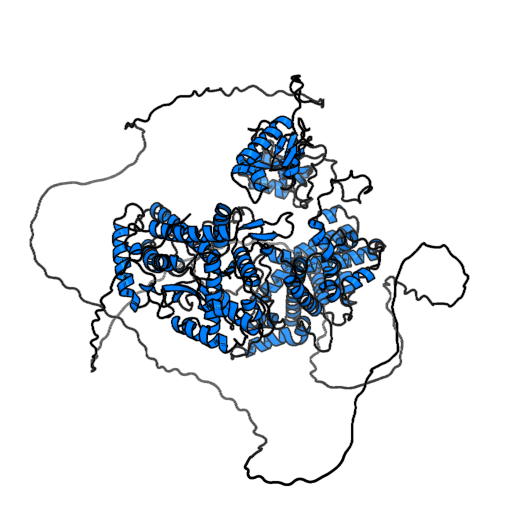-9.476 10.364 1.00 89.38 724 SER A CA 1
ATOM 5587 C C . SER A 1 724 ? -7.455 -8.455 10.476 1.00 89.38 724 SER A C 1
ATOM 5589 O O . SER A 1 724 ? -6.456 -8.706 11.165 1.00 89.38 724 SER A O 1
ATOM 5591 N N . SER A 1 725 ? -7.619 -7.263 9.894 1.00 85.88 725 SER A N 1
ATOM 5592 C CA . SER A 1 725 ? -6.707 -6.131 10.111 1.00 85.88 725 SER A CA 1
ATOM 5593 C C . SER A 1 725 ? -6.678 -5.696 11.580 1.00 85.88 725 SER A C 1
ATOM 5595 O O . SER A 1 725 ? -5.598 -5.582 12.156 1.00 85.88 725 SER A O 1
ATOM 5597 N N . LEU A 1 726 ? -7.835 -5.559 12.239 1.00 91.44 726 LEU A N 1
ATOM 5598 C CA . LEU A 1 726 ? -7.906 -5.197 13.661 1.00 91.44 726 LEU A CA 1
ATOM 5599 C C . LEU A 1 726 ? -7.316 -6.282 14.585 1.00 91.44 726 LEU A C 1
ATOM 5601 O O . LEU A 1 726 ? -6.572 -5.959 15.514 1.00 91.44 726 LEU A O 1
ATOM 5605 N N . TYR A 1 727 ? -7.551 -7.566 14.289 1.00 93.56 727 TYR A N 1
ATOM 5606 C CA . TYR A 1 727 ? -6.861 -8.682 14.951 1.00 93.56 727 TYR A CA 1
ATOM 5607 C C . TYR A 1 727 ? -5.339 -8.600 14.771 1.00 93.56 727 TYR A C 1
ATOM 5609 O O . TYR A 1 727 ? -4.586 -8.876 15.706 1.00 93.56 727 TYR A O 1
ATOM 5617 N N . SER A 1 728 ? -4.867 -8.197 13.589 1.00 88.62 728 SER A N 1
ATOM 5618 C CA . SER A 1 728 ? -3.437 -8.026 13.302 1.00 88.62 728 SER A CA 1
ATOM 5619 C C . SER A 1 728 ? -2.833 -6.838 14.057 1.00 88.62 728 SER A C 1
ATOM 5621 O O . SER A 1 728 ? -1.732 -6.965 14.596 1.00 88.62 728 SER A O 1
ATOM 5623 N N . PHE A 1 729 ? -3.574 -5.731 14.183 1.00 93.44 729 PHE A N 1
ATOM 5624 C CA . PHE A 1 729 ? -3.177 -4.583 15.002 1.00 93.44 729 PHE A CA 1
ATOM 5625 C C . PHE A 1 729 ? -2.997 -4.996 16.466 1.00 93.44 729 PHE A C 1
ATOM 5627 O O . PHE A 1 729 ? -1.917 -4.819 17.031 1.00 93.44 729 PHE A O 1
ATOM 5634 N N . LEU A 1 730 ? -4.009 -5.655 17.040 1.00 94.81 730 LEU A N 1
ATOM 5635 C CA . LEU A 1 730 ? -3.972 -6.147 18.416 1.00 94.81 730 LEU A CA 1
ATOM 5636 C C . LEU A 1 730 ? -2.875 -7.205 18.644 1.00 94.81 730 LEU A C 1
ATOM 5638 O O . LEU A 1 730 ? -2.237 -7.208 19.695 1.00 94.81 730 LEU A O 1
ATOM 5642 N N . THR A 1 731 ? -2.603 -8.070 17.658 1.00 92.50 731 THR A N 1
ATOM 5643 C CA . THR A 1 731 ? -1.504 -9.056 17.717 1.00 92.50 731 THR A CA 1
ATOM 5644 C C . THR A 1 731 ? -0.146 -8.369 17.889 1.00 92.50 731 THR A C 1
ATOM 5646 O O . THR A 1 731 ? 0.671 -8.829 18.688 1.00 92.50 731 THR A O 1
ATOM 5649 N N . LEU A 1 732 ? 0.110 -7.267 17.170 1.00 91.69 732 LEU A N 1
ATOM 5650 C CA . LEU A 1 732 ? 1.333 -6.484 17.364 1.00 91.69 732 LEU A CA 1
ATOM 5651 C C . LEU A 1 732 ? 1.323 -5.795 18.733 1.00 91.69 732 LEU A C 1
ATOM 5653 O O . LEU A 1 732 ? 2.304 -5.903 19.461 1.00 91.69 732 LEU A O 1
ATOM 5657 N N . SER A 1 733 ? 0.214 -5.150 19.108 1.00 95.12 733 SER A N 1
ATOM 5658 C CA . SER A 1 733 ? 0.078 -4.456 20.393 1.00 95.12 733 SER A CA 1
ATOM 5659 C C . SER A 1 733 ? 0.391 -5.359 21.588 1.00 95.12 733 SER A C 1
ATOM 5661 O O . SER A 1 733 ? 1.192 -4.983 22.438 1.00 95.12 733 SER A O 1
ATOM 5663 N N . LEU A 1 734 ? -0.163 -6.575 21.626 1.00 95.00 734 LEU A N 1
ATOM 5664 C CA . LEU A 1 734 ? 0.095 -7.558 22.686 1.00 95.00 734 LEU A CA 1
ATOM 5665 C C . LEU A 1 734 ? 1.573 -7.987 22.754 1.00 95.00 734 LEU A C 1
ATOM 5667 O O . LEU A 1 734 ? 2.095 -8.224 23.841 1.00 95.00 734 LEU A O 1
ATOM 5671 N N . ARG A 1 735 ? 2.289 -8.009 21.622 1.00 91.69 735 ARG A N 1
ATOM 5672 C CA . ARG A 1 735 ? 3.746 -8.238 21.598 1.00 91.69 735 ARG A CA 1
ATOM 5673 C C . ARG A 1 735 ? 4.541 -7.016 22.052 1.00 91.69 735 ARG A C 1
ATOM 5675 O O . ARG A 1 735 ? 5.531 -7.177 22.755 1.00 91.69 735 ARG A O 1
ATOM 5682 N N . SER A 1 736 ? 4.115 -5.801 21.705 1.00 93.81 736 SER A N 1
ATOM 5683 C CA . SER A 1 736 ? 4.729 -4.571 22.225 1.00 93.81 736 SER A CA 1
ATOM 5684 C C . SER A 1 736 ? 4.583 -4.470 23.746 1.00 93.81 736 SER A C 1
ATOM 5686 O O . SER A 1 736 ? 5.507 -4.028 24.420 1.00 93.81 736 SER A O 1
ATOM 5688 N N . ILE A 1 737 ? 3.451 -4.930 24.290 1.00 95.69 737 ILE A N 1
ATOM 5689 C CA . ILE A 1 737 ? 3.226 -5.065 25.733 1.00 95.69 737 ILE A CA 1
ATOM 5690 C C . ILE A 1 737 ? 4.191 -6.094 26.325 1.00 95.69 737 ILE A C 1
ATOM 5692 O O . ILE A 1 737 ? 4.951 -5.737 27.220 1.00 95.69 737 ILE A O 1
ATOM 5696 N N . PHE A 1 738 ? 4.246 -7.311 25.766 1.00 93.25 738 PHE A N 1
ATOM 5697 C CA . PHE A 1 738 ? 5.194 -8.350 26.187 1.00 93.25 738 PHE A CA 1
ATOM 5698 C C . PHE A 1 738 ? 6.640 -7.837 26.241 1.00 93.25 738 PHE A C 1
ATOM 5700 O O . PHE A 1 738 ? 7.337 -8.074 27.223 1.00 93.25 738 PHE A O 1
ATOM 5707 N N . MET A 1 739 ? 7.089 -7.102 25.215 1.00 91.44 739 MET A N 1
ATOM 5708 C CA . MET A 1 739 ? 8.450 -6.559 25.173 1.00 91.44 739 MET A CA 1
ATOM 5709 C C . MET A 1 739 ? 8.729 -5.550 26.288 1.00 91.44 739 MET A C 1
ATOM 5711 O O . MET A 1 739 ? 9.847 -5.519 26.797 1.00 91.44 739 MET A O 1
ATOM 5715 N N . HIS A 1 740 ? 7.735 -4.756 26.694 1.00 94.50 740 HIS A N 1
ATOM 5716 C CA . HIS A 1 740 ? 7.876 -3.845 27.831 1.00 94.50 740 HIS A CA 1
ATOM 5717 C C . HIS A 1 740 ? 7.857 -4.577 29.170 1.00 94.50 740 HIS A C 1
ATOM 5719 O O . HIS A 1 740 ? 8.723 -4.299 29.995 1.00 94.50 740 HIS A O 1
ATOM 5725 N N . THR A 1 741 ? 6.961 -5.546 29.373 1.00 93.62 741 THR A N 1
ATOM 5726 C CA . THR A 1 741 ? 6.941 -6.355 30.604 1.00 93.62 741 THR A CA 1
ATOM 5727 C C . THR A 1 741 ? 8.250 -7.136 30.768 1.00 93.62 741 THR A C 1
ATOM 5729 O O . THR A 1 741 ? 8.873 -7.092 31.828 1.00 93.62 741 THR A O 1
ATOM 5732 N N . ALA A 1 742 ? 8.722 -7.800 29.706 1.00 89.62 742 ALA A N 1
ATOM 5733 C CA . ALA A 1 742 ? 9.975 -8.554 29.713 1.00 89.62 742 ALA A CA 1
ATOM 5734 C C . ALA A 1 742 ? 11.193 -7.651 29.974 1.00 89.62 742 ALA A C 1
ATOM 5736 O O . ALA A 1 742 ? 12.080 -8.028 30.740 1.00 89.62 742 ALA A O 1
ATOM 5737 N N . ARG A 1 743 ? 11.213 -6.438 29.399 1.00 91.50 743 ARG A N 1
ATOM 5738 C CA . ARG A 1 743 ? 12.231 -5.421 29.690 1.00 91.50 743 ARG A CA 1
ATOM 5739 C C . ARG A 1 743 ? 12.234 -5.035 31.164 1.00 91.50 743 ARG A C 1
ATOM 5741 O O . ARG A 1 743 ? 13.265 -5.153 31.812 1.00 91.50 743 ARG A O 1
ATOM 5748 N N . LEU A 1 744 ? 11.094 -4.582 31.681 1.00 92.69 744 LEU A N 1
ATOM 5749 C CA . LEU A 1 744 ? 10.963 -4.080 33.050 1.00 92.69 744 LEU A CA 1
ATOM 5750 C C . LEU A 1 744 ? 11.295 -5.166 34.084 1.00 92.69 744 LEU A C 1
ATOM 5752 O O . LEU A 1 744 ? 11.944 -4.880 35.088 1.00 92.69 744 LEU A O 1
ATOM 5756 N N . HIS A 1 745 ? 10.955 -6.426 33.797 1.00 89.69 745 HIS A N 1
ATOM 5757 C CA . HIS A 1 745 ? 11.365 -7.571 34.608 1.00 89.69 745 HIS A CA 1
ATOM 5758 C C . HIS A 1 745 ? 12.890 -7.793 34.599 1.00 89.69 745 HIS A C 1
ATOM 5760 O O . HIS A 1 745 ? 13.484 -7.977 35.659 1.00 89.69 745 HIS A O 1
ATOM 5766 N N . VAL A 1 746 ? 13.546 -7.727 33.432 1.00 86.56 746 VAL A N 1
ATOM 5767 C CA . VAL A 1 746 ? 15.013 -7.877 33.306 1.00 86.56 746 VAL A CA 1
ATOM 5768 C C . VAL A 1 746 ? 15.783 -6.684 33.890 1.00 86.56 746 VAL A C 1
ATOM 5770 O O . VAL A 1 746 ? 16.853 -6.870 34.465 1.00 86.56 746 VAL A O 1
ATOM 5773 N N . GLU A 1 747 ? 15.241 -5.472 33.783 1.00 88.19 747 GLU A N 1
ATOM 5774 C CA . GLU A 1 747 ? 15.793 -4.246 34.377 1.00 88.19 747 GLU A CA 1
ATOM 5775 C C . GLU A 1 747 ? 15.479 -4.132 35.889 1.00 88.19 747 GLU A C 1
ATOM 5777 O O . GLU A 1 747 ? 16.026 -3.260 36.562 1.00 88.19 747 GLU A O 1
ATOM 5782 N N . ASN A 1 748 ? 14.629 -5.017 36.435 1.00 92.81 748 ASN A N 1
ATOM 5783 C CA . ASN A 1 748 ? 14.083 -4.980 37.799 1.00 92.81 748 ASN A CA 1
ATOM 5784 C C . ASN A 1 748 ? 13.466 -3.605 38.148 1.00 92.81 748 ASN A C 1
ATOM 5786 O O . ASN A 1 748 ? 13.744 -3.009 39.193 1.00 92.81 748 ASN A O 1
ATOM 5790 N N . VAL A 1 749 ? 12.621 -3.093 37.251 1.00 93.81 749 VAL A N 1
ATOM 5791 C CA . VAL A 1 749 ? 11.904 -1.821 37.401 1.00 93.81 749 VAL A CA 1
ATOM 5792 C C . VAL A 1 749 ? 10.406 -2.105 37.497 1.00 93.81 749 VAL A C 1
ATOM 5794 O O . VAL A 1 749 ? 9.791 -2.550 36.537 1.00 93.81 749 VAL A O 1
ATOM 5797 N N . GLU A 1 750 ? 9.801 -1.827 38.651 1.00 93.31 750 GLU A N 1
ATOM 5798 C CA . GLU A 1 750 ? 8.378 -2.114 38.915 1.00 93.31 750 GLU A CA 1
ATOM 5799 C C . GLU A 1 750 ? 7.416 -1.256 38.075 1.00 93.31 750 GLU A C 1
ATOM 5801 O O . GLU A 1 750 ? 6.298 -1.665 37.779 1.00 93.31 750 GLU A O 1
ATOM 5806 N N . ASN A 1 751 ? 7.843 -0.050 37.697 1.00 95.75 751 ASN A N 1
ATOM 5807 C CA . ASN A 1 751 ? 7.005 0.957 37.054 1.00 95.75 751 ASN A CA 1
ATOM 5808 C C . ASN A 1 751 ? 7.455 1.243 35.621 1.00 95.75 751 ASN A C 1
ATOM 5810 O O . ASN A 1 751 ? 8.646 1.386 35.351 1.00 95.75 751 ASN A O 1
ATOM 5814 N N . TYR A 1 752 ? 6.505 1.419 34.700 1.00 97.25 752 TYR A N 1
ATOM 5815 C CA . TYR A 1 752 ? 6.847 1.760 33.322 1.00 97.25 752 TYR A CA 1
ATOM 5816 C C . TYR A 1 752 ? 7.570 3.112 33.236 1.00 97.25 752 TYR A C 1
ATOM 5818 O O . TYR A 1 752 ? 6.995 4.176 33.473 1.00 97.25 752 TYR A O 1
ATOM 5826 N N . VAL A 1 753 ? 8.829 3.049 32.813 1.00 96.19 753 VAL A N 1
ATOM 5827 C CA . VAL A 1 753 ? 9.635 4.177 32.340 1.00 96.19 753 VAL A CA 1
ATOM 5828 C C . VAL A 1 753 ? 9.926 3.917 30.859 1.00 96.19 753 VAL A C 1
ATOM 5830 O O . VAL A 1 753 ? 10.347 2.799 30.546 1.00 96.19 753 VAL A O 1
ATOM 5833 N N . PRO A 1 754 ? 9.705 4.872 29.932 1.00 96.00 754 PRO A N 1
ATOM 5834 C CA . PRO A 1 754 ? 10.057 4.687 28.524 1.00 96.00 754 PRO A CA 1
ATOM 5835 C C . PRO A 1 754 ? 11.534 4.316 28.365 1.00 96.00 754 PRO A C 1
ATOM 5837 O O . PRO A 1 754 ? 12.395 4.953 28.970 1.00 96.00 754 PRO A O 1
ATOM 5840 N N . TRP A 1 755 ? 11.835 3.321 27.531 1.00 94.69 755 TRP A N 1
ATOM 5841 C CA . TRP A 1 755 ? 13.214 2.990 27.188 1.00 94.69 755 TRP A CA 1
ATOM 5842 C C . TRP A 1 755 ? 13.858 4.172 26.461 1.00 94.69 755 TRP A C 1
ATOM 5844 O O . TRP A 1 755 ? 13.391 4.589 25.398 1.00 94.69 755 TRP A O 1
ATOM 5854 N N . VAL A 1 756 ? 14.922 4.712 27.040 1.00 93.50 756 VAL A N 1
ATOM 5855 C CA . VAL A 1 756 ? 15.806 5.672 26.381 1.00 93.50 756 VAL A CA 1
ATOM 5856 C C . VAL A 1 756 ? 16.928 4.850 25.767 1.00 93.50 756 VAL A C 1
ATOM 5858 O O . VAL A 1 756 ? 17.551 4.060 26.478 1.00 93.50 756 VAL A O 1
ATOM 5861 N N . SER A 1 757 ? 17.186 5.011 24.465 1.00 86.88 757 SER A N 1
ATOM 5862 C CA . SER A 1 757 ? 18.372 4.386 23.875 1.00 86.88 757 SER A CA 1
ATOM 5863 C C . SER A 1 757 ? 19.594 4.865 24.647 1.00 86.88 757 SER A C 1
ATOM 5865 O O . SER A 1 757 ? 19.711 6.079 24.839 1.00 86.88 757 SER A O 1
ATOM 5867 N N . PRO A 1 758 ? 20.518 3.981 25.067 1.00 83.56 758 PRO A N 1
ATOM 5868 C CA . PRO A 1 758 ? 21.826 4.460 25.471 1.00 83.56 758 PRO A CA 1
ATOM 5869 C C . PRO A 1 758 ? 22.365 5.260 24.285 1.00 83.56 758 PRO A C 1
ATOM 5871 O O . PRO A 1 758 ? 22.424 4.741 23.164 1.00 83.56 758 PRO A O 1
ATOM 5874 N N . SER A 1 759 ? 22.659 6.544 24.502 1.00 72.75 759 SER A N 1
ATOM 5875 C CA . SER A 1 759 ? 23.342 7.351 23.496 1.00 72.75 759 SER A CA 1
ATOM 5876 C C . SER A 1 759 ? 24.605 6.591 23.100 1.00 72.75 759 SER A C 1
ATOM 5878 O O . SER A 1 759 ? 25.277 6.095 24.012 1.00 72.75 759 SER A O 1
ATOM 5880 N N . PRO A 1 760 ? 24.934 6.459 21.801 1.00 72.12 760 PRO A N 1
ATOM 5881 C CA . PRO A 1 760 ? 26.174 5.813 21.406 1.00 72.12 760 PRO A CA 1
ATOM 5882 C C . PRO A 1 760 ? 27.309 6.540 22.121 1.00 72.12 760 PRO A C 1
ATOM 5884 O O . PRO A 1 760 ? 27.530 7.734 21.914 1.00 72.12 760 PRO A O 1
ATOM 5887 N N . THR A 1 761 ? 27.964 5.846 23.050 1.00 54.88 761 THR A N 1
ATOM 5888 C CA . THR A 1 761 ? 29.092 6.408 23.780 1.00 54.88 761 THR A CA 1
ATOM 5889 C C . THR A 1 761 ? 30.197 6.600 22.766 1.00 54.88 761 THR A C 1
ATOM 5891 O O . THR A 1 761 ? 30.821 5.620 22.367 1.00 54.88 761 THR A O 1
ATOM 5894 N N . HIS A 1 762 ? 30.393 7.847 22.331 1.00 46.31 762 HIS A N 1
ATOM 5895 C CA . HIS A 1 762 ? 31.530 8.245 21.515 1.00 46.31 762 HIS A CA 1
ATOM 5896 C C . HIS A 1 762 ? 32.812 7.891 22.272 1.00 46.31 762 HIS A C 1
ATOM 5898 O O . HIS A 1 762 ? 33.306 8.666 23.093 1.00 46.31 762 HIS A O 1
ATOM 5904 N N . GLU A 1 763 ? 33.353 6.709 21.990 1.00 45.00 763 GLU A N 1
ATOM 5905 C CA . GLU A 1 763 ? 34.778 6.471 22.129 1.00 45.00 763 GLU A CA 1
ATOM 5906 C C . GLU A 1 763 ? 35.442 7.434 21.142 1.00 45.00 763 GLU A C 1
ATOM 5908 O O . GLU A 1 763 ? 35.189 7.394 19.939 1.00 45.00 763 GLU A O 1
ATOM 5913 N N . THR A 1 764 ? 36.164 8.416 21.680 1.00 43.72 764 THR A N 1
ATOM 5914 C CA . THR A 1 764 ? 36.605 9.599 20.936 1.00 43.72 764 THR A CA 1
ATOM 5915 C C . THR A 1 764 ? 37.816 9.305 20.057 1.00 43.72 764 THR A C 1
ATOM 5917 O O . THR A 1 764 ? 38.909 9.809 20.311 1.00 43.72 764 THR A O 1
ATOM 5920 N N . GLU A 1 765 ? 37.603 8.546 18.987 1.00 42.56 765 GLU A N 1
ATOM 5921 C CA . GLU A 1 765 ? 38.344 8.748 17.743 1.00 42.56 765 GLU A CA 1
ATOM 5922 C C . GLU A 1 765 ? 37.673 9.920 17.012 1.00 42.56 765 GLU A C 1
ATOM 5924 O O . GLU A 1 765 ? 36.691 9.768 16.289 1.00 42.56 765 GLU A O 1
ATOM 5929 N N . GLN A 1 766 ? 38.140 11.136 17.315 1.00 36.78 766 GLN A N 1
ATOM 5930 C CA . GLN A 1 766 ? 37.692 12.351 16.639 1.00 36.78 766 GLN A CA 1
ATOM 5931 C C . GLN A 1 766 ? 38.357 12.423 15.263 1.00 36.78 766 GLN A C 1
ATOM 5933 O O . GLN A 1 766 ? 39.558 12.679 15.194 1.00 36.78 766 GLN A O 1
ATOM 5938 N N . ASP A 1 767 ? 37.578 12.245 14.196 1.00 40.06 767 ASP A N 1
ATOM 5939 C CA . ASP A 1 767 ? 37.964 12.644 12.839 1.00 40.06 767 ASP A CA 1
ATOM 5940 C C . ASP A 1 767 ? 37.400 14.062 12.586 1.00 40.06 767 ASP A C 1
ATOM 5942 O O . ASP A 1 767 ? 36.178 14.225 12.505 1.00 40.06 767 ASP A O 1
ATOM 5946 N N . PRO A 1 768 ? 38.225 15.127 12.625 1.00 39.56 768 PRO A N 1
ATOM 5947 C CA . PRO A 1 768 ? 37.745 16.481 12.892 1.00 39.56 768 PRO A CA 1
ATOM 5948 C C . PRO A 1 768 ? 37.475 17.296 11.615 1.00 39.56 768 PRO A C 1
ATOM 5950 O O . PRO A 1 768 ? 38.020 18.385 11.473 1.00 39.56 768 PRO A O 1
ATOM 5953 N N . ASP A 1 769 ? 36.627 16.796 10.712 1.00 43.31 769 ASP A N 1
ATOM 5954 C CA . ASP A 1 769 ? 36.107 17.564 9.562 1.00 43.31 769 ASP A CA 1
ATOM 5955 C C . ASP A 1 769 ? 34.748 17.002 9.077 1.00 43.31 769 ASP A C 1
ATOM 5957 O O . ASP A 1 769 ? 34.628 16.332 8.050 1.00 43.31 769 ASP A O 1
ATOM 5961 N N . THR A 1 770 ? 33.670 17.254 9.827 1.00 41.94 770 THR A N 1
ATOM 5962 C CA . THR A 1 770 ? 32.291 17.082 9.328 1.00 41.94 770 THR A CA 1
ATOM 5963 C C . THR A 1 770 ? 31.402 18.196 9.879 1.00 41.94 770 THR A C 1
ATOM 5965 O O . THR A 1 770 ? 31.107 18.241 11.070 1.00 41.94 770 THR A O 1
ATOM 5968 N N . ASP A 1 771 ? 31.022 19.124 9.003 1.00 38.31 771 ASP A N 1
ATOM 5969 C CA . ASP A 1 771 ? 30.243 20.324 9.324 1.00 38.31 771 ASP A CA 1
ATOM 5970 C C . ASP A 1 771 ? 28.744 19.964 9.408 1.00 38.31 771 ASP A C 1
ATOM 5972 O O . ASP A 1 771 ? 28.129 19.613 8.396 1.00 38.31 771 ASP A O 1
ATOM 5976 N N . GLU A 1 772 ? 28.158 19.980 10.613 1.00 38.38 772 GLU A N 1
ATOM 5977 C CA . GLU A 1 772 ? 26.756 19.588 10.859 1.00 38.38 772 GLU A CA 1
ATOM 5978 C C . GLU A 1 772 ? 25.770 20.659 10.352 1.00 38.38 772 GLU A C 1
ATOM 5980 O O . GLU A 1 772 ? 25.250 21.495 11.095 1.00 38.38 772 GLU A O 1
ATOM 5985 N N . GLY A 1 773 ? 25.520 20.633 9.043 1.00 37.41 773 GLY A N 1
ATOM 5986 C CA . GLY A 1 773 ? 24.627 21.559 8.351 1.00 37.41 773 GLY A CA 1
ATOM 5987 C C . GLY A 1 773 ? 23.136 21.317 8.606 1.00 37.41 773 GLY A C 1
ATOM 5988 O O . GLY A 1 773 ? 22.509 20.583 7.849 1.00 37.41 773 GLY A O 1
ATOM 5989 N N . ASP A 1 774 ? 22.601 22.006 9.620 1.00 36.09 774 ASP A N 1
ATOM 5990 C CA . ASP A 1 774 ? 21.233 22.562 9.731 1.00 36.09 774 ASP A CA 1
ATOM 5991 C C . ASP A 1 774 ? 20.085 21.714 9.123 1.00 36.09 774 ASP A C 1
ATOM 5993 O O . ASP A 1 774 ? 19.829 21.753 7.916 1.00 36.09 774 ASP A O 1
ATOM 5997 N N . GLU A 1 775 ? 19.343 20.982 9.972 1.00 35.16 775 GLU A N 1
ATOM 5998 C CA . GLU A 1 775 ? 18.158 20.188 9.589 1.00 35.16 775 GLU A CA 1
ATOM 5999 C C . GLU A 1 775 ? 16.973 21.081 9.158 1.00 35.16 775 GLU A C 1
ATOM 6001 O O . GLU A 1 775 ? 15.998 21.267 9.885 1.00 35.16 775 GLU A O 1
ATOM 6006 N N . GLY A 1 776 ? 17.051 21.645 7.951 1.00 35.22 776 GLY A N 1
ATOM 6007 C CA . GLY A 1 776 ? 15.986 22.459 7.368 1.00 35.22 776 GLY A CA 1
ATOM 6008 C C . GLY A 1 776 ? 14.709 21.657 7.092 1.00 35.22 776 GLY A C 1
ATOM 6009 O O . GLY A 1 776 ? 14.756 20.627 6.414 1.00 35.22 776 GLY A O 1
ATOM 6010 N N . ASP A 1 777 ? 13.572 22.167 7.583 1.00 38.62 777 ASP A N 1
ATOM 6011 C CA . ASP A 1 777 ? 12.236 21.577 7.424 1.00 38.62 777 ASP A CA 1
ATOM 6012 C C . ASP A 1 777 ? 11.945 21.141 5.974 1.00 38.62 777 ASP A C 1
ATOM 6014 O O . ASP A 1 777 ? 12.138 21.895 5.016 1.00 38.62 777 ASP A O 1
ATOM 6018 N N . VAL A 1 778 ? 11.437 19.916 5.813 1.00 40.53 778 VAL A N 1
ATOM 6019 C CA . VAL A 1 778 ? 11.078 19.347 4.507 1.00 40.53 778 VAL A CA 1
ATOM 6020 C C . VAL A 1 778 ? 9.669 19.798 4.117 1.00 40.53 778 VAL A C 1
ATOM 6022 O O . VAL A 1 778 ? 8.710 19.483 4.819 1.00 40.53 778 VAL A O 1
ATOM 6025 N N . ASP A 1 779 ? 9.534 20.492 2.982 1.00 35.28 779 ASP A N 1
ATOM 6026 C CA . ASP A 1 779 ? 8.241 20.936 2.439 1.00 35.28 779 ASP A CA 1
ATOM 6027 C C . ASP A 1 779 ? 7.257 19.753 2.258 1.00 35.28 779 ASP A C 1
ATOM 6029 O O . ASP A 1 779 ? 7.455 18.899 1.390 1.00 35.28 779 ASP A O 1
ATOM 6033 N N . GLU A 1 780 ? 6.158 19.726 3.027 1.00 40.09 780 GLU A N 1
ATOM 6034 C CA . GLU A 1 780 ? 5.085 18.708 2.953 1.00 40.09 780 GLU A CA 1
ATOM 6035 C C . GLU A 1 780 ? 4.150 18.865 1.722 1.00 40.09 780 GLU A C 1
ATOM 6037 O O . GLU A 1 780 ? 2.956 18.568 1.787 1.00 40.09 780 GLU A O 1
ATOM 6042 N N . ASP A 1 781 ? 4.677 19.295 0.571 1.00 37.94 781 ASP A N 1
ATOM 6043 C CA . ASP A 1 781 ? 3.961 19.329 -0.720 1.00 37.94 781 ASP A CA 1
ATOM 6044 C C . ASP A 1 781 ? 3.875 17.907 -1.346 1.00 37.94 781 ASP A C 1
ATOM 6046 O O . ASP A 1 781 ? 4.284 17.672 -2.488 1.00 37.94 781 ASP A O 1
ATOM 6050 N N . ASP A 1 782 ? 3.358 16.920 -0.599 1.00 38.22 782 ASP A N 1
ATOM 6051 C CA . ASP A 1 782 ? 3.103 15.574 -1.139 1.00 38.22 782 ASP A CA 1
ATOM 6052 C C . ASP A 1 782 ? 1.784 15.556 -1.931 1.00 38.22 782 ASP A C 1
ATOM 6054 O O . ASP A 1 782 ? 0.681 15.712 -1.396 1.00 38.22 782 ASP A O 1
ATOM 6058 N N . GLU A 1 783 ? 1.909 15.415 -3.253 1.00 39.06 783 GLU A N 1
ATOM 6059 C CA . GLU A 1 783 ? 0.806 15.505 -4.210 1.00 39.06 783 GLU A CA 1
ATOM 6060 C C . GLU A 1 783 ? -0.220 14.378 -4.020 1.00 39.06 783 GLU A C 1
ATOM 6062 O O . GLU A 1 783 ? -0.084 13.308 -4.617 1.00 39.06 783 GLU A O 1
ATOM 6067 N N . GLY A 1 784 ? -1.286 14.671 -3.270 1.00 34.47 784 GLY A N 1
ATOM 6068 C CA . GLY A 1 784 ? -2.565 13.960 -3.313 1.00 34.47 784 GLY A CA 1
ATOM 6069 C C . GLY A 1 784 ? -2.438 12.454 -3.106 1.00 34.47 784 GLY A C 1
ATOM 6070 O O . GLY A 1 784 ? -2.462 11.707 -4.080 1.00 34.47 784 GLY A O 1
ATOM 6071 N N . ASP A 1 785 ? -2.344 12.048 -1.837 1.00 36.84 785 ASP A N 1
ATOM 6072 C CA . ASP A 1 785 ? -2.302 10.667 -1.332 1.00 36.84 785 ASP A CA 1
ATOM 6073 C C . ASP A 1 785 ? -3.383 9.783 -1.997 1.00 36.84 785 ASP A C 1
ATOM 6075 O O . ASP A 1 785 ? -4.500 9.658 -1.498 1.00 36.84 785 ASP A O 1
ATOM 6079 N N . VAL A 1 786 ? -3.066 9.216 -3.171 1.00 39.62 786 VAL A N 1
ATOM 6080 C CA . VAL A 1 786 ? -3.897 8.226 -3.870 1.00 39.62 786 VAL A CA 1
ATOM 6081 C C . VAL A 1 786 ? -3.926 7.021 -2.957 1.00 39.62 786 VAL A C 1
ATOM 6083 O O . VAL A 1 786 ? -2.896 6.347 -2.877 1.00 39.62 786 VAL A O 1
ATOM 6086 N N . ASP A 1 787 ? -5.067 6.831 -2.276 1.00 41.38 787 ASP A N 1
ATOM 6087 C CA . ASP A 1 787 ? -5.254 5.933 -1.133 1.00 41.38 787 ASP A CA 1
ATOM 6088 C C . ASP A 1 787 ? -4.257 4.786 -1.176 1.00 41.38 787 ASP A C 1
ATOM 6090 O O . ASP A 1 787 ? -4.363 3.897 -2.029 1.00 41.38 787 ASP A O 1
ATOM 6094 N N . GLU A 1 788 ? -3.242 4.851 -0.306 1.00 44.78 788 GLU A N 1
ATOM 6095 C CA . GLU A 1 788 ? -2.240 3.800 -0.252 1.00 44.78 788 GLU A CA 1
ATOM 6096 C C . GLU A 1 788 ? -2.961 2.504 0.104 1.00 44.78 788 GLU A C 1
ATOM 6098 O O . GLU A 1 788 ? -3.276 2.280 1.276 1.00 44.78 788 GLU A O 1
ATOM 6103 N N . ASP A 1 789 ? -3.211 1.686 -0.929 1.00 46.94 789 ASP A N 1
ATOM 6104 C CA . ASP A 1 789 ? -3.614 0.287 -0.851 1.00 46.94 789 ASP A CA 1
ATOM 6105 C C . ASP A 1 789 ? -2.660 -0.373 0.145 1.00 46.94 789 ASP A C 1
ATOM 6107 O O . ASP A 1 789 ? -1.544 -0.777 -0.197 1.00 46.94 789 ASP A O 1
ATOM 6111 N N . ASP A 1 790 ? -3.090 -0.401 1.405 1.00 46.28 790 ASP A N 1
ATOM 6112 C CA . ASP A 1 790 ? -2.408 -1.059 2.503 1.00 46.28 790 ASP A CA 1
ATOM 6113 C C . ASP A 1 790 ? -2.369 -2.518 2.050 1.00 46.28 790 ASP A C 1
ATOM 6115 O O . ASP A 1 790 ? -3.427 -3.150 1.983 1.00 46.28 790 ASP A O 1
ATOM 6119 N N . GLU A 1 791 ? -1.199 -3.002 1.592 1.00 47.28 791 GLU A N 1
ATOM 6120 C CA . GLU A 1 791 ? -0.999 -4.359 1.052 1.00 47.28 791 GLU A CA 1
ATOM 6121 C C . GLU A 1 791 ? -1.169 -5.358 2.214 1.00 47.28 791 GLU A C 1
ATOM 6123 O O . GLU A 1 791 ? -0.214 -5.991 2.669 1.00 47.28 791 GLU A O 1
ATOM 6128 N N . GLY A 1 792 ? -2.399 -5.451 2.729 1.00 42.66 792 GLY A N 1
ATOM 6129 C CA . GLY A 1 792 ? -2.800 -6.196 3.905 1.00 42.66 792 GLY A CA 1
ATOM 6130 C C . GLY A 1 792 ? -2.412 -7.635 3.678 1.00 42.66 792 GLY A C 1
ATOM 6131 O O . GLY A 1 792 ? -2.918 -8.268 2.753 1.00 42.66 792 GLY A O 1
ATOM 6132 N N . ASP A 1 793 ? -1.428 -8.089 4.451 1.00 43.56 793 ASP A N 1
ATOM 6133 C CA . ASP A 1 793 ? -0.528 -9.125 3.967 1.00 43.56 793 ASP A CA 1
ATOM 6134 C C . ASP A 1 793 ? -1.279 -10.451 3.793 1.00 43.56 793 ASP A C 1
ATOM 6136 O O . ASP A 1 793 ? -1.563 -11.168 4.757 1.00 43.56 793 ASP A O 1
ATOM 6140 N N . VAL A 1 794 ? -1.670 -10.742 2.547 1.00 43.31 794 VAL A N 1
ATOM 6141 C CA . VAL A 1 794 ? -2.396 -11.962 2.195 1.00 43.31 794 VAL A CA 1
ATOM 6142 C C . VAL A 1 794 ? -1.398 -13.105 2.293 1.00 43.31 794 VAL A C 1
ATOM 6144 O O . VAL A 1 794 ? -0.729 -13.453 1.320 1.00 43.31 794 VAL A O 1
ATOM 6147 N N . ASP A 1 795 ? -1.286 -13.640 3.510 1.00 42.50 795 ASP A N 1
ATOM 6148 C CA . ASP A 1 795 ? -0.429 -14.752 3.901 1.00 42.50 795 ASP A CA 1
ATOM 6149 C C . ASP A 1 795 ? -0.668 -15.958 2.963 1.00 42.50 795 ASP A C 1
ATOM 6151 O O . ASP A 1 795 ? -1.558 -16.788 3.205 1.00 42.50 795 ASP A O 1
ATOM 6155 N N . GLU A 1 796 ? 0.127 -16.084 1.901 1.00 42.91 796 GLU A N 1
ATOM 6156 C CA . GLU A 1 796 ? 0.317 -17.336 1.159 1.00 42.91 796 GLU A CA 1
ATOM 6157 C C . GLU A 1 796 ? 0.978 -18.350 2.127 1.00 42.91 796 GLU A C 1
ATOM 6159 O O . GLU A 1 796 ? 1.816 -17.979 2.951 1.00 42.91 796 GLU A O 1
ATOM 6164 N N . ASP A 1 797 ? 0.516 -19.606 2.150 1.00 34.25 797 ASP A N 1
ATOM 6165 C CA . ASP A 1 797 ? 0.855 -20.529 3.246 1.00 34.25 797 ASP A CA 1
ATOM 6166 C C . ASP A 1 797 ? 2.264 -21.133 3.113 1.00 34.25 797 ASP A C 1
ATOM 6168 O O . ASP A 1 797 ? 2.636 -21.662 2.070 1.00 34.25 797 ASP A O 1
ATOM 6172 N N . ASP A 1 798 ? 3.012 -21.103 4.218 1.00 39.97 798 ASP A N 1
ATOM 6173 C CA . ASP A 1 798 ? 4.344 -21.704 4.378 1.00 39.97 798 ASP A CA 1
ATOM 6174 C C . ASP A 1 798 ? 4.285 -22.761 5.499 1.00 39.97 798 ASP A C 1
ATOM 6176 O O . ASP A 1 798 ? 3.649 -22.510 6.534 1.00 39.97 798 ASP A O 1
ATOM 6180 N N . GLU A 1 799 ? 4.932 -23.916 5.310 1.00 31.22 799 GLU A N 1
ATOM 6181 C CA . GLU A 1 799 ? 5.070 -24.989 6.311 1.00 31.22 799 GLU A CA 1
ATOM 6182 C C . GLU A 1 799 ? 6.459 -25.652 6.262 1.00 31.22 799 GLU A C 1
ATOM 6184 O O . GLU A 1 799 ? 6.980 -25.962 5.193 1.00 31.22 799 GLU A O 1
ATOM 6189 N N . THR A 1 800 ? 6.979 -25.966 7.456 1.00 36.47 800 THR A N 1
ATOM 6190 C CA . THR A 1 800 ? 8.203 -26.735 7.778 1.00 36.47 800 THR A CA 1
ATOM 6191 C C . THR A 1 800 ? 9.577 -26.143 7.408 1.00 36.47 800 THR A C 1
ATOM 6193 O O . THR A 1 800 ? 9.811 -25.591 6.339 1.00 36.47 800 THR A O 1
ATOM 6196 N N . GLN A 1 801 ? 10.514 -26.301 8.349 1.00 34.88 801 GLN A N 1
ATOM 6197 C CA . GLN A 1 801 ? 11.958 -26.059 8.249 1.00 34.88 801 GLN A CA 1
ATOM 6198 C C . GLN A 1 801 ? 12.692 -27.142 9.061 1.00 34.88 801 GLN A C 1
ATOM 6200 O O . GLN A 1 801 ? 12.090 -27.771 9.931 1.00 34.88 801 GLN A O 1
ATOM 6205 N N . SER A 1 802 ? 13.994 -27.298 8.822 1.00 35.91 802 SER A N 1
ATOM 6206 C CA . SER A 1 802 ? 14.939 -27.987 9.710 1.00 35.91 802 SER A CA 1
ATOM 6207 C C . SER A 1 802 ? 16.218 -27.155 9.860 1.00 35.91 802 SER A C 1
ATOM 6209 O O . SER A 1 802 ? 16.531 -26.344 8.986 1.00 35.91 802 SER A O 1
ATOM 6211 N N . ASP A 1 803 ? 16.930 -27.336 10.968 1.00 39.66 803 ASP A N 1
ATOM 6212 C CA . ASP A 1 803 ? 18.015 -26.456 11.416 1.00 39.66 803 ASP A CA 1
ATOM 6213 C C . ASP A 1 803 ? 19.394 -26.771 10.813 1.00 39.66 803 ASP A C 1
ATOM 6215 O O . ASP A 1 803 ? 19.734 -27.939 10.650 1.00 39.66 803 ASP A O 1
ATOM 6219 N N . THR A 1 804 ? 20.222 -25.731 10.644 1.00 40.06 804 THR A N 1
ATOM 6220 C CA . THR A 1 804 ? 21.610 -25.654 11.157 1.00 40.06 804 THR A CA 1
ATOM 6221 C C . THR A 1 804 ? 22.071 -24.193 11.212 1.00 40.06 804 THR A C 1
ATOM 6223 O O . THR A 1 804 ? 21.802 -23.430 10.288 1.00 40.06 804 THR A O 1
ATOM 6226 N N . ASP A 1 805 ? 22.728 -23.805 12.311 1.00 35.19 805 ASP A N 1
ATOM 6227 C CA . ASP A 1 805 ? 24.085 -23.215 12.337 1.00 35.19 805 ASP A CA 1
ATOM 6228 C C . ASP A 1 805 ? 24.413 -22.711 13.756 1.00 35.19 805 ASP A C 1
ATOM 6230 O O . ASP A 1 805 ? 23.569 -22.109 14.428 1.00 35.19 805 ASP A O 1
ATOM 6234 N N . SER A 1 806 ? 25.636 -22.963 14.238 1.00 48.75 806 SER A N 1
ATOM 6235 C CA . SER A 1 806 ? 26.062 -22.644 15.607 1.00 48.75 806 SER A CA 1
ATOM 6236 C C . SER A 1 806 ? 27.391 -21.885 15.666 1.00 48.75 806 SER A C 1
ATOM 6238 O O . SER A 1 806 ? 28.278 -22.094 14.846 1.00 48.75 806 SER A O 1
ATOM 6240 N N . ASP A 1 807 ? 27.494 -20.969 16.638 1.00 40.91 807 ASP A N 1
ATOM 6241 C CA . ASP A 1 807 ? 28.533 -20.972 17.698 1.00 40.91 807 ASP A CA 1
ATOM 6242 C C . ASP A 1 807 ? 28.588 -19.628 18.449 1.00 40.91 807 ASP A C 1
ATOM 6244 O O . ASP A 1 807 ? 28.743 -19.607 19.669 1.00 40.91 807 ASP A O 1
ATOM 6248 N N . THR A 1 808 ? 28.269 -18.503 17.795 1.00 46.62 808 THR A N 1
ATOM 6249 C CA . THR A 1 808 ? 27.948 -17.229 18.486 1.00 46.62 808 THR A CA 1
ATOM 6250 C C . THR A 1 808 ? 26.621 -17.276 19.259 1.00 46.62 808 THR A C 1
ATOM 6252 O O . THR A 1 808 ? 26.273 -16.341 19.981 1.00 46.62 808 THR A O 1
ATOM 6255 N N . GLY A 1 809 ? 25.873 -18.376 19.139 1.00 46.16 809 GLY A N 1
ATOM 6256 C CA . GLY A 1 809 ? 24.549 -18.542 19.727 1.00 46.16 809 GLY A CA 1
ATOM 6257 C C . GLY A 1 809 ? 24.521 -18.549 21.256 1.00 46.16 809 GLY A C 1
ATOM 6258 O O . GLY A 1 809 ? 23.550 -18.061 21.815 1.00 46.16 809 GLY A O 1
ATOM 6259 N N . ALA A 1 810 ? 25.548 -19.055 21.950 1.00 46.28 810 ALA A N 1
ATOM 6260 C CA . ALA A 1 810 ? 25.437 -19.421 23.370 1.00 46.28 810 ALA A CA 1
ATOM 6261 C C . ALA A 1 810 ? 25.016 -18.266 24.307 1.00 46.28 810 ALA A C 1
ATOM 6263 O O . ALA A 1 810 ? 24.011 -18.380 25.006 1.00 46.28 810 ALA A O 1
ATOM 6264 N N . ALA A 1 811 ? 25.737 -17.139 24.311 1.00 46.91 811 ALA A N 1
ATOM 6265 C CA . ALA A 1 811 ? 25.430 -16.015 25.206 1.00 46.91 811 ALA A CA 1
ATOM 6266 C C . ALA A 1 811 ? 24.095 -15.328 24.854 1.00 46.91 811 ALA A C 1
ATOM 6268 O O . ALA A 1 811 ? 23.292 -15.014 25.735 1.00 46.91 811 ALA A O 1
ATOM 6269 N N . ILE A 1 812 ? 23.827 -15.157 23.555 1.00 51.38 812 ILE A N 1
ATOM 6270 C CA . ILE A 1 812 ? 22.603 -14.521 23.047 1.00 51.38 812 ILE A CA 1
ATOM 6271 C C . ILE A 1 812 ? 21.386 -15.432 23.276 1.00 51.38 812 ILE A C 1
ATOM 6273 O O . ILE A 1 812 ? 20.298 -14.942 23.572 1.00 51.38 812 ILE A O 1
ATOM 6277 N N . ALA A 1 813 ? 21.564 -16.754 23.210 1.00 51.50 813 ALA A N 1
ATOM 6278 C CA . ALA A 1 813 ? 20.550 -17.735 23.574 1.00 51.50 813 ALA A CA 1
ATOM 6279 C C . ALA A 1 813 ? 20.274 -17.721 25.080 1.00 51.50 813 ALA A C 1
ATOM 6281 O O . ALA A 1 813 ? 19.107 -17.736 25.447 1.00 51.50 813 ALA A O 1
ATOM 6282 N N . VAL A 1 814 ? 21.282 -17.603 25.956 1.00 52.16 814 VAL A N 1
ATOM 6283 C CA . VAL A 1 814 ? 21.034 -17.456 27.405 1.00 52.16 814 VAL A CA 1
ATOM 6284 C C . VAL A 1 814 ? 20.180 -16.216 27.681 1.00 52.16 814 VAL A C 1
ATOM 6286 O O . VAL A 1 814 ? 19.121 -16.345 28.293 1.00 52.16 814 VAL A O 1
ATOM 6289 N N . GLN A 1 815 ? 20.552 -15.039 27.167 1.00 54.72 815 GLN A N 1
ATOM 6290 C CA . GLN A 1 815 ? 19.769 -13.817 27.396 1.00 54.72 815 GLN A CA 1
ATOM 6291 C C . GLN A 1 815 ? 18.385 -13.866 26.716 1.00 54.72 815 GLN A C 1
ATOM 6293 O O . GLN A 1 815 ? 17.394 -13.435 27.302 1.00 54.72 815 GLN A O 1
ATOM 6298 N N . GLY A 1 816 ? 18.284 -14.474 25.529 1.00 58.31 816 GLY A N 1
ATOM 6299 C CA . GLY A 1 816 ? 17.015 -14.735 24.845 1.00 58.31 816 GLY A CA 1
ATOM 6300 C C . GLY A 1 816 ? 16.098 -15.701 25.607 1.00 58.31 816 GLY A C 1
ATOM 6301 O O . GLY A 1 816 ? 14.903 -15.441 25.709 1.00 58.31 816 GLY A O 1
ATOM 6302 N N . THR A 1 817 ? 16.639 -16.771 26.200 1.00 58.66 817 THR A N 1
ATOM 6303 C CA . THR A 1 817 ? 15.888 -17.696 27.074 1.00 58.66 817 THR A CA 1
ATOM 6304 C C . THR A 1 817 ? 15.529 -17.073 28.418 1.00 58.66 817 THR A C 1
ATOM 6306 O O . THR A 1 817 ? 14.507 -17.442 28.979 1.00 58.66 817 THR A O 1
ATOM 6309 N N . TYR A 1 818 ? 16.275 -16.081 28.910 1.00 58.53 818 TYR A N 1
ATOM 6310 C CA . TYR A 1 818 ? 15.853 -15.294 30.073 1.00 58.53 818 TYR A CA 1
ATOM 6311 C C . TYR A 1 818 ? 14.671 -14.372 29.736 1.00 58.53 818 TYR A C 1
ATOM 6313 O O . TYR A 1 818 ? 13.682 -14.356 30.459 1.00 58.53 818 TYR A O 1
ATOM 6321 N N . LEU A 1 819 ? 14.717 -13.690 28.584 1.00 60.16 819 LEU A N 1
ATOM 6322 C CA . LEU A 1 819 ? 13.621 -12.856 28.063 1.00 60.16 819 LEU A CA 1
ATOM 6323 C C . LEU A 1 819 ? 12.358 -13.644 27.655 1.00 60.16 819 LEU A C 1
ATOM 6325 O O . LEU A 1 819 ? 11.331 -13.034 27.370 1.00 60.16 819 LEU A O 1
ATOM 6329 N N . THR A 1 820 ? 12.418 -14.978 27.578 1.00 61.00 820 THR A N 1
ATOM 6330 C CA . THR A 1 820 ? 11.298 -15.819 27.105 1.00 61.00 820 THR A CA 1
ATOM 6331 C C . THR A 1 820 ? 10.923 -16.978 28.036 1.00 61.00 820 THR A C 1
ATOM 6333 O O . THR A 1 820 ? 9.843 -17.538 27.874 1.00 61.00 820 THR A O 1
ATOM 6336 N N . GLY A 1 821 ? 11.750 -17.346 29.016 1.00 66.75 821 GLY A N 1
ATOM 6337 C CA . GLY A 1 821 ? 11.662 -18.632 29.721 1.00 66.75 821 GLY A CA 1
ATOM 6338 C C . GLY A 1 821 ? 10.356 -18.875 30.479 1.00 66.75 821 GLY A C 1
ATOM 6339 O O . GLY A 1 821 ? 9.741 -19.924 30.297 1.00 66.75 821 GLY A O 1
ATOM 6340 N N . SER A 1 822 ? 9.917 -17.915 31.299 1.00 67.56 822 SER A N 1
ATOM 6341 C CA . SER A 1 822 ? 8.598 -17.950 31.952 1.00 67.56 822 SER A CA 1
ATOM 6342 C C . SER A 1 822 ? 7.518 -17.308 31.081 1.00 67.56 822 SER A C 1
ATOM 6344 O O . SER A 1 822 ? 6.464 -17.898 30.859 1.00 67.56 822 SER A O 1
ATOM 6346 N N . GLU A 1 823 ? 7.790 -16.115 30.550 1.00 78.00 823 GLU A N 1
ATOM 6347 C CA . GLU A 1 823 ? 6.753 -15.251 29.983 1.00 78.00 823 GLU A CA 1
ATOM 6348 C C . GLU A 1 823 ? 6.297 -15.648 28.571 1.00 78.00 823 GLU A C 1
ATOM 6350 O O . GLU A 1 823 ? 5.199 -15.270 28.161 1.00 78.00 823 GLU A O 1
ATOM 6355 N N . SER A 1 824 ? 7.084 -16.409 27.795 1.00 78.75 824 SER A N 1
ATOM 6356 C CA . SER A 1 824 ? 6.719 -16.721 26.394 1.00 78.75 824 SER A CA 1
ATOM 6357 C C . SER A 1 824 ? 5.440 -17.545 26.247 1.00 78.75 824 SER A C 1
ATOM 6359 O O . SER A 1 824 ? 4.863 -17.563 25.157 1.00 78.75 824 SER A O 1
ATOM 6361 N N . ILE A 1 825 ? 4.942 -18.145 27.336 1.00 82.44 825 ILE A N 1
ATOM 6362 C CA . ILE A 1 825 ? 3.606 -18.745 27.389 1.00 82.44 825 ILE A CA 1
ATOM 6363 C C . ILE A 1 825 ? 2.540 -17.756 26.895 1.00 82.44 825 ILE A C 1
ATOM 6365 O O . ILE A 1 825 ? 1.697 -18.131 26.086 1.00 82.44 825 ILE A O 1
ATOM 6369 N N . PHE A 1 826 ? 2.649 -16.471 27.248 1.00 83.50 826 PHE A N 1
ATOM 6370 C CA . PHE A 1 826 ? 1.692 -15.431 26.864 1.00 83.50 826 PHE A CA 1
ATOM 6371 C C . PHE A 1 826 ? 1.769 -15.022 25.388 1.00 83.50 826 PHE A C 1
ATOM 6373 O O . PHE A 1 826 ? 0.833 -14.404 24.889 1.00 83.50 826 PHE A O 1
ATOM 6380 N N . LEU A 1 827 ? 2.830 -15.400 24.665 1.00 83.06 827 LEU A N 1
ATOM 6381 C CA . LEU A 1 827 ? 2.942 -15.244 23.207 1.00 83.06 827 LEU A CA 1
ATOM 6382 C C . LEU A 1 827 ? 2.808 -16.572 22.441 1.00 83.06 827 LEU A C 1
ATOM 6384 O O . LEU A 1 827 ? 3.061 -16.618 21.235 1.00 83.06 827 LEU A O 1
ATOM 6388 N N . ASN A 1 828 ? 2.386 -17.652 23.102 1.00 82.75 828 ASN A N 1
ATOM 6389 C CA . ASN A 1 828 ? 2.126 -18.928 22.450 1.00 82.75 828 ASN A CA 1
ATOM 6390 C C . ASN A 1 828 ? 0.685 -18.963 21.880 1.00 82.75 828 ASN A C 1
ATOM 6392 O O . ASN A 1 828 ? -0.278 -18.874 22.646 1.00 82.75 828 ASN A O 1
ATOM 6396 N N . PRO A 1 829 ? 0.485 -19.132 20.555 1.00 81.06 829 PRO A N 1
ATOM 6397 C CA . PRO A 1 829 ? -0.846 -19.257 19.953 1.00 81.06 829 PRO A CA 1
ATOM 6398 C C . PRO A 1 829 ? -1.529 -20.607 20.251 1.00 81.06 829 PRO A C 1
ATOM 6400 O O . PRO A 1 829 ? -2.712 -20.769 19.959 1.00 81.06 829 PRO A O 1
ATOM 6403 N N . ARG A 1 830 ? -0.796 -21.586 20.798 1.00 80.94 830 ARG A N 1
ATOM 6404 C CA . ARG A 1 830 ? -1.272 -22.917 21.209 1.00 80.94 830 ARG A CA 1
ATOM 6405 C C . ARG A 1 830 ? -0.853 -23.191 22.666 1.00 80.94 830 ARG A C 1
ATOM 6407 O O . ARG A 1 830 ? 0.106 -23.936 22.883 1.00 80.94 830 ARG A O 1
ATOM 6414 N N . PRO A 1 831 ? -1.525 -22.567 23.655 1.00 76.69 831 PRO A N 1
ATOM 6415 C CA . PRO A 1 831 ? -1.270 -22.761 25.083 1.00 76.69 831 PRO A CA 1
ATOM 6416 C C . PRO A 1 831 ? -1.072 -24.224 25.485 1.00 76.69 831 PRO A C 1
ATOM 6418 O O . PRO A 1 831 ? -1.823 -25.114 25.083 1.00 76.69 831 PRO A O 1
ATOM 6421 N N . ALA A 1 832 ? -0.081 -24.460 26.344 1.00 70.81 832 ALA A N 1
ATOM 6422 C CA . ALA A 1 832 ? 0.059 -25.738 27.026 1.00 70.81 832 ALA A CA 1
ATOM 6423 C C . ALA A 1 832 ? -1.054 -25.909 28.077 1.00 70.81 832 ALA A C 1
ATOM 6425 O O . ALA A 1 832 ? -1.586 -24.936 28.613 1.00 70.81 832 ALA A O 1
ATOM 6426 N N . ASN A 1 833 ? -1.370 -27.163 28.404 1.00 79.38 833 ASN A N 1
ATOM 6427 C CA . ASN A 1 833 ? -2.268 -27.550 29.501 1.00 79.38 833 ASN A CA 1
ATOM 6428 C C . ASN A 1 833 ? -3.721 -27.034 29.405 1.00 79.38 833 ASN A C 1
ATOM 6430 O O . ASN A 1 833 ? -4.449 -27.118 30.388 1.00 79.38 833 ASN A O 1
ATOM 6434 N N . GLY A 1 834 ? -4.157 -26.531 28.243 1.00 77.88 834 GLY A N 1
ATOM 6435 C CA . GLY A 1 834 ? -5.532 -26.056 28.032 1.00 77.88 834 GLY A CA 1
ATOM 6436 C C . GLY A 1 834 ? -5.845 -24.678 28.626 1.00 77.88 834 GLY A C 1
ATOM 6437 O O . GLY A 1 834 ? -7.007 -24.295 28.655 1.00 77.88 834 GLY A O 1
ATOM 6438 N N . LEU A 1 835 ? -4.834 -23.926 29.077 1.00 84.06 835 LEU A N 1
ATOM 6439 C CA . LEU A 1 835 ? -5.011 -22.530 29.495 1.00 84.06 835 LEU A CA 1
ATOM 6440 C C . LEU A 1 835 ? -5.456 -21.647 28.314 1.00 84.06 835 LEU A C 1
ATOM 6442 O O . LEU A 1 835 ? -5.246 -21.995 27.154 1.00 84.06 835 LEU A O 1
ATOM 6446 N N . SER A 1 836 ? -6.034 -20.481 28.604 1.00 87.19 836 SER A N 1
ATOM 6447 C CA . SER A 1 836 ? -6.555 -19.556 27.591 1.00 87.19 836 SER A CA 1
ATOM 6448 C C . SER A 1 836 ? -6.128 -18.126 27.924 1.00 87.19 836 SER A C 1
ATOM 6450 O O . SER A 1 836 ? -6.583 -17.559 28.913 1.00 87.19 836 SER A O 1
ATOM 6452 N N . TYR A 1 837 ? -5.236 -17.546 27.112 1.00 90.94 837 TYR A N 1
ATOM 6453 C CA . TYR A 1 837 ? -4.756 -16.160 27.270 1.00 90.94 837 TYR A CA 1
ATOM 6454 C C . TYR A 1 837 ? -5.227 -15.273 26.106 1.00 90.94 837 TYR A C 1
ATOM 6456 O O . TYR A 1 837 ? -5.347 -15.783 24.983 1.00 90.94 837 TYR A O 1
ATOM 6464 N N . PRO A 1 838 ? -5.385 -13.949 26.301 1.00 93.69 838 PRO A N 1
ATOM 6465 C CA . PRO A 1 838 ? -5.813 -13.004 25.265 1.00 93.69 838 PRO A CA 1
ATOM 6466 C C . PRO A 1 838 ? -5.096 -13.178 23.916 1.00 93.69 838 PRO A C 1
ATOM 6468 O O . PRO A 1 838 ? -5.747 -13.330 22.886 1.00 93.69 838 PRO A O 1
ATOM 6471 N N . TYR A 1 839 ? -3.763 -13.278 23.903 1.00 92.12 839 TYR A N 1
ATOM 6472 C CA . TYR A 1 839 ? -2.995 -13.460 22.663 1.00 92.12 839 TYR A CA 1
ATOM 6473 C C . TYR A 1 839 ? -3.296 -14.780 21.930 1.00 92.12 839 TYR A C 1
ATOM 6475 O O . TYR A 1 839 ? -3.371 -14.803 20.698 1.00 92.12 839 TYR A O 1
ATOM 6483 N N . SER A 1 840 ? -3.507 -15.883 22.656 1.00 90.62 840 SER A N 1
ATOM 6484 C CA . SER A 1 840 ? -3.884 -17.168 22.044 1.00 90.62 840 SER A CA 1
ATOM 6485 C C . SER A 1 840 ? -5.286 -17.127 21.429 1.00 90.62 840 SER A C 1
ATOM 6487 O O . SER A 1 840 ? -5.506 -17.694 20.358 1.00 90.62 840 SER A O 1
ATOM 6489 N N . ARG A 1 841 ? -6.213 -16.384 22.049 1.00 92.25 841 ARG A N 1
ATOM 6490 C CA . ARG A 1 841 ? -7.590 -16.192 21.574 1.00 92.25 841 ARG A CA 1
ATOM 6491 C C . ARG A 1 841 ? -7.608 -15.316 20.321 1.00 92.25 841 ARG A C 1
ATOM 6493 O O . ARG A 1 841 ? -8.140 -15.736 19.297 1.00 92.25 841 ARG A O 1
ATOM 6500 N N . VAL A 1 842 ? -6.882 -14.196 20.350 1.00 92.50 842 VAL A N 1
ATOM 6501 C CA . VAL A 1 842 ? -6.595 -13.326 19.192 1.00 92.50 842 VAL A CA 1
ATOM 6502 C C . VAL A 1 842 ? -5.965 -14.117 18.037 1.00 92.50 842 VAL A C 1
ATOM 6504 O O . VAL A 1 842 ? -6.399 -13.992 16.892 1.00 92.50 842 VAL A O 1
ATOM 6507 N N . SER A 1 843 ? -5.004 -15.000 18.326 1.00 88.62 843 SER A N 1
ATOM 6508 C CA . SER A 1 843 ? -4.359 -15.856 17.318 1.00 88.62 843 SER A CA 1
ATOM 6509 C C . SER A 1 843 ? -5.312 -16.900 16.718 1.00 88.62 843 SER A C 1
ATOM 6511 O O . SER A 1 843 ? -5.348 -17.072 15.497 1.00 88.62 843 SER A O 1
ATOM 6513 N N . ARG A 1 844 ? -6.115 -17.581 17.550 1.00 89.06 844 ARG A N 1
ATOM 6514 C CA . ARG A 1 844 ? -7.139 -18.551 17.117 1.00 89.06 844 ARG A CA 1
ATOM 6515 C C . ARG A 1 844 ? -8.211 -17.884 16.256 1.00 89.06 844 ARG A C 1
ATOM 6517 O O . ARG A 1 844 ? -8.588 -18.427 15.221 1.00 89.06 844 ARG A O 1
ATOM 6524 N N . ALA A 1 845 ? -8.677 -16.710 16.661 1.00 91.00 845 ALA A N 1
ATOM 6525 C CA . ALA A 1 845 ? -9.689 -15.959 15.938 1.00 91.00 845 ALA A CA 1
ATOM 6526 C C . ALA A 1 845 ? -9.164 -15.421 14.597 1.00 91.00 845 ALA A C 1
ATOM 6528 O O . ALA A 1 845 ? -9.835 -15.594 13.582 1.00 91.00 845 ALA A O 1
ATOM 6529 N N . LYS A 1 846 ? -7.925 -14.900 14.538 1.00 89.31 846 LYS A N 1
ATOM 6530 C CA . LYS A 1 846 ? -7.275 -14.561 13.257 1.00 89.31 846 LYS A CA 1
ATOM 6531 C C . LYS A 1 846 ? -7.147 -15.782 12.336 1.00 89.31 846 LYS A C 1
ATOM 6533 O O . LYS A 1 846 ? -7.335 -15.645 11.131 1.00 89.31 846 LYS A O 1
ATOM 6538 N N . PHE A 1 847 ? -6.853 -16.972 12.868 1.00 86.38 847 PHE A N 1
ATOM 6539 C CA . PHE A 1 847 ? -6.804 -18.203 12.067 1.00 86.38 847 PHE A CA 1
ATOM 6540 C C . PHE A 1 847 ? -8.175 -18.574 11.474 1.00 86.38 847 PHE A C 1
ATOM 6542 O O . PHE A 1 847 ? -8.246 -18.890 10.288 1.00 86.38 847 PHE A O 1
ATOM 6549 N N . LEU A 1 848 ? -9.251 -18.486 12.264 1.00 87.12 848 LEU A N 1
ATOM 6550 C CA . LEU A 1 848 ? -10.622 -18.730 11.795 1.00 87.12 848 LEU A CA 1
ATOM 6551 C C . LEU A 1 848 ? -11.045 -17.703 10.734 1.00 87.12 848 LEU A C 1
ATOM 6553 O O . LEU A 1 848 ? -11.487 -18.087 9.655 1.00 87.12 848 LEU A O 1
ATOM 6557 N N . LEU A 1 849 ? -10.823 -16.411 10.995 1.00 86.81 849 LEU A N 1
ATOM 6558 C CA . LEU A 1 849 ? -11.106 -15.346 10.033 1.00 86.81 849 LEU A CA 1
ATOM 6559 C C . LEU A 1 849 ? -10.316 -15.518 8.736 1.00 86.81 849 LEU A C 1
ATOM 6561 O O . LEU A 1 849 ? -10.893 -15.343 7.672 1.00 86.81 849 LEU A O 1
ATOM 6565 N N . LYS A 1 850 ? -9.038 -15.925 8.789 1.00 81.69 850 LYS A N 1
ATOM 6566 C CA . LYS A 1 850 ? -8.208 -16.129 7.588 1.00 81.69 850 LYS A CA 1
ATOM 6567 C C . LYS A 1 850 ? -8.829 -17.126 6.600 1.00 81.69 850 LYS A C 1
ATOM 6569 O O . LYS A 1 850 ? -8.622 -16.960 5.399 1.00 81.69 850 LYS A O 1
ATOM 6574 N N . ALA A 1 851 ? -9.566 -18.137 7.067 1.00 78.69 851 ALA A N 1
ATOM 6575 C CA . ALA A 1 851 ? -10.309 -19.029 6.177 1.00 78.69 851 ALA A CA 1
ATOM 6576 C C . ALA A 1 851 ? -11.396 -18.244 5.426 1.00 78.69 851 ALA A C 1
ATOM 6578 O O . ALA A 1 851 ? -11.334 -18.129 4.203 1.00 78.69 851 ALA A O 1
ATOM 6579 N N . SER A 1 852 ? -12.300 -17.580 6.147 1.00 81.25 852 SER A N 1
ATOM 6580 C CA . SER A 1 852 ? -13.389 -16.835 5.512 1.00 81.25 852 SER A CA 1
ATOM 6581 C C . SER A 1 852 ? -12.946 -15.572 4.765 1.00 81.25 852 SER A C 1
ATOM 6583 O O . SER A 1 852 ? -13.579 -15.225 3.783 1.00 81.25 852 SER A O 1
ATOM 6585 N N . THR A 1 853 ? -11.817 -14.933 5.092 1.00 77.94 853 THR A N 1
ATOM 6586 C CA . THR A 1 853 ? -11.224 -13.857 4.263 1.00 77.94 853 THR A CA 1
ATOM 6587 C C . THR A 1 853 ? -10.690 -14.370 2.912 1.00 77.94 853 THR A C 1
ATOM 6589 O O . THR A 1 853 ? -10.414 -13.570 2.025 1.00 77.94 853 THR A O 1
ATOM 6592 N N . ARG A 1 854 ? -10.523 -15.691 2.735 1.00 68.31 854 ARG A N 1
ATOM 6593 C CA . ARG A 1 854 ? -10.179 -16.324 1.444 1.00 68.31 854 ARG A CA 1
ATOM 6594 C C . ARG A 1 854 ? -11.396 -16.845 0.685 1.00 68.31 854 ARG A C 1
ATOM 6596 O O . ARG A 1 854 ? -11.333 -16.955 -0.534 1.00 68.31 854 ARG A O 1
ATOM 6603 N N . GLU A 1 855 ? -12.450 -17.214 1.408 1.00 69.19 855 GLU A N 1
ATOM 6604 C CA . GLU A 1 855 ? -13.750 -17.610 0.850 1.00 69.19 855 GLU A CA 1
ATOM 6605 C C . GLU A 1 855 ? -14.554 -16.384 0.401 1.00 69.19 855 GLU A C 1
ATOM 6607 O O . GLU A 1 855 ? -15.280 -16.443 -0.589 1.00 69.19 855 GLU A O 1
ATOM 6612 N N . GLN A 1 856 ? -14.406 -15.264 1.112 1.00 67.06 856 GLN A N 1
ATOM 6613 C CA . GLN A 1 856 ? -15.002 -13.996 0.731 1.00 67.06 856 GLN A CA 1
ATOM 6614 C C . GLN A 1 856 ? -14.384 -13.448 -0.560 1.00 67.06 856 GLN A C 1
ATOM 6616 O O . GLN A 1 856 ? -13.168 -13.542 -0.760 1.00 67.06 856 GLN A O 1
ATOM 6621 N N . PRO A 1 857 ? -15.194 -12.764 -1.388 1.00 54.44 857 PRO A N 1
ATOM 6622 C CA . PRO A 1 857 ? -14.669 -11.812 -2.348 1.00 54.44 857 PRO A CA 1
ATOM 6623 C C . PRO A 1 857 ? -13.828 -10.781 -1.581 1.00 54.44 857 PRO A C 1
ATOM 6625 O O . PRO A 1 857 ? -14.315 -10.144 -0.646 1.00 54.44 857 PRO A O 1
ATOM 6628 N N . SER A 1 858 ? -12.547 -10.652 -1.928 1.00 54.88 858 SER A N 1
ATOM 6629 C CA . SER A 1 858 ? -11.644 -9.693 -1.286 1.00 54.88 858 SER A CA 1
ATOM 6630 C C . SER A 1 858 ? -12.102 -8.246 -1.512 1.00 54.88 858 SER A C 1
ATOM 6632 O O . SER A 1 858 ? -12.858 -7.973 -2.439 1.00 54.88 858 SER A O 1
ATOM 6634 N N . ALA A 1 859 ? -11.579 -7.301 -0.717 1.00 56.22 859 ALA A N 1
ATOM 6635 C CA . ALA A 1 859 ? -11.892 -5.863 -0.811 1.00 56.22 859 ALA A CA 1
ATOM 6636 C C . ALA A 1 859 ? -11.707 -5.255 -2.223 1.00 56.22 859 ALA A C 1
ATOM 6638 O O . ALA A 1 859 ? -12.243 -4.194 -2.535 1.00 56.22 859 ALA A O 1
ATOM 6639 N N . LYS A 1 860 ? -10.956 -5.949 -3.085 1.00 62.03 860 LYS A N 1
ATOM 6640 C CA . LYS A 1 860 ? -11.110 -5.905 -4.541 1.00 62.03 860 LYS A CA 1
ATOM 6641 C C . LYS A 1 860 ? -11.355 -7.343 -4.994 1.00 62.03 860 LYS A C 1
ATOM 6643 O O . LYS A 1 860 ? -10.475 -8.180 -4.761 1.00 62.03 860 LYS A O 1
ATOM 6648 N N . TYR A 1 861 ? -12.518 -7.661 -5.562 1.00 72.75 861 TYR A N 1
ATOM 6649 C CA . TYR A 1 861 ? -12.803 -8.996 -6.098 1.00 72.75 861 TYR A CA 1
ATOM 6650 C C . TYR A 1 861 ? -12.832 -8.995 -7.621 1.00 72.75 861 TYR A C 1
ATOM 6652 O O . TYR A 1 861 ? -13.243 -8.027 -8.253 1.00 72.75 861 TYR A O 1
ATOM 6660 N N . PHE A 1 862 ? -12.334 -10.091 -8.187 1.00 83.62 862 PHE A N 1
ATOM 6661 C CA . PHE A 1 862 ? -12.008 -10.231 -9.599 1.00 83.62 862 PHE A CA 1
ATOM 6662 C C . PHE A 1 862 ? -12.740 -11.461 -10.122 1.00 83.62 862 PHE A C 1
ATOM 6664 O O . PHE A 1 862 ? -12.443 -12.582 -9.700 1.00 83.62 862 PHE A O 1
ATOM 6671 N N . ARG A 1 863 ? -13.722 -11.256 -10.998 1.00 85.12 863 ARG A N 1
ATOM 6672 C CA . ARG A 1 863 ? -14.609 -12.313 -11.496 1.00 85.12 863 ARG A CA 1
ATOM 6673 C C . ARG A 1 863 ? -14.674 -12.249 -13.013 1.00 85.12 863 ARG A C 1
ATOM 6675 O O . ARG A 1 863 ? -14.945 -11.182 -13.552 1.00 85.12 863 ARG A O 1
ATOM 6682 N N . MET A 1 864 ? -14.465 -13.362 -13.714 1.00 86.19 864 MET A N 1
ATOM 6683 C CA . MET A 1 864 ? -14.755 -13.380 -15.146 1.00 86.19 864 MET A CA 1
ATOM 6684 C C . MET A 1 864 ? -16.271 -13.432 -15.362 1.00 86.19 864 MET A C 1
ATOM 6686 O O . MET A 1 864 ? -16.981 -14.227 -14.738 1.00 86.19 864 MET A O 1
ATOM 6690 N N . ASN A 1 865 ? -16.769 -12.625 -16.290 1.00 87.81 865 ASN A N 1
ATOM 6691 C CA . ASN A 1 865 ? -18.115 -12.766 -16.817 1.00 87.81 865 ASN A CA 1
ATOM 6692 C C . ASN A 1 865 ? -18.231 -14.101 -17.589 1.00 87.81 865 ASN A C 1
ATOM 6694 O O . ASN A 1 865 ? -17.248 -14.679 -18.063 1.00 87.81 865 ASN A O 1
ATOM 6698 N N . LYS A 1 866 ? -19.458 -14.601 -17.762 1.00 85.12 866 LYS A N 1
ATOM 6699 C CA . LYS A 1 866 ? -19.767 -15.887 -18.416 1.00 85.12 866 LYS A CA 1
ATOM 6700 C C . LYS A 1 866 ? -19.279 -15.981 -19.867 1.00 85.12 866 LYS A C 1
ATOM 6702 O O . LYS A 1 866 ? -19.163 -17.087 -20.385 1.00 85.12 866 LYS A O 1
ATOM 6707 N N . ASN A 1 867 ? -18.999 -14.850 -20.517 1.00 86.19 867 ASN A N 1
ATOM 6708 C CA . ASN A 1 867 ? -18.410 -14.803 -21.857 1.00 86.19 867 ASN A CA 1
ATOM 6709 C C . ASN A 1 867 ? -16.914 -15.169 -21.890 1.00 86.19 867 ASN A C 1
ATOM 6711 O O . ASN A 1 867 ? -16.407 -15.489 -22.958 1.00 86.19 867 ASN A O 1
ATOM 6715 N N . GLY A 1 868 ? -16.212 -15.149 -20.750 1.00 83.19 868 GLY A N 1
ATOM 6716 C CA . GLY A 1 868 ? -14.780 -15.442 -20.671 1.00 83.19 868 GLY A CA 1
ATOM 6717 C C . GLY A 1 868 ? -13.847 -14.314 -21.127 1.00 83.19 868 GLY A C 1
ATOM 6718 O O . GLY A 1 868 ? -12.637 -14.534 -21.123 1.00 83.19 868 GLY A O 1
ATOM 6719 N N . TYR A 1 869 ? -14.383 -13.145 -21.496 1.00 89.12 869 TYR A N 1
ATOM 6720 C CA . TYR A 1 869 ? -13.626 -12.016 -22.052 1.00 89.12 869 TYR A CA 1
ATOM 6721 C C . TYR A 1 869 ? -13.678 -10.745 -21.199 1.00 89.12 869 TYR A C 1
ATOM 6723 O O . TYR A 1 869 ? -12.793 -9.912 -21.331 1.00 89.12 869 TYR A O 1
ATOM 6731 N N . GLU A 1 870 ? -14.669 -10.578 -20.329 1.00 94.06 870 GLU A N 1
ATOM 6732 C CA . GLU A 1 870 ? -14.770 -9.424 -19.427 1.00 94.06 870 GLU A CA 1
ATOM 6733 C C . GLU A 1 870 ? -14.470 -9.849 -17.990 1.00 94.06 870 GLU A C 1
ATOM 6735 O O . GLU A 1 870 ? -15.003 -10.856 -17.524 1.00 94.06 870 GLU A O 1
ATOM 6740 N N . MET A 1 871 ? -13.663 -9.070 -17.271 1.00 93.81 871 MET A N 1
ATOM 6741 C CA . MET A 1 871 ? -13.456 -9.230 -15.834 1.00 93.81 871 MET A CA 1
ATOM 6742 C C . MET A 1 871 ? -14.124 -8.089 -15.064 1.00 93.81 871 MET A C 1
ATOM 6744 O O . MET A 1 871 ? -13.754 -6.928 -15.221 1.00 93.81 871 MET A O 1
ATOM 6748 N N . GLU A 1 872 ? -15.069 -8.441 -14.194 1.00 92.00 872 GLU A N 1
ATOM 6749 C CA . GLU A 1 872 ? -15.627 -7.559 -13.169 1.00 92.00 872 GLU A CA 1
ATOM 6750 C C . GLU A 1 872 ? -14.555 -7.334 -12.085 1.00 92.00 872 GLU A C 1
ATOM 6752 O O . GLU A 1 872 ? -14.091 -8.291 -11.454 1.00 92.00 872 GLU A O 1
ATOM 6757 N N . ILE A 1 873 ? -14.162 -6.076 -11.870 1.00 89.56 873 ILE A N 1
ATOM 6758 C CA . ILE A 1 873 ? -13.244 -5.622 -10.820 1.00 89.56 873 ILE A CA 1
ATOM 6759 C C . ILE A 1 873 ? -14.059 -4.803 -9.816 1.00 89.56 873 ILE A C 1
ATOM 6761 O O . ILE A 1 873 ? -14.421 -3.652 -10.054 1.00 89.56 873 ILE A O 1
ATOM 6765 N N . CYS A 1 874 ? -14.384 -5.419 -8.685 1.00 80.19 874 CYS A N 1
ATOM 6766 C CA . CYS A 1 874 ? -15.386 -4.916 -7.750 1.00 80.19 874 CYS A CA 1
ATOM 6767 C C . CYS A 1 874 ? -14.713 -4.445 -6.459 1.00 80.19 874 CYS A C 1
ATOM 6769 O O . CYS A 1 874 ? -14.076 -5.250 -5.780 1.00 80.19 874 CYS A O 1
ATOM 6771 N N . HIS A 1 875 ? -14.828 -3.160 -6.123 1.00 75.31 875 HIS A N 1
ATOM 6772 C CA . HIS A 1 875 ? -14.161 -2.552 -4.966 1.00 75.31 875 HIS A CA 1
ATOM 6773 C C . HIS A 1 875 ? -15.117 -2.387 -3.769 1.00 75.31 875 HIS A C 1
ATOM 6775 O O . HIS A 1 875 ? -16.265 -1.977 -3.933 1.00 75.31 875 HIS A O 1
ATOM 6781 N N . GLU A 1 876 ? -14.629 -2.648 -2.554 1.00 59.94 876 GLU A N 1
ATOM 6782 C CA . GLU A 1 876 ? -15.367 -2.431 -1.301 1.00 59.94 876 GLU A CA 1
ATOM 6783 C C . GLU A 1 876 ? -15.787 -0.950 -1.181 1.00 59.94 876 GLU A C 1
ATOM 6785 O O . GLU A 1 876 ? -14.949 -0.049 -1.211 1.00 59.94 876 GLU A O 1
ATOM 6790 N N . GLY A 1 877 ? -17.098 -0.696 -1.095 1.00 59.91 877 GLY A N 1
ATOM 6791 C CA . GLY A 1 877 ? -17.682 0.651 -1.024 1.00 59.91 877 GLY A CA 1
ATOM 6792 C C . GLY A 1 877 ? -18.037 1.319 -2.364 1.00 59.91 877 GLY A C 1
ATOM 6793 O O . GLY A 1 877 ? -18.572 2.427 -2.341 1.00 59.91 877 GLY A O 1
ATOM 6794 N N . TYR A 1 878 ? -17.791 0.675 -3.512 1.00 57.66 878 TYR A N 1
ATOM 6795 C CA . TYR A 1 878 ? -18.200 1.178 -4.833 1.00 57.66 878 TYR A CA 1
ATOM 6796 C C . TYR A 1 878 ? -19.540 0.564 -5.268 1.00 57.66 878 TYR A C 1
ATOM 6798 O O . TYR A 1 878 ? -19.791 -0.620 -5.056 1.00 57.66 878 TYR A O 1
ATOM 6806 N N . THR A 1 879 ? -20.410 1.372 -5.880 1.00 59.66 879 THR A N 1
ATOM 6807 C CA . THR A 1 879 ? -21.770 0.971 -6.295 1.00 59.66 879 THR A CA 1
ATOM 6808 C C . THR A 1 879 ? -21.825 0.241 -7.638 1.00 59.66 879 THR A C 1
ATOM 6810 O O . THR A 1 879 ? -22.806 -0.450 -7.905 1.00 59.66 879 THR A O 1
ATOM 6813 N N . SER A 1 880 ? -20.788 0.362 -8.469 1.00 79.69 880 SER A N 1
ATOM 6814 C CA . SER A 1 880 ? -20.638 -0.356 -9.737 1.00 79.69 880 SER A CA 1
ATOM 6815 C C . SER A 1 880 ? -19.269 -1.047 -9.828 1.00 79.69 880 SER A C 1
ATOM 6817 O O . SER A 1 880 ? -18.273 -0.508 -9.335 1.00 79.69 880 SER A O 1
ATOM 6819 N N . PRO A 1 881 ? -19.190 -2.240 -10.446 1.00 84.62 881 PRO A N 1
ATOM 6820 C CA . PRO A 1 881 ? -17.919 -2.871 -10.777 1.00 84.62 881 PRO A CA 1
ATOM 6821 C C . PRO A 1 881 ? -17.269 -2.167 -11.975 1.00 84.62 881 PRO A C 1
ATOM 6823 O O . PRO A 1 881 ? -17.971 -1.761 -12.900 1.00 84.62 881 PRO A O 1
ATOM 6826 N N . GLN A 1 882 ? -15.939 -2.074 -11.993 1.00 90.31 882 GLN A N 1
ATOM 6827 C CA . GLN A 1 882 ? -15.203 -1.716 -13.211 1.00 90.31 882 GLN A CA 1
ATOM 6828 C C . GLN A 1 882 ? -15.134 -2.936 -14.133 1.00 90.31 882 GLN A C 1
ATOM 6830 O O . GLN A 1 882 ? -14.960 -4.058 -13.647 1.00 90.31 882 GLN A O 1
ATOM 6835 N N . ILE A 1 883 ? -15.260 -2.749 -15.449 1.00 93.62 883 ILE A N 1
ATOM 6836 C CA . ILE A 1 883 ? -15.294 -3.863 -16.413 1.00 93.62 883 ILE A CA 1
ATOM 6837 C C . ILE A 1 883 ? -14.060 -3.822 -17.316 1.00 93.62 883 ILE A C 1
ATOM 6839 O O . ILE A 1 883 ? -13.931 -2.977 -18.197 1.00 93.62 883 ILE A O 1
ATOM 6843 N N . LEU A 1 884 ? -13.154 -4.780 -17.119 1.00 95.19 884 LEU A N 1
ATOM 6844 C CA . LEU A 1 884 ? -11.936 -4.923 -17.913 1.00 95.19 884 LEU A CA 1
ATOM 6845 C C . LEU A 1 884 ? -12.136 -5.946 -19.041 1.00 95.19 884 LEU A C 1
ATOM 6847 O O . LEU A 1 884 ? -12.185 -7.150 -18.786 1.00 95.19 884 LEU A O 1
ATOM 6851 N N . ASP A 1 885 ? -12.196 -5.487 -20.293 1.00 95.81 885 ASP A N 1
ATOM 6852 C CA . ASP A 1 885 ? -12.160 -6.378 -21.460 1.00 95.81 885 ASP A CA 1
ATOM 6853 C C . ASP A 1 885 ? -10.739 -6.939 -21.660 1.00 95.81 885 ASP A C 1
ATOM 6855 O O . ASP A 1 885 ? -9.794 -6.236 -22.035 1.00 95.81 885 ASP A O 1
ATOM 6859 N N . MET A 1 886 ? -10.592 -8.243 -21.444 1.00 94.81 886 MET A N 1
ATOM 6860 C CA . MET A 1 886 ? -9.358 -9.006 -21.623 1.00 94.81 886 MET A CA 1
ATOM 6861 C C . MET A 1 886 ? -8.826 -8.945 -23.061 1.00 94.81 886 MET A C 1
ATOM 6863 O O . MET A 1 886 ? -7.618 -9.043 -23.267 1.00 94.81 886 MET A O 1
ATOM 6867 N N . ARG A 1 887 ? -9.691 -8.739 -24.062 1.00 95.69 887 ARG A N 1
ATOM 6868 C CA . ARG A 1 887 ? -9.311 -8.571 -25.475 1.00 95.69 887 ARG A CA 1
ATOM 6869 C C . ARG A 1 887 ? -8.708 -7.188 -25.714 1.00 95.69 887 ARG A C 1
ATOM 6871 O O . ARG A 1 887 ? -7.731 -7.072 -26.452 1.00 95.69 887 ARG A O 1
ATOM 6878 N N . GLN A 1 888 ? -9.237 -6.153 -25.056 1.00 96.12 888 GLN A N 1
ATOM 6879 C CA . GLN A 1 888 ? -8.629 -4.819 -25.057 1.00 96.12 888 GLN A CA 1
ATOM 6880 C C . GLN A 1 888 ? -7.282 -4.846 -24.323 1.00 96.12 888 GLN A C 1
ATOM 6882 O O . GLN A 1 888 ? -6.311 -4.286 -24.827 1.00 96.12 888 GLN A O 1
ATOM 6887 N N . LEU A 1 889 ? -7.184 -5.559 -23.195 1.00 96.19 889 LEU A N 1
ATOM 6888 C CA . LEU A 1 889 ? -5.918 -5.757 -22.484 1.00 96.19 889 LEU A CA 1
ATOM 6889 C C . LEU A 1 889 ? -4.875 -6.493 -23.345 1.00 96.19 889 LEU A C 1
ATOM 6891 O O . LEU A 1 889 ? -3.735 -6.043 -23.422 1.00 96.19 889 LEU A O 1
ATOM 6895 N N . ALA A 1 890 ? -5.259 -7.574 -24.032 1.00 96.25 890 ALA A N 1
ATOM 6896 C CA . ALA A 1 890 ? -4.403 -8.315 -24.964 1.00 96.25 890 ALA A CA 1
ATOM 6897 C C . ALA A 1 890 ? -3.922 -7.441 -26.141 1.00 96.25 890 ALA A C 1
ATOM 6899 O O . ALA A 1 890 ? -2.738 -7.432 -26.496 1.00 96.25 890 ALA A O 1
ATOM 6900 N N . HIS A 1 891 ? -4.829 -6.644 -26.715 1.00 96.94 891 HIS A N 1
ATOM 6901 C CA . HIS A 1 891 ? -4.490 -5.686 -27.762 1.00 96.94 891 HIS A CA 1
ATOM 6902 C C . HIS A 1 891 ? -3.495 -4.629 -27.262 1.00 96.94 891 HIS A C 1
ATOM 6904 O O . HIS A 1 891 ? -2.459 -4.431 -27.896 1.00 96.94 891 HIS A O 1
ATOM 6910 N N . GLN A 1 892 ? -3.748 -4.001 -26.109 1.00 97.44 892 GLN A N 1
ATOM 6911 C CA . GLN A 1 892 ? -2.837 -2.993 -25.563 1.00 97.44 892 GLN A CA 1
ATOM 6912 C C . GLN A 1 892 ? -1.493 -3.592 -25.128 1.00 97.44 892 GLN A C 1
ATOM 6914 O O . GLN A 1 892 ? -0.462 -2.971 -25.356 1.00 97.44 892 GLN A O 1
ATOM 6919 N N . ALA A 1 893 ? -1.451 -4.823 -24.608 1.00 96.88 893 ALA A N 1
ATOM 6920 C CA . ALA A 1 893 ? -0.194 -5.529 -24.343 1.00 96.88 893 ALA A CA 1
ATOM 6921 C C . ALA A 1 893 ? 0.640 -5.719 -25.625 1.00 96.88 893 ALA A C 1
ATOM 6923 O O . ALA A 1 893 ? 1.846 -5.463 -25.630 1.00 96.88 893 ALA A O 1
ATOM 6924 N N . SER A 1 894 ? -0.011 -6.071 -26.736 1.00 97.06 894 SER A N 1
ATOM 6925 C CA . SER A 1 894 ? 0.631 -6.169 -28.055 1.00 97.06 894 SER A CA 1
ATOM 6926 C C . SER A 1 894 ? 1.131 -4.806 -28.562 1.00 97.06 894 SER A C 1
ATOM 6928 O O . SER A 1 894 ? 2.241 -4.708 -29.092 1.00 97.06 894 SER A O 1
ATOM 6930 N N . VAL A 1 895 ? 0.347 -3.738 -28.361 1.00 97.69 895 VAL A N 1
ATOM 6931 C CA . VAL A 1 895 ? 0.740 -2.354 -28.679 1.00 97.69 895 VAL A CA 1
ATOM 6932 C C . VAL A 1 895 ? 1.946 -1.927 -27.841 1.00 97.69 895 VAL A C 1
ATOM 6934 O O . VAL A 1 895 ? 2.934 -1.470 -28.409 1.00 97.69 895 VAL A O 1
ATOM 6937 N N . TRP A 1 896 ? 1.935 -2.139 -26.523 1.00 97.75 896 TRP A N 1
ATOM 6938 C CA . TRP A 1 896 ? 3.040 -1.770 -25.636 1.00 97.75 896 TRP A CA 1
ATOM 6939 C C . TRP A 1 896 ? 4.333 -2.531 -25.947 1.00 97.75 896 TRP A C 1
ATOM 6941 O O . TRP A 1 896 ? 5.399 -1.915 -25.931 1.00 97.75 896 TRP A O 1
ATOM 6951 N N . ASN A 1 897 ? 4.273 -3.811 -26.336 1.00 97.81 897 ASN A N 1
ATOM 6952 C CA . ASN A 1 897 ? 5.451 -4.541 -26.825 1.00 97.81 897 ASN A CA 1
ATOM 6953 C C . ASN A 1 897 ? 6.043 -3.900 -28.097 1.00 97.81 897 ASN A C 1
ATOM 6955 O O . ASN A 1 897 ? 7.268 -3.777 -28.226 1.00 97.81 897 ASN A O 1
ATOM 6959 N N . ALA A 1 898 ? 5.197 -3.450 -29.031 1.00 97.94 898 ALA A N 1
ATOM 6960 C CA . ALA A 1 898 ? 5.632 -2.714 -30.219 1.00 97.94 898 ALA A CA 1
ATOM 6961 C C . ALA A 1 898 ? 6.174 -1.311 -29.875 1.00 97.94 898 ALA A C 1
ATOM 6963 O O . ALA A 1 898 ? 7.205 -0.903 -30.414 1.00 97.94 898 ALA A O 1
ATOM 6964 N N . GLU A 1 899 ? 5.543 -0.599 -28.939 1.00 98.06 899 GLU A N 1
ATOM 6965 C CA . GLU A 1 899 ? 5.997 0.706 -28.452 1.00 98.06 899 GLU A CA 1
ATOM 6966 C C . GLU A 1 899 ? 7.336 0.624 -27.721 1.00 98.06 899 GLU A C 1
ATOM 6968 O O . GLU A 1 899 ? 8.183 1.483 -27.935 1.00 98.06 899 GLU A O 1
ATOM 6973 N N . PHE A 1 900 ? 7.580 -0.410 -26.912 1.00 98.50 900 PHE A N 1
ATOM 6974 C CA . PHE A 1 900 ? 8.873 -0.626 -26.260 1.00 98.50 900 PHE A CA 1
ATOM 6975 C C . PHE A 1 900 ? 9.979 -0.855 -27.295 1.00 98.50 900 PHE A C 1
ATOM 6977 O O . PHE A 1 900 ? 11.013 -0.190 -27.247 1.00 98.50 900 PHE A O 1
ATOM 6984 N N . LYS A 1 901 ? 9.736 -1.710 -28.298 1.00 98.25 901 LYS A N 1
ATOM 6985 C CA . LYS A 1 901 ? 10.658 -1.892 -29.433 1.00 98.25 901 LYS A CA 1
ATOM 6986 C C . LYS A 1 901 ? 10.920 -0.582 -30.182 1.00 98.25 901 LYS A C 1
ATOM 6988 O O . LYS A 1 901 ? 12.065 -0.308 -30.540 1.00 98.25 901 LYS A O 1
ATOM 6993 N N . ARG A 1 902 ? 9.889 0.246 -30.383 1.00 98.31 902 ARG A N 1
ATOM 6994 C CA . ARG A 1 902 ? 10.018 1.588 -30.971 1.00 98.31 902 ARG A CA 1
ATOM 6995 C C . ARG A 1 902 ? 10.837 2.523 -30.076 1.00 98.31 902 ARG A C 1
ATOM 6997 O O . ARG A 1 902 ? 11.760 3.149 -30.573 1.00 98.31 902 ARG A O 1
ATOM 7004 N N . ALA A 1 903 ? 10.575 2.565 -28.772 1.00 98.38 903 ALA A N 1
ATOM 7005 C CA . ALA A 1 903 ? 11.266 3.429 -27.819 1.00 98.38 903 ALA A CA 1
ATOM 7006 C C . ALA A 1 903 ? 12.755 3.059 -27.653 1.00 98.38 903 ALA A C 1
ATOM 7008 O O . ALA A 1 903 ? 13.598 3.948 -27.546 1.00 98.38 903 ALA A O 1
ATOM 7009 N N . VAL A 1 904 ? 13.102 1.765 -27.710 1.00 98.50 904 VAL A N 1
ATOM 7010 C CA . VAL A 1 904 ? 14.505 1.313 -27.748 1.00 98.50 904 VAL A CA 1
ATOM 7011 C C . VAL A 1 904 ? 15.178 1.718 -29.068 1.00 98.50 904 VAL A C 1
ATOM 7013 O O . VAL A 1 904 ? 16.313 2.183 -29.033 1.00 98.50 904 VAL A O 1
ATOM 7016 N N . LYS A 1 905 ? 14.491 1.647 -30.221 1.00 98.06 905 LYS A N 1
ATOM 7017 C CA . LYS A 1 905 ? 14.999 2.237 -31.479 1.00 98.06 905 LYS A CA 1
ATOM 7018 C C . LYS A 1 905 ? 15.139 3.762 -31.392 1.00 98.06 905 LYS A C 1
ATOM 7020 O O . LYS A 1 905 ? 16.115 4.309 -31.891 1.00 98.06 905 LYS A O 1
ATOM 7025 N N . ASP A 1 906 ? 14.211 4.450 -30.727 1.00 97.50 906 ASP A N 1
ATOM 7026 C CA . ASP A 1 906 ? 14.219 5.908 -30.572 1.00 97.50 906 ASP A CA 1
ATOM 7027 C C . ASP A 1 906 ? 15.406 6.422 -29.732 1.00 97.50 906 ASP A C 1
ATOM 7029 O O . ASP A 1 906 ? 15.760 7.598 -29.877 1.00 97.50 906 ASP A O 1
ATOM 7033 N N . LEU A 1 907 ? 16.058 5.565 -28.927 1.00 97.75 907 LEU A N 1
ATOM 7034 C CA . LEU A 1 907 ? 17.330 5.836 -28.233 1.00 97.75 907 LEU A CA 1
ATOM 7035 C C . LEU A 1 907 ? 18.574 5.785 -29.134 1.00 97.75 907 LEU A C 1
ATOM 7037 O O . LEU A 1 907 ? 19.606 6.314 -28.727 1.00 97.75 907 LEU A O 1
ATOM 7041 N N . LEU A 1 908 ? 18.502 5.152 -30.309 1.00 97.62 908 LEU A N 1
ATOM 7042 C CA . LEU A 1 908 ? 19.657 4.881 -31.173 1.00 97.62 908 LEU A CA 1
ATOM 7043 C C . LEU A 1 908 ? 19.797 5.925 -32.291 1.00 97.62 908 LEU A C 1
ATOM 7045 O O . LEU A 1 908 ? 18.780 6.288 -32.892 1.00 97.62 908 LEU A O 1
ATOM 7049 N N . PRO A 1 909 ? 21.024 6.353 -32.652 1.00 96.31 909 PRO A N 1
ATOM 7050 C CA . PRO A 1 909 ? 21.254 7.178 -33.840 1.00 96.31 909 PRO A CA 1
ATOM 7051 C C . PRO A 1 909 ? 20.828 6.466 -35.129 1.00 96.31 909 PRO A C 1
ATOM 7053 O O . PRO A 1 909 ? 20.253 7.077 -36.027 1.00 96.31 909 PRO A O 1
ATOM 7056 N N . SER A 1 910 ? 21.067 5.151 -35.185 1.00 93.88 910 SER A N 1
ATOM 7057 C CA . SER A 1 910 ? 20.686 4.261 -36.278 1.00 93.88 910 SER A CA 1
ATOM 7058 C C . SER A 1 910 ? 20.022 2.993 -35.720 1.00 93.88 910 SER A C 1
ATOM 7060 O O . SER A 1 910 ? 20.622 2.316 -34.881 1.00 93.88 910 SER A O 1
ATOM 7062 N N . PRO A 1 911 ? 18.808 2.616 -36.169 1.00 93.12 911 PRO A N 1
ATOM 7063 C CA . PRO A 1 911 ? 18.139 1.399 -35.706 1.00 93.12 911 PRO A CA 1
ATOM 7064 C C . PRO A 1 911 ? 18.736 0.114 -36.305 1.00 93.12 911 PRO A C 1
ATOM 7066 O O . PRO A 1 911 ? 18.424 -0.973 -35.822 1.00 93.12 911 PRO A O 1
ATOM 7069 N N . VAL A 1 912 ? 19.595 0.223 -37.327 1.00 94.44 912 VAL A N 1
ATOM 7070 C CA . VAL A 1 912 ? 20.089 -0.904 -38.142 1.00 94.44 912 VAL A CA 1
ATOM 7071 C C . VAL A 1 912 ? 20.791 -1.975 -37.300 1.00 94.44 912 VAL A C 1
ATOM 7073 O O . VAL A 1 912 ? 20.587 -3.165 -37.531 1.00 94.44 912 VAL A O 1
ATOM 7076 N N . LEU A 1 913 ? 21.564 -1.575 -36.281 1.00 93.44 913 LEU A N 1
ATOM 7077 C CA . LEU A 1 913 ? 22.245 -2.518 -35.382 1.00 93.44 913 LEU A CA 1
ATOM 7078 C C . LEU A 1 913 ? 21.259 -3.389 -34.588 1.00 93.44 913 LEU A C 1
ATOM 7080 O O . LEU A 1 913 ? 21.526 -4.567 -34.383 1.00 93.44 913 LEU A O 1
ATOM 7084 N N . LEU A 1 914 ? 20.113 -2.834 -34.180 1.00 96.19 914 LEU A N 1
ATOM 7085 C CA . LEU A 1 914 ? 19.061 -3.567 -33.469 1.00 96.19 914 LEU A CA 1
ATOM 7086 C C . LEU A 1 914 ? 18.177 -4.385 -34.427 1.00 96.19 914 LEU A C 1
ATOM 7088 O O . LEU A 1 914 ? 17.638 -5.414 -34.038 1.00 96.19 914 LEU A O 1
ATOM 7092 N N . GLU A 1 915 ? 18.030 -3.961 -35.682 1.00 95.25 915 GLU A N 1
ATOM 7093 C CA . GLU A 1 915 ? 17.271 -4.707 -36.697 1.00 95.25 915 GLU A CA 1
ATOM 7094 C C . GLU A 1 915 ? 18.001 -5.971 -37.179 1.00 95.25 915 GLU A C 1
ATOM 7096 O O . GLU A 1 915 ? 17.345 -6.942 -37.550 1.00 95.25 915 GLU A O 1
ATOM 7101 N N . GLY A 1 916 ? 19.336 -5.994 -37.107 1.00 94.88 916 GLY A N 1
ATOM 7102 C CA . GLY A 1 916 ? 20.150 -7.198 -37.308 1.00 94.88 916 GLY A CA 1
ATOM 7103 C C . GLY A 1 916 ? 20.393 -8.045 -36.049 1.00 94.88 916 GLY A C 1
ATOM 7104 O O . GLY A 1 916 ? 21.045 -9.083 -36.146 1.00 94.88 916 GLY A O 1
ATOM 7105 N N . PHE A 1 917 ? 19.918 -7.624 -34.871 1.00 97.38 917 PHE A N 1
ATOM 7106 C CA . PHE A 1 917 ? 20.238 -8.266 -33.591 1.00 97.38 917 PHE A CA 1
ATOM 7107 C C . PHE A 1 917 ? 19.193 -9.310 -33.172 1.00 97.38 917 PHE A C 1
ATOM 7109 O O . PHE A 1 917 ? 17.995 -9.028 -33.122 1.00 97.38 917 PHE A O 1
ATOM 7116 N N . THR A 1 918 ? 19.645 -10.508 -32.794 1.00 97.06 918 THR A N 1
ATOM 7117 C CA . THR A 1 918 ? 18.778 -11.580 -32.276 1.00 97.06 918 THR A CA 1
ATOM 7118 C C . THR A 1 918 ? 18.980 -11.776 -30.777 1.00 97.06 918 THR A C 1
ATOM 7120 O O . THR A 1 918 ? 20.065 -11.546 -30.246 1.00 97.06 918 THR A O 1
ATOM 7123 N N . ALA A 1 919 ? 17.957 -12.258 -30.069 1.00 94.06 919 ALA A N 1
ATOM 7124 C CA . ALA A 1 919 ? 18.064 -12.513 -28.631 1.00 94.06 919 ALA A CA 1
ATOM 7125 C C . ALA A 1 919 ? 19.153 -13.552 -28.289 1.00 94.06 919 ALA A C 1
ATOM 7127 O O . ALA A 1 919 ? 19.786 -13.466 -27.244 1.00 94.06 919 ALA A O 1
ATOM 7128 N N . GLN A 1 920 ? 19.413 -14.488 -29.205 1.00 96.00 920 GLN A N 1
ATOM 7129 C CA . GLN A 1 920 ? 20.427 -15.539 -29.092 1.00 96.00 920 GLN A CA 1
ATOM 7130 C C . GLN A 1 920 ? 21.850 -15.051 -29.437 1.00 96.00 920 GLN A C 1
ATOM 7132 O O . GLN A 1 920 ? 22.795 -15.830 -29.360 1.00 96.00 920 GLN A O 1
ATOM 7137 N N . THR A 1 921 ? 22.024 -13.775 -29.815 1.00 96.75 921 THR A N 1
ATOM 7138 C CA . THR A 1 921 ? 23.345 -13.159 -30.062 1.00 96.75 921 THR A CA 1
ATOM 7139 C C . THR A 1 921 ? 24.161 -13.004 -28.769 1.00 96.75 921 THR A C 1
ATOM 7141 O O . THR A 1 921 ? 25.386 -12.944 -28.821 1.00 96.75 921 THR A O 1
ATOM 7144 N N . ILE A 1 922 ? 23.497 -12.968 -27.606 1.00 97.25 922 ILE A N 1
ATOM 7145 C CA . ILE A 1 922 ? 24.128 -12.964 -26.281 1.00 97.25 922 ILE A CA 1
ATOM 7146 C C . ILE A 1 922 ? 23.741 -14.259 -25.566 1.00 97.25 922 ILE A C 1
ATOM 7148 O O . ILE A 1 922 ? 22.561 -14.552 -25.387 1.00 97.25 922 ILE A O 1
ATOM 7152 N N . SER A 1 923 ? 24.747 -15.026 -25.157 1.00 95.50 923 SER A N 1
ATOM 7153 C CA . SER A 1 923 ? 24.583 -16.252 -24.371 1.00 95.50 923 SER A CA 1
ATOM 7154 C C . SER A 1 923 ? 24.607 -15.963 -22.866 1.00 95.50 923 SER A C 1
ATOM 7156 O O . SER A 1 923 ? 25.046 -14.893 -22.448 1.00 95.50 923 SER A O 1
ATOM 7158 N N . ASP A 1 924 ? 24.155 -16.907 -22.041 1.00 95.50 924 ASP A N 1
ATOM 7159 C CA . ASP A 1 924 ? 24.261 -16.818 -20.581 1.00 95.50 924 ASP A CA 1
ATOM 7160 C C . ASP A 1 924 ? 24.839 -18.131 -20.025 1.00 95.50 924 ASP A C 1
ATOM 7162 O O . ASP A 1 924 ? 24.209 -19.186 -20.112 1.00 95.50 924 ASP A O 1
ATOM 7166 N N . ASP A 1 925 ? 26.057 -18.079 -19.480 1.00 93.19 925 ASP A N 1
ATOM 7167 C CA . ASP A 1 925 ? 26.711 -19.222 -18.815 1.00 93.19 925 ASP A CA 1
ATOM 7168 C C . ASP A 1 925 ? 26.241 -19.441 -17.369 1.00 93.19 925 ASP A C 1
ATOM 7170 O O . ASP A 1 925 ? 26.629 -20.417 -16.724 1.00 93.19 925 ASP A O 1
ATOM 7174 N N . ASN A 1 926 ? 25.365 -18.561 -16.881 1.00 88.62 926 ASN A N 1
ATOM 7175 C CA . ASN A 1 926 ? 24.824 -18.536 -15.532 1.00 88.62 926 ASN A CA 1
ATOM 7176 C C . ASN A 1 926 ? 25.827 -18.202 -14.408 1.00 88.62 926 ASN A C 1
ATOM 7178 O O . ASN A 1 926 ? 25.563 -18.478 -13.233 1.00 88.62 926 ASN A O 1
ATOM 7182 N N . LEU A 1 927 ? 26.941 -17.534 -14.723 1.00 90.75 927 LEU A N 1
ATOM 7183 C CA . LEU A 1 927 ? 27.794 -16.892 -13.722 1.00 90.75 927 LEU A CA 1
ATOM 7184 C C . LEU A 1 927 ? 27.089 -15.704 -13.043 1.00 90.75 927 LEU A C 1
ATOM 7186 O O . LEU A 1 927 ? 26.056 -15.202 -13.493 1.00 90.75 927 LEU A O 1
ATOM 7190 N N . SER A 1 928 ? 27.641 -15.237 -11.921 1.00 87.62 928 SER A N 1
ATOM 7191 C CA . SER A 1 928 ? 27.068 -14.120 -11.156 1.00 87.62 928 SER A CA 1
ATOM 7192 C C . SER A 1 928 ? 27.053 -12.801 -11.929 1.00 87.62 928 SER A C 1
ATOM 7194 O O . SER A 1 928 ? 26.113 -12.022 -11.775 1.00 87.62 928 SER A O 1
ATOM 7196 N N . GLU A 1 929 ? 28.073 -12.557 -12.751 1.00 93.12 929 GLU A N 1
ATOM 7197 C CA . GLU A 1 929 ? 28.193 -11.369 -13.599 1.00 93.12 929 GLU A CA 1
ATOM 7198 C C . GLU A 1 929 ? 27.076 -11.295 -14.654 1.00 93.12 929 GLU A C 1
ATOM 7200 O O . GLU A 1 929 ? 26.518 -12.314 -15.072 1.00 93.12 929 GLU A O 1
ATOM 7205 N N . GLY A 1 930 ? 26.705 -10.075 -15.052 1.00 94.62 930 GLY A N 1
ATOM 7206 C CA . GLY A 1 930 ? 25.679 -9.869 -16.078 1.00 94.62 930 GLY A CA 1
ATOM 7207 C C . GLY A 1 930 ? 26.148 -10.375 -17.453 1.00 94.62 930 GLY A C 1
ATOM 7208 O O . GLY A 1 930 ? 27.337 -10.255 -17.741 1.00 94.62 930 GLY A O 1
ATOM 7209 N N . PRO A 1 931 ? 25.257 -10.869 -18.338 1.00 96.06 931 PRO A N 1
ATOM 7210 C CA . PRO A 1 931 ? 25.649 -11.480 -19.616 1.00 96.06 931 PRO A CA 1
ATOM 7211 C C . PRO A 1 931 ? 26.579 -10.636 -20.501 1.00 96.06 931 PRO A C 1
ATOM 7213 O O . PRO A 1 931 ? 27.439 -11.187 -21.180 1.00 96.06 931 PRO A O 1
ATOM 7216 N N . HIS A 1 932 ? 26.482 -9.304 -20.448 1.00 96.06 932 HIS A N 1
ATOM 7217 C CA . HIS A 1 932 ? 27.390 -8.391 -21.159 1.00 96.06 932 HIS A CA 1
ATOM 7218 C C . HIS A 1 932 ? 28.859 -8.465 -20.714 1.00 96.06 932 HIS A C 1
ATOM 7220 O O . HIS A 1 932 ? 29.740 -8.132 -21.498 1.00 96.06 932 HIS A O 1
ATOM 7226 N N . ALA A 1 933 ? 29.121 -8.859 -19.466 1.00 95.69 933 ALA A N 1
ATOM 7227 C CA . ALA A 1 933 ? 30.464 -8.975 -18.901 1.00 95.69 933 ALA A CA 1
ATOM 7228 C C . ALA A 1 933 ? 31.055 -10.386 -19.064 1.00 95.69 933 ALA A C 1
ATOM 7230 O O . ALA A 1 933 ? 32.267 -10.558 -18.948 1.00 95.69 933 ALA A O 1
ATOM 7231 N N . GLN A 1 934 ? 30.217 -11.386 -19.361 1.00 96.00 934 GLN A N 1
ATOM 7232 C CA . GLN A 1 934 ? 30.658 -12.769 -19.511 1.00 96.00 934 GLN A CA 1
ATOM 7233 C C . GLN A 1 934 ? 31.584 -12.935 -20.722 1.00 96.00 934 GLN A C 1
ATOM 7235 O O . GLN A 1 934 ? 31.299 -12.481 -21.835 1.00 96.00 934 GLN A O 1
ATOM 7240 N N . LYS A 1 935 ? 32.691 -13.649 -20.512 1.00 97.31 935 LYS A N 1
ATOM 7241 C CA . LYS A 1 935 ? 33.829 -13.697 -21.440 1.00 97.31 935 LYS A CA 1
ATOM 7242 C C . LYS A 1 935 ? 33.488 -14.160 -22.863 1.00 97.31 935 LYS A C 1
ATOM 7244 O O . LYS A 1 935 ? 34.078 -13.660 -23.815 1.00 97.31 935 LYS A O 1
ATOM 7249 N N . GLN A 1 936 ? 32.562 -15.102 -23.033 1.00 97.12 936 GLN A N 1
ATOM 7250 C CA . GLN A 1 936 ? 32.131 -15.591 -24.352 1.00 97.12 936 GLN A CA 1
ATOM 7251 C C . GLN A 1 936 ? 31.363 -14.548 -25.172 1.00 97.12 936 GLN A C 1
ATOM 7253 O O . GLN A 1 936 ? 31.365 -14.628 -26.397 1.00 97.12 936 GLN A O 1
ATOM 7258 N N . ASN A 1 937 ? 30.737 -13.566 -24.518 1.00 97.94 937 ASN A N 1
ATOM 7259 C CA . ASN A 1 937 ? 29.991 -12.509 -25.193 1.00 97.94 937 ASN A CA 1
ATOM 7260 C C . ASN A 1 937 ? 30.867 -11.282 -25.492 1.00 97.94 937 ASN A C 1
ATOM 7262 O O . ASN A 1 937 ? 30.489 -10.484 -26.348 1.00 97.94 937 ASN A O 1
ATOM 7266 N N . SER A 1 938 ? 32.023 -11.129 -24.826 1.00 97.00 938 SER A N 1
ATOM 7267 C CA . SER A 1 938 ? 32.794 -9.875 -24.819 1.00 97.00 938 SER A CA 1
ATOM 7268 C C . SER A 1 938 ? 33.120 -9.377 -26.230 1.00 97.00 938 SER A C 1
ATOM 7270 O O . SER A 1 938 ? 32.736 -8.268 -26.568 1.00 97.00 938 SER A O 1
ATOM 7272 N N . ALA A 1 939 ? 33.656 -10.219 -27.119 1.00 97.81 939 ALA A N 1
ATOM 7273 C CA . ALA A 1 939 ? 33.993 -9.822 -28.492 1.00 97.81 939 ALA A CA 1
ATOM 7274 C C . ALA A 1 939 ? 32.790 -9.332 -29.334 1.00 97.81 939 ALA A C 1
ATOM 7276 O O . ALA A 1 939 ? 32.966 -8.522 -30.241 1.00 97.81 939 ALA A O 1
ATOM 7277 N N . VAL A 1 940 ? 31.573 -9.811 -29.048 1.00 97.56 940 VAL A N 1
ATOM 7278 C CA . VAL A 1 940 ? 30.333 -9.388 -29.733 1.00 97.56 940 VAL A CA 1
ATOM 7279 C C . VAL A 1 940 ? 29.769 -8.116 -29.097 1.00 97.56 940 VAL A C 1
ATOM 7281 O O . VAL A 1 940 ? 29.316 -7.213 -29.797 1.00 97.56 940 VAL A O 1
ATOM 7284 N N . VAL A 1 941 ? 29.823 -8.027 -27.766 1.00 97.56 941 VAL A N 1
ATOM 7285 C CA . VAL A 1 941 ? 29.409 -6.851 -26.991 1.00 97.56 941 VAL A CA 1
ATOM 7286 C C . VAL A 1 941 ? 30.314 -5.659 -27.304 1.00 97.56 941 VAL A C 1
ATOM 7288 O O . VAL A 1 941 ? 29.804 -4.585 -27.607 1.00 97.56 941 VAL A O 1
ATOM 7291 N N . GLU A 1 942 ? 31.630 -5.864 -27.303 1.00 97.50 942 GLU A N 1
ATOM 7292 C CA . GLU A 1 942 ? 32.657 -4.883 -27.656 1.00 97.50 942 GLU A CA 1
ATOM 7293 C C . GLU A 1 942 ? 32.435 -4.355 -29.077 1.00 97.50 942 GLU A C 1
ATOM 7295 O O . GLU A 1 942 ? 32.291 -3.152 -29.235 1.00 97.50 942 GLU A O 1
ATOM 7300 N N . ASP A 1 943 ? 32.306 -5.215 -30.097 1.00 97.88 943 ASP A N 1
ATOM 7301 C CA . ASP A 1 943 ? 32.068 -4.801 -31.493 1.00 97.88 943 ASP A CA 1
ATOM 7302 C C . ASP A 1 943 ? 30.768 -3.987 -31.676 1.00 97.88 943 ASP A C 1
ATOM 7304 O O . ASP A 1 943 ? 30.764 -2.959 -32.364 1.00 97.88 943 ASP A O 1
ATOM 7308 N N . LEU A 1 944 ? 29.672 -4.399 -31.028 1.00 97.81 944 LEU A N 1
ATOM 7309 C CA . LEU A 1 944 ? 28.401 -3.665 -31.053 1.00 97.81 944 LEU A CA 1
ATOM 7310 C C . LEU A 1 944 ? 28.494 -2.319 -30.320 1.00 97.81 944 LEU A C 1
ATOM 7312 O O . LEU A 1 944 ? 27.997 -1.310 -30.829 1.00 97.81 944 LEU A O 1
ATOM 7316 N N . GLN A 1 945 ? 29.146 -2.284 -29.154 1.00 97.50 945 GLN A N 1
ATOM 7317 C CA . GLN A 1 945 ? 29.358 -1.054 -28.392 1.00 97.50 945 GLN A CA 1
ATOM 7318 C C . GLN A 1 945 ? 30.303 -0.098 -29.129 1.00 97.50 945 GLN A C 1
ATOM 7320 O O . GLN A 1 945 ? 30.022 1.093 -29.197 1.00 97.50 945 GLN A O 1
ATOM 7325 N N . ASP A 1 946 ? 31.362 -0.595 -29.767 1.00 97.81 946 ASP A N 1
ATOM 7326 C CA . ASP A 1 946 ? 32.319 0.206 -30.532 1.00 97.81 946 ASP A CA 1
ATOM 7327 C C . ASP A 1 946 ? 31.688 0.892 -31.743 1.00 97.81 946 ASP A C 1
ATOM 7329 O O . ASP A 1 946 ? 32.046 2.028 -32.061 1.00 97.81 946 ASP A O 1
ATOM 7333 N N . LYS A 1 947 ? 30.765 0.209 -32.429 1.00 97.50 947 LYS A N 1
ATOM 7334 C CA . LYS A 1 947 ? 29.975 0.783 -33.528 1.00 97.50 947 LYS A CA 1
ATOM 7335 C C . LYS A 1 947 ? 29.024 1.850 -32.995 1.00 97.50 947 LYS A C 1
ATOM 7337 O O . LYS A 1 947 ? 29.105 3.005 -33.406 1.00 97.50 947 LYS A O 1
ATOM 7342 N N . LEU A 1 948 ? 28.202 1.496 -32.009 1.00 97.00 948 LEU A N 1
ATOM 7343 C CA . LEU A 1 948 ? 27.193 2.398 -31.458 1.00 97.00 948 LEU A CA 1
ATOM 7344 C C . LEU A 1 948 ? 27.806 3.620 -30.740 1.00 97.00 948 LEU A C 1
ATOM 7346 O O . LEU A 1 948 ? 27.228 4.704 -30.773 1.00 97.00 948 LEU A O 1
ATOM 7350 N N . ARG A 1 949 ? 29.006 3.499 -30.156 1.00 97.12 949 ARG A N 1
ATOM 7351 C CA . ARG A 1 949 ? 29.764 4.622 -29.576 1.00 97.12 949 ARG A CA 1
ATOM 7352 C C . ARG A 1 949 ? 30.198 5.626 -30.650 1.00 97.12 949 ARG A C 1
ATOM 7354 O O . ARG A 1 949 ? 30.052 6.826 -30.436 1.00 97.12 949 ARG A O 1
ATOM 7361 N N . LYS A 1 950 ? 30.675 5.159 -31.813 1.00 97.06 950 LYS A N 1
ATOM 7362 C CA . LYS A 1 950 ? 31.054 6.015 -32.962 1.00 97.06 950 LYS A CA 1
ATOM 7363 C C . LYS A 1 950 ? 29.829 6.718 -33.563 1.00 97.06 950 LYS A C 1
ATOM 7365 O O . LYS A 1 950 ? 29.890 7.913 -33.863 1.00 97.06 950 LYS A O 1
ATOM 7370 N N . ASP A 1 951 ? 28.700 6.017 -33.640 1.00 96.56 951 ASP A N 1
ATOM 7371 C CA . ASP A 1 951 ? 27.416 6.601 -34.039 1.00 96.56 951 ASP A CA 1
ATOM 7372 C C . ASP A 1 951 ? 26.979 7.701 -33.046 1.00 96.56 951 ASP A C 1
ATOM 7374 O O . ASP A 1 951 ? 26.743 8.838 -33.448 1.00 96.56 951 ASP A O 1
ATOM 7378 N N . PHE A 1 952 ? 26.963 7.433 -31.733 1.00 97.06 952 PHE A N 1
ATOM 7379 C CA . PHE A 1 952 ? 26.599 8.434 -30.712 1.00 97.06 952 PHE A CA 1
ATOM 7380 C C . PHE A 1 952 ? 27.561 9.632 -30.624 1.00 97.06 952 PHE A C 1
ATOM 7382 O O . PHE A 1 952 ? 27.149 10.708 -30.191 1.00 97.06 952 PHE A O 1
ATOM 7389 N N . GLN A 1 953 ? 28.832 9.468 -31.001 1.00 95.50 953 GLN A N 1
ATOM 7390 C CA . GLN A 1 953 ? 29.814 10.560 -31.060 1.00 95.50 953 GLN A CA 1
ATOM 7391 C C . GLN A 1 953 ? 29.611 11.487 -32.267 1.00 95.50 953 GLN A C 1
ATOM 7393 O O . GLN A 1 953 ? 30.015 12.648 -32.214 1.00 95.50 953 GLN A O 1
ATOM 7398 N N . SER A 1 954 ? 28.997 10.992 -33.345 1.00 95.19 954 SER A N 1
ATOM 7399 C CA . SER A 1 954 ? 28.726 11.761 -34.569 1.00 95.19 954 SER A CA 1
ATOM 7400 C C . SER A 1 954 ? 27.282 12.272 -34.671 1.00 95.19 954 SER A C 1
ATOM 7402 O O . SER A 1 954 ? 26.989 13.118 -35.518 1.00 95.19 954 SER A O 1
ATOM 7404 N N . ASP A 1 955 ? 26.388 11.810 -33.795 1.00 95.12 955 ASP A N 1
ATOM 7405 C CA . ASP A 1 955 ? 24.958 12.093 -33.861 1.00 95.12 955 ASP A CA 1
ATOM 7406 C C . ASP A 1 955 ? 24.518 13.433 -33.216 1.00 95.12 955 ASP A C 1
ATOM 7408 O O . ASP A 1 955 ? 24.654 13.636 -32.002 1.00 95.12 955 ASP A O 1
ATOM 7412 N N . PRO A 1 956 ? 23.879 14.339 -33.987 1.00 94.44 956 PRO A N 1
ATOM 7413 C CA . PRO A 1 956 ? 23.321 15.581 -33.463 1.00 94.44 956 PRO A CA 1
ATOM 7414 C C . PRO A 1 956 ? 21.955 15.429 -32.763 1.00 94.44 956 PRO A C 1
ATOM 7416 O O . PRO A 1 956 ? 21.511 16.406 -32.150 1.00 94.44 956 PRO A O 1
ATOM 7419 N N . LYS A 1 957 ? 21.259 14.280 -32.853 1.00 94.25 957 LYS A N 1
ATOM 7420 C CA . LYS A 1 957 ? 19.915 14.070 -32.272 1.00 94.25 957 LYS A CA 1
ATOM 7421 C C . LYS A 1 957 ? 19.971 13.811 -30.764 1.00 94.25 957 LYS A C 1
ATOM 7423 O O . LYS A 1 957 ? 19.277 14.482 -30.000 1.00 94.25 957 LYS A O 1
ATOM 7428 N N . HIS A 1 958 ? 20.744 12.815 -30.346 1.00 95.06 958 HIS A N 1
ATOM 7429 C CA . HIS A 1 958 ? 20.826 12.318 -28.973 1.00 95.06 958 HIS A CA 1
ATOM 7430 C C . HIS A 1 958 ? 21.885 13.036 -28.160 1.00 95.06 958 HIS A C 1
ATOM 7432 O O . HIS A 1 958 ? 21.646 13.301 -26.984 1.00 95.06 958 HIS A O 1
ATOM 7438 N N . GLN A 1 959 ? 23.028 13.355 -28.782 1.00 94.69 959 GLN A N 1
ATOM 7439 C CA . GLN A 1 959 ? 24.139 14.067 -28.144 1.00 94.69 959 GLN A CA 1
ATOM 7440 C C . GLN A 1 959 ? 24.558 13.431 -26.802 1.00 94.69 959 GLN A C 1
ATOM 7442 O O . GLN A 1 959 ? 24.838 14.136 -25.833 1.00 94.69 959 GLN A O 1
ATOM 7447 N N . LEU A 1 960 ? 24.583 12.093 -26.734 1.00 95.25 960 LEU A N 1
ATOM 7448 C CA . LEU A 1 960 ? 24.807 11.343 -25.491 1.00 95.25 960 LEU A CA 1
ATOM 7449 C C . LEU A 1 960 ? 26.165 11.677 -24.849 1.00 95.25 960 LEU A C 1
ATOM 7451 O O . LEU A 1 960 ? 26.228 11.899 -23.650 1.00 95.25 960 LEU A O 1
ATOM 7455 N N . PHE A 1 961 ? 27.225 11.825 -25.648 1.00 95.69 961 PHE A N 1
ATOM 7456 C CA . PHE A 1 961 ? 28.557 12.237 -25.178 1.00 95.69 961 PHE A CA 1
ATOM 7457 C C . PHE A 1 961 ? 28.754 13.770 -25.103 1.00 95.69 961 PHE A C 1
ATOM 7459 O O . PHE A 1 961 ? 29.884 14.260 -25.046 1.00 95.69 961 PHE A O 1
ATOM 7466 N N . SER A 1 962 ? 27.674 14.560 -25.128 1.00 92.06 962 SER A N 1
ATOM 7467 C CA . SER A 1 962 ? 27.752 16.021 -25.021 1.00 92.06 962 SER A CA 1
ATOM 7468 C C . SER A 1 962 ? 27.888 16.484 -23.575 1.00 92.06 962 SER A C 1
ATOM 7470 O O . SER A 1 962 ? 27.154 16.059 -22.687 1.00 92.06 962 SER A O 1
ATOM 7472 N N . LYS A 1 963 ? 28.763 17.471 -23.359 1.00 90.56 963 LYS A N 1
ATOM 7473 C CA . LYS A 1 963 ? 28.942 18.135 -22.060 1.00 90.56 963 LYS A CA 1
ATOM 7474 C C . LYS A 1 963 ? 27.809 19.112 -21.700 1.00 90.56 963 LYS A C 1
ATOM 7476 O O . LYS A 1 963 ? 27.910 19.771 -20.670 1.00 90.56 963 LYS A O 1
ATOM 7481 N N . ASP A 1 964 ? 26.751 19.248 -22.513 1.00 92.75 964 ASP A N 1
ATOM 7482 C CA . ASP A 1 964 ? 25.552 20.020 -22.142 1.00 92.75 964 ASP A CA 1
ATOM 7483 C C . ASP A 1 964 ? 24.611 19.176 -21.255 1.00 92.75 964 ASP A C 1
ATOM 7485 O O . ASP A 1 964 ? 23.988 18.229 -21.749 1.00 92.75 964 ASP A O 1
ATOM 7489 N N . PRO A 1 965 ? 24.381 19.548 -19.978 1.00 91.56 965 PRO A N 1
ATOM 7490 C CA . PRO A 1 965 ? 23.436 18.844 -19.113 1.00 91.56 965 PRO A CA 1
ATOM 7491 C C . PRO A 1 965 ? 21.995 18.829 -19.646 1.00 91.56 965 PRO A C 1
ATOM 7493 O O . PRO A 1 965 ? 21.187 18.022 -19.191 1.00 91.56 965 PRO A O 1
ATOM 7496 N N . LYS A 1 966 ? 21.631 19.705 -20.597 1.00 93.69 966 LYS A N 1
ATOM 7497 C CA . LYS A 1 966 ? 20.322 19.671 -21.271 1.00 93.69 966 LYS A CA 1
ATOM 7498 C C . LYS A 1 966 ? 20.227 18.554 -22.308 1.00 93.69 966 LYS A C 1
ATOM 7500 O O . LYS A 1 966 ? 19.138 18.004 -22.447 1.00 93.69 966 LYS A O 1
ATOM 7505 N N . ALA A 1 967 ? 21.322 18.221 -22.996 1.00 94.50 967 ALA A N 1
ATOM 7506 C CA . ALA A 1 967 ? 21.383 17.121 -23.958 1.00 94.50 967 ALA A CA 1
ATOM 7507 C C . ALA A 1 967 ? 21.250 15.776 -23.230 1.00 94.50 967 ALA A C 1
ATOM 7509 O O . ALA A 1 967 ? 20.288 15.044 -23.467 1.00 94.50 967 ALA A O 1
ATOM 7510 N N . LEU A 1 968 ? 22.090 15.546 -22.213 1.00 93.75 968 LEU A N 1
ATOM 7511 C CA . LEU A 1 968 ? 21.971 14.403 -21.297 1.00 93.75 968 LEU A CA 1
ATOM 7512 C C . LEU A 1 968 ? 20.557 14.293 -20.699 1.00 93.75 968 LEU A C 1
ATOM 7514 O O . LEU A 1 968 ? 19.968 13.214 -20.658 1.00 93.75 968 LEU A O 1
ATOM 7518 N N . LYS A 1 969 ? 19.946 15.422 -20.312 1.00 94.12 969 LYS A N 1
ATOM 7519 C CA . LYS A 1 969 ? 18.566 15.475 -19.797 1.00 94.12 969 LYS A CA 1
ATOM 7520 C C . LYS A 1 969 ? 17.470 15.302 -20.851 1.00 94.12 969 LYS A C 1
ATOM 7522 O O . LYS A 1 969 ? 16.337 14.991 -20.480 1.00 94.12 969 LYS A O 1
ATOM 7527 N N . ALA A 1 970 ? 17.758 15.487 -22.135 1.00 95.88 970 ALA A N 1
ATOM 7528 C CA . ALA A 1 970 ? 16.862 15.093 -23.215 1.00 95.88 970 ALA A CA 1
ATOM 7529 C C . ALA A 1 970 ? 16.938 13.575 -23.426 1.00 95.88 970 ALA A C 1
ATOM 7531 O O . ALA A 1 970 ? 15.899 12.916 -23.398 1.00 95.88 970 ALA A O 1
ATOM 7532 N N . TRP A 1 971 ? 18.148 13.011 -23.506 1.00 97.12 971 TRP A N 1
ATOM 7533 C CA . TRP A 1 971 ? 18.361 11.566 -23.624 1.00 97.12 971 TRP A CA 1
ATOM 7534 C C . TRP A 1 971 ? 17.753 10.789 -22.447 1.00 97.12 971 TRP A C 1
ATOM 7536 O O . TRP A 1 971 ? 16.952 9.879 -22.648 1.00 97.12 971 TRP A O 1
ATOM 7546 N N . CYS A 1 972 ? 17.991 11.235 -21.209 1.00 95.88 972 CYS A N 1
ATOM 7547 C CA . CYS A 1 972 ? 17.428 10.613 -20.007 1.00 95.88 972 CYS A CA 1
ATOM 7548 C C . CYS A 1 972 ? 15.887 10.612 -19.961 1.00 95.88 972 CYS A C 1
ATOM 7550 O O . CYS A 1 972 ? 15.309 9.839 -19.199 1.00 95.88 972 CYS A O 1
ATOM 7552 N N . LYS A 1 973 ? 15.186 11.452 -20.741 1.00 96.00 973 LYS A N 1
ATOM 7553 C CA . LYS A 1 973 ? 13.717 11.364 -20.872 1.00 96.00 973 LYS A CA 1
ATOM 7554 C C . LYS A 1 973 ? 13.286 10.213 -21.777 1.00 96.00 973 LYS A C 1
ATOM 7556 O O . LYS A 1 973 ? 12.263 9.600 -21.496 1.00 96.00 973 LYS A O 1
ATOM 7561 N N . LEU A 1 974 ? 14.050 9.936 -22.835 1.00 97.50 974 LEU A N 1
ATOM 7562 C CA . LEU A 1 974 ? 13.822 8.793 -23.720 1.00 97.50 974 LEU A CA 1
ATOM 7563 C C . LEU A 1 974 ? 14.094 7.486 -22.959 1.00 97.50 974 LEU A C 1
ATOM 7565 O O . LEU A 1 974 ? 13.256 6.592 -22.967 1.00 97.50 974 LEU A O 1
ATOM 7569 N N . ASP A 1 975 ? 15.189 7.430 -22.195 1.00 97.25 975 ASP A N 1
ATOM 7570 C CA . ASP A 1 975 ? 15.509 6.308 -21.299 1.00 97.25 975 ASP A CA 1
ATOM 7571 C C . ASP A 1 975 ? 14.392 6.067 -20.266 1.00 97.25 975 ASP A C 1
ATOM 7573 O O . ASP A 1 975 ? 13.869 4.962 -20.141 1.00 97.25 975 ASP A O 1
ATOM 7577 N N . ASN A 1 976 ? 13.905 7.127 -19.610 1.00 96.50 976 ASN A N 1
ATOM 7578 C CA . ASN A 1 976 ? 12.765 7.012 -18.697 1.00 96.50 976 ASN A CA 1
ATOM 7579 C C . ASN A 1 976 ? 11.456 6.573 -19.381 1.00 96.50 976 ASN A C 1
ATOM 7581 O O . ASN A 1 976 ? 10.602 6.002 -18.706 1.00 96.50 976 ASN A O 1
ATOM 7585 N N . HIS A 1 977 ? 11.280 6.811 -20.685 1.00 97.56 977 HIS A N 1
ATOM 7586 C CA . HIS A 1 977 ? 10.135 6.303 -21.446 1.00 97.56 977 HIS A CA 1
ATOM 7587 C C . HIS A 1 977 ? 10.285 4.808 -21.768 1.00 97.56 977 HIS A C 1
ATOM 7589 O O . HIS A 1 977 ? 9.318 4.064 -21.611 1.00 97.56 977 HIS A O 1
ATOM 7595 N N . VAL A 1 978 ? 11.496 4.351 -22.112 1.00 98.19 978 VAL A N 1
ATOM 7596 C CA . VAL A 1 978 ? 11.823 2.920 -22.250 1.00 98.19 978 VAL A CA 1
ATOM 7597 C C . VAL A 1 978 ? 11.588 2.181 -20.931 1.00 98.19 978 VAL A C 1
ATOM 7599 O O . VAL A 1 978 ? 10.905 1.161 -20.929 1.00 98.19 978 VAL A O 1
ATOM 7602 N N . LEU A 1 979 ? 12.049 2.727 -19.800 1.00 97.62 979 LEU A N 1
ATOM 7603 C CA . LEU A 1 979 ? 11.787 2.170 -18.466 1.00 97.62 979 LEU A CA 1
ATOM 7604 C C . LEU A 1 979 ? 10.291 2.164 -18.109 1.00 97.62 979 LEU A C 1
ATOM 7606 O O . LEU A 1 979 ? 9.809 1.198 -17.522 1.00 97.62 979 LEU A O 1
ATOM 7610 N N . ALA A 1 980 ? 9.538 3.202 -18.485 1.00 97.38 980 ALA A N 1
ATOM 7611 C CA . ALA A 1 980 ? 8.094 3.267 -18.253 1.00 97.38 980 ALA A CA 1
ATOM 7612 C C . ALA A 1 980 ? 7.317 2.193 -19.036 1.00 97.38 980 ALA A C 1
ATOM 7614 O O . ALA A 1 980 ? 6.437 1.541 -18.475 1.00 97.38 980 ALA A O 1
ATOM 7615 N N . LEU A 1 981 ? 7.666 1.975 -20.308 1.00 98.12 981 LEU A N 1
ATOM 7616 C CA . LEU A 1 981 ? 7.074 0.921 -21.135 1.00 98.12 981 LEU A CA 1
ATOM 7617 C C . LEU A 1 981 ? 7.506 -0.472 -20.661 1.00 98.12 981 LEU A C 1
ATOM 7619 O O . LEU A 1 981 ? 6.664 -1.355 -20.525 1.00 98.12 981 LEU A O 1
ATOM 7623 N N . LEU A 1 982 ? 8.787 -0.655 -20.322 1.00 97.81 982 LEU A N 1
ATOM 7624 C CA . LEU A 1 982 ? 9.294 -1.907 -19.759 1.00 97.81 982 LEU A CA 1
ATOM 7625 C C . LEU A 1 982 ? 8.586 -2.266 -18.448 1.00 97.81 982 LEU A C 1
ATOM 7627 O O . LEU A 1 982 ? 8.320 -3.441 -18.212 1.00 97.81 982 LEU A O 1
ATOM 7631 N N . ALA A 1 983 ? 8.245 -1.272 -17.619 1.00 96.56 983 ALA A N 1
ATOM 7632 C CA . ALA A 1 983 ? 7.452 -1.473 -16.412 1.00 96.56 983 ALA A CA 1
ATOM 7633 C C . ALA A 1 983 ? 6.052 -1.995 -16.754 1.00 96.56 983 ALA A C 1
ATOM 7635 O O . ALA A 1 983 ? 5.676 -3.054 -16.262 1.00 96.56 983 ALA A O 1
ATOM 7636 N N . VAL A 1 984 ? 5.309 -1.309 -17.631 1.00 96.62 984 VAL A N 1
ATOM 7637 C CA . VAL A 1 984 ? 3.961 -1.733 -18.062 1.00 96.62 984 VAL A CA 1
ATOM 7638 C C . VAL A 1 984 ? 3.977 -3.153 -18.621 1.00 96.62 984 VAL A C 1
ATOM 7640 O O . VAL A 1 984 ? 3.188 -3.984 -18.175 1.00 96.62 984 VAL A O 1
ATOM 7643 N N . ILE A 1 985 ? 4.922 -3.459 -19.514 1.00 96.19 985 ILE A N 1
ATOM 7644 C CA . ILE A 1 985 ? 5.117 -4.808 -20.051 1.00 96.19 985 ILE A CA 1
ATOM 7645 C C . ILE A 1 985 ? 5.377 -5.797 -18.920 1.00 96.19 985 ILE A C 1
ATOM 7647 O O . ILE A 1 985 ? 4.592 -6.717 -18.747 1.00 96.19 985 ILE A O 1
ATOM 7651 N N . PHE A 1 986 ? 6.427 -5.597 -18.117 1.00 95.31 986 PHE A N 1
ATOM 7652 C CA . PHE A 1 986 ? 6.806 -6.532 -17.054 1.00 95.31 986 PHE A CA 1
ATOM 7653 C C . PHE A 1 986 ? 5.660 -6.808 -16.071 1.00 95.31 986 PHE A C 1
ATOM 7655 O O . PHE A 1 986 ? 5.512 -7.925 -15.577 1.00 95.31 986 PHE A O 1
ATOM 7662 N N . MET A 1 987 ? 4.816 -5.809 -15.806 1.00 93.69 987 MET A N 1
ATOM 7663 C CA . MET A 1 987 ? 3.615 -6.012 -15.009 1.00 93.69 987 MET A CA 1
ATOM 7664 C C . MET A 1 987 ? 2.604 -6.895 -15.725 1.00 93.69 987 MET A C 1
ATOM 7666 O O . MET A 1 987 ? 2.193 -7.921 -15.184 1.00 93.69 987 MET A O 1
ATOM 7670 N N . LEU A 1 988 ? 2.196 -6.494 -16.926 1.00 92.44 988 LEU A N 1
ATOM 7671 C CA . LEU A 1 988 ? 1.086 -7.116 -17.634 1.00 92.44 988 LEU A CA 1
ATOM 7672 C C . LEU A 1 988 ? 1.448 -8.466 -18.256 1.00 92.44 988 LEU A C 1
ATOM 7674 O O . LEU A 1 988 ? 0.560 -9.288 -18.411 1.00 92.44 988 LEU A O 1
ATOM 7678 N N . SER A 1 989 ? 2.712 -8.745 -18.578 1.00 91.75 989 SER A N 1
ATOM 7679 C CA . SER A 1 989 ? 3.122 -9.961 -19.293 1.00 91.75 989 SER A CA 1
ATOM 7680 C C . SER A 1 989 ? 3.572 -11.119 -18.407 1.00 91.75 989 SER A C 1
ATOM 7682 O O . SER A 1 989 ? 3.679 -12.242 -18.887 1.00 91.75 989 SER A O 1
ATOM 7684 N N . CYS A 1 990 ? 3.908 -10.874 -17.140 1.00 86.56 990 CYS A N 1
ATOM 7685 C CA . CYS A 1 990 ? 4.553 -11.883 -16.291 1.00 86.56 990 CYS A CA 1
ATOM 7686 C C . CYS A 1 990 ? 3.583 -12.700 -15.416 1.00 86.56 990 CYS A C 1
ATOM 7688 O O . CYS A 1 990 ? 4.019 -13.583 -14.681 1.00 86.56 990 CYS A O 1
ATOM 7690 N N . GLY A 1 991 ? 2.278 -12.425 -15.461 1.00 85.81 991 GLY A N 1
ATOM 7691 C CA . GLY A 1 991 ? 1.273 -13.149 -14.680 1.00 85.81 991 GLY A CA 1
ATOM 7692 C C . GLY A 1 991 ? 1.329 -12.792 -13.194 1.00 85.81 991 GLY A C 1
ATOM 7693 O O . GLY A 1 991 ? 0.763 -11.787 -12.770 1.00 85.81 991 GLY A O 1
ATOM 7694 N N . PHE A 1 992 ? 2.010 -13.597 -12.373 1.00 86.50 992 PHE A N 1
ATOM 7695 C CA . PHE A 1 992 ? 2.122 -13.359 -10.924 1.00 86.50 992 PHE A CA 1
ATOM 7696 C C . PHE A 1 992 ? 3.163 -12.282 -10.596 1.00 86.50 992 PHE A C 1
ATOM 7698 O O . PHE A 1 992 ? 4.190 -12.546 -9.962 1.00 86.50 992 PHE A O 1
ATOM 7705 N N . SER A 1 993 ? 2.885 -11.056 -11.027 1.00 85.12 993 SER A N 1
ATOM 7706 C CA . SER A 1 993 ? 3.801 -9.933 -10.916 1.00 85.12 993 SER A CA 1
ATOM 7707 C C . SER A 1 993 ? 4.237 -9.625 -9.475 1.00 85.12 993 SER A C 1
ATOM 7709 O O . SER A 1 993 ? 3.603 -9.994 -8.475 1.00 85.12 993 SER A O 1
ATOM 7711 N N . PHE A 1 994 ? 5.379 -8.948 -9.372 1.00 87.94 994 PHE A N 1
ATOM 7712 C CA . PHE A 1 994 ? 5.985 -8.569 -8.101 1.00 87.94 994 PHE A CA 1
ATOM 7713 C C . PHE A 1 994 ? 5.148 -7.535 -7.321 1.00 87.94 994 PHE A C 1
ATOM 7715 O O . PHE A 1 994 ? 4.470 -6.690 -7.905 1.00 87.94 994 PHE A O 1
ATOM 7722 N N . ARG A 1 995 ? 5.226 -7.600 -5.983 1.00 84.31 995 ARG A N 1
ATOM 7723 C CA . ARG A 1 995 ? 4.632 -6.611 -5.057 1.00 84.31 995 ARG A CA 1
ATOM 7724 C C . ARG A 1 995 ? 5.445 -5.309 -5.044 1.00 84.31 995 ARG A C 1
ATOM 7726 O O . ARG A 1 995 ? 6.636 -5.332 -5.363 1.00 84.31 995 ARG A O 1
ATOM 7733 N N . ARG A 1 996 ? 4.855 -4.187 -4.604 1.00 83.12 996 ARG A N 1
ATOM 7734 C CA . ARG A 1 996 ? 5.461 -2.835 -4.651 1.00 83.12 996 ARG A CA 1
ATOM 7735 C C . ARG A 1 996 ? 6.896 -2.792 -4.094 1.00 83.12 996 ARG A C 1
ATOM 7737 O O . ARG A 1 996 ? 7.809 -2.272 -4.727 1.00 83.12 996 ARG A O 1
ATOM 7744 N N . TRP A 1 997 ? 7.153 -3.413 -2.951 1.00 81.38 997 TRP A N 1
ATOM 7745 C CA . TRP A 1 997 ? 8.474 -3.408 -2.302 1.00 81.38 997 TRP A CA 1
ATOM 7746 C C . TRP A 1 997 ? 9.570 -4.234 -3.013 1.00 81.38 997 TRP A C 1
ATOM 7748 O O . TRP A 1 997 ? 10.726 -4.202 -2.597 1.00 81.38 997 TRP A O 1
ATOM 7758 N N . GLN A 1 998 ? 9.249 -4.978 -4.077 1.00 87.00 998 GLN A N 1
ATOM 7759 C CA . GLN A 1 998 ? 10.164 -5.948 -4.697 1.00 87.00 998 GLN A CA 1
ATOM 7760 C C . GLN A 1 998 ? 10.914 -5.399 -5.929 1.00 87.00 998 GLN A C 1
ATOM 7762 O O . GLN A 1 998 ? 11.943 -5.959 -6.303 1.00 87.00 998 GLN A O 1
ATOM 7767 N N . PHE A 1 999 ? 10.447 -4.297 -6.532 1.00 89.44 999 PHE A N 1
ATOM 7768 C CA . PHE A 1 999 ? 11.016 -3.727 -7.766 1.00 89.44 999 PHE A CA 1
ATOM 7769 C C . PHE A 1 999 ? 12.420 -3.153 -7.588 1.00 89.44 999 PHE A C 1
ATOM 7771 O O . PHE A 1 999 ? 13.321 -3.488 -8.351 1.00 89.44 999 PHE A O 1
ATOM 7778 N N . GLY A 1 1000 ? 12.634 -2.338 -6.554 1.00 86.12 1000 GLY A N 1
ATOM 7779 C CA . GLY A 1 1000 ? 13.915 -1.657 -6.330 1.00 86.12 1000 GLY A CA 1
ATOM 7780 C C . GLY A 1 1000 ? 15.111 -2.593 -6.104 1.00 86.12 1000 GLY A C 1
ATOM 7781 O O . GLY A 1 1000 ? 16.246 -2.147 -6.129 1.00 86.12 1000 GLY A O 1
ATOM 7782 N N . GLY A 1 1001 ? 14.878 -3.891 -5.887 1.00 87.19 1001 GLY A N 1
ATOM 7783 C CA . GLY A 1 1001 ? 15.928 -4.893 -5.707 1.00 87.19 1001 GLY A CA 1
ATOM 7784 C C . GLY A 1 1001 ? 16.246 -5.745 -6.940 1.00 87.19 1001 GLY A C 1
ATOM 7785 O O . GLY A 1 1001 ? 16.919 -6.758 -6.760 1.00 87.19 1001 GLY A O 1
ATOM 7786 N N . LEU A 1 1002 ? 15.733 -5.421 -8.138 1.00 93.38 1002 LEU A N 1
ATOM 7787 C CA . LEU A 1 1002 ? 15.953 -6.229 -9.348 1.00 93.38 1002 LEU A CA 1
ATOM 7788 C C . LEU A 1 1002 ? 17.235 -5.840 -10.094 1.00 93.38 1002 LEU A C 1
ATOM 7790 O O . LEU A 1 1002 ? 17.309 -4.783 -10.729 1.00 93.38 1002 LEU A O 1
ATOM 7794 N N . LYS A 1 1003 ? 18.216 -6.745 -10.081 1.00 94.25 1003 LYS A N 1
ATOM 7795 C CA . LYS A 1 1003 ? 19.515 -6.576 -10.742 1.00 94.25 1003 LYS A CA 1
ATOM 7796 C C . LYS A 1 1003 ? 19.667 -7.395 -12.025 1.00 94.25 1003 LYS A C 1
ATOM 7798 O O . LYS A 1 1003 ? 19.210 -8.536 -12.096 1.00 94.25 1003 LYS A O 1
ATOM 7803 N N . PHE A 1 1004 ? 20.385 -6.841 -13.002 1.00 95.69 1004 PHE A N 1
ATOM 7804 C CA . PHE A 1 1004 ? 20.849 -7.547 -14.208 1.00 95.69 1004 PHE A CA 1
ATOM 7805 C C . PHE A 1 1004 ? 22.371 -7.783 -14.227 1.00 95.69 1004 PHE A C 1
ATOM 7807 O O . PHE A 1 1004 ? 22.842 -8.623 -14.989 1.00 95.69 1004 PHE A O 1
ATOM 7814 N N . HIS A 1 1005 ? 23.121 -7.111 -13.348 1.00 94.62 1005 HIS A N 1
ATOM 7815 C CA . HIS A 1 1005 ? 24.542 -7.351 -13.078 1.00 94.62 1005 HIS A CA 1
ATOM 7816 C C . HIS A 1 1005 ? 24.764 -7.515 -11.558 1.00 94.62 1005 HIS A C 1
ATOM 7818 O O . HIS A 1 1005 ? 23.967 -7.026 -10.753 1.00 94.62 1005 HIS A O 1
ATOM 7824 N N . ALA A 1 1006 ? 25.796 -8.256 -11.149 1.00 91.19 1006 ALA A N 1
ATOM 7825 C CA . ALA A 1 1006 ? 26.124 -8.500 -9.742 1.00 91.19 1006 ALA A CA 1
ATOM 7826 C C . ALA A 1 1006 ? 27.188 -7.522 -9.226 1.00 91.19 1006 ALA A C 1
ATOM 7828 O O . ALA A 1 1006 ? 28.248 -7.397 -9.820 1.00 91.19 1006 ALA A O 1
ATOM 7829 N N . THR A 1 1007 ? 26.946 -6.903 -8.069 1.00 83.81 1007 THR A N 1
ATOM 7830 C CA . THR A 1 1007 ? 27.992 -6.194 -7.304 1.00 83.81 1007 THR A CA 1
ATOM 7831 C C . THR A 1 1007 ? 28.338 -6.994 -6.064 1.00 83.81 1007 THR A C 1
ATOM 7833 O O . THR A 1 1007 ? 27.435 -7.621 -5.508 1.00 83.81 1007 THR A O 1
ATOM 7836 N N . ASP A 1 1008 ? 29.586 -6.913 -5.608 1.00 73.38 1008 ASP A N 1
ATOM 7837 C CA . ASP A 1 1008 ? 30.150 -7.460 -4.365 1.00 73.38 1008 ASP A CA 1
ATOM 7838 C C . ASP A 1 1008 ? 29.123 -8.043 -3.374 1.00 73.38 1008 ASP A C 1
ATOM 7840 O O . ASP A 1 1008 ? 28.349 -7.338 -2.723 1.00 73.38 1008 ASP A O 1
ATOM 7844 N N . GLY A 1 1009 ? 29.081 -9.378 -3.302 1.00 76.25 1009 GLY A N 1
ATOM 7845 C CA . GLY A 1 1009 ? 28.197 -10.134 -2.405 1.00 76.25 1009 GLY A CA 1
ATOM 7846 C C . GLY A 1 1009 ? 26.716 -10.225 -2.813 1.00 76.25 1009 GLY A C 1
ATOM 7847 O O . GLY A 1 1009 ? 25.966 -10.968 -2.181 1.00 76.25 1009 GLY A O 1
ATOM 7848 N N . THR A 1 1010 ? 26.263 -9.534 -3.864 1.00 81.25 1010 THR A N 1
ATOM 7849 C CA . THR A 1 1010 ? 24.869 -9.571 -4.352 1.00 81.25 1010 THR A CA 1
ATOM 7850 C C . THR A 1 1010 ? 24.745 -10.262 -5.708 1.00 81.25 1010 THR A C 1
ATOM 7852 O O . THR A 1 1010 ? 25.467 -9.946 -6.646 1.00 81.25 1010 THR A O 1
ATOM 7855 N N . ARG A 1 1011 ? 23.794 -11.195 -5.841 1.00 86.31 1011 ARG A N 1
ATOM 7856 C CA . ARG A 1 1011 ? 23.496 -11.873 -7.115 1.00 86.31 1011 ARG A CA 1
ATOM 7857 C C . ARG A 1 1011 ? 22.560 -11.034 -7.990 1.00 86.31 1011 ARG A C 1
ATOM 7859 O O . ARG A 1 1011 ? 21.665 -10.370 -7.463 1.00 86.31 1011 ARG A O 1
ATOM 7866 N N . ARG A 1 1012 ? 22.709 -11.144 -9.315 1.00 92.12 1012 ARG A N 1
ATOM 7867 C CA . ARG A 1 1012 ? 21.694 -10.694 -10.281 1.00 92.12 1012 ARG A CA 1
ATOM 7868 C C . ARG A 1 1012 ? 20.415 -11.535 -10.190 1.00 92.12 1012 ARG A C 1
ATOM 7870 O O . ARG A 1 1012 ? 20.399 -12.619 -9.604 1.00 92.12 1012 ARG A O 1
ATOM 7877 N N . ASN A 1 1013 ? 19.338 -11.014 -10.767 1.00 93.62 1013 ASN A N 1
ATOM 7878 C CA . ASN A 1 1013 ? 18.027 -11.661 -10.832 1.00 93.62 1013 ASN A CA 1
ATOM 7879 C C . ASN A 1 1013 ? 17.593 -11.956 -12.269 1.00 93.62 1013 ASN A C 1
ATOM 7881 O O . ASN A 1 1013 ? 16.759 -12.834 -12.454 1.00 93.62 1013 ASN A O 1
ATOM 7885 N N . LEU A 1 1014 ? 18.124 -11.238 -13.262 1.00 95.81 1014 LEU A N 1
ATOM 7886 C CA . LEU A 1 1014 ? 17.821 -11.436 -14.681 1.00 95.81 1014 LEU A CA 1
ATOM 7887 C C . LEU A 1 1014 ? 18.786 -12.441 -15.332 1.00 95.81 1014 LEU A C 1
ATOM 7889 O O . LEU A 1 1014 ? 19.997 -12.357 -15.118 1.00 95.81 1014 LEU A O 1
ATOM 7893 N N . TRP A 1 1015 ? 18.234 -13.350 -16.139 1.00 95.56 1015 TRP A N 1
ATOM 7894 C CA . TRP A 1 1015 ? 18.933 -14.442 -16.832 1.00 95.56 1015 TRP A CA 1
ATOM 7895 C C . TRP A 1 1015 ? 18.411 -14.592 -18.268 1.00 95.56 1015 TRP A C 1
ATOM 7897 O O . TRP A 1 1015 ? 17.256 -14.241 -18.535 1.00 95.56 1015 TRP A O 1
ATOM 7907 N N . ILE A 1 1016 ? 19.235 -15.132 -19.170 1.00 95.88 1016 ILE A N 1
ATOM 7908 C CA . ILE A 1 1016 ? 18.830 -15.513 -20.535 1.00 95.88 1016 ILE A CA 1
ATOM 7909 C C . ILE A 1 1016 ? 18.791 -17.043 -20.652 1.00 95.88 1016 ILE A C 1
ATOM 7911 O O . ILE A 1 1016 ? 19.673 -17.730 -20.145 1.00 95.88 1016 ILE A O 1
ATOM 7915 N N . LEU A 1 1017 ? 17.782 -17.590 -21.329 1.00 93.94 1017 LEU A N 1
ATOM 7916 C CA . LEU A 1 1017 ? 17.731 -19.008 -21.699 1.00 93.94 1017 LEU A CA 1
ATOM 7917 C C . LEU A 1 1017 ? 18.357 -19.247 -23.080 1.00 93.94 1017 LEU A C 1
ATOM 7919 O O . LEU A 1 1017 ? 18.470 -18.333 -23.893 1.00 93.94 1017 LEU A O 1
ATOM 7923 N N . ALA A 1 1018 ? 18.715 -20.499 -23.377 1.00 91.56 1018 ALA A N 1
ATOM 7924 C CA . ALA A 1 1018 ? 19.372 -20.885 -24.631 1.00 91.56 1018 ALA A CA 1
ATOM 7925 C C . ALA A 1 1018 ? 18.549 -20.598 -25.911 1.00 91.56 1018 ALA A C 1
ATOM 7927 O O . ALA A 1 1018 ? 19.122 -20.511 -26.994 1.00 91.56 1018 ALA A O 1
ATOM 7928 N N . ASP A 1 1019 ? 17.227 -20.420 -25.804 1.00 91.81 1019 ASP A N 1
ATOM 7929 C CA . ASP A 1 1019 ? 16.351 -19.986 -26.903 1.00 91.81 1019 ASP A CA 1
ATOM 7930 C C . ASP A 1 1019 ? 16.184 -18.454 -26.995 1.00 91.81 1019 ASP A C 1
ATOM 7932 O O . ASP A 1 1019 ? 15.412 -17.966 -27.819 1.00 91.81 1019 ASP A O 1
ATOM 7936 N N . GLY A 1 1020 ? 16.919 -17.682 -26.187 1.00 94.88 1020 GLY A N 1
ATOM 7937 C CA . GLY A 1 1020 ? 16.906 -16.217 -26.164 1.00 94.88 1020 GLY A CA 1
ATOM 7938 C C . GLY A 1 1020 ? 15.850 -15.590 -25.247 1.00 94.88 1020 GLY A C 1
ATOM 7939 O O . GLY A 1 1020 ? 15.760 -14.365 -25.180 1.00 94.88 1020 GLY A O 1
ATOM 7940 N N . ARG A 1 1021 ? 15.040 -16.374 -24.521 1.00 94.75 1021 ARG A N 1
ATOM 7941 C CA . ARG A 1 1021 ? 14.079 -15.813 -23.550 1.00 94.75 1021 ARG A CA 1
ATOM 7942 C C . ARG A 1 1021 ? 14.795 -15.102 -22.407 1.00 94.75 1021 ARG A C 1
ATOM 7944 O O . ARG A 1 1021 ? 15.737 -15.644 -21.836 1.00 94.75 1021 ARG A O 1
ATOM 7951 N N . VAL A 1 1022 ? 14.266 -13.952 -21.994 1.00 96.88 1022 VAL A N 1
ATOM 7952 C CA . VAL A 1 1022 ? 14.705 -13.247 -20.781 1.00 96.88 1022 VAL A CA 1
ATOM 7953 C C . VAL A 1 1022 ? 13.755 -13.571 -19.630 1.00 96.88 1022 VAL A C 1
ATOM 7955 O O . VAL A 1 1022 ? 12.536 -13.442 -19.771 1.00 96.88 1022 VAL A O 1
ATOM 7958 N N . LEU A 1 1023 ? 14.302 -13.946 -18.475 1.00 95.50 1023 LEU A N 1
ATOM 7959 C CA . LEU A 1 1023 ? 13.535 -14.185 -17.250 1.00 95.50 1023 LEU A CA 1
ATOM 7960 C C . LEU A 1 1023 ? 14.127 -13.445 -16.050 1.00 95.50 1023 LEU A C 1
ATOM 7962 O O . LEU A 1 1023 ? 15.313 -13.121 -16.027 1.00 95.50 1023 LEU A O 1
ATOM 7966 N N . ILE A 1 1024 ? 13.302 -13.214 -15.029 1.00 95.06 1024 ILE A N 1
ATOM 7967 C CA . ILE A 1 1024 ? 13.720 -12.742 -13.709 1.00 95.06 1024 ILE A CA 1
ATOM 7968 C C . ILE A 1 1024 ? 13.396 -13.816 -12.670 1.00 95.06 1024 ILE A C 1
ATOM 7970 O O . ILE A 1 1024 ? 12.235 -14.181 -12.477 1.00 95.06 1024 ILE A O 1
ATOM 7974 N N . ALA A 1 1025 ? 14.423 -14.288 -11.967 1.00 92.06 1025 ALA A N 1
ATOM 7975 C CA . ALA A 1 1025 ? 14.323 -15.283 -10.910 1.00 92.06 1025 ALA A CA 1
ATOM 7976 C C . ALA A 1 1025 ? 14.749 -14.730 -9.542 1.00 92.06 1025 ALA A C 1
ATOM 7978 O O . ALA A 1 1025 ? 15.668 -13.914 -9.434 1.00 92.06 1025 ALA A O 1
ATOM 7979 N N . ASN A 1 1026 ? 14.096 -15.228 -8.487 1.00 86.31 1026 ASN A N 1
ATOM 7980 C CA . ASN A 1 1026 ? 14.478 -15.086 -7.079 1.00 86.31 1026 ASN A CA 1
ATOM 7981 C C . ASN A 1 1026 ? 14.946 -13.660 -6.705 1.00 86.31 1026 ASN A C 1
ATOM 7983 O O . ASN A 1 1026 ? 16.130 -13.477 -6.417 1.00 86.31 1026 ASN A O 1
ATOM 7987 N N . PRO A 1 1027 ? 14.063 -12.638 -6.708 1.00 83.25 1027 PRO A N 1
ATOM 7988 C CA . PRO A 1 1027 ? 14.439 -11.253 -6.394 1.00 83.25 1027 PRO A CA 1
ATOM 7989 C C . PRO A 1 1027 ? 15.048 -11.146 -4.987 1.00 83.25 1027 PRO A C 1
ATOM 7991 O O . PRO A 1 1027 ? 14.621 -11.878 -4.094 1.00 83.25 1027 PRO A O 1
ATOM 7994 N N . LYS A 1 1028 ? 15.980 -10.207 -4.736 1.00 76.50 1028 LYS A N 1
ATOM 7995 C CA . LYS A 1 1028 ? 16.646 -10.042 -3.414 1.00 76.50 1028 LYS A CA 1
ATOM 7996 C C . LYS A 1 1028 ? 15.644 -9.967 -2.249 1.00 76.50 1028 LYS A C 1
ATOM 7998 O O . LYS A 1 1028 ? 15.849 -10.576 -1.203 1.00 76.50 1028 LYS A O 1
ATOM 8003 N N . ALA A 1 1029 ? 14.511 -9.308 -2.485 1.00 61.34 1029 ALA A N 1
ATOM 8004 C CA . ALA A 1 1029 ? 13.313 -9.274 -1.643 1.00 61.34 1029 ALA A CA 1
ATOM 8005 C C . ALA A 1 1029 ? 12.861 -10.640 -1.071 1.00 61.34 1029 ALA A C 1
ATOM 8007 O O . ALA A 1 1029 ? 12.372 -10.722 0.052 1.00 61.34 1029 ALA A O 1
ATOM 8008 N N . LYS A 1 1030 ? 13.028 -11.719 -1.839 1.00 67.12 1030 LYS A N 1
ATOM 8009 C CA . LYS A 1 1030 ? 12.629 -13.097 -1.516 1.00 67.12 1030 LYS A CA 1
ATOM 8010 C C . LYS A 1 1030 ? 13.796 -13.999 -1.088 1.00 67.12 1030 LYS A C 1
ATOM 8012 O O . LYS A 1 1030 ? 13.564 -15.157 -0.747 1.00 67.12 1030 LYS A O 1
ATOM 8017 N N . GLN A 1 1031 ? 15.023 -13.470 -1.070 1.00 63.88 1031 GLN A N 1
ATOM 8018 C CA . GLN A 1 1031 ? 16.247 -14.161 -0.637 1.00 63.88 1031 GLN A CA 1
ATOM 8019 C C . GLN A 1 1031 ? 16.589 -13.927 0.853 1.00 63.88 1031 GLN A C 1
ATOM 8021 O O . GLN A 1 1031 ? 17.528 -14.525 1.361 1.00 63.88 1031 GLN A O 1
ATOM 8026 N N . GLN A 1 1032 ? 15.860 -13.057 1.569 1.00 55.47 1032 GLN A N 1
ATOM 8027 C CA . GLN A 1 1032 ? 16.199 -12.662 2.952 1.00 55.47 1032 GLN A CA 1
ATOM 8028 C C . GLN A 1 1032 ? 15.908 -13.725 4.032 1.00 55.47 1032 GLN A C 1
ATOM 8030 O O . GLN A 1 1032 ? 16.364 -13.582 5.167 1.00 55.47 1032 GLN A O 1
ATOM 8035 N N . LYS A 1 1033 ? 15.138 -14.776 3.718 1.00 58.09 1033 LYS A N 1
ATOM 8036 C CA . LYS A 1 1033 ? 14.912 -15.928 4.611 1.00 58.09 1033 LYS A CA 1
ATOM 8037 C C . LYS A 1 1033 ? 15.789 -17.110 4.167 1.00 58.09 1033 LYS A C 1
ATOM 8039 O O . LYS A 1 1033 ? 16.033 -17.226 2.968 1.00 58.09 1033 LYS A O 1
ATOM 8044 N N . PRO A 1 1034 ? 16.176 -18.035 5.074 1.00 51.19 1034 PRO A N 1
ATOM 8045 C CA . PRO A 1 1034 ? 16.892 -19.264 4.700 1.00 51.19 1034 PRO A CA 1
ATOM 8046 C C . PRO A 1 1034 ? 16.157 -20.079 3.625 1.00 51.19 1034 PRO A C 1
ATOM 8048 O O . PRO A 1 1034 ? 16.770 -20.703 2.766 1.00 51.19 1034 PRO A O 1
ATOM 8051 N N . THR A 1 1035 ? 14.825 -20.030 3.643 1.00 56.22 1035 THR A N 1
ATOM 8052 C CA . THR A 1 1035 ? 13.941 -20.616 2.637 1.00 56.22 1035 THR A CA 1
ATOM 8053 C C . THR A 1 1035 ? 13.652 -19.608 1.516 1.00 56.22 1035 THR A C 1
ATOM 8055 O O . THR A 1 1035 ? 12.605 -18.954 1.510 1.00 56.22 1035 THR A O 1
ATOM 8058 N N . VAL A 1 1036 ? 14.565 -19.493 0.542 1.00 58.16 1036 VAL A N 1
ATOM 8059 C CA . VAL A 1 1036 ? 14.418 -18.623 -0.648 1.00 58.16 1036 VAL A CA 1
ATOM 8060 C C . VAL A 1 1036 ? 13.051 -18.842 -1.308 1.00 58.16 1036 VAL A C 1
ATOM 8062 O O . VAL A 1 1036 ? 12.717 -19.964 -1.697 1.00 58.16 1036 VAL A O 1
ATOM 8065 N N . TYR A 1 1037 ? 12.223 -17.795 -1.415 1.00 66.75 1037 TYR A N 1
ATOM 8066 C CA . TYR A 1 1037 ? 10.890 -17.921 -2.020 1.00 66.75 1037 TYR A CA 1
ATOM 8067 C C . TYR A 1 1037 ? 10.985 -17.941 -3.547 1.00 66.75 1037 TYR A C 1
ATOM 8069 O O . TYR A 1 1037 ? 10.892 -16.908 -4.217 1.00 66.75 1037 TYR A O 1
ATOM 8077 N N . GLU A 1 1038 ? 11.149 -19.154 -4.066 1.00 80.75 1038 GLU A N 1
ATOM 8078 C CA . GLU A 1 1038 ? 11.205 -19.517 -5.480 1.00 80.75 1038 GLU A CA 1
ATOM 8079 C C . GLU A 1 1038 ? 10.188 -18.738 -6.314 1.00 80.75 1038 GLU A C 1
ATOM 8081 O O . GLU A 1 1038 ? 8.973 -18.909 -6.190 1.00 80.75 1038 GLU A O 1
ATOM 8086 N N . THR A 1 1039 ? 10.702 -17.848 -7.157 1.00 88.62 1039 THR A N 1
ATOM 8087 C CA . THR A 1 1039 ? 9.909 -17.078 -8.115 1.00 88.62 1039 THR A CA 1
ATOM 8088 C C . THR A 1 1039 ? 10.667 -16.997 -9.423 1.00 88.62 1039 THR A C 1
ATOM 8090 O O . THR A 1 1039 ? 11.869 -16.750 -9.408 1.00 88.62 1039 THR A O 1
ATOM 8093 N N . LEU A 1 1040 ? 9.961 -17.179 -10.531 1.00 92.69 1040 LEU A N 1
ATOM 8094 C CA . LEU A 1 1040 ? 10.465 -17.086 -11.891 1.00 92.69 1040 LEU A CA 1
ATOM 8095 C C . LEU A 1 1040 ? 9.358 -16.400 -12.693 1.00 92.69 1040 LEU A C 1
ATOM 8097 O O . LEU A 1 1040 ? 8.209 -16.830 -12.629 1.00 92.69 1040 LEU A O 1
ATOM 8101 N N . LEU A 1 1041 ? 9.701 -15.305 -13.363 1.00 94.25 1041 LEU A N 1
ATOM 8102 C CA . LEU A 1 1041 ? 8.818 -14.509 -14.213 1.00 94.25 1041 LEU A CA 1
ATOM 8103 C C . LEU A 1 1041 ? 9.510 -14.305 -15.559 1.00 94.25 1041 LEU A C 1
ATOM 8105 O O . LEU A 1 1041 ? 10.716 -14.073 -15.587 1.00 94.25 1041 LEU A O 1
ATOM 8109 N N . VAL A 1 1042 ? 8.777 -14.393 -16.665 1.00 95.31 1042 VAL A N 1
ATOM 8110 C CA . VAL A 1 1042 ? 9.363 -14.397 -18.020 1.00 95.31 1042 VAL A CA 1
ATOM 8111 C C . VAL A 1 1042 ? 8.835 -13.220 -18.831 1.00 95.31 1042 VAL A C 1
ATOM 8113 O O . VAL A 1 1042 ? 7.657 -12.879 -18.723 1.00 95.31 1042 VAL A O 1
ATOM 8116 N N . PHE A 1 1043 ? 9.697 -12.593 -19.633 1.00 97.06 1043 PHE A N 1
ATOM 8117 C CA . PHE A 1 1043 ? 9.299 -11.568 -20.601 1.00 97.06 1043 PHE A CA 1
ATOM 8118 C C . PHE A 1 1043 ? 8.800 -12.209 -21.911 1.00 97.06 1043 PHE A C 1
ATOM 8120 O O . PHE A 1 1043 ? 9.280 -13.286 -22.273 1.00 97.06 1043 PHE A O 1
ATOM 8127 N N . PRO A 1 1044 ? 7.891 -11.559 -22.658 1.00 96.62 1044 PRO A N 1
ATOM 8128 C CA . PRO A 1 1044 ? 7.504 -11.990 -23.996 1.00 96.62 1044 PRO A CA 1
ATOM 8129 C C . PRO A 1 1044 ? 8.718 -12.140 -24.917 1.00 96.62 1044 PRO A C 1
ATOM 8131 O O . PRO A 1 1044 ? 9.609 -11.286 -24.952 1.00 96.62 1044 PRO A O 1
ATOM 8134 N N . LEU A 1 1045 ? 8.751 -13.228 -25.689 1.00 95.06 1045 LEU A N 1
ATOM 8135 C CA . LEU A 1 1045 ? 9.868 -13.517 -26.592 1.00 95.06 1045 LEU A CA 1
ATOM 8136 C C . LEU A 1 1045 ? 10.016 -12.442 -27.685 1.00 95.06 1045 LEU A C 1
ATOM 8138 O O . LEU A 1 1045 ? 11.128 -12.150 -28.120 1.00 95.06 1045 LEU A O 1
ATOM 8142 N N . ASP A 1 1046 ? 8.915 -11.800 -28.084 1.00 96.00 1046 ASP A N 1
ATOM 8143 C CA . ASP A 1 1046 ? 8.886 -10.802 -29.155 1.00 96.00 1046 ASP A CA 1
ATOM 8144 C C . ASP A 1 1046 ? 9.586 -9.475 -28.802 1.00 96.00 1046 ASP A C 1
ATOM 8146 O O . ASP A 1 1046 ? 9.857 -8.686 -29.709 1.00 96.00 1046 ASP A O 1
ATOM 8150 N N . ILE A 1 1047 ? 9.888 -9.219 -27.522 1.00 97.69 1047 ILE A N 1
ATOM 8151 C CA . ILE A 1 1047 ? 10.679 -8.062 -27.063 1.00 97.69 1047 ILE A CA 1
ATOM 8152 C C . ILE A 1 1047 ? 12.092 -8.430 -26.594 1.00 97.69 1047 ILE A C 1
ATOM 8154 O O . ILE A 1 1047 ? 12.894 -7.528 -26.345 1.00 97.69 1047 ILE A O 1
ATOM 8158 N N . ALA A 1 1048 ? 12.413 -9.724 -26.471 1.00 97.56 1048 ALA A N 1
ATOM 8159 C CA . ALA A 1 1048 ? 13.634 -10.197 -25.819 1.00 97.56 1048 ALA A CA 1
ATOM 8160 C C . ALA A 1 1048 ? 14.906 -9.588 -26.432 1.00 97.56 1048 ALA A C 1
ATOM 8162 O O . ALA A 1 1048 ? 15.743 -9.060 -25.705 1.00 97.56 1048 ALA A O 1
ATOM 8163 N N . ALA A 1 1049 ? 15.003 -9.551 -27.766 1.00 98.06 1049 ALA A N 1
ATOM 8164 C CA . ALA A 1 1049 ? 16.128 -8.940 -28.477 1.00 98.06 1049 ALA A CA 1
ATOM 8165 C C . ALA A 1 1049 ? 16.319 -7.450 -28.124 1.00 98.06 1049 ALA A C 1
ATOM 8167 O O . ALA A 1 1049 ? 17.434 -7.024 -27.834 1.00 98.06 1049 ALA A O 1
ATOM 8168 N N . ALA A 1 1050 ? 15.238 -6.663 -28.066 1.00 98.50 1050 ALA A N 1
ATOM 8169 C CA . ALA A 1 1050 ? 15.304 -5.241 -27.719 1.00 98.50 1050 ALA A CA 1
ATOM 8170 C C . ALA A 1 1050 ? 15.631 -5.007 -26.234 1.00 98.50 1050 ALA A C 1
ATOM 8172 O O . ALA A 1 1050 ? 16.358 -4.070 -25.909 1.00 98.50 1050 ALA A O 1
ATOM 8173 N N . LEU A 1 1051 ? 15.145 -5.871 -25.337 1.00 98.38 1051 LEU A N 1
ATOM 8174 C CA . LEU A 1 1051 ? 15.459 -5.817 -23.908 1.00 98.38 1051 LEU A CA 1
ATOM 8175 C C . LEU A 1 1051 ? 16.933 -6.152 -23.629 1.00 98.38 1051 LEU A C 1
ATOM 8177 O O . LEU A 1 1051 ? 17.594 -5.431 -22.883 1.00 98.38 1051 LEU A O 1
ATOM 8181 N N . ILE A 1 1052 ? 17.450 -7.206 -24.266 1.00 98.38 1052 ILE A N 1
ATOM 8182 C CA . ILE A 1 1052 ? 18.863 -7.607 -24.219 1.00 98.38 1052 ILE A CA 1
ATOM 8183 C C . ILE A 1 1052 ? 19.733 -6.467 -24.768 1.00 98.38 1052 ILE A C 1
ATOM 8185 O O . ILE A 1 1052 ? 20.633 -6.002 -24.072 1.00 98.38 1052 ILE A O 1
ATOM 8189 N N . PHE A 1 1053 ? 19.423 -5.938 -25.956 1.00 98.56 1053 PHE A N 1
ATOM 8190 C CA . PHE A 1 1053 ? 20.184 -4.839 -26.561 1.00 98.56 1053 PHE A CA 1
ATOM 8191 C C . PHE A 1 1053 ? 20.178 -3.568 -25.692 1.00 98.56 1053 PHE A C 1
ATOM 8193 O O . PHE A 1 1053 ? 21.225 -2.955 -25.484 1.00 98.56 1053 PHE A O 1
ATOM 8200 N N . TYR A 1 1054 ? 19.030 -3.195 -25.113 1.00 98.56 1054 TYR A N 1
ATOM 8201 C CA . TYR A 1 1054 ? 18.934 -2.062 -24.187 1.00 98.56 1054 TYR A CA 1
ATOM 8202 C C . TYR A 1 1054 ? 19.812 -2.258 -22.941 1.00 98.56 1054 TYR A C 1
ATOM 8204 O O . TYR A 1 1054 ? 20.672 -1.420 -22.667 1.00 98.56 1054 TYR A O 1
ATOM 8212 N N . LEU A 1 1055 ? 19.646 -3.363 -22.207 1.00 97.94 1055 LEU A N 1
ATOM 8213 C CA . LEU A 1 1055 ? 20.356 -3.587 -20.941 1.00 97.94 1055 LEU A CA 1
ATOM 8214 C C . LEU A 1 1055 ? 21.863 -3.832 -21.111 1.00 97.94 1055 LEU A C 1
ATOM 8216 O O . LEU A 1 1055 ? 22.624 -3.509 -20.201 1.00 97.94 1055 LEU A O 1
ATOM 8220 N N . PHE A 1 1056 ? 22.294 -4.420 -22.230 1.00 97.88 1056 PHE A N 1
ATOM 8221 C CA . PHE A 1 1056 ? 23.656 -4.946 -22.399 1.00 97.88 1056 PHE A CA 1
ATOM 8222 C C . PHE A 1 1056 ? 24.509 -4.197 -23.428 1.00 97.88 1056 PHE A C 1
ATOM 8224 O O . PHE A 1 1056 ? 25.734 -4.254 -23.343 1.00 97.88 1056 PHE A O 1
ATOM 8231 N N . ILE A 1 1057 ? 23.895 -3.471 -24.369 1.00 98.06 1057 ILE A N 1
ATOM 8232 C CA . ILE A 1 1057 ? 24.613 -2.655 -25.360 1.00 98.06 1057 ILE A CA 1
ATOM 8233 C C . ILE A 1 1057 ? 24.386 -1.162 -25.084 1.00 98.06 1057 ILE A C 1
ATOM 8235 O O . ILE A 1 1057 ? 25.353 -0.428 -24.919 1.00 98.06 1057 ILE A O 1
ATOM 8239 N N . ILE A 1 1058 ? 23.132 -0.702 -24.960 1.00 98.00 1058 ILE A N 1
ATOM 8240 C CA . ILE A 1 1058 ? 22.841 0.737 -24.789 1.00 98.00 1058 ILE A CA 1
ATOM 8241 C C . ILE A 1 1058 ? 23.250 1.249 -23.401 1.00 98.00 1058 ILE A C 1
ATOM 8243 O O . ILE A 1 1058 ? 23.912 2.282 -23.296 1.00 98.00 1058 ILE A O 1
ATOM 8247 N N . ARG A 1 1059 ? 22.849 0.567 -22.318 1.00 96.81 1059 ARG A N 1
ATOM 8248 C CA . ARG A 1 1059 ? 23.069 1.087 -20.956 1.00 96.81 1059 ARG A CA 1
ATOM 8249 C C . ARG A 1 1059 ? 24.547 1.197 -20.550 1.00 96.81 1059 ARG A C 1
ATOM 8251 O O . ARG A 1 1059 ? 24.859 2.231 -19.968 1.00 96.81 1059 ARG A O 1
ATOM 8258 N N . PRO A 1 1060 ? 25.464 0.269 -20.895 1.00 96.94 1060 PRO A N 1
ATOM 8259 C CA . PRO A 1 1060 ? 26.897 0.465 -20.650 1.00 96.94 1060 PRO A CA 1
ATOM 8260 C C . PRO A 1 1060 ? 27.481 1.706 -21.345 1.00 96.94 1060 PRO A C 1
ATOM 8262 O O . PRO A 1 1060 ? 28.196 2.472 -20.709 1.00 96.94 1060 PRO A O 1
ATOM 8265 N N . ILE A 1 1061 ? 27.096 1.990 -22.596 1.00 97.50 1061 ILE A N 1
ATOM 8266 C CA . ILE A 1 1061 ? 27.518 3.214 -23.309 1.00 97.50 1061 ILE A CA 1
ATOM 8267 C C . ILE A 1 1061 ? 26.973 4.471 -22.607 1.00 97.50 1061 ILE A C 1
ATOM 8269 O O . ILE A 1 1061 ? 27.656 5.489 -22.514 1.00 97.50 1061 ILE A O 1
ATOM 8273 N N . ALA A 1 1062 ? 25.757 4.408 -22.058 1.00 96.75 1062 ALA A N 1
ATOM 8274 C CA . ALA A 1 1062 ? 25.219 5.490 -21.235 1.00 96.75 1062 ALA A CA 1
ATOM 8275 C C . ALA A 1 1062 ? 25.949 5.633 -19.882 1.00 96.75 1062 ALA A C 1
ATOM 8277 O O . ALA A 1 1062 ? 26.095 6.752 -19.403 1.00 96.75 1062 ALA A O 1
ATOM 8278 N N . CYS A 1 1063 ? 26.459 4.546 -19.288 1.00 96.31 1063 CYS A N 1
ATOM 8279 C CA . CYS A 1 1063 ? 27.341 4.614 -18.117 1.00 96.31 1063 CYS A CA 1
ATOM 8280 C C . CYS A 1 1063 ? 28.653 5.345 -18.445 1.00 96.31 1063 CYS A C 1
ATOM 8282 O O . CYS A 1 1063 ? 29.019 6.251 -17.704 1.00 96.31 1063 CYS A O 1
ATOM 8284 N N . GLU A 1 1064 ? 29.307 5.025 -19.570 1.00 96.00 1064 GLU A N 1
ATOM 8285 C CA . GLU A 1 1064 ? 30.492 5.760 -20.052 1.00 96.00 1064 GLU A CA 1
ATOM 8286 C C . GLU A 1 1064 ? 30.202 7.258 -20.240 1.00 96.00 1064 GLU A C 1
ATOM 8288 O O . GLU A 1 1064 ? 31.015 8.106 -19.884 1.00 96.00 1064 GLU A O 1
ATOM 8293 N N . ALA A 1 1065 ? 29.032 7.597 -20.791 1.00 94.31 1065 ALA A N 1
ATOM 8294 C CA . ALA A 1 1065 ? 28.627 8.980 -21.037 1.00 94.31 1065 ALA A CA 1
ATOM 8295 C C . ALA A 1 1065 ? 28.255 9.760 -19.761 1.00 94.31 1065 ALA A C 1
ATOM 8297 O O . ALA A 1 1065 ? 28.323 10.990 -19.751 1.00 94.31 1065 ALA A O 1
ATOM 8298 N N . PHE A 1 1066 ? 27.854 9.066 -18.693 1.00 94.44 1066 PHE A N 1
ATOM 8299 C CA . PHE A 1 1066 ? 27.606 9.667 -17.382 1.00 94.44 1066 PHE A CA 1
ATOM 8300 C C . PHE A 1 1066 ? 28.879 9.776 -16.527 1.00 94.44 1066 PHE A C 1
ATOM 8302 O O . PHE A 1 1066 ? 28.866 10.518 -15.543 1.00 94.44 1066 PHE A O 1
ATOM 8309 N N . ASP A 1 1067 ? 29.971 9.086 -16.876 1.00 93.44 1067 ASP A N 1
ATOM 8310 C CA . ASP A 1 1067 ? 31.194 9.098 -16.068 1.00 93.44 1067 ASP A CA 1
ATOM 8311 C C . ASP A 1 1067 ? 31.821 10.498 -15.991 1.00 93.44 1067 ASP A C 1
ATOM 8313 O O . ASP A 1 1067 ? 31.752 11.313 -16.916 1.00 93.44 1067 ASP A O 1
ATOM 8317 N N . GLY A 1 1068 ? 32.336 10.830 -14.808 1.00 84.69 1068 GLY A N 1
ATOM 8318 C CA . GLY A 1 1068 ? 32.776 12.176 -14.445 1.00 84.69 1068 GLY A CA 1
ATOM 8319 C C . GLY A 1 1068 ? 31.692 13.271 -14.463 1.00 84.69 1068 GLY A C 1
ATOM 8320 O O . GLY A 1 1068 ? 32.025 14.428 -14.201 1.00 84.69 1068 GLY A O 1
ATOM 8321 N N . THR A 1 1069 ? 30.416 12.971 -14.752 1.00 88.31 1069 THR A N 1
ATOM 8322 C CA . THR A 1 1069 ? 29.351 13.989 -14.828 1.00 88.31 1069 THR A CA 1
ATOM 8323 C C . THR A 1 1069 ? 28.699 14.224 -13.456 1.00 88.31 1069 THR A C 1
ATOM 8325 O O . THR A 1 1069 ? 28.078 13.312 -12.906 1.00 88.31 1069 THR A O 1
ATOM 8328 N N . PRO A 1 1070 ? 28.756 15.447 -12.886 1.00 87.44 1070 PRO A N 1
ATOM 8329 C CA . PRO A 1 1070 ? 28.216 15.708 -11.552 1.00 87.44 1070 PRO A CA 1
ATOM 8330 C C . PRO A 1 1070 ? 26.711 15.425 -11.430 1.00 87.44 1070 PRO A C 1
ATOM 8332 O O . PRO A 1 1070 ? 25.902 15.941 -12.204 1.00 87.44 1070 PRO A O 1
ATOM 8335 N N . GLY A 1 1071 ? 26.336 14.654 -10.405 1.00 84.56 1071 GLY A N 1
ATOM 8336 C CA . GLY A 1 1071 ? 24.940 14.334 -10.084 1.00 84.56 1071 GLY A CA 1
ATOM 8337 C C . GLY A 1 1071 ? 24.362 13.100 -10.789 1.00 84.56 1071 GLY A C 1
ATOM 8338 O O . GLY A 1 1071 ? 23.139 12.973 -10.831 1.00 84.56 1071 GLY A O 1
ATOM 8339 N N . TYR A 1 1072 ? 25.206 12.215 -11.332 1.00 85.56 1072 TYR A N 1
ATOM 8340 C CA . TYR A 1 1072 ? 24.812 10.926 -11.914 1.00 85.56 1072 TYR A CA 1
ATOM 8341 C C . TYR A 1 1072 ? 25.423 9.766 -11.109 1.00 85.56 1072 TYR A C 1
ATOM 8343 O O . TYR A 1 1072 ? 26.641 9.675 -10.984 1.00 85.56 1072 TYR A O 1
ATOM 8351 N N . ASP A 1 1073 ? 24.591 8.867 -10.573 1.00 85.25 1073 ASP A N 1
ATOM 8352 C CA . ASP A 1 1073 ? 25.035 7.644 -9.891 1.00 85.25 1073 ASP A CA 1
ATOM 8353 C C . ASP A 1 1073 ? 25.035 6.446 -10.852 1.00 85.25 1073 ASP A C 1
ATOM 8355 O O . ASP A 1 1073 ? 24.007 5.819 -11.137 1.00 85.25 1073 ASP A O 1
ATOM 8359 N N . ILE A 1 1074 ? 26.228 6.118 -11.340 1.00 90.12 1074 ILE A N 1
ATOM 8360 C CA . ILE A 1 1074 ? 26.464 4.979 -12.229 1.00 90.12 1074 ILE A CA 1
ATOM 8361 C C . ILE A 1 1074 ? 26.336 3.651 -11.474 1.00 90.12 1074 ILE A C 1
ATOM 8363 O O . ILE A 1 1074 ? 25.930 2.655 -12.072 1.00 90.12 1074 ILE A O 1
ATOM 8367 N N . SER A 1 1075 ? 26.610 3.616 -10.164 1.00 90.06 1075 SER A N 1
ATOM 8368 C CA . SER A 1 1075 ? 26.649 2.373 -9.384 1.00 90.06 1075 SER A CA 1
ATOM 8369 C C . SER A 1 1075 ? 25.286 1.676 -9.335 1.00 90.06 1075 SER A C 1
ATOM 8371 O O . SER A 1 1075 ? 25.209 0.452 -9.483 1.00 90.06 1075 SER A O 1
ATOM 8373 N N . VAL A 1 1076 ? 24.208 2.455 -9.232 1.00 91.06 1076 VAL A N 1
ATOM 8374 C CA . VAL A 1 1076 ? 22.824 1.975 -9.317 1.00 91.06 1076 VAL A CA 1
ATOM 8375 C C . VAL A 1 1076 ? 22.426 1.735 -10.780 1.00 91.06 1076 VAL A C 1
ATOM 8377 O O . VAL A 1 1076 ? 21.881 0.677 -11.107 1.00 91.06 1076 VAL A O 1
ATOM 8380 N N . TYR A 1 1077 ? 22.744 2.666 -11.689 1.00 93.62 1077 TYR A N 1
ATOM 8381 C CA . TYR A 1 1077 ? 22.308 2.605 -13.091 1.00 93.62 1077 TYR A CA 1
ATOM 8382 C C . TYR A 1 1077 ? 22.895 1.423 -13.889 1.00 93.62 1077 TYR A C 1
ATOM 8384 O O . TYR A 1 1077 ? 22.169 0.794 -14.659 1.00 93.62 1077 TYR A O 1
ATOM 8392 N N . GLN A 1 1078 ? 24.161 1.060 -13.657 1.00 94.44 1078 GLN A N 1
ATOM 8393 C CA . GLN A 1 1078 ? 24.840 -0.052 -14.342 1.00 94.44 1078 GLN A CA 1
ATOM 8394 C C . GLN A 1 1078 ? 24.402 -1.451 -13.862 1.00 94.44 1078 GLN A C 1
ATOM 8396 O O . GLN A 1 1078 ? 24.754 -2.450 -14.482 1.00 94.44 1078 GLN A O 1
ATOM 8401 N N . ASN A 1 1079 ? 23.660 -1.542 -12.750 1.00 94.56 1079 ASN A N 1
ATOM 8402 C CA . ASN A 1 1079 ? 23.349 -2.812 -12.081 1.00 94.56 1079 ASN A CA 1
ATOM 8403 C C . ASN A 1 1079 ? 21.856 -3.139 -12.002 1.00 94.56 1079 ASN A C 1
ATOM 8405 O O . ASN A 1 1079 ? 21.477 -4.314 -12.056 1.00 94.56 1079 ASN A O 1
ATOM 8409 N N . GLU A 1 1080 ? 21.006 -2.126 -11.829 1.00 95.25 1080 GLU A N 1
ATOM 8410 C CA . GLU A 1 1080 ? 19.584 -2.294 -11.525 1.00 95.25 1080 GLU A CA 1
ATOM 8411 C C . GLU A 1 1080 ? 18.695 -1.980 -12.728 1.00 95.25 1080 GLU A C 1
ATOM 8413 O O . GLU A 1 1080 ? 18.906 -1.011 -13.463 1.00 95.25 1080 GLU A O 1
ATOM 8418 N N . ILE A 1 1081 ? 17.674 -2.816 -12.937 1.00 95.81 1081 ILE A N 1
ATOM 8419 C CA . ILE A 1 1081 ? 16.760 -2.687 -14.082 1.00 95.81 1081 ILE A CA 1
ATOM 8420 C C . ILE A 1 1081 ? 16.020 -1.345 -14.005 1.00 95.81 1081 ILE A C 1
ATOM 8422 O O . ILE A 1 1081 ? 15.936 -0.629 -14.995 1.00 95.81 1081 ILE A O 1
ATOM 8426 N N . TRP A 1 1082 ? 15.548 -0.966 -12.815 1.00 95.69 1082 TRP A N 1
ATOM 8427 C CA . TRP A 1 1082 ? 14.716 0.222 -12.607 1.00 95.69 1082 TRP A CA 1
ATOM 8428 C C . TRP A 1 1082 ? 15.513 1.394 -12.017 1.00 95.69 1082 TRP A C 1
ATOM 8430 O O . TRP A 1 1082 ? 15.267 1.843 -10.897 1.00 95.69 1082 TRP A O 1
ATOM 8440 N N . ALA A 1 1083 ? 16.485 1.895 -12.776 1.00 94.81 1083 ALA A N 1
ATOM 8441 C CA . ALA A 1 1083 ? 17.377 2.973 -12.349 1.00 94.81 1083 ALA A CA 1
ATOM 8442 C C . ALA A 1 1083 ? 17.418 4.120 -13.367 1.00 94.81 1083 ALA A C 1
ATOM 8444 O O . ALA A 1 1083 ? 17.447 3.886 -14.570 1.00 94.81 1083 ALA A O 1
ATOM 8445 N N . ARG A 1 1084 ? 17.435 5.365 -12.880 1.00 93.44 1084 ARG A N 1
ATOM 8446 C CA . ARG A 1 1084 ? 17.463 6.602 -13.674 1.00 93.44 1084 ARG A CA 1
ATOM 8447 C C . ARG A 1 1084 ? 18.875 7.163 -13.770 1.00 93.44 1084 ARG A C 1
ATOM 8449 O O . ARG A 1 1084 ? 19.539 7.292 -12.745 1.00 93.44 1084 ARG A O 1
ATOM 8456 N N . GLY A 1 1085 ? 19.257 7.663 -14.946 1.00 88.81 1085 GLY A N 1
ATOM 8457 C CA . GLY A 1 1085 ? 20.426 8.544 -15.053 1.00 88.81 1085 GLY A CA 1
ATOM 8458 C C . GLY A 1 1085 ? 20.297 9.790 -14.160 1.00 88.81 1085 GLY A C 1
ATOM 8459 O O . GLY A 1 1085 ? 21.225 10.133 -13.443 1.00 88.81 1085 GLY A O 1
ATOM 8460 N N . ILE A 1 1086 ? 19.116 10.423 -14.119 1.00 88.06 1086 ILE A N 1
ATOM 8461 C CA . ILE A 1 1086 ? 18.881 11.676 -13.373 1.00 88.06 1086 ILE A CA 1
ATOM 8462 C C . ILE A 1 1086 ? 18.197 11.427 -12.013 1.00 88.06 1086 ILE A C 1
ATOM 8464 O O . ILE A 1 1086 ? 17.173 10.735 -11.978 1.00 88.06 1086 ILE A O 1
ATOM 8468 N N . PRO A 1 1087 ? 18.671 12.059 -10.918 1.00 88.44 1087 PRO A N 1
ATOM 8469 C CA . PRO A 1 1087 ? 18.096 11.905 -9.584 1.00 88.44 1087 PRO A CA 1
ATOM 8470 C C . PRO A 1 1087 ? 16.696 12.529 -9.477 1.00 88.44 1087 PRO A C 1
ATOM 8472 O O . PRO A 1 1087 ? 16.427 13.621 -9.995 1.00 88.44 1087 PRO A O 1
ATOM 8475 N N . ARG A 1 1088 ? 15.784 11.865 -8.754 1.00 86.00 1088 ARG A N 1
ATOM 8476 C CA . ARG A 1 1088 ? 14.465 12.422 -8.420 1.00 86.00 1088 ARG A CA 1
ATOM 8477 C C . ARG A 1 1088 ? 14.618 13.532 -7.372 1.00 86.00 1088 ARG A C 1
ATOM 8479 O O . ARG A 1 1088 ? 14.981 13.267 -6.232 1.00 86.00 1088 ARG A O 1
ATOM 8486 N N . LYS A 1 1089 ? 14.269 14.771 -7.744 1.00 86.62 1089 LYS A N 1
ATOM 8487 C CA . LYS A 1 1089 ? 14.180 15.911 -6.811 1.00 86.62 1089 LYS A CA 1
ATOM 8488 C C . LYS A 1 1089 ? 13.340 15.567 -5.572 1.00 86.62 1089 LYS A C 1
ATOM 8490 O O . LYS A 1 1089 ? 12.317 14.898 -5.701 1.00 86.62 1089 LYS A O 1
ATOM 8495 N N . GLY A 1 1090 ? 13.769 16.053 -4.407 1.00 83.62 1090 GLY A N 1
ATOM 8496 C CA . GLY A 1 1090 ? 13.093 15.861 -3.115 1.00 83.62 1090 GLY A CA 1
ATOM 8497 C C . GLY A 1 1090 ? 13.338 14.501 -2.446 1.00 83.62 1090 GLY A C 1
ATOM 8498 O O . GLY A 1 1090 ? 13.097 14.365 -1.254 1.00 83.62 1090 GLY A O 1
ATOM 8499 N N . ARG A 1 1091 ? 13.859 13.495 -3.161 1.00 82.56 1091 ARG A N 1
ATOM 8500 C CA . ARG A 1 1091 ? 14.220 12.198 -2.572 1.00 82.56 1091 ARG A CA 1
ATOM 8501 C C . ARG A 1 1091 ? 15.683 12.227 -2.120 1.00 82.56 1091 ARG A C 1
ATOM 8503 O O . ARG A 1 1091 ? 16.566 12.241 -2.966 1.00 82.56 1091 ARG A O 1
ATOM 8510 N N . GLN A 1 1092 ? 15.934 12.200 -0.810 1.00 81.81 1092 GLN A N 1
ATOM 8511 C CA . GLN A 1 1092 ? 17.294 12.065 -0.264 1.00 81.81 1092 GLN A CA 1
ATOM 8512 C C . GLN A 1 1092 ? 17.823 10.622 -0.376 1.00 81.81 1092 GLN A C 1
ATOM 8514 O O . GLN A 1 1092 ? 18.945 10.403 -0.820 1.00 81.81 1092 GLN A O 1
ATOM 8519 N N . VAL A 1 1093 ? 17.004 9.628 -0.016 1.00 80.00 1093 VAL A N 1
ATOM 8520 C CA . VAL A 1 1093 ? 17.391 8.205 -0.005 1.00 80.00 1093 VAL A CA 1
ATOM 8521 C C . VAL A 1 1093 ? 17.227 7.583 -1.394 1.00 80.00 1093 VAL A C 1
ATOM 8523 O O . VAL A 1 1093 ? 16.120 7.542 -1.924 1.00 80.00 1093 VAL A O 1
ATOM 8526 N N . GLU A 1 1094 ? 18.318 7.067 -1.967 1.00 84.81 1094 GLU A N 1
ATOM 8527 C CA . GLU A 1 1094 ? 18.354 6.364 -3.265 1.00 84.81 1094 GLU A CA 1
ATOM 8528 C C . GLU A 1 1094 ? 17.706 7.150 -4.438 1.00 84.81 1094 GLU A C 1
ATOM 8530 O O . GLU A 1 1094 ? 16.809 6.643 -5.124 1.00 84.81 1094 GLU A O 1
ATOM 8535 N N . PRO A 1 1095 ? 18.139 8.398 -4.719 1.00 89.94 1095 PRO A N 1
ATOM 8536 C CA . PRO A 1 1095 ? 17.463 9.296 -5.663 1.00 89.94 1095 PRO A CA 1
ATOM 8537 C C . PRO A 1 1095 ? 17.396 8.789 -7.113 1.00 89.94 1095 PRO A C 1
ATOM 8539 O O . PRO A 1 1095 ? 16.525 9.230 -7.869 1.00 89.94 1095 PRO A O 1
ATOM 8542 N N . HIS A 1 1096 ? 18.285 7.873 -7.506 1.00 92.31 1096 HIS A N 1
ATOM 8543 C CA . HIS A 1 1096 ? 18.338 7.275 -8.845 1.00 92.31 1096 HIS A CA 1
ATOM 8544 C C . HIS A 1 1096 ? 17.444 6.037 -9.007 1.00 92.31 1096 HIS A C 1
ATOM 8546 O O . HIS A 1 1096 ? 17.058 5.702 -10.129 1.00 92.31 1096 HIS A O 1
ATOM 8552 N N . ARG A 1 1097 ? 17.070 5.356 -7.918 1.00 93.19 1097 ARG A N 1
ATOM 8553 C CA . ARG A 1 1097 ? 16.280 4.120 -7.973 1.00 93.19 1097 ARG A CA 1
ATOM 8554 C C . ARG A 1 1097 ? 14.791 4.426 -8.165 1.00 93.19 1097 ARG A C 1
ATOM 8556 O O . ARG A 1 1097 ? 14.223 5.293 -7.495 1.00 93.19 1097 ARG A O 1
ATOM 8563 N N . TRP A 1 1098 ? 14.121 3.677 -9.040 1.00 93.38 1098 TRP A N 1
ATOM 8564 C CA . TRP A 1 1098 ? 12.660 3.601 -9.036 1.00 93.38 1098 TRP A CA 1
ATOM 8565 C C . TRP A 1 1098 ? 12.227 2.730 -7.855 1.00 93.38 1098 TRP A C 1
ATOM 8567 O O . TRP A 1 1098 ? 12.503 1.531 -7.796 1.00 93.38 1098 TRP A O 1
ATOM 8577 N N . THR A 1 1099 ? 11.497 3.323 -6.919 1.00 90.19 1099 THR A N 1
ATOM 8578 C CA . THR A 1 1099 ? 10.761 2.548 -5.918 1.00 90.19 1099 THR A CA 1
ATOM 8579 C C . THR A 1 1099 ? 9.575 1.848 -6.582 1.00 90.19 1099 THR A C 1
ATOM 8581 O O . THR A 1 1099 ? 9.130 2.243 -7.664 1.00 90.19 1099 THR A O 1
ATOM 8584 N N . GLY A 1 1100 ? 8.965 0.883 -5.892 1.00 88.94 1100 GLY A N 1
ATOM 8585 C CA . GLY A 1 1100 ? 7.661 0.364 -6.307 1.00 88.94 1100 GLY A CA 1
ATOM 8586 C C . GLY A 1 1100 ? 6.603 1.445 -6.493 1.00 88.94 1100 GLY A C 1
ATOM 8587 O O . GLY A 1 1100 ? 5.746 1.300 -7.346 1.00 88.94 1100 GLY A O 1
ATOM 8588 N N . THR A 1 1101 ? 6.674 2.548 -5.743 1.00 89.81 1101 THR A N 1
ATOM 8589 C CA . THR A 1 1101 ? 5.774 3.698 -5.905 1.00 89.81 1101 THR A CA 1
ATOM 8590 C C . THR A 1 1101 ? 5.946 4.364 -7.272 1.00 89.81 1101 THR A C 1
ATOM 8592 O O . THR A 1 1101 ? 4.959 4.739 -7.898 1.00 89.81 1101 THR A O 1
ATOM 8595 N N . ASP A 1 1102 ? 7.187 4.490 -7.760 1.00 93.31 1102 ASP A N 1
ATOM 8596 C CA . ASP A 1 1102 ? 7.481 5.041 -9.089 1.00 93.31 1102 ASP A CA 1
ATOM 8597 C C . ASP A 1 1102 ? 6.986 4.095 -10.202 1.00 93.31 1102 ASP A C 1
ATOM 8599 O O . ASP A 1 1102 ? 6.404 4.562 -11.181 1.00 93.31 1102 ASP A O 1
ATOM 8603 N N . VAL A 1 1103 ? 7.142 2.775 -10.022 1.00 93.25 1103 VAL A N 1
ATOM 8604 C CA . VAL A 1 1103 ? 6.575 1.748 -10.919 1.00 93.25 1103 VAL A CA 1
ATOM 8605 C C . VAL A 1 1103 ? 5.043 1.797 -10.910 1.00 93.25 1103 VAL A C 1
ATOM 8607 O O . VAL A 1 1103 ? 4.449 2.033 -11.958 1.00 93.25 1103 VAL A O 1
ATOM 8610 N N . SER A 1 1104 ? 4.395 1.661 -9.747 1.00 93.00 1104 SER A N 1
ATOM 8611 C CA . SER A 1 1104 ? 2.931 1.675 -9.608 1.00 93.00 1104 SER A CA 1
ATOM 8612 C C . SER A 1 1104 ? 2.300 2.920 -10.220 1.00 93.00 1104 SER A C 1
ATOM 8614 O O . SER A 1 1104 ? 1.359 2.796 -10.995 1.00 93.00 1104 SER A O 1
ATOM 8616 N N . ARG A 1 1105 ? 2.840 4.114 -9.930 1.00 93.69 1105 ARG A N 1
ATOM 8617 C CA . ARG A 1 1105 ? 2.327 5.391 -10.455 1.00 93.69 1105 ARG A CA 1
ATOM 8618 C C . ARG A 1 1105 ? 2.467 5.481 -11.981 1.00 93.69 1105 ARG A C 1
ATOM 8620 O O . ARG A 1 1105 ? 1.604 6.049 -12.642 1.00 93.69 1105 ARG A O 1
ATOM 8627 N N . THR A 1 1106 ? 3.531 4.908 -12.543 1.00 95.00 1106 THR A N 1
ATOM 8628 C CA . THR A 1 1106 ? 3.779 4.898 -13.995 1.00 95.00 1106 THR A CA 1
ATOM 8629 C C . THR A 1 1106 ? 2.872 3.906 -14.724 1.00 95.00 1106 THR A C 1
ATOM 8631 O O . THR A 1 1106 ? 2.281 4.260 -15.742 1.00 95.00 1106 THR A O 1
ATOM 8634 N N . VAL A 1 1107 ? 2.714 2.693 -14.185 1.00 95.12 1107 VAL A N 1
ATOM 8635 C CA . VAL A 1 1107 ? 1.849 1.653 -14.766 1.00 95.12 1107 VAL A CA 1
ATOM 8636 C C . VAL A 1 1107 ? 0.381 2.060 -14.667 1.00 95.12 1107 VAL A C 1
ATOM 8638 O O . VAL A 1 1107 ? -0.317 2.009 -15.677 1.00 95.12 1107 VAL A O 1
ATOM 8641 N N . ALA A 1 1108 ? -0.062 2.562 -13.509 1.00 95.06 1108 ALA A N 1
ATOM 8642 C CA . ALA A 1 1108 ? -1.428 3.045 -13.308 1.00 95.06 1108 ALA A CA 1
ATOM 8643 C C . ALA A 1 1108 ? -1.778 4.190 -14.263 1.00 95.06 1108 ALA A C 1
ATOM 8645 O O . ALA A 1 1108 ? -2.869 4.197 -14.823 1.00 95.06 1108 ALA A O 1
ATOM 8646 N N . LYS A 1 1109 ? -0.837 5.110 -14.522 1.00 96.12 1109 LYS A N 1
ATOM 8647 C CA . LYS A 1 1109 ? -1.042 6.158 -15.524 1.00 96.12 1109 LYS A CA 1
ATOM 8648 C C . LYS A 1 1109 ? -1.211 5.582 -16.933 1.00 96.12 1109 LYS A C 1
ATOM 8650 O O . LYS A 1 1109 ? -2.213 5.861 -17.575 1.00 96.12 1109 LYS A O 1
ATOM 8655 N N . ILE A 1 1110 ? -0.242 4.804 -17.423 1.00 96.25 1110 ILE A N 1
ATOM 8656 C CA . ILE A 1 1110 ? -0.244 4.342 -18.824 1.00 96.25 1110 ILE A CA 1
ATOM 8657 C C . ILE A 1 1110 ? -1.429 3.403 -19.101 1.00 96.25 1110 ILE A C 1
ATOM 8659 O O . ILE A 1 1110 ? -2.006 3.441 -20.185 1.00 96.25 1110 ILE A O 1
ATOM 8663 N N . THR A 1 1111 ? -1.826 2.593 -18.117 1.00 96.31 1111 THR A N 1
ATOM 8664 C CA . THR A 1 1111 ? -3.018 1.740 -18.228 1.00 96.31 1111 THR A CA 1
ATOM 8665 C C . THR A 1 1111 ? -4.313 2.544 -18.122 1.00 96.31 1111 THR A C 1
ATOM 8667 O O . THR A 1 1111 ? -5.188 2.340 -18.955 1.00 96.31 1111 THR A O 1
ATOM 8670 N N . GLY A 1 1112 ? -4.413 3.527 -17.221 1.00 95.31 1112 GLY A N 1
ATOM 8671 C CA . GLY A 1 1112 ? -5.555 4.448 -17.166 1.00 95.31 1112 GLY A CA 1
ATOM 8672 C C . GLY A 1 1112 ? -5.753 5.231 -18.471 1.00 95.31 1112 GLY A C 1
ATOM 8673 O O . GLY A 1 1112 ? -6.868 5.288 -18.986 1.00 95.31 1112 GLY A O 1
ATOM 8674 N N . ASP A 1 1113 ? -4.665 5.737 -19.063 1.00 93.44 1113 ASP A N 1
ATOM 8675 C CA . ASP A 1 1113 ? -4.670 6.475 -20.336 1.00 93.44 1113 ASP A CA 1
ATOM 8676 C C . ASP A 1 1113 ? -5.140 5.611 -21.543 1.00 93.44 1113 ASP A C 1
ATOM 8678 O O . ASP A 1 1113 ? -5.604 6.171 -22.537 1.00 93.44 1113 ASP A O 1
ATOM 8682 N N . ALA A 1 1114 ? -5.040 4.270 -21.487 1.00 95.12 1114 ALA A N 1
ATOM 8683 C CA . ALA A 1 1114 ? -5.281 3.360 -22.631 1.00 95.12 1114 ALA A CA 1
ATOM 8684 C C . ALA A 1 1114 ? -6.408 2.314 -22.446 1.00 95.12 1114 ALA A C 1
ATOM 8686 O O . ALA A 1 1114 ? -6.919 1.761 -23.427 1.00 95.12 1114 ALA A O 1
ATOM 8687 N N . LEU A 1 1115 ? -6.776 2.012 -21.199 1.00 94.50 1115 LEU A N 1
ATOM 8688 C CA . LEU A 1 1115 ? -7.819 1.053 -20.809 1.00 94.50 1115 LEU A CA 1
ATOM 8689 C C . LEU A 1 1115 ? -8.993 1.723 -20.080 1.00 94.50 1115 LEU A C 1
ATOM 8691 O O . LEU A 1 1115 ? -9.944 1.035 -19.735 1.00 94.50 1115 LEU A O 1
ATOM 8695 N N . SER A 1 1116 ? -8.904 3.025 -19.777 1.00 93.38 1116 SER A N 1
ATOM 8696 C CA . SER A 1 1116 ? -9.788 3.732 -18.830 1.00 93.38 1116 SER A CA 1
ATOM 8697 C C . SER A 1 1116 ? -9.784 3.166 -17.396 1.00 93.38 1116 SER A C 1
ATOM 8699 O O . SER A 1 1116 ? -10.524 3.654 -16.549 1.00 93.38 1116 SER A O 1
ATOM 8701 N N . ILE A 1 1117 ? -8.904 2.201 -17.092 1.00 92.00 1117 ILE A N 1
ATOM 8702 C CA . ILE A 1 1117 ? -8.744 1.565 -15.779 1.00 92.00 1117 ILE A CA 1
ATOM 8703 C C . ILE A 1 1117 ? -7.272 1.659 -15.353 1.00 92.00 1117 ILE A C 1
ATOM 8705 O O . ILE A 1 1117 ? -6.375 1.140 -16.020 1.00 92.00 1117 ILE A O 1
ATOM 8709 N N . SER A 1 1118 ? -7.024 2.311 -14.216 1.00 93.69 1118 SER A N 1
ATOM 8710 C CA . SER A 1 1118 ? -5.686 2.550 -13.658 1.00 93.69 1118 SER A CA 1
ATOM 8711 C C . SER A 1 1118 ? -5.143 1.318 -12.923 1.00 93.69 1118 SER A C 1
ATOM 8713 O O . SER A 1 1118 ? -5.324 1.169 -11.713 1.00 93.69 1118 SER A O 1
ATOM 8715 N N . LEU A 1 1119 ? -4.459 0.424 -13.639 1.00 93.31 1119 LEU A N 1
ATOM 8716 C CA . LEU A 1 1119 ? -3.937 -0.831 -13.090 1.00 93.31 1119 LEU A CA 1
ATOM 8717 C C . LEU A 1 1119 ? -2.649 -0.628 -12.277 1.00 93.31 1119 LEU A C 1
ATOM 8719 O O . LEU A 1 1119 ? -1.667 -0.048 -12.743 1.00 93.31 1119 LEU A O 1
ATOM 8723 N N . THR A 1 1120 ? -2.617 -1.181 -11.066 1.00 92.19 1120 THR A N 1
ATOM 8724 C CA . THR A 1 1120 ? -1.434 -1.211 -10.199 1.00 92.19 1120 THR A CA 1
ATOM 8725 C C . THR A 1 1120 ? -0.773 -2.594 -10.221 1.00 92.19 1120 THR A C 1
ATOM 8727 O O . THR A 1 1120 ? -1.415 -3.592 -10.548 1.00 92.19 1120 THR A O 1
ATOM 8730 N N . PRO A 1 1121 ? 0.495 -2.721 -9.788 1.00 90.12 1121 PRO A N 1
ATOM 8731 C CA . PRO A 1 1121 ? 1.137 -4.014 -9.570 1.00 90.12 1121 PRO A CA 1
ATOM 8732 C C . PRO A 1 1121 ? 0.376 -5.012 -8.701 1.00 90.12 1121 PRO A C 1
ATOM 8734 O O . PRO A 1 1121 ? 0.527 -6.220 -8.891 1.00 90.12 1121 PRO A O 1
ATOM 8737 N N . PHE A 1 1122 ? -0.450 -4.519 -7.777 1.00 87.75 1122 PHE A N 1
ATOM 8738 C CA . PHE A 1 1122 ? -1.348 -5.360 -7.004 1.00 87.75 1122 PHE A CA 1
ATOM 8739 C C . PHE A 1 1122 ? -2.534 -5.827 -7.858 1.00 87.75 1122 PHE A C 1
ATOM 8741 O O . PHE A 1 1122 ? -2.744 -7.034 -7.968 1.00 87.75 1122 PHE A O 1
ATOM 8748 N N . SER A 1 1123 ? -3.270 -4.917 -8.512 1.00 89.69 1123 SER A N 1
ATOM 8749 C CA . SER A 1 1123 ? -4.445 -5.303 -9.308 1.00 89.69 1123 SER A CA 1
ATOM 8750 C C . SER A 1 1123 ? -4.071 -6.205 -10.485 1.00 89.69 1123 SER A C 1
ATOM 8752 O O . SER A 1 1123 ? -4.733 -7.215 -10.688 1.00 89.69 1123 SER A O 1
ATOM 8754 N N . THR A 1 1124 ? -2.969 -5.937 -11.193 1.00 91.75 1124 THR A N 1
ATOM 8755 C CA . THR A 1 1124 ? -2.471 -6.798 -12.280 1.00 91.75 1124 THR A CA 1
ATOM 8756 C C . THR A 1 1124 ? -2.192 -8.227 -11.811 1.00 91.75 1124 THR A C 1
ATOM 8758 O O . THR A 1 1124 ? -2.624 -9.181 -12.460 1.00 91.75 1124 THR A O 1
ATOM 8761 N N . ARG A 1 1125 ? -1.543 -8.399 -10.648 1.00 90.69 1125 ARG A N 1
ATOM 8762 C CA . ARG A 1 1125 ? -1.337 -9.726 -10.048 1.00 90.69 1125 ARG A CA 1
ATOM 8763 C C . ARG A 1 1125 ? -2.667 -10.403 -9.726 1.00 90.69 1125 ARG A C 1
ATOM 8765 O O . ARG A 1 1125 ? -2.789 -11.600 -9.970 1.00 90.69 1125 ARG A O 1
ATOM 8772 N N . GLN A 1 1126 ? -3.637 -9.676 -9.168 1.00 88.00 1126 GLN A N 1
ATOM 8773 C CA . GLN A 1 1126 ? -4.943 -10.244 -8.812 1.00 88.00 1126 GLN A CA 1
ATOM 8774 C C . GLN A 1 1126 ? -5.756 -10.640 -10.052 1.00 88.00 1126 GLN A C 1
ATOM 8776 O O . GLN A 1 1126 ? -6.314 -11.731 -10.070 1.00 88.00 1126 GLN A O 1
ATOM 8781 N N . ILE A 1 1127 ? -5.742 -9.826 -11.113 1.00 92.19 1127 ILE A N 1
ATOM 8782 C CA . ILE A 1 1127 ? -6.340 -10.133 -12.423 1.00 92.19 1127 ILE A CA 1
ATOM 8783 C C . ILE A 1 1127 ? -5.753 -11.443 -12.971 1.00 92.19 1127 ILE A C 1
ATOM 8785 O O . ILE A 1 1127 ? -6.491 -12.389 -13.253 1.00 92.19 1127 ILE A O 1
ATOM 8789 N N . ALA A 1 1128 ? -4.422 -11.555 -13.036 1.00 92.69 1128 ALA A N 1
ATOM 8790 C CA . ALA A 1 1128 ? -3.764 -12.779 -13.487 1.00 92.69 1128 ALA A CA 1
ATOM 8791 C C . ALA A 1 1128 ? -4.061 -13.980 -12.568 1.00 92.69 1128 ALA A C 1
ATOM 8793 O O . ALA A 1 1128 ? -4.321 -15.080 -13.054 1.00 92.69 1128 ALA A O 1
ATOM 8794 N N . GLN A 1 1129 ? -4.072 -13.794 -11.241 1.00 89.62 1129 GLN A N 1
ATOM 8795 C CA . GLN A 1 1129 ? -4.416 -14.853 -10.284 1.00 89.62 1129 GLN A CA 1
ATOM 8796 C C . GLN A 1 1129 ? -5.876 -15.313 -10.412 1.00 89.62 1129 GLN A C 1
ATOM 8798 O O . GLN A 1 1129 ? -6.119 -16.515 -10.336 1.00 89.62 1129 GLN A O 1
ATOM 8803 N N . ALA A 1 1130 ? -6.832 -14.411 -10.636 1.00 88.00 1130 ALA A N 1
ATOM 8804 C CA . ALA A 1 1130 ? -8.243 -14.739 -10.828 1.00 88.00 1130 ALA A CA 1
ATOM 8805 C C . ALA A 1 1130 ? -8.474 -15.485 -12.148 1.00 88.00 1130 ALA A C 1
ATOM 8807 O O . ALA A 1 1130 ? -9.019 -16.589 -12.135 1.00 88.00 1130 ALA A O 1
ATOM 8808 N N . PHE A 1 1131 ? -7.970 -14.948 -13.265 1.00 91.75 1131 PHE A N 1
ATOM 8809 C CA . PHE A 1 1131 ? -8.044 -15.604 -14.574 1.00 91.75 1131 PHE A CA 1
ATOM 8810 C C . PHE A 1 1131 ? -7.423 -17.008 -14.537 1.00 91.75 1131 PHE A C 1
ATOM 8812 O O . PHE A 1 1131 ? -8.061 -17.980 -14.942 1.00 91.75 1131 PHE A O 1
ATOM 8819 N N . LEU A 1 1132 ? -6.204 -17.142 -14.000 1.00 90.69 1132 LEU A N 1
ATOM 8820 C CA . LEU A 1 1132 ? -5.522 -18.434 -13.933 1.00 90.69 1132 LEU A CA 1
ATOM 8821 C C . LEU A 1 1132 ? -6.232 -19.413 -12.985 1.00 90.69 1132 LEU A C 1
ATOM 8823 O O . LEU A 1 1132 ? -6.298 -20.596 -13.305 1.00 90.69 1132 LEU A O 1
ATOM 8827 N N . ARG A 1 1133 ? -6.794 -18.963 -11.853 1.00 87.00 1133 ARG A N 1
ATOM 8828 C CA . ARG A 1 1133 ? -7.578 -19.837 -10.955 1.00 87.00 1133 ARG A CA 1
ATOM 8829 C C . ARG A 1 1133 ? -8.872 -20.324 -11.591 1.00 87.00 1133 ARG A C 1
ATOM 8831 O O . ARG A 1 1133 ? -9.245 -21.466 -11.361 1.00 87.00 1133 ARG A O 1
ATOM 8838 N N . GLU A 1 1134 ? -9.553 -19.484 -12.364 1.00 86.25 1134 GLU A N 1
ATOM 8839 C CA . GLU A 1 1134 ? -10.837 -19.843 -12.965 1.00 86.25 1134 GLU A CA 1
ATOM 8840 C C . GLU A 1 1134 ? -10.668 -20.713 -14.218 1.00 86.25 1134 GLU A C 1
ATOM 8842 O O . GLU A 1 1134 ? -11.341 -21.733 -14.360 1.00 86.25 1134 GLU A O 1
ATOM 8847 N N . LYS A 1 1135 ? -9.751 -20.342 -15.123 1.00 86.62 1135 LYS A N 1
ATOM 8848 C CA . LYS A 1 1135 ? -9.533 -21.070 -16.384 1.00 86.62 1135 LYS A CA 1
ATOM 8849 C C . LYS A 1 1135 ? -8.608 -22.280 -16.219 1.00 86.62 1135 LYS A C 1
ATOM 8851 O O . LYS A 1 1135 ? -8.763 -23.267 -16.933 1.00 86.62 1135 LYS A O 1
ATOM 8856 N N . PHE A 1 1136 ? -7.687 -22.242 -15.252 1.00 86.94 1136 PHE A N 1
ATOM 8857 C CA . PHE A 1 1136 ? -6.681 -23.286 -15.014 1.00 86.94 1136 PHE A CA 1
ATOM 8858 C C . PHE A 1 1136 ? -6.539 -23.663 -13.516 1.00 86.94 1136 PHE A C 1
ATOM 8860 O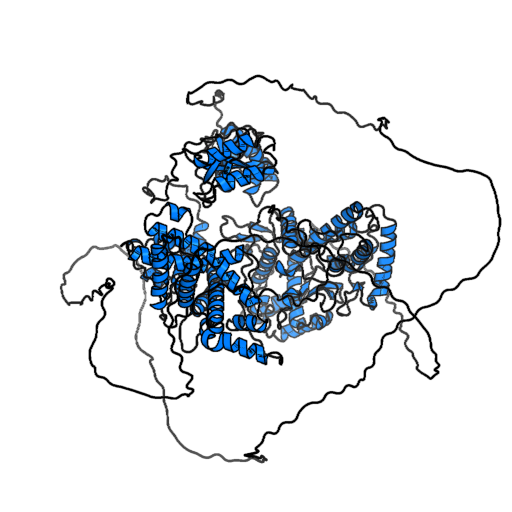 O . PHE A 1 1136 ? -5.416 -23.713 -12.998 1.00 86.94 1136 PHE A O 1
ATOM 8867 N N . PRO A 1 1137 ? -7.640 -23.994 -12.800 1.00 83.25 1137 PRO A N 1
ATOM 8868 C CA . PRO A 1 1137 ? -7.631 -24.282 -11.354 1.00 83.25 1137 PRO A CA 1
ATOM 8869 C C . PRO A 1 1137 ? -6.641 -25.382 -10.955 1.00 83.25 1137 PRO A C 1
ATOM 8871 O O . PRO A 1 1137 ? -6.075 -25.360 -9.863 1.00 83.25 1137 PRO A O 1
ATOM 8874 N N . LEU A 1 1138 ? -6.368 -26.312 -11.872 1.00 79.50 1138 LEU A N 1
ATOM 8875 C CA . LEU A 1 1138 ? -5.465 -27.446 -11.697 1.00 79.50 1138 LEU A CA 1
ATOM 8876 C C . LEU A 1 1138 ? -4.008 -27.031 -11.404 1.00 79.50 1138 LEU A C 1
ATOM 8878 O O . LEU A 1 1138 ? -3.311 -27.763 -10.702 1.00 79.50 1138 LEU A O 1
ATOM 8882 N N . LEU A 1 1139 ? -3.576 -25.834 -11.833 1.00 78.44 1139 LEU A N 1
ATOM 8883 C CA . LEU A 1 1139 ? -2.274 -25.249 -11.465 1.00 78.44 1139 LEU A CA 1
ATOM 8884 C C . LEU A 1 1139 ? -2.164 -24.966 -9.951 1.00 78.44 1139 LEU A C 1
ATOM 8886 O O . LEU A 1 1139 ? -1.066 -24.949 -9.386 1.00 78.44 1139 LEU A O 1
ATOM 8890 N N . PHE A 1 1140 ? -3.307 -24.776 -9.287 1.00 77.50 1140 PHE A N 1
ATOM 8891 C CA . PHE A 1 1140 ? -3.428 -24.490 -7.860 1.00 77.50 1140 PHE A CA 1
ATOM 8892 C C . PHE A 1 1140 ? -3.844 -25.740 -7.068 1.00 77.50 1140 PHE A C 1
ATOM 8894 O O . PHE A 1 1140 ? -3.200 -26.029 -6.062 1.00 77.50 1140 PHE A O 1
ATOM 8901 N N . GLU A 1 1141 ? -4.836 -26.517 -7.538 1.00 73.06 1141 GLU A N 1
ATOM 8902 C CA . GLU A 1 1141 ? -5.265 -27.789 -6.912 1.00 73.06 1141 GLU A CA 1
ATOM 8903 C C . GLU A 1 1141 ? -4.087 -28.755 -6.729 1.00 73.06 1141 GLU A C 1
ATOM 8905 O O . GLU A 1 1141 ? -3.877 -29.293 -5.644 1.00 73.06 1141 GLU A O 1
ATOM 8910 N N . HIS A 1 1142 ? -3.286 -28.947 -7.781 1.00 64.88 1142 HIS A N 1
ATOM 8911 C CA . HIS A 1 1142 ? -2.130 -29.847 -7.766 1.00 64.88 1142 HIS A CA 1
ATOM 8912 C C . HIS A 1 1142 ? -0.844 -29.152 -7.319 1.00 64.88 1142 HIS A C 1
ATOM 8914 O O . HIS A 1 1142 ? 0.251 -29.636 -7.602 1.00 64.88 1142 HIS A O 1
ATOM 8920 N N . GLY A 1 1143 ? -0.966 -28.012 -6.631 1.00 62.84 1143 GLY A N 1
ATOM 8921 C CA . GLY A 1 1143 ? 0.123 -27.388 -5.897 1.00 62.84 1143 GLY A CA 1
ATOM 8922 C C . GLY A 1 1143 ? 1.388 -27.125 -6.715 1.00 62.84 1143 GLY A C 1
ATOM 8923 O O . GLY A 1 1143 ? 2.464 -27.094 -6.126 1.00 62.84 1143 GLY A O 1
ATOM 8924 N N . LEU A 1 1144 ? 1.291 -26.886 -8.029 1.00 64.62 1144 LEU A N 1
ATOM 8925 C CA . LEU A 1 1144 ? 2.425 -26.403 -8.833 1.00 64.62 1144 LEU A CA 1
ATOM 8926 C C . LEU A 1 1144 ? 2.871 -25.011 -8.344 1.00 64.62 1144 LEU A C 1
ATOM 8928 O O . LEU A 1 1144 ? 4.044 -24.653 -8.419 1.00 64.62 1144 LEU A O 1
ATOM 8932 N N . CYS A 1 1145 ? 1.959 -24.268 -7.710 1.00 61.97 1145 CYS A N 1
ATOM 8933 C CA . CYS A 1 1145 ? 2.234 -23.049 -6.947 1.00 61.97 1145 CYS A CA 1
ATOM 8934 C C . CYS A 1 1145 ? 2.800 -23.280 -5.521 1.00 61.97 1145 CYS A C 1
ATOM 8936 O O . CYS A 1 1145 ? 3.321 -22.328 -4.944 1.00 61.97 1145 CYS A O 1
ATOM 8938 N N . SER A 1 1146 ? 2.789 -24.509 -4.985 1.00 64.12 1146 SER A N 1
ATOM 8939 C CA . SER A 1 1146 ? 3.294 -24.883 -3.644 1.00 64.12 1146 SER A CA 1
ATOM 8940 C C . SER A 1 1146 ? 4.679 -25.561 -3.687 1.00 64.12 1146 SER A C 1
ATOM 8942 O O . SER A 1 1146 ? 5.073 -26.128 -4.705 1.00 64.12 1146 SER A O 1
ATOM 8944 N N . ARG A 1 1147 ? 5.431 -25.511 -2.575 1.00 57.78 1147 ARG A N 1
ATOM 8945 C CA . ARG A 1 1147 ? 6.763 -26.141 -2.438 1.00 57.78 1147 ARG A CA 1
ATOM 8946 C C . ARG A 1 1147 ? 6.715 -27.668 -2.327 1.00 57.78 1147 ARG A C 1
ATOM 8948 O O . ARG A 1 1147 ? 7.600 -28.342 -2.838 1.00 57.78 1147 ARG A O 1
ATOM 8955 N N . ASN A 1 1148 ? 5.708 -28.207 -1.641 1.00 60.53 1148 ASN A N 1
ATOM 8956 C CA . ASN A 1 1148 ? 5.773 -29.565 -1.078 1.00 60.53 1148 ASN A CA 1
ATOM 8957 C C . ASN A 1 1148 ? 5.099 -30.638 -1.955 1.00 60.53 1148 ASN A C 1
ATOM 8959 O O . ASN A 1 1148 ? 4.871 -31.758 -1.497 1.00 60.53 1148 ASN A O 1
ATOM 8963 N N . THR A 1 1149 ? 4.722 -30.310 -3.194 1.00 60.00 1149 THR A N 1
ATOM 8964 C CA . THR A 1 1149 ? 3.806 -31.151 -3.976 1.00 60.00 1149 THR A CA 1
ATOM 8965 C C . THR A 1 1149 ? 4.523 -32.194 -4.825 1.00 60.00 1149 THR A C 1
ATOM 8967 O O . THR A 1 1149 ? 5.346 -31.875 -5.683 1.00 60.00 1149 THR A O 1
ATOM 8970 N N . ILE A 1 1150 ? 4.145 -33.459 -4.637 1.00 62.38 1150 ILE A N 1
ATOM 8971 C CA . ILE A 1 1150 ? 4.584 -34.572 -5.481 1.00 62.38 1150 ILE A CA 1
ATOM 8972 C C . ILE A 1 1150 ? 3.862 -34.461 -6.831 1.00 62.38 1150 ILE A C 1
ATOM 8974 O O . ILE A 1 1150 ? 2.673 -34.762 -6.932 1.00 62.38 1150 ILE A O 1
ATOM 8978 N N . ILE A 1 1151 ? 4.578 -34.029 -7.872 1.00 65.44 1151 ILE A N 1
ATOM 8979 C CA . ILE A 1 1151 ? 4.051 -34.016 -9.243 1.00 65.44 1151 ILE A CA 1
ATOM 8980 C C . ILE A 1 1151 ? 3.796 -35.469 -9.692 1.00 65.44 1151 ILE A C 1
ATOM 8982 O O . ILE A 1 1151 ? 4.694 -36.305 -9.547 1.00 65.44 1151 ILE A O 1
ATOM 8986 N N . PRO A 1 1152 ? 2.615 -35.792 -10.259 1.00 66.31 1152 PRO A N 1
ATOM 8987 C CA . PRO A 1 1152 ? 2.331 -37.120 -10.798 1.00 66.31 1152 PRO A CA 1
ATOM 8988 C C . PRO A 1 1152 ? 3.403 -37.585 -11.805 1.00 66.31 1152 PRO A C 1
ATOM 8990 O O . PRO A 1 1152 ? 3.800 -36.809 -12.679 1.00 66.31 1152 PRO A O 1
ATOM 8993 N N . PRO A 1 1153 ? 3.885 -38.841 -11.727 1.00 68.44 1153 PRO A N 1
ATOM 8994 C CA . PRO A 1 1153 ? 5.066 -39.281 -12.477 1.00 68.44 1153 PRO A CA 1
ATOM 8995 C C . PRO A 1 1153 ? 4.885 -39.255 -14.003 1.00 68.44 1153 PRO A C 1
ATOM 8997 O O . PRO A 1 1153 ? 5.866 -39.095 -14.720 1.00 68.44 1153 PRO A O 1
ATOM 9000 N N . ASN A 1 1154 ? 3.648 -39.342 -14.501 1.00 68.94 1154 ASN A N 1
ATOM 9001 C CA . ASN A 1 1154 ? 3.314 -39.178 -15.919 1.00 68.94 1154 ASN A CA 1
ATOM 9002 C C . ASN A 1 1154 ? 3.496 -37.730 -16.413 1.00 68.94 1154 ASN A C 1
ATOM 9004 O O . ASN A 1 1154 ? 3.990 -37.517 -17.512 1.00 68.94 1154 ASN A O 1
ATOM 9008 N N . ILE A 1 1155 ? 3.155 -36.737 -15.587 1.00 66.81 1155 ILE A N 1
ATOM 9009 C CA . ILE A 1 1155 ? 3.400 -35.318 -15.892 1.00 66.81 1155 ILE A CA 1
ATOM 9010 C C . ILE A 1 1155 ? 4.904 -35.024 -15.791 1.00 66.81 1155 ILE A C 1
ATOM 9012 O O . ILE A 1 1155 ? 5.457 -34.266 -16.585 1.00 66.81 1155 ILE A O 1
ATOM 9016 N N . SER A 1 1156 ? 5.592 -35.679 -14.850 1.00 68.62 1156 SER A N 1
ATOM 9017 C CA . SER A 1 1156 ? 7.033 -35.515 -14.637 1.00 68.62 1156 SER A CA 1
ATOM 9018 C C . SER A 1 1156 ? 7.869 -35.771 -15.900 1.00 68.62 1156 SER A C 1
ATOM 9020 O O . SER A 1 1156 ? 8.798 -35.012 -16.153 1.00 68.62 1156 SER A O 1
ATOM 9022 N N . SER A 1 1157 ? 7.542 -36.764 -16.738 1.00 74.31 1157 SER A N 1
ATOM 9023 C CA . SER A 1 1157 ? 8.320 -37.057 -17.959 1.00 74.31 1157 SER A CA 1
ATOM 9024 C C . SER A 1 1157 ? 8.288 -35.940 -19.008 1.00 74.31 1157 SER A C 1
ATOM 9026 O O . SER A 1 1157 ? 9.321 -35.628 -19.600 1.00 74.31 1157 SER A O 1
ATOM 9028 N N . GLU A 1 1158 ? 7.134 -35.308 -19.219 1.00 72.62 1158 GLU A N 1
ATOM 9029 C CA . GLU A 1 1158 ? 6.969 -34.253 -20.229 1.00 72.62 1158 GLU A CA 1
ATOM 9030 C C . GLU A 1 1158 ? 7.537 -32.923 -19.722 1.00 72.62 1158 GLU A C 1
ATOM 9032 O O . GLU A 1 1158 ? 8.287 -32.256 -20.438 1.00 72.62 1158 GLU A O 1
ATOM 9037 N N . LEU A 1 1159 ? 7.302 -32.591 -18.445 1.00 73.19 1159 LEU A N 1
ATOM 9038 C CA . LEU A 1 1159 ? 7.954 -31.444 -17.804 1.00 73.19 1159 LEU A CA 1
ATOM 9039 C C . LEU A 1 1159 ? 9.472 -31.626 -17.704 1.00 73.19 1159 LEU A C 1
ATOM 9041 O O . LEU A 1 1159 ? 10.203 -30.644 -17.788 1.00 73.19 1159 LEU A O 1
ATOM 9045 N N . HIS A 1 1160 ? 9.970 -32.858 -17.557 1.00 76.94 1160 HIS A N 1
ATOM 9046 C CA . HIS A 1 1160 ? 11.402 -33.142 -17.585 1.00 76.94 1160 HIS A CA 1
ATOM 9047 C C . HIS A 1 1160 ? 11.990 -32.889 -18.978 1.00 76.94 1160 HIS A C 1
ATOM 9049 O O . HIS A 1 1160 ? 12.971 -32.152 -19.077 1.00 76.94 1160 HIS A O 1
ATOM 9055 N N . ALA A 1 1161 ? 11.370 -33.416 -20.041 1.00 79.94 1161 ALA A N 1
ATOM 9056 C CA . ALA A 1 1161 ? 11.791 -33.177 -21.425 1.00 79.94 1161 ALA A CA 1
ATOM 9057 C C . ALA A 1 1161 ? 11.780 -31.680 -21.788 1.00 79.94 1161 ALA A C 1
ATOM 9059 O O . ALA A 1 1161 ? 12.713 -31.185 -22.418 1.00 79.94 1161 ALA A O 1
ATOM 9060 N N . TYR A 1 1162 ? 10.773 -30.941 -21.316 1.00 80.00 1162 TYR A N 1
ATOM 9061 C CA . TYR A 1 1162 ? 10.714 -29.484 -21.430 1.00 80.00 1162 TYR A CA 1
ATOM 9062 C C . TYR A 1 1162 ? 11.823 -28.798 -20.601 1.00 80.00 1162 TYR A C 1
ATOM 9064 O O . TYR A 1 1162 ? 12.532 -27.933 -21.107 1.00 80.00 1162 TYR A O 1
ATOM 9072 N N . SER A 1 1163 ? 12.083 -29.243 -19.363 1.00 81.88 1163 SER A N 1
ATOM 9073 C CA . SER A 1 1163 ? 13.160 -28.692 -18.517 1.00 81.88 1163 SER A CA 1
ATOM 9074 C C . SER A 1 1163 ? 14.573 -28.897 -19.080 1.00 81.88 1163 SER A C 1
ATOM 9076 O O . SER A 1 1163 ? 15.458 -28.077 -18.833 1.00 81.88 1163 SER A O 1
ATOM 9078 N N . GLN A 1 1164 ? 14.795 -29.973 -19.846 1.00 81.88 1164 GLN A N 1
ATOM 9079 C CA . GLN A 1 1164 ? 16.097 -30.297 -20.440 1.00 81.88 1164 GLN A CA 1
ATOM 9080 C C . GLN A 1 1164 ? 16.557 -29.265 -21.480 1.00 81.88 1164 GLN A C 1
ATOM 9082 O O . GLN A 1 1164 ? 17.754 -29.169 -21.738 1.00 81.88 1164 GLN A O 1
ATOM 9087 N N . GLN A 1 1165 ? 15.639 -28.467 -22.033 1.00 80.50 1165 GLN A N 1
ATOM 9088 C CA . GLN A 1 1165 ? 15.939 -27.411 -23.005 1.00 80.50 1165 GLN A CA 1
ATOM 9089 C C . GLN A 1 1165 ? 16.544 -26.150 -22.356 1.00 80.50 1165 GLN A C 1
ATOM 9091 O O . GLN A 1 1165 ? 17.166 -25.348 -23.047 1.00 80.50 1165 GLN A O 1
ATOM 9096 N N . TYR A 1 1166 ? 16.390 -25.976 -21.035 1.00 80.56 1166 TYR A N 1
ATOM 9097 C CA . TYR A 1 1166 ? 16.508 -24.662 -20.383 1.00 80.56 1166 TYR A CA 1
ATOM 9098 C C . TYR A 1 1166 ? 17.522 -24.547 -19.232 1.00 80.56 1166 TYR A C 1
ATOM 9100 O O . TYR A 1 1166 ? 17.671 -23.466 -18.675 1.00 80.56 1166 TYR A O 1
ATOM 9108 N N . GLN A 1 1167 ? 18.237 -25.623 -18.879 1.00 79.38 1167 GLN A N 1
ATOM 9109 C CA . GLN A 1 1167 ? 19.399 -25.603 -17.962 1.00 79.38 1167 GLN A CA 1
ATOM 9110 C C . GLN A 1 1167 ? 19.212 -24.810 -16.639 1.00 79.38 1167 GLN A C 1
ATOM 9112 O O . GLN A 1 1167 ? 20.131 -24.149 -16.163 1.00 79.38 1167 GLN A O 1
ATOM 9117 N N . PHE A 1 1168 ? 18.039 -24.908 -15.998 1.00 83.50 1168 PHE A N 1
ATOM 9118 C CA . PHE A 1 1168 ? 17.652 -24.108 -14.815 1.00 83.50 1168 PHE A CA 1
ATOM 9119 C C . PHE A 1 1168 ? 18.525 -24.240 -13.545 1.00 83.50 1168 PHE A C 1
ATOM 9121 O O . PHE A 1 1168 ? 18.217 -23.603 -12.537 1.00 83.50 1168 PHE A O 1
ATOM 9128 N N . ASP A 1 1169 ? 19.583 -25.052 -13.548 1.00 79.38 1169 ASP A N 1
ATOM 9129 C CA . ASP A 1 1169 ? 20.400 -25.369 -12.364 1.00 79.38 1169 ASP A CA 1
ATOM 9130 C C . ASP A 1 1169 ? 21.021 -24.106 -11.727 1.00 79.38 1169 ASP A C 1
ATOM 9132 O O . ASP A 1 1169 ? 21.133 -23.994 -10.504 1.00 79.38 1169 ASP A O 1
ATOM 9136 N N . ALA A 1 1170 ? 21.303 -23.111 -12.570 1.00 77.25 1170 ALA A N 1
ATOM 9137 C CA . ALA A 1 1170 ? 21.633 -21.727 -12.241 1.00 77.25 1170 ALA A CA 1
ATOM 9138 C C . ALA A 1 1170 ? 20.763 -21.081 -11.155 1.00 77.25 1170 ALA A C 1
ATOM 9140 O O . ALA A 1 1170 ? 21.253 -20.395 -10.255 1.00 77.25 1170 ALA A O 1
ATOM 9141 N N . LEU A 1 1171 ? 19.448 -21.290 -11.251 1.00 81.94 1171 LEU A N 1
ATOM 9142 C CA . LEU A 1 1171 ? 18.450 -20.531 -10.502 1.00 81.94 1171 LEU A CA 1
ATOM 9143 C C . LEU A 1 1171 ? 18.349 -20.985 -9.039 1.00 81.94 1171 LEU A C 1
ATOM 9145 O O . LEU A 1 1171 ? 17.648 -20.345 -8.254 1.00 81.94 1171 LEU A O 1
ATOM 9149 N N . GLN A 1 1172 ? 19.039 -22.076 -8.673 1.00 84.56 1172 GLN A N 1
ATOM 9150 C CA . GLN A 1 1172 ? 18.980 -22.721 -7.355 1.00 84.56 1172 GLN A CA 1
ATOM 9151 C C . GLN A 1 1172 ? 17.528 -23.032 -6.954 1.00 84.56 1172 GLN A C 1
ATOM 9153 O O . GLN A 1 1172 ? 17.087 -22.781 -5.835 1.00 84.56 1172 GLN A O 1
ATOM 9158 N N . MET A 1 1173 ? 16.784 -23.553 -7.931 1.00 84.62 1173 MET A N 1
ATOM 9159 C CA . MET A 1 1173 ? 15.359 -23.858 -7.888 1.00 84.62 1173 MET A CA 1
ATOM 9160 C C . MET A 1 1173 ? 15.148 -25.256 -8.493 1.00 84.62 1173 MET A C 1
ATOM 9162 O O . MET A 1 1173 ? 15.768 -25.558 -9.516 1.00 84.62 1173 MET A O 1
ATOM 9166 N N . PRO A 1 1174 ? 14.284 -26.120 -7.930 1.00 84.75 1174 PRO A N 1
ATOM 9167 C CA . PRO A 1 1174 ? 13.966 -27.411 -8.530 1.00 84.75 1174 PRO A CA 1
ATOM 9168 C C . PRO A 1 1174 ? 13.475 -27.240 -9.974 1.00 84.75 1174 PRO A C 1
ATOM 9170 O O . PRO A 1 1174 ? 12.595 -26.421 -10.237 1.00 84.75 1174 PRO A O 1
ATOM 9173 N N . ARG A 1 1175 ? 13.997 -28.024 -10.925 1.00 84.31 1175 ARG A N 1
ATOM 9174 C CA . ARG A 1 1175 ? 13.644 -27.885 -12.356 1.00 84.31 1175 ARG A CA 1
ATOM 9175 C C . ARG A 1 1175 ? 12.133 -27.967 -12.613 1.00 84.31 1175 ARG A C 1
ATOM 9177 O O . ARG A 1 1175 ? 11.605 -27.234 -13.441 1.00 84.31 1175 ARG A O 1
ATOM 9184 N N . THR A 1 1176 ? 11.431 -28.807 -11.854 1.00 80.19 1176 THR A N 1
ATOM 9185 C CA . THR A 1 1176 ? 9.964 -28.932 -11.845 1.00 80.19 1176 THR A CA 1
ATOM 9186 C C . THR A 1 1176 ? 9.252 -27.642 -11.425 1.00 80.19 1176 THR A C 1
ATOM 9188 O O . THR A 1 1176 ? 8.267 -27.253 -12.049 1.00 80.19 1176 THR A O 1
ATOM 9191 N N . ARG A 1 1177 ? 9.773 -26.947 -10.405 1.00 83.25 1177 ARG A N 1
ATOM 9192 C CA . ARG A 1 1177 ? 9.295 -25.633 -9.948 1.00 83.25 1177 ARG A CA 1
ATOM 9193 C C . ARG A 1 1177 ? 9.534 -24.563 -11.012 1.00 83.25 1177 ARG A C 1
ATOM 9195 O O . ARG A 1 1177 ? 8.617 -23.806 -11.321 1.00 83.25 1177 ARG A O 1
ATOM 9202 N N . ALA A 1 1178 ? 10.741 -24.529 -11.580 1.00 88.12 1178 ALA A N 1
ATOM 9203 C CA . ALA A 1 1178 ? 11.109 -23.579 -12.626 1.00 88.12 1178 ALA A CA 1
ATOM 9204 C C . ALA A 1 1178 ? 10.188 -23.716 -13.848 1.00 88.12 1178 ALA A C 1
ATOM 9206 O O . ALA A 1 1178 ? 9.614 -22.724 -14.288 1.00 88.12 1178 ALA A O 1
ATOM 9207 N N . VAL A 1 1179 ? 9.945 -24.948 -14.314 1.00 86.75 1179 VAL A N 1
ATOM 9208 C CA . VAL A 1 1179 ? 8.977 -25.239 -15.384 1.00 86.75 1179 VAL A CA 1
ATOM 9209 C C . VAL A 1 1179 ? 7.552 -24.808 -15.020 1.00 86.75 1179 VAL A C 1
ATOM 9211 O O . VAL A 1 1179 ? 6.890 -24.189 -15.847 1.00 86.75 1179 VAL A O 1
ATOM 9214 N N . GLY A 1 1180 ? 7.073 -25.088 -13.803 1.00 85.25 1180 GLY A N 1
ATOM 9215 C CA . GLY A 1 1180 ? 5.723 -24.689 -13.385 1.00 85.25 1180 GLY A CA 1
ATOM 9216 C C . GLY A 1 1180 ? 5.509 -23.169 -13.397 1.00 85.25 1180 GLY A C 1
ATOM 9217 O O . GLY A 1 1180 ? 4.475 -22.692 -13.859 1.00 85.25 1180 GLY A O 1
ATOM 9218 N N . LEU A 1 1181 ? 6.500 -22.399 -12.940 1.00 88.81 1181 LEU A N 1
ATOM 9219 C CA . LEU A 1 1181 ? 6.455 -20.931 -12.913 1.00 88.81 1181 LEU A CA 1
ATOM 9220 C C . LEU A 1 1181 ? 6.676 -20.294 -14.301 1.00 88.81 1181 LEU A C 1
ATOM 9222 O O . LEU A 1 1181 ? 6.047 -19.281 -14.621 1.00 88.81 1181 LEU A O 1
ATOM 9226 N N . LEU A 1 1182 ? 7.515 -20.912 -15.140 1.00 90.94 1182 LEU A N 1
ATOM 9227 C CA . LEU A 1 1182 ? 7.660 -20.588 -16.562 1.00 90.94 1182 LEU A CA 1
ATOM 9228 C C . LEU A 1 1182 ? 6.309 -20.750 -17.275 1.00 90.94 1182 LEU A C 1
ATOM 9230 O O . LEU A 1 1182 ? 5.781 -19.764 -17.782 1.00 90.94 1182 LEU A O 1
ATOM 9234 N N . ALA A 1 1183 ? 5.686 -21.929 -17.184 1.00 89.00 1183 ALA A N 1
ATOM 9235 C CA . ALA A 1 1183 ? 4.390 -22.205 -17.803 1.00 89.00 1183 ALA A CA 1
ATOM 9236 C C . ALA A 1 1183 ? 3.277 -21.257 -17.317 1.00 89.00 1183 ALA A C 1
ATOM 9238 O O . ALA A 1 1183 ? 2.448 -20.835 -18.113 1.00 89.00 1183 ALA A O 1
ATOM 9239 N N . ILE A 1 1184 ? 3.268 -20.857 -16.039 1.00 91.25 1184 ILE A N 1
ATOM 9240 C CA . ILE A 1 1184 ? 2.329 -19.844 -15.519 1.00 91.25 1184 ILE A CA 1
ATOM 9241 C C . ILE A 1 1184 ? 2.523 -18.481 -16.201 1.00 91.25 1184 ILE A C 1
ATOM 9243 O O . ILE A 1 1184 ? 1.538 -17.840 -16.571 1.00 91.25 1184 ILE A O 1
ATOM 9247 N N . SER A 1 1185 ? 3.775 -18.046 -16.386 1.00 93.94 1185 SER A N 1
ATOM 9248 C CA . SER A 1 1185 ? 4.085 -16.803 -17.106 1.00 93.94 1185 SER A CA 1
ATOM 9249 C C . SER A 1 1185 ? 3.634 -16.894 -18.568 1.00 93.94 1185 SER A C 1
ATOM 9251 O O . SER A 1 1185 ? 3.036 -15.961 -19.095 1.00 93.94 1185 SER A O 1
ATOM 9253 N N . GLU A 1 1186 ? 3.889 -18.026 -19.226 1.00 93.56 1186 GLU A N 1
ATOM 9254 C CA . GLU A 1 1186 ? 3.606 -18.194 -20.652 1.00 93.56 1186 GLU A CA 1
ATOM 9255 C C . GLU A 1 1186 ? 2.122 -18.425 -20.982 1.00 93.56 1186 GLU A C 1
ATOM 9257 O O . GLU A 1 1186 ? 1.633 -17.844 -21.948 1.00 93.56 1186 GLU A O 1
ATOM 9262 N N . ILE A 1 1187 ? 1.380 -19.209 -20.183 1.00 93.69 1187 ILE A N 1
ATOM 9263 C CA . ILE A 1 1187 ? -0.084 -19.368 -20.327 1.00 93.69 1187 ILE A CA 1
ATOM 9264 C C . ILE A 1 1187 ? -0.752 -17.990 -20.296 1.00 93.69 1187 ILE A C 1
ATOM 9266 O O . ILE A 1 1187 ? -1.664 -17.710 -21.072 1.00 93.69 1187 ILE A O 1
ATOM 9270 N N . TRP A 1 1188 ? -0.268 -17.111 -19.417 1.00 95.50 1188 TRP A N 1
ATOM 9271 C CA . TRP A 1 1188 ? -0.745 -15.741 -19.306 1.00 95.50 1188 TRP A CA 1
ATOM 9272 C C . TRP A 1 1188 ? -0.349 -14.868 -20.514 1.00 95.50 1188 TRP A C 1
ATOM 9274 O O . TRP A 1 1188 ? -1.185 -14.128 -21.026 1.00 95.50 1188 TRP A O 1
ATOM 9284 N N . GLN A 1 1189 ? 0.871 -15.004 -21.047 1.00 95.81 1189 GLN A N 1
ATOM 9285 C CA . GLN A 1 1189 ? 1.269 -14.342 -22.302 1.00 95.81 1189 GLN A CA 1
ATOM 9286 C C . GLN A 1 1189 ? 0.431 -14.797 -23.504 1.00 95.81 1189 GLN A C 1
ATOM 9288 O O . GLN A 1 1189 ? 0.073 -13.969 -24.341 1.00 95.81 1189 GLN A O 1
ATOM 9293 N N . ALA A 1 1190 ? 0.088 -16.084 -23.584 1.00 94.69 1190 ALA A N 1
ATOM 9294 C CA . ALA A 1 1190 ? -0.786 -16.618 -24.625 1.00 94.69 1190 ALA A CA 1
ATOM 9295 C C . ALA A 1 1190 ? -2.233 -16.122 -24.472 1.00 94.69 1190 ALA A C 1
ATOM 9297 O O . ALA A 1 1190 ? -2.845 -15.723 -25.460 1.00 94.69 1190 ALA A O 1
ATOM 9298 N N . ALA A 1 1191 ? -2.753 -16.044 -23.242 1.00 93.31 1191 ALA A N 1
ATOM 9299 C CA . ALA A 1 1191 ? -4.057 -15.437 -22.955 1.00 93.31 1191 ALA A CA 1
ATOM 9300 C C . ALA A 1 1191 ? -4.128 -13.942 -23.328 1.00 93.31 1191 ALA A C 1
ATOM 9302 O O . ALA A 1 1191 ? -5.198 -13.445 -23.672 1.00 93.31 1191 ALA A O 1
ATOM 9303 N N . LEU A 1 1192 ? -2.992 -13.237 -23.298 1.00 95.50 1192 LEU A N 1
ATOM 9304 C CA . LEU A 1 1192 ? -2.851 -11.853 -23.762 1.00 95.50 1192 LEU A CA 1
ATOM 9305 C C . LEU A 1 1192 ? -2.379 -11.724 -25.225 1.00 95.50 1192 LEU A C 1
ATOM 9307 O O . LEU A 1 1192 ? -2.070 -10.619 -25.659 1.00 95.50 1192 LEU A O 1
ATOM 9311 N N . ALA A 1 1193 ? -2.310 -12.823 -25.986 1.00 95.00 1193 ALA A N 1
ATOM 9312 C CA . ALA A 1 1193 ? -1.847 -12.882 -27.380 1.00 95.00 1193 ALA A CA 1
ATOM 9313 C C . ALA A 1 1193 ? -0.422 -12.332 -27.656 1.00 95.00 1193 ALA A C 1
ATOM 9315 O O . ALA A 1 1193 ? -0.040 -12.156 -28.813 1.00 95.00 1193 ALA A O 1
ATOM 9316 N N . ILE A 1 1194 ? 0.392 -12.120 -26.614 1.00 95.38 1194 ILE A N 1
ATOM 9317 C CA . ILE A 1 1194 ? 1.789 -11.641 -26.693 1.00 95.38 1194 ILE A CA 1
ATOM 9318 C C . ILE A 1 1194 ? 2.830 -12.775 -26.634 1.00 95.38 1194 ILE A C 1
ATOM 9320 O O . ILE A 1 1194 ? 4.031 -12.525 -26.715 1.00 95.38 1194 ILE A O 1
ATOM 9324 N N . GLY A 1 1195 ? 2.389 -14.026 -26.491 1.00 92.75 1195 GLY A N 1
ATOM 9325 C CA . GLY A 1 1195 ? 3.232 -15.219 -26.573 1.00 92.75 1195 GLY A CA 1
ATOM 9326 C C . GLY A 1 1195 ? 2.521 -16.356 -27.318 1.00 92.75 1195 GLY A C 1
ATOM 9327 O O . GLY A 1 1195 ? 1.294 -16.442 -27.261 1.00 92.75 1195 GLY A O 1
ATOM 9328 N N . PRO A 1 1196 ? 3.249 -17.234 -28.030 1.00 91.44 1196 PRO A N 1
ATOM 9329 C CA . PRO A 1 1196 ? 2.645 -18.383 -28.696 1.00 91.44 1196 PRO A CA 1
ATOM 9330 C C . PRO A 1 1196 ? 2.217 -19.443 -27.665 1.00 91.44 1196 PRO A C 1
ATOM 9332 O O . PRO A 1 1196 ? 2.980 -19.707 -26.734 1.00 91.44 1196 PRO A O 1
ATOM 9335 N N . PRO A 1 1197 ? 1.057 -20.107 -27.822 1.00 87.31 1197 PRO A N 1
ATOM 9336 C CA . PRO A 1 1197 ? 0.689 -21.231 -26.968 1.00 87.31 1197 PRO A CA 1
ATOM 9337 C C . PRO A 1 1197 ? 1.651 -22.411 -27.178 1.00 87.31 1197 PRO A C 1
ATOM 9339 O O . PRO A 1 1197 ? 1.895 -22.823 -28.314 1.00 87.31 1197 PRO A O 1
ATOM 9342 N N . CYS A 1 1198 ? 2.190 -22.984 -26.096 1.00 84.94 1198 CYS A N 1
ATOM 9343 C CA . CYS A 1 1198 ? 3.057 -24.160 -26.176 1.00 84.94 1198 CYS A CA 1
ATOM 9344 C C . CYS A 1 1198 ? 2.319 -25.439 -25.770 1.00 84.94 1198 CYS A C 1
ATOM 9346 O O . CYS A 1 1198 ? 1.751 -25.536 -24.681 1.00 84.94 1198 CYS A O 1
ATOM 9348 N N . ARG A 1 1199 ? 2.460 -26.481 -26.600 1.00 80.38 1199 ARG A N 1
ATOM 9349 C CA . ARG A 1 1199 ? 1.943 -27.836 -26.337 1.00 80.38 1199 ARG A CA 1
ATOM 9350 C C . ARG A 1 1199 ? 2.410 -28.428 -25.004 1.00 80.38 1199 ARG A C 1
ATOM 9352 O O . ARG A 1 1199 ? 1.725 -29.275 -24.446 1.00 80.38 1199 ARG A O 1
ATOM 9359 N N . ALA A 1 1200 ? 3.537 -27.970 -24.453 1.00 76.38 1200 ALA A N 1
ATOM 9360 C CA . ALA A 1 1200 ? 4.006 -28.400 -23.135 1.00 76.38 1200 ALA A CA 1
ATOM 9361 C C . ALA A 1 1200 ? 2.986 -28.110 -22.012 1.00 76.38 1200 ALA A C 1
ATOM 9363 O O . ALA A 1 1200 ? 2.873 -28.900 -21.075 1.00 76.38 1200 ALA A O 1
ATOM 9364 N N . TRP A 1 1201 ? 2.203 -27.026 -22.109 1.00 81.88 1201 TRP A N 1
ATOM 9365 C CA . TRP A 1 1201 ? 1.181 -26.705 -21.105 1.00 81.88 1201 TRP A CA 1
ATOM 9366 C C . TRP A 1 1201 ? -0.203 -27.288 -21.428 1.00 81.88 1201 TRP A C 1
ATOM 9368 O O . TRP A 1 1201 ? -1.054 -27.334 -20.539 1.00 81.88 1201 TRP A O 1
ATOM 9378 N N . GLU A 1 1202 ? -0.438 -27.813 -22.636 1.00 75.31 1202 GLU A N 1
ATOM 9379 C CA . GLU A 1 1202 ? -1.639 -28.617 -22.924 1.00 75.31 1202 GLU A CA 1
ATOM 9380 C C . GLU A 1 1202 ? -1.696 -29.828 -21.978 1.00 75.31 1202 GLU A C 1
ATOM 9382 O O . GLU A 1 1202 ? -2.742 -30.124 -21.409 1.00 75.31 1202 GLU A O 1
ATOM 9387 N N . TYR A 1 1203 ? -0.559 -30.464 -21.683 1.00 71.75 1203 TYR A N 1
ATOM 9388 C CA . TYR A 1 1203 ? -0.492 -31.565 -20.715 1.00 71.75 1203 TYR A CA 1
ATOM 9389 C C . TYR A 1 1203 ? -0.694 -31.111 -19.258 1.00 71.75 1203 TYR A C 1
ATOM 9391 O O . TYR A 1 1203 ? -1.361 -31.805 -18.488 1.00 71.75 1203 TYR A O 1
ATOM 9399 N N . LEU A 1 1204 ? -0.216 -29.915 -18.886 1.00 70.69 1204 LEU A N 1
ATOM 9400 C CA . LEU A 1 1204 ? -0.486 -29.308 -17.571 1.00 70.69 1204 LEU A CA 1
ATOM 9401 C C . LEU A 1 1204 ? -1.971 -28.976 -17.357 1.00 70.69 1204 LEU A C 1
ATOM 9403 O O . LEU A 1 1204 ? -2.456 -29.029 -16.228 1.00 70.69 1204 LEU A O 1
ATOM 9407 N N . THR A 1 1205 ? -2.693 -28.627 -18.421 1.00 72.25 1205 THR A N 1
ATOM 9408 C CA . THR A 1 1205 ? -4.074 -28.124 -18.349 1.00 72.25 1205 THR A CA 1
ATOM 9409 C C . THR A 1 1205 ? -5.119 -29.205 -18.654 1.00 72.25 1205 THR A C 1
ATOM 9411 O O . THR A 1 1205 ? -6.149 -29.269 -17.982 1.00 72.25 1205 THR A O 1
ATOM 9414 N N . LEU A 1 1206 ? -4.838 -30.118 -19.591 1.00 68.50 1206 LEU A N 1
ATOM 9415 C CA . LEU A 1 1206 ? -5.715 -31.222 -20.008 1.00 68.50 1206 LEU A CA 1
ATOM 9416 C C . LEU A 1 1206 ? -5.353 -32.570 -19.360 1.00 68.50 1206 LEU A C 1
ATOM 9418 O O . LEU A 1 1206 ? -6.246 -33.367 -19.065 1.00 68.50 1206 LEU A O 1
ATOM 9422 N N . GLY A 1 1207 ? -4.069 -32.848 -19.106 1.00 55.53 1207 GLY A N 1
ATOM 9423 C CA . GLY A 1 1207 ? -3.612 -34.145 -18.580 1.00 55.53 1207 GLY A CA 1
ATOM 9424 C C . GLY A 1 1207 ? -4.135 -34.446 -17.170 1.00 55.53 1207 GLY A C 1
ATOM 9425 O O . GLY A 1 1207 ? -4.505 -35.578 -16.853 1.00 55.53 1207 GLY A O 1
ATOM 9426 N N . LEU A 1 1208 ? -4.277 -33.408 -16.343 1.00 51.31 1208 LEU A N 1
ATOM 9427 C CA . LEU A 1 1208 ? -4.905 -33.500 -15.021 1.00 51.31 1208 LEU A CA 1
ATOM 9428 C C . LEU A 1 1208 ? -6.432 -33.729 -15.110 1.00 51.31 1208 LEU A C 1
ATOM 9430 O O . LEU A 1 1208 ? -6.993 -34.444 -14.277 1.00 51.31 1208 LEU A O 1
ATOM 9434 N N . TYR A 1 1209 ? -7.099 -33.243 -16.166 1.00 46.75 1209 TYR A N 1
ATOM 9435 C CA . TYR A 1 1209 ? -8.493 -33.602 -16.471 1.00 46.75 1209 TYR A CA 1
ATOM 9436 C C . TYR A 1 1209 ? -8.638 -35.058 -16.932 1.00 46.75 1209 TYR A C 1
ATOM 9438 O O . TYR A 1 1209 ? -9.596 -35.724 -16.537 1.00 46.75 1209 TYR A O 1
ATOM 9446 N N . ALA A 1 1210 ? -7.697 -35.580 -17.726 1.00 48.78 1210 ALA A N 1
ATOM 9447 C CA . ALA A 1 1210 ? -7.710 -36.980 -18.158 1.00 48.78 1210 ALA A CA 1
ATOM 9448 C C . ALA A 1 1210 ? -7.669 -37.949 -16.960 1.00 48.78 1210 ALA A C 1
ATOM 9450 O O . ALA A 1 1210 ? -8.381 -38.950 -16.956 1.00 48.78 1210 ALA A O 1
ATOM 9451 N N . CYS A 1 1211 ? -6.931 -37.598 -15.900 1.00 48.09 1211 CYS A N 1
ATOM 9452 C CA . CYS A 1 1211 ? -6.868 -38.372 -14.657 1.00 48.09 1211 CYS A CA 1
ATOM 9453 C C . CYS A 1 1211 ? -8.215 -38.416 -13.892 1.00 48.09 1211 CYS A C 1
ATOM 9455 O O . CYS A 1 1211 ? -8.559 -39.442 -13.309 1.00 48.09 1211 CYS A O 1
ATOM 9457 N N . LYS A 1 1212 ? -9.028 -37.345 -13.951 1.00 47.09 1212 LYS A N 1
ATOM 9458 C CA . LYS A 1 1212 ? -10.409 -37.320 -13.410 1.00 47.09 1212 LYS A CA 1
ATOM 9459 C C . LYS A 1 1212 ? -11.435 -38.033 -14.322 1.00 47.09 1212 LYS A C 1
ATOM 9461 O O . LYS A 1 1212 ? -12.508 -38.403 -13.851 1.00 47.09 1212 LYS A O 1
ATOM 9466 N N . LYS A 1 1213 ? -11.136 -38.254 -15.612 1.00 44.06 1213 LYS A N 1
ATOM 9467 C CA . LYS A 1 1213 ? -12.091 -38.759 -16.628 1.00 44.06 1213 LYS A CA 1
ATOM 9468 C C . LYS A 1 1213 ? -12.328 -40.276 -16.670 1.00 44.06 1213 LYS A C 1
ATOM 9470 O O . LYS A 1 1213 ? -12.996 -40.763 -17.581 1.00 44.06 1213 LYS A O 1
ATOM 9475 N N . SER A 1 1214 ? -11.884 -41.019 -15.659 1.00 48.72 1214 SER A N 1
ATOM 9476 C CA . SER A 1 1214 ? -12.422 -42.361 -15.385 1.00 48.72 1214 SER A CA 1
ATOM 9477 C C . SER A 1 1214 ? -13.919 -42.328 -15.016 1.00 48.72 1214 SER A C 1
ATOM 9479 O O . SER A 1 1214 ? -14.606 -43.332 -15.186 1.00 48.72 1214 SER A O 1
ATOM 9481 N N . GLY A 1 1215 ? -14.448 -41.165 -14.603 1.00 44.41 1215 GLY A N 1
ATOM 9482 C CA . GLY A 1 1215 ? -15.875 -40.824 -14.661 1.00 44.41 1215 GLY A CA 1
ATOM 9483 C C . GLY A 1 1215 ? -16.214 -40.000 -15.914 1.00 44.41 1215 GLY A C 1
ATOM 9484 O O . GLY A 1 1215 ? -15.565 -38.995 -16.207 1.00 44.41 1215 GLY A O 1
ATOM 9485 N N . GLY A 1 1216 ? -17.230 -40.416 -16.675 1.00 40.19 1216 GLY A N 1
ATOM 9486 C CA . GLY A 1 1216 ? -17.519 -39.856 -18.001 1.00 40.19 1216 GLY A CA 1
ATOM 9487 C C . GLY A 1 1216 ? -18.210 -38.484 -18.001 1.00 40.19 1216 GLY A C 1
ATOM 9488 O O . GLY A 1 1216 ? -19.345 -38.357 -17.554 1.00 40.19 1216 GLY A O 1
ATOM 9489 N N . SER A 1 1217 ? -17.571 -37.479 -18.612 1.00 34.22 1217 SER A N 1
ATOM 9490 C CA . SER A 1 1217 ? -18.210 -36.225 -19.051 1.00 34.22 1217 SER A CA 1
ATOM 9491 C C . SER A 1 1217 ? -17.502 -35.632 -20.285 1.00 34.22 1217 SER A C 1
ATOM 9493 O O . SER A 1 1217 ? -16.337 -35.947 -20.563 1.00 34.22 1217 SER A O 1
ATOM 9495 N N . LYS A 1 1218 ? -18.192 -34.783 -21.059 1.00 38.22 1218 LYS A N 1
ATOM 9496 C CA . LYS A 1 1218 ? -17.652 -34.098 -22.253 1.00 38.22 1218 LYS A CA 1
ATOM 9497 C C . LYS A 1 1218 ? -17.035 -32.740 -21.886 1.00 38.22 1218 LYS A C 1
ATOM 9499 O O . LYS A 1 1218 ? -17.418 -32.128 -20.900 1.00 38.22 1218 LYS A O 1
ATOM 9504 N N . ILE A 1 1219 ? -16.051 -32.301 -22.673 1.00 37.09 1219 ILE A N 1
ATOM 9505 C CA . ILE A 1 1219 ? -15.397 -30.983 -22.546 1.00 37.09 1219 ILE A CA 1
ATOM 9506 C C . ILE A 1 1219 ? -16.042 -30.020 -23.559 1.00 37.09 1219 ILE A C 1
ATOM 9508 O O . ILE A 1 1219 ? -16.262 -30.449 -24.695 1.00 37.09 1219 ILE A O 1
ATOM 9512 N N . PRO A 1 1220 ? -16.324 -28.753 -23.201 1.00 36.88 1220 PRO A N 1
ATOM 9513 C CA . PRO A 1 1220 ? -16.582 -27.700 -24.179 1.00 36.88 1220 PRO A CA 1
ATOM 9514 C C . PRO A 1 1220 ? -15.260 -27.289 -24.851 1.00 36.88 1220 PRO A C 1
ATOM 9516 O O . PRO A 1 1220 ? -14.306 -26.925 -24.170 1.00 36.88 1220 PRO A O 1
ATOM 9519 N N . GLY A 1 1221 ? -15.185 -27.373 -26.181 1.00 31.00 1221 GLY A N 1
ATOM 9520 C CA . GLY A 1 1221 ? -14.032 -26.880 -26.942 1.00 31.00 1221 GLY A CA 1
ATOM 9521 C C . GLY A 1 1221 ? -14.164 -25.381 -27.205 1.00 31.00 1221 GLY A C 1
ATOM 9522 O O . GLY A 1 1221 ? -15.160 -24.966 -27.793 1.00 31.00 1221 GLY A O 1
ATOM 9523 N N . GLY A 1 1222 ? -13.185 -24.588 -26.767 1.00 33.66 1222 GLY A N 1
ATOM 9524 C CA . GLY A 1 1222 ? -13.214 -23.128 -26.880 1.00 33.66 1222 GLY A CA 1
ATOM 9525 C C . GLY A 1 1222 ? -12.082 -22.454 -26.104 1.00 33.66 1222 GLY A C 1
ATOM 9526 O O . GLY A 1 1222 ? -12.335 -21.846 -25.067 1.00 33.66 1222 GLY A O 1
ATOM 9527 N N . ILE A 1 1223 ? -10.855 -22.605 -26.608 1.00 34.28 1223 ILE A N 1
ATOM 9528 C CA . ILE A 1 1223 ? -9.659 -21.800 -26.305 1.00 34.28 1223 ILE A CA 1
ATOM 9529 C C . ILE A 1 1223 ? -9.007 -21.511 -27.659 1.00 34.28 1223 ILE A C 1
ATOM 9531 O O . ILE A 1 1223 ? -8.932 -22.481 -28.449 1.00 34.28 1223 ILE A O 1
#